Protein AF-A0A139I1G6-F1 (afdb_monomer_lite)

Foldseek 3Di:
DDDDDDDDQQKAWEFEAEPDPVQGFDPVPGDTDIDGQQDAQVNVQVVSCVRRVDPDRFRKWKDWPLFTGPGGNVVVCVVVVHDRHDYTYIYMDRDFDFWFFDDKAWFQAFWQAKEKADDDDPDAIWIWTWGQQQKIFIDGLVNDTQEIDRDGPGGFQYKYDLHPQKIWTFWQSQKIWIWGWAGDPDDPGIYTGTAEIEHDDPGGFRYKEYDNVVQWMWTFFQSQKIFIAGPDPVPFAAHPDDPDPPCPPDDDDDPDDHYYGYGPDIAHDGPGGWQEKYAQPVDNQWIWTFFQSQWIFIAGNVVSDTPDIQGHPFGFREWDALNVQCWIWTWGQQQKTFTARPPDDDDDSGPEIEDDGDGTWQYKEAAPVDSQWIWTWGQQQKIFIWGNSQWDADPVRGIYTYTPDIGHDPLCVVPRDDPPDQWGWNYWYADPAQGIWTIIFRDDPDPDGGMIITTTIDRPPDDDDPVRDPDPDPDDDDDDDDDDDDDDDDDDDDDDDDDDDDDDDDDDDDDDDDDDDDDDDDDDDDDDDDPDDDPAAEEEAEEPDCVCVQVLLVLCVVLRYAAEYADPSQVVNVVVVGDYHYLCVQQVDDQPPVNQCRQVGCLNLLLQQQDPDPVSVVVCVVVVHHHHAEYEYAAQPLVVQLVDPPRDPVSSVVRDRPRRLSSLQSNLVVLVGHAYHHDSVCSVVVSVCVVVPHDDSVVSNVRSVVSVVSSVVSVVSVQVSCCCVPVCVQQFKDWACAAPDNVHDGDIDGDRPGGDQKDWLFAGDHNQLVLFCVLQAVLQLLLCVFPVFKKKFWDDRQATPKIFGQFADDPLLCLLLVNVVQPCCRVDSQLNGHSQSCSQAVVRSQQTEMEIEAEADPSNLVSVLQGHHQEYEYQHYPPNSSVSQCPPPNNRRTYMHGNSPDDDDQKDWDADPNDIDIDGQPPDRAHLVPFFPFWPPPPPDDRDDPQQSQFQSRQVSSCLRAAPFKKFKGGSRMTNFMFGPDPDQLVRLQRRLLSNLLSLLCSDPLNSVFAFDPPQGPVLNSVLSSCQSSLVQDPDDDSNVSSQVGGPDRGDRDDPVNSQVSQVVAAPMEMETLADDQDLSSVVSCLSNHAQEYEHADDHPCVVVNNVSCNVSNHIYTHRNHRNHDD

Secondary structure (DSSP, 8-state):
----------EEEEEEEESSGGGPPPGGG-SEEEEETT-BHHHHHHHHHHHH--SSPPPEEEEETTEE--SBHHHHHHHHT--TTSEEEEEEEEPPPPPEEEEEEEESS-EEEEEE----TTPPP-EEEEETTSEEEEE-TTS-EEEEEE--SS-EEEEEEEETTEEEEEETTSEEEEEEEE--SSTT--EEEEEEEEE--SS-EEEEEEETTTTEEEEEETTSEEEEEES-TTTSPPPPPP---S-----------PPEE--SEEEE--SS-EEEEEE-SS-TTEEEEEETTSEEEEEETTTTEEEEEEE-SS-EEEEEEEGGGTEEEEEETTSEEEEEETT--SS-S-SEEEE--SS-EEEEEE-SS-TTEEEEEETTSEEEEEEEEEEEE-TTS-EEEEEEEEEE-GGGTTPPPPTT-S--EEEEEE-SSS-EEEEEE---SSTT---EEEEEEE-TTS---TT---------------------------------------------------------------PPPPP--EEEE--S--TTHHHHHHHHHHTTPEEEE-THHHHHHHHTT---EETHHHH-PPP-GGGTTTT-SHHHHHHHH--SSHHHHHHHHHHTPPP--EEE-----HHHHTTSTT--HHHHHHT--HHHHHHHHHHHHTTTT-EEE-SGGGHHHHHHHHHHSS--HHHHHHHHHHHHHHHHHHHHHHHHHHHHHHSTBTTSEEEES-SSSTTS-SEEEE-SSS--SEEEEES---HHHHHHHHHHHHHHHHHHHHHSS-EEEEESSSSEEEEEE-----HHHHHHTT-TT-TTGGG-HHHHHHHHHHHH-TTTTTTEEEEESSPBPHHHHHHHHHS-EEEEEES-B-HHHHHHHHHGGGTT-EEEEE-TT----SEEEEEETTEEEEEE-------TTTTS-EEEESTTPPPPPHHHHHHHHHHHHHHHTSPSS-EEEEETTEEEEEE-S-SSHHHHHHHHHHHHHHHHHTTSHHHHT--B-TT--HHHHHHHHHHHHHT---SSHHHHHHHHTTBSSPPPPPPHHHHHHHHTT--SEEEEESS--SSTHHHHHHGGGTEEEEEE----TTHHHHHHHHHHTT-EEEE-SS-----

Radius of gyration: 39.74 Å; chains: 1; bounding box: 114×97×115 Å

Organism: NCBI:txid113226

Structure (mmCIF, N/CA/C/O backbone):
data_AF-A0A139I1G6-F1
#
_entry.id   AF-A0A139I1G6-F1
#
loop_
_atom_site.group_PDB
_atom_site.id
_atom_site.type_symbol
_atom_site.label_atom_id
_atom_site.label_alt_id
_atom_site.label_comp_id
_atom_site.label_asym_id
_atom_site.label_entity_id
_atom_site.label_seq_id
_atom_site.pdbx_PDB_ins_code
_atom_site.Cartn_x
_atom_site.Cartn_y
_atom_site.Cartn_z
_atom_site.occupancy
_atom_site.B_iso_or_equiv
_atom_site.auth_seq_id
_atom_site.auth_comp_id
_atom_site.auth_asym_id
_atom_site.auth_atom_id
_atom_site.pdbx_PDB_model_num
ATOM 1 N N . MET A 1 1 ? -25.110 57.100 -18.555 1.00 40.28 1 MET A N 1
ATOM 2 C CA . MET A 1 1 ? -23.690 56.891 -18.925 1.00 40.28 1 MET A CA 1
ATOM 3 C C . MET A 1 1 ? -23.195 55.718 -18.091 1.00 40.28 1 MET A C 1
ATOM 5 O O . MET A 1 1 ? -23.555 55.693 -16.925 1.00 40.28 1 MET A O 1
ATOM 9 N N . ALA A 1 2 ? -22.463 54.726 -18.593 1.00 29.36 2 ALA A N 1
ATOM 10 C CA . ALA A 1 2 ? -22.011 54.419 -19.960 1.00 29.36 2 ALA A CA 1
ATOM 11 C C . ALA A 1 2 ? -22.052 52.872 -20.144 1.00 29.36 2 ALA A C 1
ATOM 13 O O . ALA A 1 2 ? -22.316 52.180 -19.168 1.00 29.36 2 ALA A O 1
ATOM 14 N N . ALA A 1 3 ? -21.856 52.252 -21.310 1.00 31.05 3 ALA A N 1
ATOM 15 C CA . ALA A 1 3 ? -21.596 52.737 -22.671 1.00 31.05 3 ALA A CA 1
ATOM 16 C C . ALA A 1 3 ? -22.372 51.862 -23.690 1.00 31.05 3 ALA A C 1
ATOM 18 O O . ALA A 1 3 ? -22.970 50.859 -23.308 1.00 31.05 3 ALA A O 1
ATOM 19 N N . GLN A 1 4 ? -22.364 52.219 -24.978 1.00 40.53 4 GLN A N 1
ATOM 20 C CA . GLN A 1 4 ? -22.903 51.359 -26.042 1.00 40.53 4 GLN A CA 1
ATOM 21 C C . GLN A 1 4 ? -21.818 50.428 -26.601 1.00 40.53 4 GLN A C 1
ATOM 23 O O . GLN A 1 4 ? -20.821 50.909 -27.131 1.00 40.53 4 GLN A O 1
ATOM 28 N N . THR A 1 5 ? -22.077 49.122 -26.605 1.00 35.03 5 THR A N 1
ATOM 29 C CA . THR A 1 5 ? -21.451 48.151 -27.519 1.00 35.03 5 THR A CA 1
ATOM 30 C C . THR A 1 5 ? -22.541 47.217 -28.030 1.00 35.03 5 THR A C 1
ATOM 32 O O . THR A 1 5 ? -22.997 46.331 -27.313 1.00 35.03 5 THR A O 1
ATOM 35 N N . GLY A 1 6 ? -23.020 47.468 -29.248 1.00 40.00 6 GLY A N 1
ATOM 36 C CA . GLY A 1 6 ? -24.001 46.610 -29.907 1.00 40.00 6 GLY A CA 1
ATOM 37 C C . GLY A 1 6 ? -23.299 45.536 -30.724 1.00 40.00 6 GLY A C 1
ATOM 38 O O . GLY A 1 6 ? -22.922 45.794 -31.866 1.00 40.00 6 GLY A O 1
ATOM 39 N N . GLU A 1 7 ? -23.135 44.345 -30.158 1.00 39.78 7 GLU A N 1
ATOM 40 C CA . GLU A 1 7 ? -22.695 43.180 -30.923 1.00 39.78 7 GLU A CA 1
ATOM 41 C C . GLU A 1 7 ? -23.816 42.758 -31.883 1.00 39.78 7 GLU A C 1
ATOM 43 O O . GLU A 1 7 ? -24.963 42.536 -31.488 1.00 39.78 7 GLU A O 1
ATOM 48 N N . ARG A 1 8 ? -23.498 42.679 -33.180 1.00 45.28 8 ARG A N 1
ATOM 49 C CA . ARG A 1 8 ? -24.379 42.024 -34.150 1.00 45.28 8 ARG A CA 1
ATOM 50 C C . ARG A 1 8 ? -24.260 40.525 -33.914 1.00 45.28 8 ARG A C 1
ATOM 52 O O . ARG A 1 8 ? -23.223 39.968 -34.253 1.00 45.28 8 ARG A O 1
ATOM 59 N N . ALA A 1 9 ? -25.310 39.898 -33.385 1.00 53.03 9 ALA A N 1
ATOM 60 C CA . ALA A 1 9 ? -25.381 38.444 -33.256 1.00 53.03 9 ALA A CA 1
ATOM 61 C C . ALA A 1 9 ? -25.020 37.777 -34.594 1.00 53.03 9 ALA A C 1
ATOM 63 O O . ALA A 1 9 ? -25.690 38.008 -35.610 1.00 53.03 9 ALA A O 1
ATOM 64 N N . SER A 1 10 ? -23.938 36.997 -34.597 1.00 72.06 10 SER A N 1
ATOM 65 C CA . SER A 1 10 ? -23.420 36.328 -35.787 1.00 72.06 10 SER A CA 1
ATOM 66 C C . SER A 1 10 ? -24.481 35.373 -36.339 1.00 72.06 10 SER A C 1
ATOM 68 O O . SER A 1 10 ? -25.249 34.773 -35.585 1.00 72.06 10 SER A O 1
ATOM 70 N N . GLN A 1 11 ? -24.543 35.218 -37.660 1.00 83.00 11 GLN A N 1
ATOM 71 C CA . GLN A 1 11 ? -25.461 34.282 -38.310 1.00 83.00 11 GLN A CA 1
ATOM 72 C C . GLN A 1 11 ? -24.677 33.226 -39.080 1.00 83.00 11 GLN A C 1
ATOM 74 O O . GLN A 1 11 ? -23.760 33.557 -39.826 1.00 83.00 11 GLN A O 1
ATOM 79 N N . VAL A 1 12 ? -25.071 31.964 -38.914 1.00 86.56 12 VAL A N 1
ATOM 80 C CA . VAL A 1 12 ? -24.468 30.798 -39.570 1.00 86.56 12 VAL A CA 1
ATOM 81 C C . VAL A 1 12 ? -25.544 30.012 -40.317 1.00 86.56 12 VAL A C 1
ATOM 83 O O . VAL A 1 12 ? -26.701 29.949 -39.891 1.00 86.56 12 VAL A O 1
ATOM 86 N N . ARG A 1 13 ? -25.178 29.412 -41.454 1.00 88.00 13 ARG A N 1
ATOM 87 C CA . ARG A 1 13 ? -26.054 28.495 -42.197 1.00 88.00 13 ARG A CA 1
ATOM 88 C C . ARG A 1 13 ? -25.887 27.078 -41.662 1.00 88.00 13 ARG A C 1
ATOM 90 O O . ARG A 1 13 ? -24.762 26.592 -41.566 1.00 88.00 13 ARG A O 1
ATOM 97 N N . ILE A 1 14 ? -26.992 26.400 -41.372 1.00 89.50 14 ILE A N 1
ATOM 98 C CA . ILE A 1 14 ? -27.009 24.997 -40.954 1.00 89.50 14 ILE A CA 1
ATOM 99 C C . ILE A 1 14 ? -27.850 24.148 -41.912 1.00 89.50 14 ILE A C 1
ATOM 101 O O . ILE A 1 14 ? -28.960 24.524 -42.279 1.00 89.50 14 ILE A O 1
ATOM 105 N N . ASN A 1 15 ? -27.333 22.980 -42.282 1.00 88.38 15 ASN A N 1
ATOM 106 C CA . ASN A 1 15 ? -28.089 21.906 -42.918 1.00 88.38 15 ASN A CA 1
ATOM 107 C C . ASN A 1 15 ? -28.421 20.876 -41.835 1.00 88.38 15 ASN A C 1
ATOM 109 O O . ASN A 1 15 ? -27.507 20.289 -41.255 1.00 88.38 15 ASN A O 1
ATOM 113 N N . LEU A 1 16 ? -29.703 20.657 -41.554 1.00 88.31 16 LEU A N 1
ATOM 114 C CA . LEU A 1 16 ? -30.155 19.661 -40.578 1.00 88.31 16 LEU A CA 1
ATOM 115 C C . LEU A 1 16 ? -30.325 18.294 -41.254 1.00 88.31 16 LEU A C 1
ATOM 117 O O . LEU A 1 16 ? -30.945 18.211 -42.312 1.00 88.31 16 LEU A O 1
ATOM 121 N N . LYS A 1 17 ? -29.804 17.222 -40.644 1.00 85.81 17 LYS A N 1
ATOM 122 C CA . LYS A 1 17 ? -29.935 15.850 -41.166 1.00 85.81 17 LYS A CA 1
ATOM 123 C C . LYS A 1 17 ? -30.112 14.800 -40.062 1.00 85.81 17 LYS A C 1
ATOM 125 O O . LYS A 1 17 ? -29.418 14.855 -39.054 1.00 85.81 17 LYS A O 1
ATOM 130 N N . ALA A 1 18 ? -30.957 13.795 -40.285 1.00 82.50 18 ALA A N 1
ATOM 131 C CA . ALA A 1 18 ? -31.031 12.600 -39.442 1.00 82.50 18 ALA A CA 1
ATOM 132 C C . ALA A 1 18 ? -30.219 11.422 -40.027 1.00 82.50 18 ALA A C 1
ATOM 134 O O . ALA A 1 18 ? -29.852 11.412 -41.204 1.00 82.50 18 ALA A O 1
ATOM 135 N N . ARG A 1 19 ? -29.957 10.397 -39.202 1.00 71.31 19 ARG A N 1
ATOM 136 C CA . ARG A 1 19 ? -29.639 9.024 -39.671 1.00 71.31 19 ARG A CA 1
ATOM 137 C C . ARG A 1 19 ? -30.801 8.045 -39.503 1.00 71.31 19 ARG A C 1
ATOM 139 O O . ARG A 1 19 ? -30.774 6.960 -40.066 1.00 71.31 19 ARG A O 1
ATOM 146 N N . ASP A 1 20 ? -31.755 8.421 -38.665 1.00 71.44 20 ASP A N 1
ATOM 147 C CA . ASP A 1 20 ? -32.951 7.670 -38.322 1.00 71.44 20 ASP A CA 1
ATOM 148 C C . ASP A 1 20 ? -34.092 8.230 -39.175 1.00 71.44 20 ASP A C 1
ATOM 150 O O . ASP A 1 20 ? -34.433 9.408 -39.058 1.00 71.44 20 ASP A O 1
ATOM 154 N N . SER A 1 21 ? -34.628 7.405 -40.072 1.00 69.06 21 SER A N 1
ATOM 155 C CA . SER A 1 21 ? -35.643 7.812 -41.046 1.00 69.06 21 SER A CA 1
ATOM 156 C C . SER A 1 21 ? -36.991 8.161 -40.411 1.00 69.06 21 SER A C 1
ATOM 158 O O . SER A 1 21 ? -37.783 8.851 -41.041 1.00 69.06 21 SER A O 1
ATOM 160 N N . GLU A 1 22 ? -37.256 7.747 -39.166 1.00 73.25 22 GLU A N 1
ATOM 161 C CA . GLU A 1 22 ? -38.481 8.123 -38.440 1.00 73.25 22 GLU A CA 1
ATOM 162 C C . GLU A 1 22 ? -38.501 9.604 -38.025 1.00 73.25 22 GLU A C 1
ATOM 164 O O . GLU A 1 22 ? -39.545 10.132 -37.648 1.00 73.25 22 GLU A O 1
ATOM 169 N N . ILE A 1 23 ? -37.342 10.270 -38.040 1.00 78.19 23 ILE A N 1
ATOM 170 C CA . ILE A 1 23 ? -37.176 11.670 -37.625 1.00 78.19 23 ILE A CA 1
ATOM 171 C C . ILE A 1 23 ? -36.515 12.530 -38.707 1.00 78.19 23 ILE A C 1
ATOM 173 O O . ILE A 1 23 ? -36.048 13.624 -38.397 1.00 78.19 23 ILE A O 1
ATOM 177 N N . GLU A 1 24 ? -36.4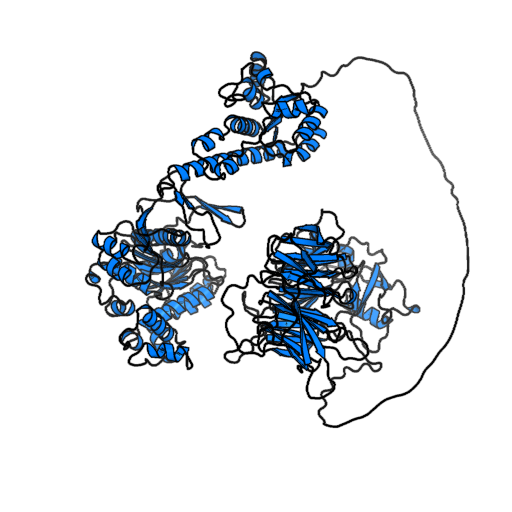12 12.066 -39.952 1.00 83.88 24 GLU A N 1
ATOM 178 C CA . GLU A 1 24 ? -35.842 12.867 -41.040 1.00 83.88 24 GLU A CA 1
ATOM 179 C C . GLU A 1 24 ? -36.799 14.007 -41.442 1.00 83.88 24 GLU A C 1
ATOM 181 O O . GLU A 1 24 ? -38.014 13.824 -41.490 1.00 83.88 24 GLU A O 1
ATOM 186 N N . LEU A 1 25 ? -36.264 15.212 -41.690 1.00 84.38 25 LEU A N 1
ATOM 187 C CA . LEU A 1 25 ? -37.087 16.364 -42.076 1.00 84.38 25 LEU A CA 1
ATOM 188 C C . LEU A 1 25 ? -37.841 16.079 -43.390 1.00 84.38 25 LEU A C 1
ATOM 190 O O . LEU A 1 25 ? -37.217 15.566 -44.326 1.00 84.38 25 LEU A O 1
ATOM 194 N N . PRO A 1 26 ? -39.121 16.486 -43.523 1.00 79.56 26 PRO A N 1
ATOM 195 C CA . PRO A 1 26 ? -39.823 16.471 -44.804 1.00 79.56 26 PRO A CA 1
ATOM 196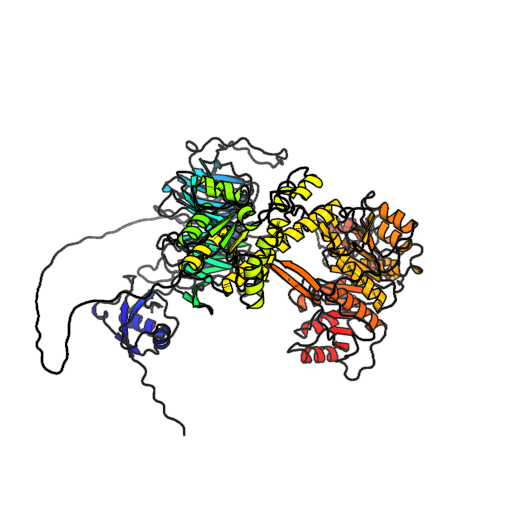 C C . PRO A 1 26 ? -39.018 17.207 -45.879 1.00 79.56 26 PRO A C 1
ATOM 198 O O . PRO A 1 26 ? -38.407 18.234 -45.585 1.00 79.56 26 PRO A O 1
ATOM 201 N N . ALA A 1 27 ? -39.037 16.723 -47.124 1.00 73.19 27 ALA A N 1
ATOM 202 C CA . ALA A 1 27 ? -38.205 17.260 -48.210 1.00 73.19 27 ALA A CA 1
ATOM 203 C C . ALA A 1 27 ? -38.375 18.780 -48.427 1.00 73.19 27 ALA A C 1
ATOM 205 O O . ALA A 1 27 ? -37.407 19.477 -48.711 1.00 73.19 27 ALA A O 1
ATOM 206 N N . GLU A 1 28 ? -39.579 19.313 -48.205 1.00 67.50 28 GLU A N 1
ATOM 207 C CA . GLU A 1 28 ? -39.893 20.752 -48.273 1.00 67.50 28 GLU A CA 1
ATOM 208 C C . GLU A 1 28 ? -39.193 21.591 -47.182 1.00 67.50 28 GLU A C 1
ATOM 210 O O . GLU A 1 28 ? -39.000 22.793 -47.345 1.00 67.50 28 GLU A O 1
ATOM 215 N N . SER A 1 29 ? -38.780 20.957 -46.079 1.00 68.81 29 SER A N 1
ATOM 216 C CA . SER A 1 29 ? -37.992 21.543 -44.983 1.00 68.81 29 SER A CA 1
ATOM 217 C C . SER A 1 29 ? -36.496 21.191 -45.047 1.00 68.81 29 SER A C 1
ATOM 219 O O . SER A 1 29 ? -35.728 21.641 -44.193 1.00 68.81 29 SER A O 1
ATOM 221 N N . GLN A 1 30 ? -36.047 20.411 -46.038 1.00 67.50 30 GLN A N 1
ATOM 222 C CA . GLN A 1 30 ? -34.630 20.085 -46.234 1.00 67.50 30 GLN A CA 1
ATOM 223 C C . GLN A 1 30 ? -33.908 21.210 -46.994 1.00 67.50 30 GLN A C 1
ATOM 225 O O . GLN A 1 30 ? -33.746 21.172 -48.213 1.00 67.50 30 GLN A O 1
ATOM 230 N N . GLY A 1 31 ? -33.441 22.222 -46.260 1.00 70.31 31 GLY A N 1
ATOM 231 C CA . GLY A 1 31 ? -32.675 23.345 -46.808 1.00 70.31 31 GLY A CA 1
ATOM 232 C C . GLY A 1 31 ? -31.678 23.940 -45.812 1.00 70.31 31 GLY A C 1
ATOM 233 O O . GLY A 1 31 ? -31.658 23.572 -44.637 1.00 70.31 31 GLY A O 1
ATOM 234 N N . SER A 1 32 ? -30.845 24.873 -46.282 1.00 77.62 32 SER A N 1
ATOM 235 C CA . SER A 1 32 ? -29.882 25.582 -45.434 1.00 77.62 32 SER A CA 1
ATOM 236 C C . SER A 1 32 ? -30.575 26.690 -44.633 1.00 77.62 32 SER A C 1
ATOM 238 O O . SER A 1 32 ? -30.915 27.755 -45.149 1.00 77.62 32 SER A O 1
ATOM 240 N N . ILE A 1 33 ? -30.795 26.442 -43.343 1.00 85.75 33 ILE A N 1
ATOM 241 C CA . ILE A 1 33 ? -31.460 27.383 -42.437 1.00 85.75 33 ILE A CA 1
ATOM 242 C C . ILE A 1 33 ? -30.421 28.351 -41.869 1.00 85.75 33 ILE A C 1
ATOM 244 O O . ILE A 1 33 ? -29.361 27.932 -41.407 1.00 85.75 33 ILE A O 1
ATOM 248 N N . VAL A 1 34 ? -30.720 29.650 -41.868 1.00 86.12 34 VAL A N 1
ATOM 249 C CA . VAL A 1 34 ? -29.902 30.654 -41.171 1.00 86.12 34 VAL A CA 1
ATOM 250 C C . VAL A 1 34 ? -30.339 30.728 -39.708 1.00 86.12 34 VAL A C 1
ATOM 252 O O . VAL A 1 34 ? -31.514 30.955 -39.423 1.00 86.12 34 VAL A O 1
ATOM 255 N N . VAL A 1 35 ? -29.398 30.561 -38.780 1.00 85.62 35 VAL A N 1
ATOM 256 C CA . VAL A 1 35 ? -29.612 30.684 -37.326 1.00 85.62 35 VAL A CA 1
ATOM 257 C C . VAL A 1 35 ? -28.588 31.647 -36.720 1.00 85.62 35 VAL A C 1
ATOM 259 O O . VAL A 1 35 ? -27.513 31.829 -37.295 1.00 85.62 35 VAL A O 1
ATOM 262 N N . SER A 1 36 ? -28.889 32.266 -35.568 1.00 86.56 36 SER A N 1
ATOM 263 C CA . SER A 1 36 ? -27.837 32.972 -34.813 1.00 86.56 36 SER A CA 1
ATOM 264 C C . SER A 1 36 ? -26.864 31.960 -34.207 1.00 86.56 36 SER A C 1
ATOM 266 O O . SER A 1 36 ? -27.227 30.811 -33.937 1.00 86.56 36 SER A O 1
ATOM 268 N N . THR A 1 37 ? -25.618 32.363 -34.003 1.00 84.31 37 THR A N 1
ATOM 269 C CA . THR A 1 37 ? -24.592 31.498 -33.417 1.00 84.31 37 THR A CA 1
ATOM 270 C C . THR A 1 37 ? -24.768 31.308 -31.903 1.00 84.31 37 THR A C 1
ATOM 272 O O . THR A 1 37 ? -24.376 30.271 -31.369 1.00 84.31 37 THR A O 1
ATOM 275 N N . ASP A 1 38 ? -25.468 32.213 -31.210 1.00 84.88 38 ASP A N 1
ATOM 276 C CA . ASP A 1 38 ? -25.825 32.081 -29.784 1.00 84.88 38 ASP A CA 1
ATOM 277 C C . ASP A 1 38 ? -26.708 30.859 -29.484 1.00 84.88 38 ASP A C 1
ATOM 279 O O . ASP A 1 38 ? -26.855 30.451 -28.327 1.00 84.88 38 ASP A O 1
ATOM 283 N N . VAL A 1 39 ? -27.345 30.300 -30.519 1.00 86.69 39 VAL A N 1
ATOM 284 C CA . VAL A 1 39 ? -28.329 29.223 -30.425 1.00 86.69 39 VAL A CA 1
ATOM 285 C C . VAL A 1 39 ? -27.702 27.967 -29.807 1.00 86.69 39 VAL A C 1
ATOM 287 O O . VAL A 1 39 ? -26.724 27.405 -30.300 1.00 86.69 39 VAL A O 1
ATOM 290 N N . LYS A 1 40 ? -28.311 27.501 -28.712 1.00 86.50 40 LYS A N 1
ATOM 291 C CA . LYS A 1 40 ? -27.912 26.311 -27.945 1.00 86.50 40 LYS A CA 1
ATOM 292 C C . LYS A 1 40 ? -28.833 25.129 -28.252 1.00 86.50 40 LYS A C 1
ATOM 294 O O . LYS A 1 40 ? -29.949 25.298 -28.748 1.00 86.50 40 LYS A O 1
ATOM 299 N N . ARG A 1 41 ? -28.397 23.916 -27.886 1.00 85.50 41 ARG A N 1
ATOM 300 C CA . ARG A 1 41 ? -29.101 22.630 -28.106 1.00 85.50 41 ARG A CA 1
ATOM 301 C C . ARG A 1 41 ? -30.634 22.690 -27.969 1.00 85.50 41 ARG A C 1
ATOM 303 O O . ARG A 1 41 ? -31.333 22.173 -28.833 1.00 85.50 41 ARG A O 1
ATOM 310 N N . TYR A 1 42 ? -31.171 23.290 -26.903 1.00 83.06 42 TYR A N 1
ATOM 311 C CA . TYR A 1 42 ? -32.624 23.350 -26.664 1.00 83.06 42 TYR A CA 1
ATOM 312 C C . TYR A 1 42 ? -33.386 24.140 -27.744 1.00 83.06 42 TYR A C 1
ATOM 314 O O . TYR A 1 42 ? -34.479 23.745 -28.153 1.00 83.06 42 TYR A O 1
ATOM 322 N N . GLN A 1 43 ? -32.795 25.222 -28.251 1.00 87.44 43 GLN A N 1
ATOM 323 C CA . GLN A 1 43 ? -33.382 26.043 -29.310 1.00 87.44 43 GLN A CA 1
ATOM 324 C C . GLN A 1 43 ? -33.329 25.310 -30.660 1.00 87.44 43 GLN A C 1
ATOM 326 O O . GLN A 1 43 ? -34.327 25.315 -31.376 1.00 87.44 43 GLN A O 1
ATOM 331 N N . LEU A 1 44 ? -32.241 24.582 -30.964 1.00 86.56 44 LEU A N 1
ATOM 332 C CA . LEU A 1 44 ? -32.196 23.674 -32.124 1.00 86.56 44 LEU A CA 1
ATOM 333 C C . LEU A 1 44 ? -33.207 22.523 -31.994 1.00 86.56 44 LEU A C 1
ATOM 335 O O . LEU A 1 44 ? -33.896 22.206 -32.957 1.00 86.56 44 LEU A O 1
ATOM 339 N N . SER A 1 45 ? -33.366 21.937 -30.802 1.00 86.38 45 SER A N 1
ATOM 340 C CA . SER A 1 45 ? -34.385 20.906 -30.550 1.00 86.38 45 SER A CA 1
ATOM 341 C C . SER A 1 45 ? -35.789 21.466 -30.783 1.00 86.38 45 SER A C 1
ATOM 343 O O . SER A 1 45 ? -36.616 20.813 -31.412 1.00 86.38 45 SER A O 1
ATOM 345 N N . THR A 1 46 ? -36.053 22.695 -30.335 1.00 86.69 46 THR A N 1
ATOM 346 C CA . THR A 1 46 ? -37.316 23.403 -30.594 1.00 86.69 46 THR A CA 1
ATOM 347 C C . THR A 1 46 ? -37.522 23.678 -32.088 1.00 86.69 46 THR A C 1
ATOM 349 O O . THR A 1 46 ? -38.641 23.542 -32.577 1.00 86.69 46 THR A O 1
ATOM 352 N N . LEU A 1 47 ? -36.462 24.025 -32.826 1.00 87.44 47 LEU A N 1
ATOM 353 C CA . LEU A 1 47 ? -36.503 24.230 -34.277 1.00 87.44 47 LEU A CA 1
ATOM 354 C C . LEU A 1 47 ? -36.845 22.929 -35.021 1.00 87.44 47 LEU A C 1
ATOM 356 O O . LEU A 1 47 ? -37.811 22.912 -35.775 1.00 87.44 47 LEU A O 1
ATOM 360 N N . VAL A 1 48 ? -36.129 21.831 -34.755 1.00 85.94 48 VAL A N 1
ATOM 361 C CA . VAL A 1 48 ? -36.399 20.523 -35.384 1.00 85.94 48 VAL A CA 1
ATOM 362 C C . VAL A 1 48 ? -37.820 20.042 -35.083 1.00 85.94 48 VAL A C 1
ATOM 364 O O . VAL A 1 48 ? -38.508 19.603 -35.994 1.00 85.94 48 VAL A O 1
ATOM 367 N N . ASN A 1 49 ? -38.320 20.197 -33.851 1.00 85.69 49 ASN A N 1
ATOM 368 C CA . ASN A 1 49 ? -39.710 19.837 -33.540 1.00 85.69 49 ASN A CA 1
ATOM 369 C C . ASN A 1 49 ? -40.740 20.671 -34.316 1.00 85.69 49 ASN A C 1
ATOM 371 O O . ASN A 1 49 ? -41.763 20.132 -34.721 1.00 85.69 49 ASN A O 1
ATOM 375 N N . LYS A 1 50 ? -40.478 21.960 -34.566 1.00 85.88 50 LYS A N 1
ATOM 376 C CA . LYS A 1 50 ? -41.359 22.792 -35.403 1.00 85.88 50 LYS A CA 1
ATOM 377 C C . LYS A 1 50 ? -41.343 22.397 -36.883 1.00 85.88 50 LYS A C 1
ATOM 379 O O . LYS A 1 50 ? -42.331 22.649 -37.559 1.00 85.88 50 LYS A O 1
ATOM 384 N N . LEU A 1 51 ? -40.248 21.810 -37.369 1.00 84.88 51 LEU A N 1
ATOM 385 C CA . LEU A 1 51 ? -40.094 21.357 -38.758 1.00 84.88 51 LEU A CA 1
ATOM 386 C C . LEU A 1 51 ? -40.588 19.914 -38.976 1.00 84.88 51 LEU A C 1
ATOM 388 O O . LEU A 1 51 ? -41.018 19.581 -40.074 1.00 84.88 51 LEU A O 1
ATOM 392 N N . LEU A 1 52 ? -40.541 19.065 -37.942 1.00 84.50 52 LEU A N 1
ATOM 393 C CA . LEU A 1 52 ? -41.093 17.702 -37.963 1.00 84.50 52 LEU A CA 1
ATOM 394 C C . LEU A 1 52 ? -42.593 17.648 -37.631 1.00 84.50 52 LEU A C 1
ATOM 396 O O . LEU A 1 52 ? -43.278 16.742 -38.086 1.00 84.50 52 LEU A O 1
ATOM 400 N N . GLY A 1 53 ? -43.095 18.575 -36.808 1.00 80.56 53 GLY A N 1
ATOM 401 C CA . GLY A 1 53 ? -44.496 18.616 -36.373 1.00 80.56 53 GLY A CA 1
ATOM 402 C C . GLY A 1 53 ? -45.036 17.383 -35.615 1.00 80.56 53 GLY A C 1
ATOM 403 O O . GLY A 1 53 ? -46.195 17.047 -35.845 1.00 80.56 53 GLY A O 1
ATOM 404 N N . PRO A 1 54 ? -44.277 16.692 -34.733 1.00 79.56 54 PRO A N 1
ATOM 405 C CA . PRO A 1 54 ? -44.770 15.497 -34.047 1.00 79.56 54 PRO A CA 1
ATOM 406 C C . PRO A 1 54 ? -45.814 15.835 -32.969 1.00 79.56 54 PRO A C 1
ATOM 408 O O . PRO A 1 54 ? -45.704 16.858 -32.290 1.00 79.56 54 PRO A O 1
ATOM 411 N N . ASP A 1 55 ? -46.755 14.914 -32.718 1.00 73.56 55 ASP A N 1
ATOM 412 C CA . ASP A 1 55 ? -47.819 15.044 -31.697 1.00 73.56 55 ASP A CA 1
ATOM 413 C C . ASP A 1 55 ? -47.305 15.349 -30.277 1.00 73.56 55 ASP A C 1
ATOM 415 O O . ASP A 1 55 ? -48.031 15.874 -29.428 1.00 73.56 55 ASP A O 1
ATOM 419 N N . LYS A 1 56 ? -46.050 14.985 -29.987 1.00 76.00 56 LYS A N 1
ATOM 420 C CA . LYS A 1 56 ? -45.356 15.254 -28.722 1.00 76.00 56 LYS A CA 1
ATOM 421 C C . LYS A 1 56 ? -43.924 15.717 -29.015 1.00 76.00 56 LYS A C 1
ATOM 423 O O . LYS A 1 56 ? -43.255 15.068 -29.818 1.00 76.00 56 LYS A O 1
ATOM 428 N N . PRO A 1 57 ? -43.407 16.767 -28.345 1.00 78.50 57 PRO A N 1
ATOM 429 C CA . PRO A 1 57 ? -42.036 17.224 -28.556 1.00 78.50 57 PRO A CA 1
ATOM 430 C C . PRO A 1 57 ? -40.986 16.148 -28.241 1.00 78.50 57 PRO A C 1
ATOM 432 O O . PRO A 1 57 ? -40.877 15.678 -27.108 1.00 78.50 57 PRO A O 1
ATOM 435 N N . ILE A 1 58 ? -40.174 15.801 -29.238 1.00 77.81 58 ILE A N 1
ATOM 436 C CA . ILE A 1 58 ? -39.081 14.831 -29.144 1.00 77.81 58 ILE A CA 1
ATOM 437 C C . ILE A 1 58 ? -37.801 15.565 -28.700 1.00 77.81 58 ILE A C 1
ATOM 439 O O . ILE A 1 58 ? -37.382 16.521 -29.360 1.00 77.81 58 ILE A O 1
ATOM 443 N N . PRO A 1 59 ? -37.131 15.166 -27.604 1.00 79.31 59 PRO A N 1
ATOM 444 C CA . PRO A 1 59 ? -35.849 15.754 -27.234 1.00 79.31 59 PRO A CA 1
ATOM 445 C C . PRO A 1 59 ? -34.749 15.267 -28.187 1.00 79.31 59 PRO A C 1
ATOM 447 O O . PRO A 1 59 ? -34.535 14.064 -28.331 1.00 79.31 59 PRO A O 1
ATOM 450 N N . PHE A 1 60 ? -34.005 16.191 -28.798 1.00 83.25 60 PHE A N 1
ATOM 451 C CA . PHE A 1 60 ? -32.896 15.869 -29.702 1.00 83.25 60 PHE A CA 1
ATOM 452 C C . PHE A 1 60 ? -31.521 16.147 -29.072 1.00 83.25 60 PHE A C 1
ATOM 454 O O . PHE A 1 60 ? -31.355 17.018 -28.210 1.00 83.25 60 PHE A O 1
ATOM 461 N N . GLU A 1 61 ? -30.522 15.378 -29.497 1.00 83.38 61 GLU A N 1
ATOM 462 C CA . GLU A 1 61 ? -29.096 15.716 -29.433 1.00 83.38 61 GLU A CA 1
ATOM 463 C C . GLU A 1 61 ? -28.627 16.106 -30.840 1.00 83.38 61 GLU A C 1
ATOM 465 O O . GLU A 1 61 ? -29.129 15.574 -31.830 1.00 83.38 61 GLU A O 1
ATOM 470 N N . PHE A 1 62 ? -27.642 17.000 -30.925 1.00 86.62 62 PHE A N 1
ATOM 471 C CA . PHE A 1 62 ? -27.090 17.495 -32.190 1.00 86.62 62 PHE A CA 1
ATOM 472 C C . PHE A 1 62 ? -25.604 17.159 -32.267 1.00 86.62 62 PHE A C 1
ATOM 474 O O . PHE A 1 62 ? -24.899 17.275 -31.263 1.00 86.62 62 PHE A O 1
ATOM 481 N N . LEU A 1 63 ? -25.132 16.752 -33.443 1.00 82.06 63 LEU A N 1
ATOM 482 C CA . LEU A 1 63 ? -23.741 16.437 -33.727 1.00 82.06 63 LEU A CA 1
ATOM 483 C C . LEU A 1 63 ? -23.257 17.230 -34.943 1.00 82.06 63 LEU A C 1
ATOM 485 O O . LEU A 1 63 ? -23.917 17.266 -35.976 1.00 82.06 63 LEU A O 1
ATOM 489 N N . ILE A 1 64 ? -22.072 17.824 -34.844 1.00 83.12 64 ILE A N 1
ATOM 490 C CA . ILE A 1 64 ? -21.426 18.549 -35.943 1.00 83.12 64 ILE A CA 1
ATOM 491 C C . ILE A 1 64 ? -20.075 17.882 -36.179 1.00 83.12 64 ILE A C 1
ATOM 493 O O . ILE A 1 64 ? -19.323 17.644 -35.235 1.00 83.12 64 ILE A O 1
ATOM 497 N N . ASN A 1 65 ? -19.807 17.477 -37.423 1.00 73.25 65 ASN A N 1
ATOM 498 C CA . ASN A 1 65 ? -18.648 16.647 -37.789 1.00 73.25 65 ASN A CA 1
ATOM 499 C C . ASN A 1 65 ? -18.475 15.387 -36.901 1.00 73.25 65 ASN A C 1
ATOM 501 O O . ASN A 1 65 ? -17.364 14.914 -36.676 1.00 73.25 65 ASN A O 1
ATOM 505 N N . GLY A 1 66 ? -19.584 14.840 -36.382 1.00 67.88 66 GLY A N 1
ATOM 506 C CA . GLY A 1 66 ? -19.605 13.652 -35.519 1.00 67.88 66 GLY A CA 1
ATOM 507 C C . GLY A 1 66 ? -19.395 13.896 -34.017 1.00 67.88 66 GLY A C 1
ATOM 508 O O . GLY A 1 66 ? -19.471 12.933 -33.258 1.00 67.88 66 GLY A O 1
ATOM 509 N N . GLN A 1 67 ? -19.183 15.139 -33.566 1.00 72.19 67 GLN A N 1
ATOM 510 C CA . GLN A 1 67 ? -19.074 15.501 -32.143 1.00 72.19 67 GLN A CA 1
ATOM 511 C C . GLN A 1 67 ? -20.377 16.118 -31.622 1.00 72.19 67 GLN A C 1
ATOM 513 O O . GLN A 1 67 ? -20.971 16.942 -32.313 1.00 72.19 67 GLN A O 1
ATOM 518 N N . PHE A 1 68 ? -20.811 15.782 -30.400 1.00 80.19 68 PHE A N 1
ATOM 519 C CA . PHE A 1 68 ? -22.012 16.396 -29.807 1.00 80.19 68 PHE A CA 1
ATOM 520 C C . PHE A 1 68 ? -21.841 17.900 -29.532 1.00 80.19 68 PHE A C 1
ATOM 522 O O . PHE A 1 68 ? -20.918 18.311 -28.828 1.00 80.19 68 PHE A O 1
ATOM 529 N N . LEU A 1 69 ? -22.807 18.711 -29.971 1.00 82.75 69 LEU A N 1
ATOM 530 C CA . LEU A 1 69 ? -22.902 20.132 -29.637 1.00 82.75 69 LEU A CA 1
ATOM 531 C C . LEU A 1 69 ? -23.309 20.303 -28.162 1.00 82.75 69 LEU A C 1
ATOM 533 O O . LEU A 1 69 ? -24.477 20.150 -27.797 1.00 82.75 69 LEU A O 1
ATOM 537 N N . ARG A 1 70 ? -22.333 20.611 -27.299 1.00 81.00 70 ARG A N 1
ATOM 538 C CA . ARG A 1 70 ? -22.543 20.835 -25.852 1.00 81.00 70 ARG A CA 1
ATOM 539 C C . ARG A 1 70 ? -22.659 22.316 -25.454 1.00 81.00 70 ARG A C 1
ATOM 541 O O . ARG A 1 70 ? -23.019 22.604 -24.316 1.00 81.00 70 ARG A O 1
ATOM 548 N N . THR A 1 71 ? -22.363 23.231 -26.372 1.00 83.31 71 THR A N 1
ATOM 549 C CA . THR A 1 71 ? -22.214 24.683 -26.161 1.00 83.31 71 THR A CA 1
ATOM 550 C C . THR A 1 71 ? -23.227 25.483 -27.005 1.00 83.31 71 THR A C 1
ATOM 552 O O . THR A 1 71 ? -24.225 24.917 -27.462 1.00 83.31 71 THR A O 1
ATOM 555 N N . SER A 1 72 ? -23.015 26.790 -27.214 1.00 85.75 72 SER A N 1
ATOM 556 C CA . SER A 1 72 ? -23.606 27.488 -28.373 1.00 85.75 72 SER A CA 1
ATOM 557 C C . SER A 1 72 ? -22.921 27.064 -29.682 1.00 85.75 72 SER A C 1
ATOM 559 O O . SER A 1 72 ? -21.875 26.401 -29.653 1.00 85.75 72 SER A O 1
ATOM 561 N N . LEU A 1 73 ? -23.497 27.439 -30.830 1.00 85.31 73 LEU A N 1
ATOM 562 C CA . LEU A 1 73 ? -22.819 27.314 -32.124 1.00 85.31 73 LEU A CA 1
ATOM 563 C C . LEU A 1 73 ? -21.608 28.261 -32.218 1.00 85.31 73 LEU A C 1
ATOM 565 O O . LEU A 1 73 ? -20.615 27.873 -32.819 1.00 85.31 73 LEU A O 1
ATOM 569 N N . ASP A 1 74 ? -21.649 29.443 -31.593 1.00 84.50 74 ASP A N 1
ATOM 570 C CA . ASP A 1 74 ? -20.547 30.423 -31.579 1.00 84.50 74 ASP A CA 1
ATOM 571 C C . ASP A 1 74 ? -19.304 29.879 -30.855 1.00 84.50 74 ASP A C 1
ATOM 573 O O . ASP A 1 74 ? -18.206 29.834 -31.417 1.00 84.50 74 ASP A O 1
ATOM 577 N N . ASP A 1 75 ? -19.513 29.323 -29.654 1.00 83.44 75 ASP A N 1
ATOM 578 C CA . ASP A 1 75 ? -18.498 28.587 -28.890 1.00 83.44 75 ASP A CA 1
ATOM 579 C C . ASP A 1 75 ? -17.881 27.458 -29.737 1.00 83.44 75 ASP A C 1
ATOM 581 O O . ASP A 1 75 ? -16.666 27.262 -29.741 1.00 83.44 75 ASP A O 1
ATOM 585 N N . PHE A 1 76 ? -18.724 26.697 -30.447 1.00 83.44 76 PHE A N 1
ATOM 586 C CA . PHE A 1 76 ? -18.307 25.526 -31.220 1.00 83.44 76 PHE A CA 1
ATOM 587 C C . PHE A 1 76 ? -17.512 25.912 -32.474 1.00 83.44 76 PHE A C 1
ATOM 589 O O . PHE A 1 76 ? -16.479 25.299 -32.751 1.00 83.44 76 PHE A O 1
ATOM 596 N N . LEU A 1 77 ? -17.971 26.926 -33.216 1.00 83.00 77 LEU A N 1
ATOM 597 C CA . LEU A 1 77 ? -17.277 27.502 -34.371 1.00 83.00 77 LEU A CA 1
ATOM 598 C C . LEU A 1 77 ? -15.885 27.995 -33.959 1.00 83.00 77 LEU A C 1
ATOM 600 O O . LEU A 1 77 ? -14.886 27.580 -34.548 1.00 83.00 77 LEU A O 1
ATOM 604 N N . THR A 1 78 ? -15.825 28.787 -32.885 1.00 82.81 78 THR A N 1
ATOM 605 C CA . THR A 1 78 ? -14.589 29.355 -32.334 1.00 82.81 78 THR A CA 1
ATOM 606 C C . THR A 1 78 ? -13.610 28.267 -31.884 1.00 82.81 78 THR A C 1
ATOM 608 O O . THR A 1 78 ? -12.444 28.292 -32.271 1.00 82.81 78 THR A O 1
ATOM 611 N N . GLN A 1 79 ? -14.073 27.262 -31.130 1.00 78.50 79 GLN A N 1
ATOM 612 C CA . GLN A 1 79 ? -13.225 26.164 -30.639 1.00 78.50 79 GLN A CA 1
ATOM 613 C C . GLN A 1 79 ? -12.682 25.252 -31.750 1.00 78.50 79 GLN A C 1
ATOM 615 O O . GLN A 1 79 ? -11.628 24.646 -31.571 1.00 78.50 79 GLN A O 1
ATOM 620 N N . ASN A 1 80 ? -13.377 25.147 -32.888 1.00 74.81 80 ASN A N 1
ATOM 621 C CA . ASN A 1 80 ? -12.960 24.315 -34.022 1.00 74.81 80 ASN A CA 1
ATOM 622 C C . ASN A 1 80 ? -12.313 25.119 -35.169 1.00 74.81 80 ASN A C 1
ATOM 624 O O . ASN A 1 80 ? -11.982 24.536 -36.200 1.00 74.81 80 ASN A O 1
ATOM 628 N N . GLY A 1 81 ? -12.138 26.439 -35.020 1.00 77.31 81 GLY A N 1
ATOM 629 C CA . GLY A 1 81 ? -11.556 27.308 -36.052 1.00 77.31 81 GLY A CA 1
ATOM 630 C C . GLY A 1 81 ? -12.395 27.423 -37.333 1.00 77.31 81 GLY A C 1
ATOM 631 O O . GLY A 1 81 ? -11.850 27.690 -38.403 1.00 77.31 81 GLY A O 1
ATOM 632 N N . VAL A 1 82 ? -13.708 27.191 -37.253 1.00 77.75 82 VAL A N 1
ATOM 633 C CA . VAL A 1 82 ? -14.614 27.200 -38.411 1.00 77.75 82 VAL A CA 1
ATOM 634 C C . VAL A 1 82 ? -15.220 28.594 -38.574 1.00 77.75 82 VAL A C 1
ATOM 636 O O . VAL A 1 82 ? -15.834 29.115 -37.647 1.00 77.75 82 VAL A O 1
ATOM 639 N N . SER A 1 83 ? -15.089 29.199 -39.761 1.00 76.00 83 SER A N 1
ATOM 640 C CA . SER A 1 83 ? -15.724 30.494 -40.059 1.00 76.00 83 SER A CA 1
ATOM 641 C C . SER A 1 83 ? -17.251 30.385 -40.014 1.00 76.00 83 SER A C 1
ATOM 643 O O . SER A 1 83 ? -17.814 29.446 -40.581 1.00 76.00 83 SER A O 1
ATOM 645 N N . ALA A 1 84 ? -17.929 31.375 -39.427 1.00 69.31 84 ALA A N 1
ATOM 646 C CA . ALA A 1 84 ? -19.393 31.470 -39.407 1.00 69.31 84 ALA A CA 1
ATOM 647 C C . ALA A 1 84 ? -20.026 31.617 -40.810 1.00 69.31 84 ALA A C 1
ATOM 649 O O . ALA A 1 84 ? -21.212 31.346 -40.984 1.00 69.31 84 ALA A O 1
ATOM 650 N N . GLU A 1 85 ? -19.241 31.982 -41.831 1.00 74.62 85 GLU A N 1
ATOM 651 C CA . GLU A 1 85 ? -19.678 31.994 -43.236 1.00 74.62 85 GLU A CA 1
ATOM 652 C C . GLU A 1 85 ? -19.841 30.573 -43.822 1.00 74.62 85 GLU A C 1
ATOM 654 O O . GLU A 1 85 ? -20.495 30.379 -44.851 1.00 74.62 85 GLU A O 1
ATOM 659 N N . THR A 1 86 ? -19.266 29.562 -43.161 1.00 80.50 86 THR A N 1
ATOM 660 C CA . THR A 1 86 ? -19.352 28.148 -43.554 1.00 80.50 86 THR A CA 1
ATOM 661 C C . THR A 1 86 ? -20.759 27.608 -43.317 1.00 80.50 86 THR A C 1
ATOM 663 O O . THR A 1 86 ? -21.359 27.840 -42.271 1.00 80.50 86 THR A O 1
ATOM 666 N N . THR A 1 87 ? -21.281 26.810 -44.251 1.00 84.06 87 THR A N 1
ATOM 667 C CA . THR A 1 87 ? -22.520 26.054 -44.004 1.00 84.06 87 THR A CA 1
ATOM 668 C C . THR A 1 87 ? -22.202 24.777 -43.226 1.00 84.06 87 THR A C 1
ATOM 670 O O . THR A 1 87 ? -21.520 23.891 -43.739 1.00 84.06 87 THR A O 1
ATOM 673 N N . LEU A 1 88 ? -22.681 24.683 -41.985 1.00 85.69 88 LEU A N 1
ATOM 674 C CA . LEU A 1 88 ? -22.466 23.532 -41.108 1.00 85.69 88 LEU A CA 1
ATOM 675 C C . LEU A 1 88 ? -23.445 22.403 -41.439 1.00 85.69 88 LEU A C 1
ATOM 677 O O . LEU A 1 88 ? -24.653 22.623 -41.488 1.00 85.69 88 LEU A O 1
ATOM 681 N N . ASN A 1 89 ? -22.950 21.174 -41.572 1.00 85.94 89 ASN A N 1
ATOM 682 C CA . ASN A 1 89 ? -23.809 19.991 -41.586 1.00 85.94 89 ASN A CA 1
ATOM 683 C C . ASN A 1 89 ? -24.028 19.525 -40.140 1.00 85.94 89 ASN A C 1
ATOM 685 O O . ASN A 1 89 ? -23.090 19.079 -39.475 1.00 85.94 89 ASN A O 1
ATOM 689 N N . VAL A 1 90 ? -25.262 19.661 -39.659 1.00 87.69 90 VAL A N 1
ATOM 690 C CA . VAL A 1 90 ? -25.677 19.358 -38.289 1.00 87.69 90 VAL A CA 1
ATOM 691 C C . VAL A 1 90 ? -26.538 18.096 -38.312 1.00 87.69 90 VAL A C 1
ATOM 693 O O . VAL A 1 90 ? -27.719 18.120 -38.665 1.00 87.69 90 VAL A O 1
ATOM 696 N N . GLU A 1 91 ? -25.934 16.975 -37.932 1.00 86.25 91 GLU A N 1
ATOM 697 C CA . GLU A 1 91 ? -26.657 15.731 -37.684 1.00 86.25 91 GLU A CA 1
ATOM 698 C C . GLU A 1 91 ? -27.492 15.881 -36.401 1.00 86.25 91 GLU A C 1
ATOM 700 O O . GLU A 1 91 ? -27.027 16.462 -35.420 1.00 86.25 91 GLU A O 1
ATOM 705 N N . TYR A 1 92 ? -28.714 15.357 -36.366 1.00 86.62 92 TYR A N 1
ATOM 706 C CA . TYR A 1 92 ? -29.525 15.293 -35.151 1.00 86.62 92 TYR A CA 1
ATOM 707 C C . TYR A 1 92 ? -30.085 13.887 -34.929 1.00 86.62 92 TYR A C 1
ATOM 709 O O . TYR A 1 92 ? -30.368 13.140 -35.866 1.00 86.62 92 TYR A O 1
ATOM 717 N N . VAL A 1 93 ? -30.201 13.509 -33.657 1.00 79.75 93 VAL A N 1
ATOM 718 C CA . VAL A 1 93 ? -30.624 12.173 -33.221 1.00 79.75 93 VAL A CA 1
ATOM 719 C C . VAL A 1 93 ? -31.540 12.277 -32.006 1.00 79.75 93 VAL A C 1
ATOM 721 O O . VAL A 1 93 ? -31.381 13.191 -31.190 1.00 79.75 93 VAL A O 1
ATOM 724 N N . LYS A 1 94 ? -32.477 11.329 -31.850 1.00 77.56 94 LYS A N 1
ATOM 725 C CA . LYS A 1 94 ? -33.262 11.158 -30.613 1.00 77.56 94 LYS A CA 1
ATOM 726 C C . LYS A 1 94 ? -32.299 11.170 -29.416 1.00 77.56 94 LYS A C 1
ATOM 728 O O . LYS A 1 94 ? -31.325 10.409 -29.393 1.00 77.56 94 LYS A O 1
ATOM 733 N N . ALA A 1 95 ? -32.531 12.056 -28.448 1.00 71.88 95 ALA A N 1
ATOM 734 C CA . ALA A 1 95 ? -31.709 12.120 -27.248 1.00 71.88 95 ALA A CA 1
ATOM 735 C C . ALA A 1 95 ? -31.794 10.786 -26.498 1.00 71.88 95 ALA A C 1
ATOM 737 O O . ALA A 1 95 ? -32.874 10.207 -26.380 1.00 71.88 95 ALA A O 1
ATOM 738 N N . LEU A 1 96 ? -30.664 10.305 -25.973 1.00 71.50 96 LEU A N 1
ATOM 739 C CA . LEU A 1 96 ? -30.698 9.159 -25.072 1.00 71.50 96 LEU A CA 1
ATOM 740 C C . LEU A 1 96 ? -31.456 9.578 -23.807 1.00 71.50 96 LEU A C 1
ATOM 742 O O . LEU A 1 96 ? -31.094 10.566 -23.172 1.00 71.50 96 LEU A O 1
ATOM 746 N N . VAL A 1 97 ? -32.516 8.850 -23.472 1.00 66.81 97 VAL A N 1
ATOM 747 C CA . VAL A 1 97 ? -33.293 9.067 -22.249 1.00 66.81 97 VAL A CA 1
ATOM 748 C C . VAL A 1 97 ? -32.538 8.412 -21.079 1.00 66.81 97 VAL A C 1
ATOM 750 O O . VAL A 1 97 ? -31.920 7.363 -21.283 1.00 66.81 97 VAL A O 1
ATOM 753 N N . PRO A 1 98 ? -32.544 8.985 -19.859 1.00 65.31 98 PRO A N 1
ATOM 754 C CA . PRO A 1 98 ? -31.998 8.301 -18.690 1.00 65.31 98 PRO A CA 1
ATOM 755 C C . PRO A 1 98 ? -32.687 6.935 -18.492 1.00 65.31 98 PRO A C 1
ATOM 757 O O . PRO A 1 98 ? -33.920 6.896 -18.511 1.00 65.31 98 PRO A O 1
ATOM 760 N N . PRO A 1 99 ? -31.943 5.831 -18.279 1.00 70.19 99 PRO A N 1
ATOM 761 C CA . PRO A 1 99 ? -32.541 4.529 -17.991 1.00 70.19 99 PRO A CA 1
ATOM 762 C C . PRO A 1 99 ? -33.447 4.598 -16.762 1.00 70.19 99 PRO A C 1
ATOM 764 O O . PRO A 1 99 ? -33.070 5.185 -15.743 1.00 70.19 99 PRO A O 1
ATOM 767 N N . LEU A 1 100 ? -34.626 3.986 -16.846 1.00 69.19 100 LEU A N 1
ATOM 768 C CA . LEU A 1 100 ? -35.559 3.926 -15.724 1.00 69.19 100 LEU A CA 1
ATOM 769 C C . LEU A 1 100 ? -35.324 2.650 -14.915 1.00 69.19 100 LEU A C 1
ATOM 771 O O . LEU A 1 100 ? -35.038 1.589 -15.472 1.00 69.19 100 LEU A O 1
ATOM 775 N N . HIS A 1 101 ? -35.454 2.751 -13.591 1.00 73.75 101 HIS A N 1
ATOM 776 C CA . HIS A 1 101 ? -35.495 1.559 -12.751 1.00 73.75 101 HIS A CA 1
ATOM 777 C C . HIS A 1 101 ? -36.835 0.845 -12.930 1.00 73.75 101 HIS A C 1
ATOM 779 O O . HIS A 1 101 ? -37.876 1.501 -12.957 1.00 73.75 101 HIS A O 1
ATOM 785 N N . VAL A 1 102 ? -36.785 -0.481 -13.061 1.00 70.25 102 VAL A N 1
ATOM 786 C CA . VAL A 1 102 ? -37.965 -1.324 -13.284 1.00 70.25 102 VAL A CA 1
ATOM 787 C C . VAL A 1 102 ? -38.146 -2.283 -12.121 1.00 70.25 102 VAL A C 1
ATOM 789 O O . VAL A 1 102 ? -39.206 -2.285 -11.503 1.00 70.25 102 VAL A O 1
ATOM 792 N N . ALA A 1 103 ? -37.113 -3.068 -11.804 1.00 69.94 103 ALA A N 1
ATOM 793 C CA . ALA A 1 103 ? -37.162 -4.016 -10.701 1.00 69.94 103 ALA A CA 1
ATOM 794 C C . ALA A 1 103 ? -35.774 -4.391 -10.165 1.00 69.94 103 ALA A C 1
ATOM 796 O O . ALA A 1 103 ? -34.761 -4.334 -10.872 1.00 69.94 103 ALA A O 1
ATOM 797 N N . SER A 1 104 ? -35.769 -4.849 -8.913 1.00 75.31 104 SER A N 1
ATOM 798 C CA . SER A 1 104 ? -34.639 -5.487 -8.238 1.00 75.31 104 SER A CA 1
ATOM 799 C C . SER A 1 104 ? -35.077 -6.872 -7.761 1.00 75.31 104 SER A C 1
ATOM 801 O O . SER A 1 104 ? -35.988 -6.971 -6.942 1.00 75.31 104 SER A O 1
ATOM 803 N N . TYR A 1 105 ? -34.452 -7.934 -8.268 1.00 78.88 105 TYR A N 1
ATOM 804 C CA . TYR A 1 105 ? -34.697 -9.316 -7.850 1.00 78.88 105 TYR A CA 1
ATOM 805 C C . TYR A 1 105 ? -33.648 -9.720 -6.795 1.00 78.88 105 TYR A C 1
ATOM 807 O O . TYR A 1 105 ? -32.473 -9.353 -6.906 1.00 78.88 105 TYR A O 1
ATOM 815 N N . GLU A 1 106 ? -34.063 -10.448 -5.756 1.00 75.88 106 GLU A N 1
ATOM 816 C CA . GLU A 1 106 ? -33.202 -10.809 -4.618 1.00 75.88 106 GLU A CA 1
ATOM 817 C C . GLU A 1 106 ? -32.503 -12.158 -4.824 1.00 75.88 106 GLU A C 1
ATOM 819 O O . GLU A 1 106 ? -33.116 -13.127 -5.270 1.00 75.88 106 GLU A O 1
ATOM 824 N N . HIS A 1 107 ? -31.220 -12.232 -4.471 1.00 76.06 107 HIS A N 1
ATOM 825 C CA . HIS A 1 107 ? -30.401 -13.437 -4.574 1.00 76.06 107 HIS A CA 1
ATOM 826 C C . HIS A 1 107 ? -29.734 -13.752 -3.229 1.00 76.06 107 HIS A C 1
ATOM 828 O O . HIS A 1 107 ? -29.271 -12.854 -2.531 1.00 76.06 107 HIS A O 1
ATOM 834 N N . ASP A 1 108 ? -29.664 -15.034 -2.875 1.00 77.75 108 ASP A N 1
ATOM 835 C CA . ASP A 1 108 ? -29.267 -15.517 -1.541 1.00 77.75 108 ASP A CA 1
ATOM 836 C C . ASP A 1 108 ? -27.807 -15.181 -1.160 1.00 77.75 108 ASP A C 1
ATOM 838 O O . ASP A 1 108 ? -27.446 -15.226 0.015 1.00 77.75 108 ASP A O 1
ATOM 842 N N . ASP A 1 109 ? -26.982 -14.849 -2.159 1.00 83.88 109 ASP A N 1
ATOM 843 C CA . ASP A 1 109 ? -25.611 -14.347 -2.053 1.00 83.88 109 ASP A CA 1
ATOM 844 C C . ASP A 1 109 ? -25.308 -13.448 -3.276 1.00 83.88 109 ASP A C 1
ATOM 846 O O . ASP A 1 109 ? -26.122 -13.340 -4.200 1.00 83.88 109 ASP A O 1
ATOM 850 N N . TRP A 1 110 ? -24.158 -12.769 -3.291 1.00 87.38 110 TRP A N 1
ATOM 851 C CA . TRP A 1 110 ? -23.772 -11.789 -4.313 1.00 87.38 110 TRP A CA 1
ATOM 852 C C . TRP A 1 110 ? -23.889 -12.312 -5.755 1.00 87.38 110 TRP A C 1
ATOM 854 O O . TRP A 1 110 ? -23.425 -13.407 -6.079 1.00 87.38 110 TRP A O 1
ATOM 864 N N . VAL A 1 111 ? -24.402 -11.481 -6.669 1.00 88.94 111 VAL A N 1
ATOM 865 C CA . VAL A 1 111 ? -24.528 -11.841 -8.093 1.00 88.94 111 VAL A CA 1
ATOM 866 C C . VAL A 1 111 ? -23.224 -11.531 -8.834 1.00 88.94 111 VAL A C 1
ATOM 868 O O . VAL A 1 111 ? -22.893 -10.370 -9.069 1.00 88.94 111 VAL A O 1
ATOM 871 N N . SER A 1 112 ? -22.478 -12.567 -9.224 1.00 89.62 112 SER A N 1
ATOM 872 C CA . SER A 1 112 ? -21.155 -12.452 -9.860 1.00 89.62 112 SER A CA 1
ATOM 873 C C . SER A 1 112 ? -21.212 -12.039 -11.329 1.00 89.62 112 SER A C 1
ATOM 875 O O . SER A 1 112 ? -20.295 -11.396 -11.845 1.00 89.62 112 SER A O 1
ATOM 877 N N . SER A 1 113 ? -22.269 -12.457 -12.020 1.00 91.69 113 SER A N 1
ATOM 878 C CA . SER A 1 113 ? -22.372 -12.413 -13.474 1.00 91.69 113 SER A CA 1
AT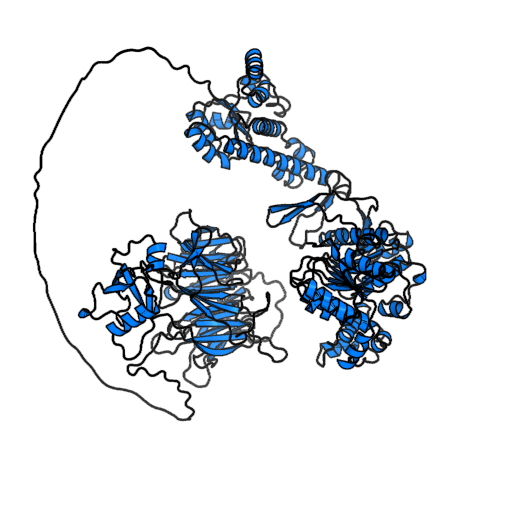OM 879 C C . SER A 1 113 ? -23.828 -12.460 -13.916 1.00 91.69 113 SER A C 1
ATOM 881 O O . SER A 1 113 ? -24.669 -13.060 -13.246 1.00 91.69 113 SER A O 1
ATOM 883 N N . VAL A 1 114 ? -24.103 -11.816 -15.051 1.00 93.12 114 VAL A N 1
ATOM 884 C CA . VAL A 1 114 ? -25.433 -11.737 -15.662 1.00 93.12 114 VAL A CA 1
ATOM 885 C C . VAL A 1 114 ? -25.356 -11.941 -17.175 1.00 93.12 114 VAL A C 1
ATOM 887 O O . VAL A 1 114 ? -24.325 -11.663 -17.804 1.00 93.12 114 VAL A O 1
ATOM 890 N N . ASP A 1 115 ? -26.452 -12.419 -17.752 1.00 92.62 115 ASP A N 1
ATOM 891 C CA . ASP A 1 115 ? -26.655 -12.569 -19.192 1.00 92.62 115 ASP A CA 1
ATOM 892 C C . ASP A 1 115 ? -28.147 -12.517 -19.545 1.00 92.62 115 ASP A C 1
ATOM 894 O O . ASP A 1 115 ? -28.994 -12.702 -18.669 1.00 92.62 115 ASP A O 1
ATOM 898 N N . VAL A 1 116 ? -28.468 -12.301 -20.820 1.00 89.38 116 VAL A N 1
ATOM 899 C CA . VAL A 1 116 ? -29.843 -12.333 -21.339 1.00 89.38 116 VAL A CA 1
ATOM 900 C C . VAL A 1 116 ? -29.886 -13.218 -22.581 1.00 89.38 116 VAL A C 1
ATOM 902 O O . VAL A 1 116 ? -28.993 -13.156 -23.425 1.00 89.38 116 VAL A O 1
ATOM 905 N N . SER A 1 117 ? -30.908 -14.065 -22.689 1.00 85.06 117 SER A N 1
ATOM 906 C CA . SER A 1 117 ? -31.121 -14.902 -23.868 1.00 85.06 117 SER A CA 1
ATOM 907 C C . SER A 1 117 ? -31.702 -14.081 -25.013 1.00 85.06 117 SER A C 1
ATOM 909 O O . SER A 1 117 ? -32.743 -13.441 -24.849 1.00 85.06 117 SER A O 1
ATOM 911 N N . ALA A 1 118 ? -31.062 -14.138 -26.181 1.00 65.88 118 ALA A N 1
ATOM 912 C CA . ALA A 1 118 ? -31.568 -13.503 -27.391 1.00 65.88 118 ALA A CA 1
ATOM 913 C C . ALA A 1 118 ? -32.923 -14.116 -27.792 1.00 65.88 118 ALA A C 1
ATOM 915 O O . ALA A 1 118 ? -33.009 -15.280 -28.194 1.00 65.88 118 ALA A O 1
ATOM 916 N N . SER A 1 119 ? -33.984 -13.312 -27.690 1.00 54.41 119 SER A N 1
ATOM 917 C CA . SER A 1 119 ? -35.350 -13.715 -28.031 1.00 54.41 119 SER A CA 1
ATOM 918 C C . SER A 1 119 ? -35.448 -14.087 -29.514 1.00 54.41 119 SER A C 1
ATOM 920 O O . SER A 1 119 ? -35.321 -13.237 -30.396 1.00 54.41 119 SER A O 1
ATOM 922 N N . SER A 1 120 ? -35.693 -15.371 -29.766 1.00 49.53 120 SER A N 1
ATOM 923 C CA . SER A 1 120 ? -35.931 -15.966 -31.082 1.00 49.53 120 SER A CA 1
ATOM 924 C C . SER A 1 120 ? -37.264 -16.721 -31.066 1.00 49.53 120 SER A C 1
ATOM 926 O O . SER A 1 120 ? -37.678 -17.244 -30.033 1.00 49.53 120 SER A O 1
ATOM 928 N N . ASP A 1 121 ? -37.958 -16.704 -32.205 1.00 41.47 121 ASP A N 1
ATOM 929 C CA . ASP A 1 121 ? -39.148 -17.504 -32.531 1.00 41.47 121 ASP A CA 1
ATOM 930 C C . ASP A 1 121 ? -40.225 -17.616 -31.433 1.00 41.47 121 ASP A C 1
ATOM 932 O O . ASP A 1 121 ? -40.762 -18.682 -31.144 1.00 41.47 121 ASP A O 1
ATOM 936 N N . GLY A 1 122 ? -40.597 -16.469 -30.859 1.00 45.41 122 GLY A N 1
ATOM 937 C CA . GLY A 1 122 ? -41.806 -16.319 -30.041 1.00 45.41 122 GLY A CA 1
ATOM 938 C C . GLY A 1 122 ? -41.645 -16.574 -28.542 1.00 45.41 122 GLY A C 1
ATOM 939 O O . GLY A 1 122 ? -42.572 -16.255 -27.798 1.00 45.41 122 GLY A O 1
ATOM 940 N N . LEU A 1 123 ? -40.491 -17.062 -28.073 1.00 56.69 123 LEU A N 1
ATOM 941 C CA . LEU A 1 123 ? -40.217 -17.133 -26.635 1.00 56.69 123 LEU A CA 1
ATOM 942 C C . LEU A 1 123 ? -39.921 -15.736 -26.056 1.00 56.69 123 LEU A C 1
ATOM 944 O O . LEU A 1 123 ? -39.229 -14.908 -26.669 1.00 56.69 123 LEU A O 1
ATOM 948 N N . SER A 1 124 ? -40.443 -15.489 -24.850 1.00 64.38 124 SER A N 1
ATOM 949 C CA . SER A 1 124 ? -40.121 -14.309 -24.040 1.00 64.38 124 SER A CA 1
ATOM 950 C C . SER A 1 124 ? -38.673 -14.358 -23.540 1.00 64.38 124 SER A C 1
ATOM 952 O O . SER A 1 124 ? -38.051 -15.422 -23.494 1.00 64.38 124 SER A O 1
ATOM 954 N N . SER A 1 125 ? -38.103 -13.202 -23.200 1.00 75.31 125 SER A N 1
ATOM 955 C CA . SER A 1 125 ? -36.682 -13.111 -22.852 1.00 75.31 125 SER A CA 1
ATOM 956 C C . SER A 1 125 ? -36.403 -13.833 -21.529 1.00 75.31 125 SER A C 1
ATOM 958 O O . SER A 1 125 ? -37.278 -13.986 -20.672 1.00 75.31 125 SER A O 1
ATOM 960 N N . ARG A 1 126 ? -35.168 -14.308 -21.354 1.00 86.06 126 ARG A N 1
ATOM 961 C CA . ARG A 1 126 ? -34.732 -15.022 -20.145 1.00 86.06 126 ARG A CA 1
ATOM 962 C C . ARG A 1 126 ? -33.482 -14.361 -19.601 1.00 86.06 126 ARG A C 1
ATOM 964 O O . ARG A 1 126 ? -32.517 -14.186 -20.343 1.00 86.06 126 ARG A O 1
ATOM 971 N N . ILE A 1 127 ? -33.488 -14.014 -18.320 1.00 89.50 127 ILE A N 1
ATOM 972 C CA . ILE A 1 127 ? -32.321 -13.450 -17.635 1.00 89.50 127 ILE A CA 1
ATOM 973 C C . ILE A 1 127 ? -31.599 -14.593 -16.920 1.00 89.50 127 ILE A C 1
ATOM 975 O O . ILE A 1 127 ? -32.234 -15.461 -16.332 1.00 89.50 127 ILE A O 1
ATOM 979 N N . LEU A 1 128 ? -30.271 -14.603 -16.962 1.00 91.94 128 LEU A N 1
ATOM 980 C CA . LEU A 1 128 ? -29.420 -15.601 -16.316 1.00 91.94 128 LEU A CA 1
ATOM 981 C C . LEU A 1 128 ? -28.507 -14.914 -15.302 1.00 91.94 128 LEU A C 1
ATOM 983 O O . LEU A 1 128 ? -27.861 -13.921 -15.636 1.00 91.94 128 LEU A O 1
ATOM 987 N N . SER A 1 129 ? -28.408 -15.459 -14.090 1.00 91.75 129 SER A N 1
ATOM 988 C CA . SER A 1 129 ? -27.464 -15.006 -13.062 1.00 91.75 129 SER A CA 1
ATOM 989 C C . SER A 1 129 ? -26.609 -16.148 -12.523 1.00 91.75 129 SER A C 1
ATOM 991 O O . SER A 1 129 ? -27.103 -17.251 -12.295 1.00 91.75 129 SER A O 1
ATOM 993 N N . GLY A 1 130 ? -25.327 -15.872 -12.276 1.00 91.31 130 GLY A N 1
ATOM 994 C CA . GLY A 1 130 ? -24.452 -16.705 -11.445 1.00 91.31 130 GLY A CA 1
ATOM 995 C C . GLY A 1 130 ? -24.164 -16.014 -10.111 1.00 91.31 130 GLY A C 1
ATOM 996 O O . GLY A 1 130 ? -24.057 -14.786 -10.074 1.00 91.31 130 GLY A O 1
ATOM 997 N N . SER A 1 131 ? -24.030 -16.782 -9.029 1.00 90.56 131 SER A N 1
ATOM 998 C CA . SER A 1 131 ? -23.890 -16.243 -7.668 1.00 90.56 131 SER A CA 1
ATOM 999 C C . SER A 1 131 ? -22.720 -16.845 -6.869 1.00 90.56 131 SER A C 1
ATOM 1001 O O . SER A 1 131 ? -22.137 -17.883 -7.216 1.00 90.56 131 SER A O 1
ATOM 1003 N N . PHE A 1 132 ? -22.316 -16.139 -5.808 1.00 87.62 132 PHE A N 1
ATOM 1004 C CA . PHE A 1 132 ? -21.211 -16.515 -4.923 1.00 87.62 132 PHE A CA 1
ATOM 1005 C C . PHE A 1 132 ? -21.491 -17.761 -4.056 1.00 87.62 132 PHE A C 1
ATOM 1007 O O . PHE A 1 132 ? -20.546 -18.486 -3.726 1.00 87.62 132 PHE A O 1
ATOM 1014 N N . ASP A 1 133 ? -22.763 -18.119 -3.866 1.00 84.31 133 ASP A N 1
ATOM 1015 C CA . ASP A 1 133 ? -23.222 -19.388 -3.277 1.00 84.31 133 ASP A CA 1
ATOM 1016 C C . ASP A 1 133 ? -22.918 -20.635 -4.143 1.00 84.31 133 ASP A C 1
ATOM 1018 O O . ASP A 1 133 ? -22.968 -21.763 -3.650 1.00 84.31 133 ASP A O 1
ATOM 1022 N N . GLY A 1 134 ? -22.586 -20.456 -5.429 1.00 85.81 134 GLY A N 1
ATOM 1023 C CA . GLY A 1 134 ? -22.373 -21.546 -6.390 1.00 85.81 134 GLY A CA 1
ATOM 1024 C C . GLY A 1 134 ? -23.632 -21.988 -7.149 1.00 85.81 134 GLY A C 1
ATOM 1025 O O . GLY A 1 134 ? -23.569 -22.966 -7.906 1.00 85.81 134 GLY A O 1
ATOM 1026 N N . SER A 1 135 ? -24.756 -21.285 -6.972 1.00 89.38 135 SER A N 1
ATOM 1027 C CA . SER A 1 135 ? -25.974 -21.478 -7.755 1.00 89.38 135 SER A CA 1
ATOM 1028 C C . SER A 1 135 ? -26.019 -20.586 -9.001 1.00 89.38 135 SER A C 1
ATOM 1030 O O . SER A 1 135 ? -25.276 -19.608 -9.156 1.00 89.38 135 SER A O 1
ATOM 1032 N N . ILE A 1 136 ? -26.874 -20.997 -9.933 1.00 92.00 136 ILE A N 1
ATOM 1033 C CA . ILE A 1 136 ? -27.169 -20.332 -11.198 1.00 92.00 136 ILE A CA 1
ATOM 1034 C C . ILE A 1 136 ? -28.691 -20.294 -11.328 1.00 92.00 136 ILE A C 1
ATOM 1036 O O . ILE A 1 136 ? -29.334 -21.331 -11.149 1.00 92.00 136 ILE A O 1
ATOM 1040 N N . ARG A 1 137 ? -29.269 -19.130 -11.632 1.00 90.44 137 ARG A N 1
ATOM 1041 C CA . ARG A 1 137 ? -30.724 -18.942 -11.743 1.00 90.44 137 ARG A CA 1
ATOM 1042 C C . ARG A 1 137 ? -31.104 -18.391 -13.111 1.00 90.44 137 ARG A C 1
ATOM 1044 O O . ARG A 1 137 ? -30.443 -17.484 -13.615 1.00 90.44 137 ARG A O 1
ATOM 1051 N N . VAL A 1 138 ? -32.167 -18.944 -13.690 1.00 89.44 138 VAL A N 1
ATOM 1052 C CA . VAL A 1 138 ? -32.859 -18.389 -14.860 1.00 89.44 138 VAL A CA 1
ATOM 1053 C C . VAL A 1 138 ? -34.148 -17.733 -14.378 1.00 89.44 138 VAL A C 1
ATOM 1055 O O . VAL A 1 138 ? -34.901 -18.342 -13.618 1.00 89.44 138 VAL A O 1
ATOM 1058 N N . TRP A 1 139 ? -34.384 -16.503 -14.823 1.00 86.62 139 TRP A N 1
ATOM 1059 C CA . TRP A 1 139 ? -35.489 -15.646 -14.408 1.00 86.62 139 TRP A CA 1
ATOM 1060 C C . TRP A 1 139 ? -36.346 -15.245 -15.609 1.00 86.62 139 TRP A C 1
ATOM 1062 O O . TRP A 1 139 ? -35.830 -15.105 -16.727 1.00 86.62 139 TRP A O 1
ATOM 1072 N N . ASP A 1 140 ? -37.632 -15.013 -15.359 1.00 80.88 140 ASP A N 1
ATOM 1073 C CA . ASP A 1 140 ? -38.497 -14.280 -16.280 1.00 80.88 140 ASP A CA 1
ATOM 1074 C C . ASP A 1 140 ? -38.318 -12.751 -16.138 1.00 80.88 140 ASP A C 1
ATOM 1076 O O . ASP A 1 140 ? -37.528 -12.250 -15.335 1.00 80.88 140 ASP A O 1
ATOM 1080 N N . GLU A 1 141 ? -39.065 -11.992 -16.941 1.00 73.56 141 GLU A N 1
ATOM 1081 C CA . GLU A 1 141 ? -39.116 -10.523 -16.878 1.00 73.56 141 GLU A CA 1
ATOM 1082 C C . GLU A 1 141 ? -39.956 -10.009 -15.674 1.00 73.56 141 GLU A C 1
ATOM 1084 O O . GLU A 1 141 ? -39.948 -8.816 -15.367 1.00 73.56 141 GLU A O 1
ATOM 1089 N N . SER A 1 142 ? -40.650 -10.907 -14.957 1.00 70.56 142 SER A N 1
ATOM 1090 C CA . SER A 1 142 ? -41.601 -10.655 -13.853 1.00 70.56 142 SER A CA 1
ATOM 1091 C C . SER A 1 142 ? -41.079 -11.111 -12.475 1.00 70.56 142 SER A C 1
ATOM 1093 O O . SER A 1 142 ? -41.858 -11.418 -11.568 1.00 70.56 142 SER A O 1
ATOM 1095 N N . SER A 1 143 ? -39.750 -11.131 -12.316 1.00 71.19 143 SER A N 1
ATOM 1096 C CA . SER A 1 143 ? -38.997 -11.497 -11.104 1.00 71.19 143 SER A CA 1
ATOM 1097 C C . SER A 1 143 ? -39.112 -12.945 -10.609 1.00 71.19 143 SER A C 1
ATOM 1099 O O . SER A 1 143 ? -38.623 -13.232 -9.514 1.00 71.19 143 SER A O 1
ATOM 1101 N N . GLN A 1 144 ? -39.739 -13.858 -11.350 1.00 78.62 144 GLN A N 1
ATOM 1102 C CA . GLN A 1 144 ? -39.849 -15.262 -10.950 1.00 78.62 144 GLN A CA 1
ATOM 1103 C C . GLN A 1 144 ? -38.614 -16.054 -11.376 1.00 78.62 144 GLN A C 1
ATOM 1105 O O . GLN A 1 144 ? -38.127 -15.933 -12.501 1.00 78.62 144 GLN A O 1
ATOM 1110 N N . VAL A 1 145 ? -38.122 -16.908 -10.478 1.00 84.75 145 VAL A N 1
ATOM 1111 C CA . VAL A 1 145 ? -37.085 -17.893 -10.802 1.00 84.75 145 VAL A CA 1
ATOM 1112 C C . VAL A 1 145 ? -37.752 -19.051 -11.537 1.00 84.75 145 VAL A C 1
ATOM 1114 O O . VAL A 1 145 ? -38.463 -19.842 -10.924 1.00 84.75 145 VAL A O 1
ATOM 1117 N N . ILE A 1 146 ? -37.500 -19.165 -12.839 1.00 85.62 146 ILE A N 1
ATOM 1118 C CA . ILE A 1 146 ? -37.982 -20.282 -13.658 1.00 85.62 146 ILE A CA 1
ATOM 1119 C C . ILE A 1 146 ? -37.228 -21.560 -13.283 1.00 85.62 146 ILE A C 1
ATOM 1121 O O . ILE A 1 146 ? -37.842 -22.608 -13.127 1.00 85.62 146 ILE A O 1
ATOM 1125 N N . ALA A 1 147 ? -35.899 -21.477 -13.144 1.00 87.25 147 ALA A N 1
ATOM 1126 C CA . ALA A 1 147 ? -35.040 -22.634 -12.897 1.00 87.25 147 ALA A CA 1
ATOM 1127 C C . ALA A 1 147 ? -33.820 -22.277 -12.035 1.00 87.25 147 ALA A C 1
ATOM 1129 O O . ALA A 1 147 ? -33.230 -21.207 -12.193 1.00 87.25 147 ALA A O 1
ATOM 1130 N N . THR A 1 148 ? -33.388 -23.202 -11.169 1.00 88.62 148 THR A N 1
ATOM 1131 C CA . THR A 1 148 ? -32.151 -23.081 -10.371 1.00 88.62 148 THR A CA 1
ATOM 1132 C C . THR A 1 148 ? -31.251 -24.301 -10.559 1.00 88.62 148 THR A C 1
ATOM 1134 O O . THR A 1 148 ? -31.666 -25.430 -10.314 1.00 88.62 148 THR A O 1
ATOM 1137 N N . GLY A 1 149 ? -29.991 -24.077 -10.937 1.00 83.94 149 GLY A N 1
ATOM 1138 C CA . GLY A 1 149 ? -28.946 -25.098 -11.009 1.00 83.94 149 GLY A CA 1
ATOM 1139 C C . GLY A 1 149 ? -27.867 -24.868 -9.949 1.00 83.94 149 GLY A C 1
ATOM 1140 O O . GLY A 1 149 ? -27.097 -23.917 -10.047 1.00 83.94 149 GLY A O 1
ATOM 1141 N N . GLN A 1 150 ? -27.765 -25.750 -8.949 1.00 80.19 150 GLN A N 1
ATOM 1142 C CA . GLN A 1 150 ? -26.782 -25.639 -7.858 1.00 80.19 150 GLN A CA 1
ATOM 1143 C C . GLN A 1 150 ? -25.787 -26.814 -7.883 1.00 80.19 150 GLN A C 1
ATOM 1145 O O . GLN A 1 150 ? -25.985 -27.830 -7.221 1.00 80.19 150 GLN A O 1
ATOM 1150 N N . TRP A 1 151 ? -24.717 -26.685 -8.680 1.00 72.88 151 TRP A N 1
ATOM 1151 C CA . TRP A 1 151 ? -23.682 -27.730 -8.834 1.00 72.88 151 TRP A CA 1
ATOM 1152 C C . TRP A 1 151 ? -22.230 -27.253 -8.675 1.00 72.88 151 TRP A C 1
ATOM 1154 O O . TRP A 1 151 ? -21.346 -28.102 -8.517 1.00 72.88 151 TRP A O 1
ATOM 1164 N N . HIS A 1 152 ? -21.937 -25.944 -8.691 1.00 80.38 152 HIS A N 1
ATOM 1165 C CA . HIS A 1 152 ? -20.577 -25.493 -8.382 1.00 80.38 152 HIS A CA 1
ATOM 1166 C C . HIS A 1 152 ? -20.304 -25.629 -6.882 1.00 80.38 152 HIS A C 1
ATOM 1168 O O . HIS A 1 152 ? -21.110 -25.249 -6.041 1.00 80.38 152 HIS A O 1
ATOM 1174 N N . ARG A 1 153 ? -19.137 -26.182 -6.528 1.00 76.38 153 ARG A N 1
ATOM 1175 C CA . ARG A 1 153 ? -18.766 -26.474 -5.121 1.00 76.38 153 ARG A CA 1
ATOM 1176 C C . ARG A 1 153 ? -18.257 -25.246 -4.344 1.00 76.38 153 ARG A C 1
ATOM 1178 O O . ARG A 1 153 ? -17.630 -25.388 -3.297 1.00 76.38 153 ARG A O 1
ATOM 1185 N N . SER A 1 154 ? -18.426 -24.070 -4.935 1.00 83.44 154 SER A N 1
ATOM 1186 C CA . SER A 1 154 ? -18.021 -22.725 -4.520 1.00 83.44 154 SER A CA 1
ATOM 1187 C C . SER A 1 154 ? -18.590 -21.753 -5.572 1.00 83.44 154 SER A C 1
ATOM 1189 O O . SER A 1 154 ? -19.068 -22.222 -6.603 1.00 83.44 154 SER A O 1
ATOM 1191 N N . SER A 1 155 ? -18.499 -20.438 -5.355 1.00 87.81 155 SER A N 1
ATOM 1192 C CA . SER A 1 155 ? -18.963 -19.385 -6.276 1.00 87.81 155 SER A CA 1
ATOM 1193 C C . SER A 1 155 ? -18.862 -19.731 -7.766 1.00 87.81 155 SER A C 1
ATOM 1195 O O . SER A 1 155 ? -17.777 -20.025 -8.289 1.00 87.81 155 SER A O 1
ATOM 1197 N N . ALA A 1 156 ? -20.001 -19.607 -8.451 1.00 91.62 156 ALA A N 1
ATOM 1198 C CA . ALA A 1 156 ? -20.048 -19.452 -9.892 1.00 91.62 156 ALA A CA 1
ATOM 1199 C C . ALA A 1 156 ? -19.578 -18.024 -10.208 1.00 91.62 156 ALA A C 1
ATOM 1201 O O . ALA A 1 156 ? -20.138 -17.053 -9.705 1.00 91.62 156 ALA A O 1
ATOM 1202 N N . GLN A 1 157 ? -18.520 -17.886 -11.005 1.00 92.88 157 GLN A N 1
ATOM 1203 C CA . GLN A 1 157 ? -17.905 -16.597 -11.347 1.00 92.88 157 GLN A CA 1
ATOM 1204 C C . GLN A 1 157 ? -18.463 -16.017 -12.654 1.00 92.88 157 GLN A C 1
ATOM 1206 O O . GLN A 1 157 ? -18.448 -14.804 -12.847 1.00 92.88 157 GLN A O 1
ATOM 1211 N N . SER A 1 158 ? -18.941 -16.877 -13.559 1.00 94.62 158 SER A N 1
ATOM 1212 C CA . SER A 1 158 ? -19.458 -16.467 -14.864 1.00 94.62 158 SER A CA 1
ATOM 1213 C C . SER A 1 158 ? -20.467 -17.487 -15.392 1.00 94.62 158 SER A C 1
ATOM 1215 O O . SER A 1 158 ? -20.127 -18.662 -15.524 1.00 94.62 158 SER A O 1
ATOM 1217 N N . ALA A 1 159 ? -21.673 -17.040 -15.741 1.00 94.94 159 ALA A N 1
ATOM 1218 C CA . ALA A 1 159 ? -22.686 -17.811 -16.468 1.00 94.94 159 ALA A CA 1
ATOM 1219 C C . ALA A 1 159 ? -23.078 -17.086 -17.770 1.00 94.94 159 ALA A C 1
ATOM 1221 O O . ALA A 1 159 ? -23.100 -15.854 -17.787 1.00 94.94 159 ALA A O 1
ATOM 1222 N N . LYS A 1 160 ? -23.333 -17.837 -18.852 1.00 94.56 160 LYS A N 1
ATOM 1223 C CA . LYS A 1 160 ? -23.716 -17.332 -20.187 1.00 94.56 160 LYS A CA 1
ATOM 1224 C C . LYS A 1 160 ? -24.662 -18.288 -20.921 1.00 94.56 160 LYS A C 1
ATOM 1226 O O . LYS A 1 160 ? -24.543 -19.504 -20.766 1.00 94.56 160 LYS A O 1
ATOM 1231 N N . PHE A 1 161 ? -25.561 -17.758 -21.747 1.00 92.38 161 PHE A N 1
ATOM 1232 C CA . PHE A 1 161 ? -26.345 -18.559 -22.691 1.00 92.38 161 PHE A CA 1
ATOM 1233 C C . PHE A 1 161 ? -25.469 -19.058 -23.855 1.00 92.38 161 PHE A C 1
ATOM 1235 O O . PHE A 1 161 ? -24.528 -18.396 -24.290 1.00 92.38 161 PHE A O 1
ATOM 1242 N N . ILE A 1 162 ? -25.797 -20.244 -24.369 1.00 90.94 162 ILE A N 1
ATOM 1243 C CA . ILE A 1 162 ? -25.313 -20.774 -25.655 1.00 90.94 162 ILE A CA 1
ATOM 1244 C C . ILE A 1 162 ? -26.458 -20.708 -26.670 1.00 90.94 162 ILE A C 1
ATOM 1246 O O . ILE A 1 162 ? -26.282 -20.245 -27.791 1.00 90.94 162 ILE A O 1
ATOM 1250 N N . THR A 1 163 ? -27.638 -21.160 -26.255 1.00 87.44 163 THR A N 1
ATOM 1251 C CA . THR A 1 163 ? -28.911 -21.085 -26.981 1.00 87.44 163 THR A CA 1
ATOM 1252 C C . THR A 1 163 ? -30.024 -20.797 -25.966 1.00 87.44 163 THR A C 1
ATOM 1254 O O . THR A 1 163 ? -29.793 -20.953 -24.764 1.00 87.44 163 THR A O 1
ATOM 1257 N N . PRO A 1 164 ? -31.254 -20.456 -26.391 1.00 84.62 164 PRO A N 1
ATOM 1258 C CA . PRO A 1 164 ? -32.393 -20.338 -25.474 1.00 84.62 164 PRO A CA 1
ATOM 1259 C C . PRO A 1 164 ? -32.674 -21.589 -24.624 1.00 84.62 164 PRO A C 1
ATOM 1261 O O . PRO A 1 164 ? -33.317 -21.475 -23.591 1.00 84.62 164 PRO A O 1
ATOM 1264 N N . SER A 1 165 ? -32.155 -22.759 -25.016 1.00 87.00 165 SER A N 1
ATOM 1265 C CA . SER A 1 165 ? -32.300 -24.052 -24.328 1.00 87.00 165 SER A CA 1
ATOM 1266 C C . SER A 1 165 ? -30.993 -24.630 -23.758 1.00 87.00 165 SER A C 1
ATOM 1268 O O . SER A 1 165 ? -30.959 -25.780 -23.320 1.00 87.00 165 SER A O 1
ATOM 1270 N N . SER A 1 166 ? -29.884 -23.882 -23.756 1.00 90.44 166 SER A N 1
ATOM 1271 C CA . SER A 1 166 ? -28.614 -24.368 -23.200 1.00 90.44 166 SER A CA 1
ATOM 1272 C C . SER A 1 166 ? -27.738 -23.234 -22.681 1.00 90.44 166 SER A C 1
ATOM 1274 O O . SER A 1 166 ? -27.520 -22.231 -23.363 1.00 90.44 166 SER A O 1
ATOM 1276 N N . ILE A 1 167 ? -27.198 -23.415 -21.475 1.00 93.75 167 ILE A N 1
ATOM 1277 C CA . ILE A 1 167 ? -26.320 -22.449 -20.806 1.00 93.75 167 ILE A CA 1
ATOM 1278 C C . ILE A 1 167 ? -24.967 -23.076 -20.467 1.00 93.75 167 ILE A C 1
ATOM 1280 O O . ILE A 1 167 ? -24.814 -24.297 -20.394 1.00 93.75 167 ILE A O 1
ATOM 1284 N N . VAL A 1 168 ? -23.979 -22.228 -20.211 1.00 94.88 168 VAL A N 1
ATOM 1285 C CA . VAL A 1 168 ? -22.668 -22.609 -19.688 1.00 94.88 168 VAL A CA 1
ATOM 1286 C C . VAL A 1 168 ? -22.329 -21.777 -18.454 1.00 94.88 168 VAL A C 1
ATOM 1288 O O . VAL A 1 168 ? -22.673 -20.599 -18.363 1.00 94.88 168 VAL A O 1
ATOM 1291 N N . SER A 1 169 ? -21.640 -22.389 -17.496 1.00 95.06 169 SER A N 1
ATOM 1292 C CA . SER A 1 169 ? -21.179 -21.744 -16.268 1.00 95.06 169 SER A CA 1
ATOM 1293 C C . SER A 1 169 ? -19.748 -22.133 -15.915 1.00 95.06 169 SER A C 1
ATOM 1295 O O . SER A 1 169 ? -19.270 -23.203 -16.288 1.00 95.06 169 SER A O 1
ATOM 1297 N N . ALA A 1 170 ? -19.061 -21.274 -15.169 1.00 94.69 170 ALA A N 1
ATOM 1298 C CA . ALA A 1 170 ? -17.713 -21.498 -14.662 1.00 94.69 170 ALA A CA 1
ATOM 1299 C C . ALA A 1 170 ? -17.553 -20.916 -13.252 1.00 94.69 170 ALA A C 1
ATOM 1301 O O . ALA A 1 170 ? -18.250 -19.964 -12.889 1.00 94.69 170 ALA A O 1
ATOM 1302 N N . GLY A 1 171 ? -16.629 -21.457 -12.454 1.00 91.25 171 GLY A N 1
ATOM 1303 C CA . GLY A 1 171 ? -16.459 -20.992 -11.078 1.00 91.25 171 GLY A CA 1
ATOM 1304 C C . GLY A 1 171 ? -15.183 -21.416 -10.359 1.00 91.25 171 GLY A C 1
ATOM 1305 O O . GLY A 1 171 ? -14.257 -22.016 -10.915 1.00 91.25 171 GLY A O 1
ATOM 1306 N N . ASN A 1 172 ? -15.166 -21.107 -9.062 1.00 91.06 172 ASN A N 1
ATOM 1307 C CA . ASN A 1 172 ? -14.023 -21.300 -8.167 1.00 91.06 172 ASN A CA 1
ATOM 1308 C C . ASN A 1 172 ? -13.638 -22.776 -7.957 1.00 91.06 172 ASN A C 1
ATOM 1310 O O . ASN A 1 172 ? -12.523 -23.067 -7.527 1.00 91.06 172 ASN A O 1
ATOM 1314 N N . ASP A 1 173 ? -14.521 -23.721 -8.300 1.00 86.25 173 ASP A N 1
ATOM 1315 C CA . ASP A 1 173 ? -14.226 -25.159 -8.288 1.00 86.25 173 ASP A CA 1
ATOM 1316 C C . ASP A 1 173 ? -13.342 -25.630 -9.465 1.00 86.25 173 ASP A C 1
ATOM 1318 O O . ASP A 1 173 ? -12.969 -26.807 -9.512 1.00 86.25 173 ASP A O 1
ATOM 1322 N N . ARG A 1 174 ? -12.920 -24.694 -10.336 1.00 90.62 174 ARG A N 1
ATOM 1323 C CA . ARG A 1 174 ? -12.023 -24.878 -11.499 1.00 90.62 174 ARG A CA 1
ATOM 1324 C C . ARG A 1 174 ? -12.649 -25.660 -12.656 1.00 90.62 174 ARG A C 1
ATOM 1326 O O . ARG A 1 174 ? -11.939 -26.144 -13.536 1.00 90.62 174 ARG A O 1
ATOM 1333 N N . SER A 1 175 ? -13.971 -25.796 -12.636 1.00 89.31 175 SER A N 1
ATOM 1334 C CA . SER A 1 175 ? -14.740 -26.488 -13.664 1.00 89.31 175 SER A CA 1
ATOM 1335 C C . SER A 1 175 ? -15.547 -25.508 -14.506 1.00 89.31 175 SER A C 1
ATOM 1337 O O . SER A 1 175 ? -15.952 -24.440 -14.034 1.00 89.31 175 SER A O 1
ATOM 1339 N N . ILE A 1 176 ? -15.803 -25.906 -15.747 1.00 93.56 176 ILE A N 1
ATOM 1340 C CA . ILE A 1 176 ? -16.793 -25.287 -16.624 1.00 93.56 176 ILE A CA 1
ATOM 1341 C C . ILE A 1 176 ? -17.878 -26.346 -16.855 1.00 93.56 176 ILE A C 1
ATOM 1343 O O . ILE A 1 176 ? -17.563 -27.525 -17.018 1.00 93.56 176 ILE A O 1
ATOM 1347 N N . ARG A 1 177 ? -19.157 -25.971 -16.828 1.00 91.94 177 ARG A N 1
ATOM 1348 C CA . ARG A 1 177 ? -20.278 -26.905 -17.016 1.00 91.94 177 ARG A CA 1
ATOM 1349 C C . ARG A 1 177 ? -21.227 -26.394 -18.082 1.00 91.94 177 ARG A C 1
ATOM 1351 O O . ARG A 1 177 ? -21.586 -25.223 -18.067 1.00 91.94 177 ARG A O 1
ATOM 1358 N N . VAL A 1 178 ? -21.620 -27.279 -18.993 1.00 92.81 178 VAL A N 1
ATOM 1359 C CA . VAL A 1 178 ? -22.698 -27.039 -19.963 1.00 92.81 178 VAL A CA 1
ATOM 1360 C C . VAL A 1 178 ? -23.964 -27.686 -19.423 1.00 92.81 178 VAL A C 1
ATOM 1362 O O . VAL A 1 178 ? -23.905 -28.792 -18.880 1.00 92.81 178 VAL A O 1
ATOM 1365 N N . TRP A 1 179 ? -25.095 -27.013 -19.588 1.00 92.00 179 TRP A N 1
ATOM 1366 C CA . TRP A 1 179 ? -26.400 -27.420 -19.086 1.00 92.00 179 TRP A CA 1
ATOM 1367 C C . TRP A 1 179 ? -27.418 -27.399 -20.223 1.00 92.00 179 TRP A C 1
ATOM 1369 O O . TRP A 1 179 ? -27.357 -26.526 -21.091 1.00 92.00 179 TRP A O 1
ATOM 1379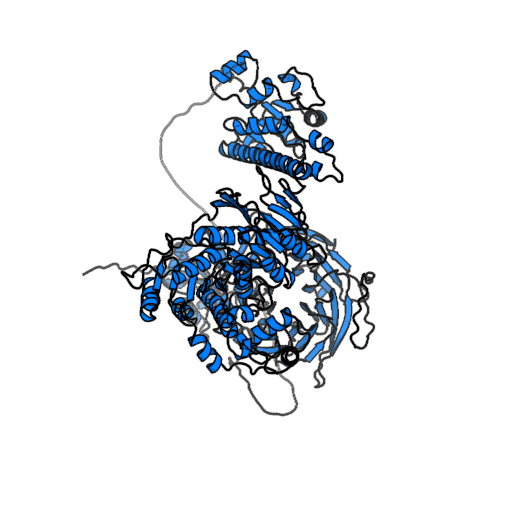 N N . ASP A 1 180 ? -28.367 -28.326 -20.192 1.00 90.25 180 ASP A N 1
ATOM 1380 C CA . ASP A 1 180 ? -29.599 -28.232 -20.966 1.00 90.25 180 ASP A CA 1
ATOM 1381 C C . ASP A 1 180 ? -30.678 -27.611 -20.077 1.00 90.25 180 ASP A C 1
ATOM 1383 O O . ASP A 1 180 ? -30.973 -28.120 -18.988 1.00 90.25 180 ASP A O 1
ATOM 1387 N N . PHE A 1 181 ? -31.223 -26.489 -20.544 1.00 88.69 181 PHE A N 1
ATOM 1388 C CA . PHE A 1 181 ? -32.318 -25.756 -19.923 1.00 88.69 181 PHE A CA 1
ATOM 1389 C C . PHE A 1 181 ? -33.614 -26.088 -20.665 1.00 88.69 181 PHE A C 1
ATOM 1391 O O . PHE A 1 181 ? -33.697 -25.929 -21.885 1.00 88.69 181 PHE A O 1
ATOM 1398 N N . LYS A 1 182 ? -34.622 -26.549 -19.925 1.00 84.75 182 LYS A N 1
ATOM 1399 C CA . LYS A 1 182 ? -35.985 -26.717 -20.429 1.00 84.75 182 LYS A CA 1
ATOM 1400 C C . LYS A 1 182 ? -36.850 -25.613 -19.846 1.00 84.75 182 LYS A C 1
ATOM 1402 O O . LYS A 1 182 ? -37.046 -25.572 -18.633 1.00 84.75 182 LYS A O 1
ATOM 1407 N N . ASP A 1 183 ? -37.363 -24.763 -20.719 1.00 73.69 183 ASP A N 1
ATOM 1408 C CA . ASP A 1 183 ? -38.453 -23.854 -20.387 1.00 73.69 183 ASP A CA 1
ATOM 1409 C C . ASP A 1 183 ? -39.775 -24.640 -20.354 1.00 73.69 183 ASP A C 1
ATOM 1411 O O . ASP A 1 183 ? -39.929 -25.622 -21.089 1.00 73.69 183 ASP A O 1
ATOM 1415 N N . SER A 1 184 ? -40.713 -24.240 -19.498 1.00 62.56 184 SER A N 1
ATOM 1416 C CA . SER A 1 184 ? -41.996 -24.930 -19.324 1.00 62.56 184 SER A CA 1
ATOM 1417 C C . SER A 1 184 ? -43.127 -23.930 -19.103 1.00 62.56 184 SER A C 1
ATOM 1419 O O . SER A 1 184 ? -43.111 -23.194 -18.120 1.00 62.56 184 SER A O 1
ATOM 1421 N N . ASP A 1 185 ? -44.145 -23.955 -19.965 1.00 52.12 185 ASP A N 1
ATOM 1422 C CA . ASP A 1 185 ? -45.311 -23.060 -19.873 1.00 52.12 185 ASP A CA 1
ATOM 1423 C C . ASP A 1 185 ? -46.291 -23.421 -18.728 1.00 52.12 185 ASP A C 1
ATOM 1425 O O . ASP A 1 185 ? -47.298 -22.740 -18.522 1.00 52.12 185 ASP A O 1
ATOM 1429 N N . GLU A 1 186 ? -46.017 -24.494 -17.975 1.00 44.06 186 GLU A N 1
ATOM 1430 C CA . GLU A 1 186 ? -46.828 -24.962 -16.844 1.00 44.06 186 GLU A CA 1
ATOM 1431 C C . GLU A 1 186 ? -46.166 -24.691 -15.479 1.00 44.06 186 GLU A C 1
ATOM 1433 O O . GLU A 1 186 ? -44.971 -24.423 -15.365 1.00 44.06 186 GLU A O 1
ATOM 1438 N N . LYS A 1 187 ? -46.974 -24.753 -14.412 1.00 43.44 187 LYS A N 1
ATOM 1439 C CA . LYS A 1 187 ? -46.662 -24.229 -13.065 1.00 43.44 187 LYS A CA 1
ATOM 1440 C C . LYS A 1 187 ? -45.549 -24.947 -12.285 1.00 43.44 187 LYS A C 1
ATOM 1442 O O . LYS A 1 187 ? -45.226 -24.490 -11.191 1.00 43.44 187 LYS A O 1
ATOM 1447 N N . ASP A 1 188 ? -44.986 -26.028 -12.814 1.00 45.44 188 ASP A N 1
ATOM 1448 C CA . ASP A 1 188 ? -43.991 -26.854 -12.113 1.00 45.44 188 ASP A CA 1
ATOM 1449 C C . ASP A 1 188 ? -42.545 -26.331 -12.251 1.00 45.44 188 ASP A C 1
ATOM 1451 O O . ASP A 1 188 ? -41.660 -26.775 -11.518 1.00 45.44 188 ASP A O 1
ATOM 1455 N N . GLY A 1 189 ? -42.316 -25.336 -13.118 1.00 60.00 189 GLY A N 1
ATOM 1456 C CA . GLY A 1 189 ? -41.028 -24.655 -13.273 1.00 60.00 189 GLY A CA 1
ATOM 1457 C C . GLY A 1 189 ? -40.050 -25.349 -14.229 1.00 60.00 189 GLY A C 1
ATOM 1458 O O . GLY A 1 189 ? -40.121 -26.551 -14.490 1.00 60.00 189 GLY A O 1
ATOM 1459 N N . GLY A 1 190 ? -39.115 -24.563 -14.764 1.00 72.94 190 GLY A N 1
ATOM 1460 C CA . GLY A 1 190 ? -38.144 -25.025 -15.750 1.00 72.94 190 GLY A CA 1
ATOM 1461 C C . GLY A 1 190 ? -37.000 -25.832 -15.134 1.00 72.94 190 GLY A C 1
ATOM 1462 O O . GLY A 1 190 ? -36.582 -25.622 -13.993 1.00 72.94 190 GLY A O 1
ATOM 1463 N N . GLU A 1 191 ? -36.433 -26.746 -15.918 1.00 84.81 191 GLU A N 1
ATOM 1464 C CA . GLU A 1 191 ? -35.397 -27.670 -15.450 1.00 84.81 191 GLU A CA 1
ATOM 1465 C C . GLU A 1 191 ? -34.005 -27.256 -15.953 1.00 84.81 191 GLU A C 1
ATOM 1467 O O . GLU A 1 191 ? -33.789 -27.099 -17.157 1.00 84.81 191 GLU A O 1
ATOM 1472 N N . LEU A 1 192 ? -33.030 -27.132 -15.041 1.00 87.69 192 LEU A N 1
ATOM 1473 C CA . LEU A 1 192 ? -31.609 -26.949 -15.365 1.00 87.69 192 LEU A CA 1
ATOM 1474 C C . LEU A 1 192 ? -30.829 -28.250 -15.148 1.00 87.69 192 LEU A C 1
ATOM 1476 O O . LEU A 1 192 ? -30.337 -28.535 -14.054 1.00 87.69 192 LEU A O 1
ATOM 1480 N N . THR A 1 193 ? -30.677 -29.031 -16.218 1.00 88.31 193 THR A N 1
ATOM 1481 C CA . THR A 1 193 ? -29.969 -30.320 -16.184 1.00 88.31 193 THR A CA 1
ATOM 1482 C C . THR A 1 193 ? -28.506 -30.166 -16.614 1.00 88.31 193 THR A C 1
ATOM 1484 O O . THR A 1 193 ? -28.239 -29.683 -17.715 1.00 88.31 193 THR A O 1
ATOM 1487 N N . PRO A 1 194 ? -27.511 -30.552 -15.794 1.00 86.75 194 PRO A N 1
ATOM 1488 C CA . PRO A 1 194 ? -26.113 -30.421 -16.184 1.00 86.75 194 PRO A CA 1
ATOM 1489 C C . PRO A 1 194 ? -25.709 -31.574 -17.128 1.00 86.75 194 PRO A C 1
ATOM 1491 O O . PRO A 1 194 ? -25.916 -32.754 -16.844 1.00 86.75 194 PRO A O 1
ATOM 1494 N N . LYS A 1 195 ? -25.147 -31.213 -18.286 1.00 88.81 195 LYS A N 1
ATOM 1495 C CA . LYS A 1 195 ? -24.955 -32.072 -19.471 1.00 88.81 195 LYS A CA 1
ATOM 1496 C C . LYS A 1 195 ? -23.519 -32.574 -19.633 1.00 88.81 195 LYS A C 1
ATOM 1498 O O . LYS A 1 195 ? -23.290 -33.705 -20.070 1.00 88.81 195 LYS A O 1
ATOM 1503 N N . LEU A 1 196 ? -22.547 -31.708 -19.342 1.00 88.75 196 LEU A N 1
ATOM 1504 C CA . LEU A 1 196 ? -21.125 -31.919 -19.624 1.00 88.75 196 LEU A CA 1
ATOM 1505 C C . LEU A 1 196 ? -20.269 -31.177 -18.593 1.00 88.75 196 LEU A C 1
ATOM 1507 O O . LEU A 1 196 ? -20.495 -29.990 -18.357 1.00 88.75 196 LEU A O 1
ATOM 1511 N N . GLU A 1 197 ? -19.265 -31.846 -18.026 1.00 90.56 197 GLU A N 1
ATOM 1512 C CA . GLU A 1 197 ? -18.265 -31.215 -17.156 1.00 90.56 197 GLU A CA 1
ATOM 1513 C C . GLU A 1 197 ? -16.923 -31.106 -17.899 1.00 90.56 197 GLU A C 1
ATOM 1515 O O . GLU A 1 197 ? -16.353 -32.099 -18.353 1.00 90.56 197 GLU A O 1
ATOM 1520 N N . LEU A 1 198 ? -16.434 -29.878 -18.045 1.00 91.38 198 LEU A N 1
ATOM 1521 C CA . LEU A 1 198 ? -15.227 -29.509 -18.778 1.00 91.38 198 LEU A CA 1
ATOM 1522 C C . LEU A 1 198 ? -14.109 -29.172 -17.777 1.00 91.38 198 LEU A C 1
ATOM 1524 O O . LEU A 1 198 ? -14.277 -28.313 -16.905 1.00 91.38 198 LEU A O 1
ATOM 1528 N N . LEU A 1 199 ? -12.981 -29.881 -17.880 1.00 90.00 199 LEU A N 1
ATOM 1529 C CA . LEU A 1 199 ? -11.877 -29.871 -16.914 1.00 90.00 199 LEU A CA 1
ATOM 1530 C C . LEU A 1 199 ? -10.518 -29.701 -17.609 1.00 90.00 199 LEU A C 1
ATOM 1532 O O . LEU A 1 199 ? -10.244 -30.323 -18.631 1.00 90.00 199 LEU A O 1
ATOM 1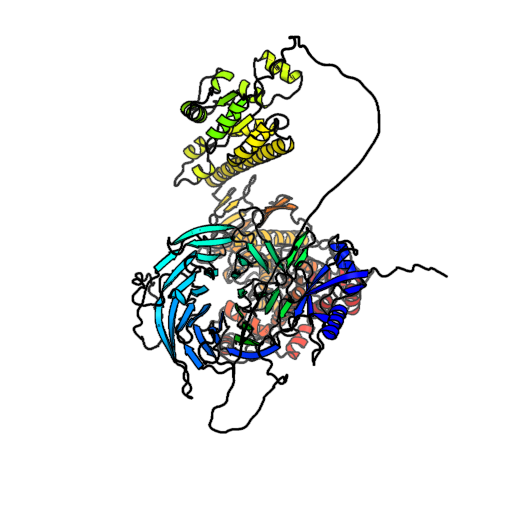536 N N . GLY A 1 200 ? -9.633 -28.892 -17.022 1.00 87.50 200 GLY A N 1
ATOM 1537 C CA . GLY A 1 200 ? -8.278 -28.666 -17.549 1.00 87.50 200 GLY A CA 1
ATOM 1538 C C . GLY A 1 200 ? -7.541 -27.490 -16.904 1.00 87.50 200 GLY A C 1
ATOM 1539 O O . GLY A 1 200 ? -6.316 -27.523 -16.785 1.00 87.50 200 GLY A O 1
ATOM 1540 N N . HIS A 1 201 ? -8.277 -26.490 -16.410 1.00 93.12 201 HIS A N 1
ATOM 1541 C CA . HIS A 1 201 ? -7.700 -25.402 -15.623 1.00 93.12 201 HIS A CA 1
ATOM 1542 C C . HIS A 1 201 ? -7.154 -25.885 -14.270 1.00 93.12 201 HIS A C 1
ATOM 1544 O O . HIS A 1 201 ? -7.720 -26.746 -13.592 1.00 93.12 201 HIS A O 1
ATOM 1550 N N . LYS A 1 202 ? -6.025 -25.299 -13.868 1.00 90.81 202 LYS A N 1
ATOM 1551 C CA . LYS A 1 202 ? -5.308 -25.588 -12.617 1.00 90.81 202 LYS A CA 1
ATOM 1552 C C . LYS A 1 202 ? -5.816 -24.715 -11.463 1.00 90.81 202 LYS A C 1
ATOM 1554 O O . LYS A 1 202 ? -5.723 -25.131 -10.304 1.00 90.81 202 LYS A O 1
ATOM 1559 N N . SER A 1 203 ? -6.384 -23.548 -11.783 1.00 93.06 203 SER A N 1
ATOM 1560 C CA . SER A 1 203 ? -6.876 -22.522 -10.849 1.00 93.06 203 SER A CA 1
ATOM 1561 C C . SER A 1 203 ? -8.297 -22.050 -11.208 1.00 93.06 203 SER A C 1
ATOM 1563 O O . SER A 1 203 ? -8.964 -22.646 -12.051 1.00 93.06 203 SER A O 1
ATOM 1565 N N . ILE A 1 204 ? -8.782 -21.022 -10.507 1.00 93.06 204 ILE A N 1
ATOM 1566 C CA . ILE A 1 204 ? -10.129 -20.443 -10.631 1.00 93.06 204 ILE A CA 1
ATOM 1567 C C . ILE A 1 204 ? -10.385 -19.944 -12.057 1.00 93.06 204 ILE A C 1
ATOM 1569 O O . ILE A 1 204 ? -9.643 -19.090 -12.551 1.00 93.06 204 ILE A O 1
ATOM 1573 N N . VAL A 1 205 ? -11.488 -20.401 -12.657 1.00 95.19 205 VAL A N 1
ATOM 1574 C CA . VAL A 1 205 ? -12.010 -19.878 -13.924 1.00 95.19 205 VAL A CA 1
ATOM 1575 C C . VAL A 1 205 ? -12.905 -18.678 -13.618 1.00 95.19 205 VAL A C 1
ATOM 1577 O O . VAL A 1 205 ? -13.942 -18.830 -12.976 1.00 95.19 205 VAL A O 1
ATOM 1580 N N . GLY A 1 206 ? -12.475 -17.481 -14.026 1.00 92.12 206 GLY A N 1
ATOM 1581 C CA . GLY A 1 206 ? -13.108 -16.211 -13.645 1.00 92.12 206 GLY A CA 1
ATOM 1582 C C . GLY A 1 206 ? -14.114 -15.666 -14.662 1.00 92.12 206 GLY A C 1
ATOM 1583 O O . GLY A 1 206 ? -15.054 -14.975 -14.282 1.00 92.12 206 GLY A O 1
ATOM 1584 N N . ARG A 1 207 ? -13.942 -15.986 -15.949 1.00 95.19 207 ARG A N 1
ATOM 1585 C CA . ARG A 1 207 ? -14.835 -15.555 -17.035 1.00 95.19 207 ARG A CA 1
ATOM 1586 C C . ARG A 1 207 ? -14.955 -16.645 -18.092 1.00 95.19 207 ARG A C 1
ATOM 1588 O O . ARG A 1 207 ? -13.991 -17.368 -18.343 1.00 95.19 207 ARG A O 1
ATOM 1595 N N . ILE A 1 208 ? -16.116 -16.709 -18.737 1.00 96.31 208 ILE A N 1
ATOM 1596 C CA . ILE A 1 208 ? -16.324 -17.423 -19.999 1.00 96.31 208 ILE A CA 1
ATOM 1597 C C . ILE A 1 208 ? -16.931 -16.508 -21.066 1.00 96.31 208 ILE A C 1
ATOM 1599 O O . ILE A 1 208 ? -17.713 -15.613 -20.746 1.00 96.31 208 ILE A O 1
ATOM 1603 N N . ALA A 1 209 ? -16.603 -16.785 -22.326 1.00 95.06 209 ALA A N 1
ATOM 1604 C CA . ALA A 1 209 ? -17.262 -16.237 -23.508 1.00 95.06 209 ALA A CA 1
ATOM 1605 C C . ALA A 1 209 ? -17.717 -17.377 -24.425 1.00 95.06 209 ALA A C 1
ATOM 1607 O O . ALA A 1 209 ? -17.130 -18.461 -24.422 1.00 95.06 209 ALA A O 1
ATOM 1608 N N . VAL A 1 210 ? -18.768 -17.140 -25.208 1.00 93.56 210 VAL A N 1
ATOM 1609 C CA . VAL A 1 210 ? -19.439 -18.169 -26.012 1.00 93.56 210 VAL A CA 1
ATOM 1610 C C . VAL A 1 210 ? -19.572 -17.691 -27.450 1.00 93.56 210 VAL A C 1
ATOM 1612 O O . VAL A 1 210 ? -19.948 -16.548 -27.693 1.00 93.56 210 VAL A O 1
ATOM 1615 N N . ASN A 1 211 ? -19.302 -18.580 -28.404 1.00 91.50 211 ASN A N 1
ATOM 1616 C CA . ASN A 1 211 ? -19.652 -18.388 -29.803 1.00 91.50 211 ASN A CA 1
ATOM 1617 C C . ASN A 1 211 ? -20.590 -19.531 -30.215 1.00 91.50 211 ASN A C 1
ATOM 1619 O O . ASN A 1 211 ? -20.151 -20.650 -30.498 1.00 91.50 211 ASN A O 1
ATOM 1623 N N . ALA A 1 212 ? -21.895 -19.253 -30.193 1.00 85.00 212 ALA A N 1
ATOM 1624 C CA . ALA A 1 212 ? -22.929 -20.250 -30.451 1.00 85.00 212 ALA A CA 1
ATOM 1625 C C . ALA A 1 212 ? -22.845 -20.879 -31.862 1.00 85.00 212 ALA A C 1
ATOM 1627 O O . ALA A 1 212 ? -22.869 -22.111 -31.933 1.00 85.00 212 ALA A O 1
ATOM 1628 N N . PRO A 1 213 ? -22.642 -20.117 -32.965 1.00 85.69 213 PRO A N 1
ATOM 1629 C CA . PRO A 1 213 ? -22.562 -20.695 -34.313 1.00 85.69 213 PRO A CA 1
ATOM 1630 C C . PRO A 1 213 ? -21.438 -21.725 -34.482 1.00 85.69 213 PRO A C 1
ATOM 1632 O O . PRO A 1 213 ? -21.632 -22.749 -35.129 1.00 85.69 213 PRO A O 1
ATOM 1635 N N . SER A 1 214 ? -20.274 -21.500 -33.862 1.00 85.25 214 SER A N 1
ATOM 1636 C CA . SER A 1 214 ? -19.159 -22.460 -33.882 1.00 85.25 214 SER A CA 1
ATOM 1637 C C . SER A 1 214 ? -19.229 -23.520 -32.773 1.00 85.25 214 SER A C 1
ATOM 1639 O O . SER A 1 214 ? -18.375 -24.411 -32.719 1.00 85.25 214 SER A O 1
ATOM 1641 N N . SER A 1 215 ? -20.219 -23.452 -31.871 1.00 88.69 215 SER A N 1
ATOM 1642 C CA . SER A 1 215 ? -20.317 -24.312 -30.682 1.00 88.69 215 SER A CA 1
ATOM 1643 C C . SER A 1 215 ? -19.018 -24.336 -29.855 1.00 88.69 215 SER A C 1
ATOM 1645 O O . SER A 1 215 ? -18.560 -25.396 -29.404 1.00 88.69 215 SER A O 1
ATOM 1647 N N . ARG A 1 216 ? -18.396 -23.156 -29.697 1.00 92.75 216 ARG A N 1
ATOM 1648 C CA . ARG A 1 216 ? -17.154 -22.939 -28.939 1.00 92.75 216 ARG A CA 1
ATOM 1649 C C . ARG A 1 216 ? -17.385 -22.113 -27.678 1.00 92.75 216 ARG A C 1
ATOM 1651 O O . ARG A 1 216 ? -18.217 -21.208 -27.642 1.00 92.75 216 ARG A O 1
ATOM 1658 N N . ILE A 1 217 ? -16.586 -22.414 -26.660 1.00 95.44 217 ILE A N 1
ATOM 1659 C CA . ILE A 1 217 ? -16.480 -21.655 -25.410 1.00 95.44 217 ILE A CA 1
ATOM 1660 C C . ILE A 1 217 ? -15.010 -21.264 -25.230 1.00 95.44 217 ILE A C 1
ATOM 1662 O O . ILE A 1 217 ? -14.125 -22.088 -25.465 1.00 95.44 217 ILE A O 1
ATOM 1666 N N . LEU A 1 218 ? -14.763 -20.040 -24.772 1.00 96.75 218 LEU A N 1
ATOM 1667 C CA . LEU A 1 218 ? -13.476 -19.585 -24.247 1.00 96.75 218 LEU A CA 1
ATOM 1668 C C . LEU A 1 218 ? -13.581 -19.374 -22.737 1.00 96.75 218 LEU A C 1
ATOM 1670 O O . LEU A 1 218 ? -14.634 -18.970 -22.245 1.00 96.75 218 LEU A O 1
ATOM 1674 N N . SER A 1 219 ? -12.491 -19.599 -22.006 1.00 97.06 219 SER A N 1
ATOM 1675 C CA . SER A 1 219 ? -12.430 -19.377 -20.557 1.00 97.06 219 SER A CA 1
ATOM 1676 C C . SER A 1 219 ? -11.149 -18.678 -20.116 1.00 97.06 219 SER A C 1
ATOM 1678 O O . SER A 1 219 ? -10.054 -19.107 -20.469 1.00 97.06 219 SER A O 1
ATOM 1680 N N . ALA A 1 220 ? -11.278 -17.633 -19.296 1.00 96.88 220 ALA A N 1
ATOM 1681 C CA . ALA A 1 220 ? -10.156 -16.948 -18.658 1.00 96.88 220 ALA A CA 1
ATOM 1682 C C . ALA A 1 220 ? -9.934 -17.497 -17.243 1.00 96.88 220 ALA A C 1
ATOM 1684 O O . ALA A 1 220 ? -10.877 -17.589 -16.448 1.00 96.88 220 ALA A O 1
ATOM 1685 N N . SER A 1 221 ? -8.686 -17.841 -16.916 1.00 96.88 221 SER A N 1
ATOM 1686 C CA . SER A 1 221 ? -8.331 -18.456 -15.637 1.00 96.88 221 SER A CA 1
ATOM 1687 C C . SER A 1 221 ? -7.196 -17.747 -14.906 1.00 96.88 221 SER A C 1
ATOM 1689 O O . SER A 1 221 ? -6.264 -17.169 -15.473 1.00 96.88 221 SER A O 1
ATOM 1691 N N . SER A 1 222 ? -7.243 -17.875 -13.582 1.00 96.06 222 SER A N 1
ATOM 1692 C CA . SER A 1 222 ? -6.199 -17.419 -12.669 1.00 96.06 222 SER A CA 1
ATOM 1693 C C . SER A 1 222 ? -4.943 -18.311 -12.691 1.00 96.06 222 SER A C 1
ATOM 1695 O O . SER A 1 222 ? -4.020 -18.051 -11.928 1.00 96.06 222 SER A O 1
ATOM 1697 N N . ASP A 1 223 ? -4.871 -19.332 -13.553 1.00 94.44 223 ASP A N 1
ATOM 1698 C CA . ASP A 1 223 ? -3.660 -20.131 -13.831 1.00 94.44 223 ASP A CA 1
ATOM 1699 C C . ASP A 1 223 ? -2.828 -19.629 -15.025 1.00 94.44 223 ASP A C 1
ATOM 1701 O O . ASP A 1 223 ? -1.922 -20.333 -15.471 1.00 94.44 223 ASP A O 1
ATOM 1705 N N . HIS A 1 224 ? -3.119 -18.417 -15.514 1.00 95.69 224 HIS A N 1
ATOM 1706 C CA . HIS A 1 224 ? -2.405 -17.745 -16.613 1.00 95.69 224 HIS A CA 1
ATOM 1707 C C . HIS A 1 224 ? -2.684 -18.331 -18.011 1.00 95.69 224 HIS A C 1
ATOM 1709 O O . HIS A 1 224 ? -2.027 -17.955 -18.981 1.00 95.69 224 HIS A O 1
ATOM 1715 N N . THR A 1 225 ? -3.675 -19.223 -18.132 1.00 96.00 225 THR A N 1
ATOM 1716 C CA . THR A 1 225 ? -4.069 -19.850 -19.404 1.00 96.00 225 THR A CA 1
ATOM 1717 C C . THR A 1 225 ? -5.482 -19.469 -19.838 1.00 96.00 225 THR A C 1
ATOM 1719 O O . THR A 1 225 ? -6.321 -19.066 -19.024 1.00 96.00 225 THR A O 1
ATOM 1722 N N . ILE A 1 226 ? -5.748 -19.634 -21.135 1.00 96.81 226 ILE A N 1
ATOM 1723 C CA . ILE A 1 226 ? -7.086 -19.534 -21.727 1.00 96.81 226 ILE A CA 1
ATOM 1724 C C . ILE A 1 226 ? -7.472 -20.914 -22.251 1.00 96.81 226 ILE A C 1
ATOM 1726 O O . ILE A 1 226 ? -6.727 -21.510 -23.025 1.00 96.81 226 ILE A O 1
ATOM 1730 N N . GLY A 1 227 ? -8.624 -21.433 -21.838 1.00 95.50 227 GLY A N 1
ATOM 1731 C CA . GLY A 1 227 ? -9.140 -22.698 -22.360 1.00 95.50 227 GLY A CA 1
ATOM 1732 C C . GLY A 1 227 ? -10.034 -22.469 -23.576 1.00 95.50 227 GLY A C 1
ATOM 1733 O O . GLY A 1 227 ? -10.933 -21.629 -23.521 1.00 95.50 227 GLY A O 1
ATOM 1734 N N . LEU A 1 228 ? -9.819 -23.234 -24.648 1.00 95.62 228 LEU A N 1
ATOM 1735 C CA . LEU A 1 228 ? -10.741 -23.359 -25.778 1.00 95.62 228 LEU A CA 1
ATOM 1736 C C . LEU A 1 228 ? -11.490 -24.691 -25.666 1.00 95.62 228 LEU A C 1
ATOM 1738 O O . LEU A 1 228 ? -10.873 -25.753 -25.589 1.00 95.62 228 LEU A O 1
ATOM 1742 N N . TRP A 1 229 ? -12.820 -24.652 -25.699 1.00 94.56 229 TRP A N 1
ATOM 1743 C CA . TRP A 1 229 ? -13.681 -25.821 -25.488 1.00 94.56 229 TRP A CA 1
ATOM 1744 C C . TRP A 1 229 ? -14.787 -25.900 -26.538 1.00 94.56 229 TRP A C 1
ATOM 1746 O O . TRP A 1 229 ? -15.039 -24.956 -27.288 1.00 94.56 229 TRP A O 1
ATOM 1756 N N . THR A 1 230 ? -15.489 -27.030 -26.556 1.00 92.00 230 THR A N 1
ATOM 1757 C CA . THR A 1 230 ? -16.697 -27.241 -27.358 1.00 92.00 230 THR A CA 1
ATOM 1758 C C . THR A 1 230 ? -17.844 -27.718 -26.477 1.00 92.00 230 THR A C 1
ATOM 1760 O O . THR A 1 230 ? -17.634 -28.409 -25.482 1.00 92.00 230 THR A O 1
ATOM 1763 N N . THR A 1 231 ? -19.064 -27.340 -26.850 1.00 87.25 231 THR A N 1
ATOM 1764 C CA . THR A 1 231 ? -20.304 -27.729 -26.162 1.00 87.25 231 THR A CA 1
ATOM 1765 C C . THR A 1 231 ? -20.699 -29.190 -26.418 1.00 87.25 231 THR A C 1
ATOM 1767 O O . THR A 1 231 ? -21.523 -29.740 -25.687 1.00 87.25 231 THR A O 1
ATOM 1770 N N . SER A 1 232 ? -20.116 -29.843 -27.433 1.00 86.25 232 SER A N 1
ATOM 1771 C CA . SER A 1 232 ? -20.456 -31.216 -27.818 1.00 86.25 232 SER A CA 1
ATOM 1772 C C . SER A 1 232 ? -19.543 -32.274 -27.187 1.00 86.25 232 SER A C 1
ATOM 1774 O O . SER A 1 232 ? -18.317 -32.245 -27.299 1.00 86.25 232 SER A O 1
ATOM 1776 N N . LYS A 1 233 ? -20.173 -33.296 -26.596 1.00 83.38 233 LYS A N 1
ATOM 1777 C CA . LYS A 1 233 ? -19.536 -34.463 -25.959 1.00 83.38 233 LYS A CA 1
ATOM 1778 C C . LYS A 1 233 ? -18.705 -35.333 -26.919 1.00 83.38 233 LYS A C 1
ATOM 1780 O O . LYS A 1 233 ? -17.836 -36.069 -26.441 1.00 83.38 233 LYS A O 1
ATOM 1785 N N . SER A 1 234 ? -18.998 -35.300 -28.225 1.00 82.56 234 SER A N 1
ATOM 1786 C CA . SER A 1 234 ? -18.337 -36.133 -29.245 1.00 82.56 234 SER A CA 1
ATOM 1787 C C . SER A 1 234 ? -17.045 -35.523 -29.789 1.00 82.56 234 SER A C 1
ATOM 1789 O O . SER A 1 234 ? -16.117 -36.265 -30.088 1.00 82.56 234 SER A O 1
ATOM 1791 N N . SER A 1 235 ? -16.970 -34.193 -29.887 1.00 84.38 235 SER A N 1
ATOM 1792 C CA . SER A 1 235 ? -15.786 -33.452 -30.346 1.00 84.38 235 SER A CA 1
ATOM 1793 C C . SER A 1 235 ? -14.866 -32.996 -29.209 1.00 84.38 235 SER A C 1
ATOM 1795 O O . SER A 1 235 ? -13.743 -32.572 -29.470 1.00 84.38 235 SER A O 1
ATOM 1797 N N . ALA A 1 236 ? -15.316 -33.061 -27.954 1.00 84.88 236 ALA A N 1
ATOM 1798 C CA . ALA A 1 236 ? -14.494 -32.728 -26.796 1.00 84.88 236 ALA A CA 1
ATOM 1799 C C . ALA A 1 236 ? -13.493 -33.865 -26.458 1.00 84.88 236 ALA A C 1
ATOM 1801 O O . ALA A 1 236 ? -13.916 -35.024 -26.367 1.00 84.88 236 ALA A O 1
ATOM 1802 N N . PRO A 1 237 ? -12.198 -33.570 -26.218 1.00 87.50 237 PRO A N 1
ATOM 1803 C CA . PRO A 1 237 ? -11.196 -34.569 -25.829 1.00 87.50 237 PRO A CA 1
ATOM 1804 C C . PRO A 1 237 ? -11.457 -35.230 -24.468 1.00 87.50 237 PRO A C 1
ATOM 1806 O O . PRO A 1 237 ? -12.282 -34.775 -23.672 1.00 87.50 237 PRO A O 1
ATOM 1809 N N . ALA A 1 238 ? -10.716 -36.298 -24.161 1.00 83.56 238 ALA A N 1
ATOM 1810 C CA . ALA A 1 238 ? -10.718 -36.894 -22.824 1.00 83.56 238 ALA A CA 1
ATOM 1811 C C . ALA A 1 238 ? -10.281 -35.869 -21.756 1.00 83.56 238 ALA A C 1
ATOM 1813 O O . ALA A 1 238 ? -9.449 -35.001 -22.022 1.00 83.56 238 ALA A O 1
ATOM 1814 N N . ALA A 1 239 ? -10.847 -35.954 -20.548 1.00 80.50 239 ALA A N 1
ATOM 1815 C CA . ALA A 1 239 ? -10.393 -35.125 -19.432 1.00 80.50 239 ALA A CA 1
ATOM 1816 C C . ALA A 1 239 ? -8.981 -35.559 -18.984 1.00 80.50 239 ALA A C 1
ATOM 1818 O O . ALA A 1 239 ? -8.714 -36.763 -18.948 1.00 80.50 239 ALA A O 1
ATOM 1819 N N . PRO A 1 240 ? -8.084 -34.621 -18.625 1.00 78.25 240 PRO A N 1
ATOM 1820 C CA . PRO A 1 240 ? -6.762 -34.963 -18.109 1.00 78.25 240 PRO A CA 1
ATOM 1821 C C . PRO A 1 240 ? -6.858 -35.654 -16.741 1.00 78.25 240 PRO A C 1
ATOM 1823 O O . PRO A 1 240 ? -7.730 -35.325 -15.932 1.00 78.25 240 PRO A O 1
ATOM 1826 N N . GLU A 1 241 ? -5.939 -36.581 -16.460 1.00 59.09 241 GLU A N 1
ATOM 1827 C CA . GLU A 1 241 ? -5.902 -37.290 -15.176 1.00 59.09 241 GLU A CA 1
ATOM 1828 C C . GLU A 1 241 ? -5.743 -36.314 -14.001 1.00 59.09 241 GLU A C 1
ATOM 1830 O O . GLU A 1 241 ? -4.885 -35.426 -13.986 1.00 59.09 241 GLU A O 1
ATOM 1835 N N . SER A 1 242 ? -6.617 -36.447 -13.003 1.00 48.59 242 SER A N 1
ATOM 1836 C CA . SER A 1 242 ? -6.782 -35.414 -11.988 1.00 48.59 242 SER A CA 1
ATOM 1837 C C . SER A 1 242 ? -5.687 -35.456 -10.923 1.00 48.59 242 SER A C 1
ATOM 1839 O O . SER A 1 242 ? -5.668 -36.351 -10.076 1.00 48.59 242 SER A O 1
ATOM 1841 N N . THR A 1 243 ? -4.887 -34.393 -10.833 1.00 40.62 243 THR A N 1
ATOM 1842 C CA . THR A 1 243 ? -4.030 -34.081 -9.672 1.00 40.62 243 THR A CA 1
ATOM 1843 C C . THR A 1 243 ? -4.853 -33.596 -8.463 1.00 40.62 243 THR A C 1
ATOM 1845 O O . THR A 1 243 ? -4.570 -32.575 -7.833 1.00 40.62 243 THR A O 1
ATOM 1848 N N . SER A 1 244 ? -5.921 -34.324 -8.120 1.00 41.41 244 SER A N 1
ATOM 1849 C CA . SER A 1 244 ? -6.747 -34.057 -6.943 1.00 41.41 244 SER A CA 1
ATOM 1850 C C . SER A 1 244 ? -6.053 -34.575 -5.684 1.00 41.41 244 SER A C 1
ATOM 1852 O O . SER A 1 244 ? -6.056 -35.775 -5.410 1.00 41.41 244 SER A O 1
ATOM 1854 N N . SER A 1 245 ? -5.476 -33.670 -4.895 1.00 33.31 245 SER A N 1
ATOM 1855 C CA . SER A 1 245 ? -4.895 -34.006 -3.594 1.00 33.31 245 SER A CA 1
ATOM 1856 C C . SER A 1 245 ? -5.949 -34.549 -2.612 1.00 33.31 245 SER A C 1
ATOM 1858 O O . SER A 1 245 ? -7.141 -34.244 -2.706 1.00 33.31 245 SER A O 1
ATOM 1860 N N . ASN A 1 246 ? -5.507 -35.375 -1.656 1.00 34.09 246 ASN A N 1
ATOM 1861 C CA . ASN A 1 246 ? -6.343 -36.273 -0.839 1.00 34.09 246 ASN A CA 1
ATOM 1862 C C . ASN A 1 246 ? -7.222 -35.598 0.245 1.00 34.09 246 ASN A C 1
ATOM 1864 O O . ASN A 1 246 ? -7.240 -36.017 1.401 1.00 34.09 246 ASN A O 1
ATOM 1868 N N . LYS A 1 247 ? -8.003 -34.572 -0.115 1.00 36.28 247 LYS A N 1
ATOM 1869 C CA . LYS A 1 247 ? -9.106 -34.029 0.701 1.00 36.28 247 LYS A CA 1
ATOM 1870 C C . LYS A 1 247 ? -10.381 -33.829 -0.125 1.00 36.28 247 LYS A C 1
ATOM 1872 O O . LYS A 1 247 ? -10.913 -32.726 -0.234 1.00 36.28 247 LYS A O 1
ATOM 1877 N N . ARG A 1 248 ? -10.926 -34.937 -0.640 1.00 40.44 248 ARG A N 1
ATOM 1878 C CA . ARG A 1 248 ? -12.304 -35.030 -1.161 1.00 40.44 248 ARG A CA 1
ATOM 1879 C C . ARG A 1 248 ? -13.297 -34.902 0.010 1.00 40.44 248 ARG A C 1
ATOM 1881 O O . ARG A 1 248 ? -13.814 -35.894 0.516 1.00 40.44 248 ARG A O 1
ATOM 1888 N N . ARG A 1 249 ? -13.468 -33.670 0.508 1.00 39.25 249 ARG A N 1
ATOM 1889 C CA . ARG A 1 249 ? -14.286 -33.306 1.681 1.00 39.25 249 ARG A CA 1
ATOM 1890 C C . ARG A 1 249 ? -15.724 -33.796 1.461 1.00 39.25 249 ARG A C 1
ATOM 1892 O O . ARG A 1 249 ? -16.369 -33.357 0.514 1.00 39.25 249 ARG A O 1
ATOM 1899 N N . LYS A 1 250 ? -16.197 -34.731 2.297 1.00 36.69 250 LYS A N 1
ATOM 1900 C CA . LYS A 1 250 ? -17.555 -35.291 2.194 1.00 36.69 250 LYS A CA 1
ATOM 1901 C C . LYS A 1 250 ? -18.598 -34.178 2.333 1.00 36.69 250 LYS A C 1
ATOM 1903 O O . LYS A 1 250 ? -18.587 -33.462 3.329 1.00 36.69 250 LYS A O 1
ATOM 1908 N N . LEU A 1 251 ? -19.510 -34.115 1.371 1.00 37.72 251 LEU A N 1
ATOM 1909 C CA . LEU A 1 251 ? -20.810 -33.452 1.450 1.00 37.72 251 LEU A CA 1
ATOM 1910 C C . LEU A 1 251 ? -21.810 -34.304 0.657 1.00 37.72 251 LEU A C 1
ATOM 1912 O O . LEU A 1 251 ? -21.421 -35.021 -0.267 1.00 37.72 251 LEU A O 1
ATOM 1916 N N . SER A 1 252 ? -23.068 -34.297 1.085 1.00 33.44 252 SER A N 1
ATOM 1917 C CA . SER A 1 252 ? -24.110 -35.221 0.633 1.00 33.44 252 SER A CA 1
ATOM 1918 C C . SER A 1 252 ? -24.898 -34.668 -0.553 1.00 33.44 252 SER A C 1
ATOM 1920 O O . SER A 1 252 ? -25.580 -33.659 -0.420 1.00 33.44 252 SER A O 1
ATOM 1922 N N . GLY A 1 253 ? -24.855 -35.377 -1.679 1.00 41.91 253 GLY A N 1
ATOM 1923 C CA . GLY A 1 253 ? -25.703 -35.155 -2.850 1.00 41.91 253 GLY A CA 1
ATOM 1924 C C . GLY A 1 253 ? -25.634 -36.370 -3.788 1.00 41.91 253 GLY A C 1
ATOM 1925 O O . GLY A 1 253 ? -24.633 -37.095 -3.750 1.00 41.91 253 GLY A O 1
ATOM 1926 N N . PRO A 1 254 ? -26.676 -36.645 -4.594 1.00 35.78 254 PRO A N 1
ATOM 1927 C CA . PRO A 1 254 ? -26.692 -37.792 -5.497 1.00 35.78 254 PRO A CA 1
ATOM 1928 C C . PRO A 1 254 ? -25.624 -37.642 -6.588 1.00 35.78 254 PRO A C 1
ATOM 1930 O O . PRO A 1 254 ? -25.602 -36.671 -7.343 1.00 35.78 254 PRO A O 1
ATOM 1933 N N . ALA A 1 255 ? -24.724 -38.621 -6.679 1.00 41.00 255 ALA A N 1
ATOM 1934 C CA . ALA A 1 255 ? -23.615 -38.610 -7.629 1.00 41.00 255 ALA A CA 1
ATOM 1935 C C . ALA A 1 255 ? -24.073 -39.015 -9.043 1.00 41.00 255 ALA A C 1
ATOM 1937 O O . ALA A 1 255 ? -23.790 -40.122 -9.502 1.00 41.00 255 ALA A O 1
ATOM 1938 N N . LEU A 1 256 ? -24.775 -38.116 -9.740 1.00 45.09 256 LEU A N 1
ATOM 1939 C CA . LEU A 1 256 ? -25.083 -38.289 -11.162 1.00 45.09 256 LEU A CA 1
ATOM 1940 C C . LEU A 1 256 ? -23.781 -38.376 -11.974 1.00 45.09 256 LEU A C 1
ATOM 1942 O O . LEU A 1 256 ? -22.899 -37.520 -11.872 1.00 45.09 256 LEU A O 1
ATOM 1946 N N . SER A 1 257 ? -23.655 -39.439 -12.771 1.00 57.28 257 SER A N 1
ATOM 1947 C CA . SER A 1 257 ? -22.449 -39.747 -13.546 1.00 57.28 257 SER A CA 1
ATOM 1948 C C . SER A 1 257 ? -22.384 -38.900 -14.822 1.00 57.28 257 SER A C 1
ATOM 1950 O O . SER A 1 257 ? -22.691 -39.355 -15.923 1.00 57.28 257 SER A O 1
ATOM 1952 N N . MET A 1 258 ? -22.018 -37.628 -14.664 1.00 72.75 258 MET A N 1
ATOM 1953 C CA . MET A 1 258 ? -21.814 -36.727 -15.795 1.00 72.75 258 MET A CA 1
ATOM 1954 C C . MET A 1 258 ? -20.554 -37.083 -16.599 1.00 72.75 258 MET A C 1
ATOM 1956 O O . MET A 1 258 ? -19.523 -37.433 -16.019 1.00 72.75 258 MET A O 1
ATOM 1960 N N . PRO A 1 259 ? -20.587 -36.944 -17.937 1.00 80.69 259 PRO A N 1
ATOM 1961 C CA . PRO A 1 259 ? -19.404 -37.116 -18.765 1.00 80.69 259 PRO A CA 1
ATOM 1962 C C . PRO A 1 259 ? -18.411 -35.969 -18.537 1.00 80.69 259 PRO A C 1
ATOM 1964 O O . PRO A 1 259 ? -18.726 -34.804 -18.779 1.00 80.69 259 PRO A O 1
ATOM 1967 N N . GLN A 1 260 ? -17.191 -36.318 -18.128 1.00 87.75 260 GLN A N 1
ATOM 1968 C CA . GLN A 1 260 ? -16.067 -35.386 -18.025 1.00 87.75 260 GLN A CA 1
ATOM 1969 C C . GLN A 1 260 ? -15.275 -35.328 -19.340 1.00 87.75 260 GLN A C 1
ATOM 1971 O O . GLN A 1 260 ? -15.105 -36.349 -20.023 1.00 87.75 260 GLN A O 1
ATOM 1976 N N . ARG A 1 261 ? -14.806 -34.133 -19.714 1.00 89.88 261 ARG A N 1
ATOM 1977 C CA . ARG A 1 261 ? -14.055 -33.858 -20.951 1.00 89.88 261 ARG A CA 1
ATOM 1978 C C . ARG A 1 261 ? -12.970 -32.793 -20.758 1.00 89.88 261 ARG A C 1
ATOM 1980 O O . ARG A 1 261 ? -13.036 -31.995 -19.826 1.00 89.88 261 ARG A O 1
ATOM 1987 N N . GLY A 1 262 ? -11.972 -32.813 -21.637 1.00 89.06 262 GLY A N 1
ATOM 1988 C CA . GLY A 1 262 ? -10.859 -31.866 -21.684 1.00 89.06 262 GLY A CA 1
ATOM 1989 C C . GLY A 1 262 ? -11.124 -30.652 -22.579 1.00 89.06 262 GLY A C 1
ATOM 1990 O O . GLY A 1 262 ? -12.145 -30.571 -23.265 1.00 89.06 262 GLY A O 1
ATOM 1991 N N . ALA A 1 263 ? -10.174 -29.718 -22.587 1.00 91.81 263 ALA A N 1
ATOM 1992 C CA . ALA A 1 263 ? -10.134 -28.618 -23.550 1.00 91.81 263 ALA A CA 1
ATOM 1993 C C . ALA A 1 263 ? -9.742 -29.123 -24.946 1.00 91.81 263 ALA A C 1
ATOM 1995 O O . ALA A 1 263 ? -9.002 -30.097 -25.068 1.00 91.81 263 ALA A O 1
ATOM 1996 N N . LEU A 1 264 ? -10.195 -28.429 -25.994 1.00 91.25 264 LEU A N 1
ATOM 1997 C CA . LEU A 1 264 ? -9.660 -28.581 -27.353 1.00 91.25 264 LEU A CA 1
ATOM 1998 C C . LEU A 1 264 ? -8.216 -28.072 -27.425 1.00 91.25 264 LEU A C 1
ATOM 2000 O O . LEU A 1 264 ? -7.381 -28.671 -28.092 1.00 91.25 264 LEU A O 1
ATOM 2004 N N . SER A 1 265 ? -7.943 -26.960 -26.739 1.00 92.31 265 SER A N 1
ATOM 2005 C CA . SER A 1 265 ? -6.620 -26.350 -26.628 1.00 92.31 265 SER A CA 1
ATOM 2006 C C . SER A 1 265 ? -6.523 -25.513 -25.351 1.00 92.31 265 SER A C 1
ATOM 2008 O O . SER A 1 265 ? -7.533 -25.021 -24.843 1.00 92.31 265 SER A O 1
ATOM 2010 N N . MET A 1 266 ? -5.306 -25.357 -24.833 1.00 93.94 266 MET A N 1
ATOM 2011 C CA . MET A 1 266 ? -4.988 -24.546 -23.655 1.00 93.94 266 MET A CA 1
ATOM 2012 C C . MET A 1 266 ? -3.933 -23.519 -24.060 1.00 93.94 266 MET A C 1
ATOM 2014 O O . MET A 1 266 ? -2.752 -23.846 -24.162 1.00 93.94 266 MET A O 1
ATOM 2018 N N . LEU A 1 267 ? -4.362 -22.284 -24.312 1.00 94.69 267 LEU A N 1
ATOM 2019 C CA . LEU A 1 267 ? -3.499 -21.212 -24.793 1.00 94.69 267 LEU A CA 1
ATOM 2020 C C . LEU A 1 267 ? -2.631 -20.691 -23.639 1.00 94.69 267 LEU A C 1
ATOM 2022 O O . LEU A 1 267 ? -3.145 -20.310 -22.580 1.00 94.69 267 LEU A O 1
ATOM 2026 N N . THR A 1 268 ? -1.316 -20.666 -23.847 1.00 93.19 268 THR A N 1
ATOM 2027 C CA . THR A 1 268 ? -0.308 -20.204 -22.883 1.00 93.19 268 THR A CA 1
ATOM 2028 C C . THR A 1 268 ? 0.445 -18.997 -23.442 1.00 93.19 268 THR A C 1
ATOM 2030 O O . THR A 1 268 ? 0.746 -18.940 -24.630 1.00 93.19 268 THR A O 1
ATOM 2033 N N . GLY A 1 269 ? 0.759 -18.013 -22.593 1.00 88.44 269 GLY A N 1
ATOM 2034 C CA . GLY A 1 269 ? 1.500 -16.813 -23.017 1.00 88.44 269 GLY A CA 1
ATOM 2035 C C . GLY A 1 269 ? 1.178 -15.528 -22.251 1.00 88.44 269 GLY A C 1
ATOM 2036 O O . GLY A 1 269 ? 1.823 -14.510 -22.496 1.00 88.44 269 GLY A O 1
ATOM 2037 N N . HIS A 1 270 ? 0.200 -15.558 -21.341 1.00 95.88 270 HIS A N 1
ATOM 2038 C CA . HIS A 1 270 ? 0.082 -14.583 -20.255 1.00 95.88 270 HIS A CA 1
ATOM 2039 C C . HIS A 1 270 ? 0.983 -14.988 -19.074 1.00 95.88 270 HIS A C 1
ATOM 2041 O O . HIS A 1 270 ? 1.246 -16.170 -18.857 1.00 95.88 270 HIS A O 1
ATOM 2047 N N . HIS A 1 271 ? 1.448 -13.998 -18.311 1.00 94.38 271 HIS A N 1
ATOM 2048 C CA . HIS A 1 271 ? 2.370 -14.157 -17.175 1.00 94.38 271 HIS A CA 1
ATOM 2049 C C . HIS A 1 271 ? 1.710 -13.879 -15.814 1.00 94.38 271 HIS A C 1
ATOM 2051 O O . HIS A 1 271 ? 2.339 -14.038 -14.771 1.00 94.38 271 HIS A O 1
ATOM 2057 N N . ASN A 1 272 ? 0.443 -13.460 -15.809 1.00 96.06 272 ASN A N 1
ATOM 2058 C CA . ASN A 1 272 ? -0.358 -13.230 -14.608 1.00 96.06 272 ASN A CA 1
ATOM 2059 C C . ASN A 1 272 ? -1.821 -13.641 -14.872 1.00 96.06 272 ASN A C 1
ATOM 2061 O O . ASN A 1 272 ? -2.121 -14.278 -15.881 1.00 96.06 272 ASN A O 1
ATOM 2065 N N . HIS A 1 273 ? -2.729 -13.448 -13.916 1.00 96.12 273 HIS A N 1
ATOM 2066 C CA . HIS A 1 273 ? -4.109 -13.925 -14.020 1.00 96.12 273 HIS A CA 1
ATOM 2067 C C . HIS A 1 273 ? -4.840 -13.305 -15.222 1.00 96.12 273 HIS A C 1
ATOM 2069 O O . HIS A 1 273 ? -5.018 -12.085 -15.269 1.00 96.12 273 HIS A O 1
ATOM 2075 N N . VAL A 1 274 ? -5.350 -14.148 -16.125 1.00 97.25 274 VAL A N 1
ATOM 2076 C CA . VAL A 1 274 ? -6.273 -13.714 -17.180 1.00 97.25 274 VAL A CA 1
ATOM 2077 C C . VAL A 1 274 ? -7.619 -13.423 -16.518 1.00 97.25 274 VAL A C 1
ATOM 2079 O O . VAL A 1 274 ? -8.133 -14.257 -15.767 1.00 97.25 274 VAL A O 1
ATOM 2082 N N . LYS A 1 275 ? -8.167 -12.224 -16.731 1.00 95.81 275 LYS A N 1
ATOM 2083 C CA . LYS A 1 275 ? -9.405 -11.773 -16.072 1.00 95.81 275 LYS A CA 1
ATOM 2084 C C . LYS A 1 275 ? -10.611 -11.762 -16.989 1.00 95.81 275 LYS A C 1
ATOM 2086 O O . LYS A 1 275 ? -11.715 -12.009 -16.514 1.00 95.81 275 LYS A O 1
ATOM 2091 N N . ASP A 1 276 ? -10.399 -11.534 -18.278 1.00 96.06 276 ASP A N 1
ATOM 2092 C CA . ASP A 1 276 ? -11.480 -11.468 -19.250 1.00 96.06 276 ASP A CA 1
ATOM 2093 C C . ASP A 1 276 ? -11.020 -11.978 -20.623 1.00 96.06 276 ASP A C 1
ATOM 2095 O O . ASP A 1 276 ? -9.828 -11.943 -20.944 1.00 96.06 276 ASP A O 1
ATOM 2099 N N . VAL A 1 277 ? -11.961 -12.501 -21.404 1.00 96.50 277 VAL A N 1
ATOM 2100 C CA . VAL A 1 277 ? -11.730 -13.119 -22.717 1.00 96.50 277 VAL A CA 1
ATOM 2101 C C . VAL A 1 277 ? -12.982 -12.968 -23.575 1.00 96.50 277 VAL A C 1
ATOM 2103 O O . VAL A 1 277 ? -14.092 -13.100 -23.068 1.00 96.50 277 VAL A O 1
ATOM 2106 N N . THR A 1 278 ? -12.821 -12.708 -24.870 1.00 95.25 278 THR A N 1
ATOM 2107 C CA . THR A 1 278 ? -13.934 -12.631 -25.826 1.00 95.25 278 THR A CA 1
ATOM 2108 C C . THR A 1 278 ? -13.497 -13.049 -27.233 1.00 95.25 278 THR A C 1
ATOM 2110 O O . THR A 1 278 ? -12.304 -13.085 -27.526 1.00 95.25 278 THR A O 1
ATOM 2113 N N . PHE A 1 279 ? -14.451 -13.379 -28.100 1.00 94.06 279 PHE A N 1
ATOM 2114 C CA . PHE A 1 279 ? -14.211 -13.643 -29.525 1.00 94.06 279 PHE A CA 1
ATOM 2115 C C . PHE A 1 279 ? -14.193 -12.327 -30.328 1.00 94.06 279 PHE A C 1
ATOM 2117 O O . PHE A 1 279 ? -14.760 -11.321 -29.888 1.00 94.06 279 PHE A O 1
ATOM 2124 N N . ASP A 1 280 ? -13.632 -12.330 -31.542 1.00 90.94 280 ASP A N 1
ATOM 2125 C CA . ASP A 1 280 ? -14.089 -11.363 -32.548 1.00 90.94 280 ASP A CA 1
ATOM 2126 C C . ASP A 1 280 ? -15.564 -11.676 -32.886 1.00 90.94 280 ASP A C 1
ATOM 2128 O O . ASP A 1 280 ? -15.984 -12.830 -32.968 1.00 90.94 280 ASP A O 1
ATOM 2132 N N . ALA A 1 281 ? -16.384 -10.638 -33.050 1.00 84.81 281 ALA A N 1
ATOM 2133 C CA . ALA A 1 281 ? -17.810 -10.791 -33.347 1.00 84.81 281 ALA A CA 1
ATOM 2134 C C . ALA A 1 281 ? -18.080 -11.120 -34.831 1.00 84.81 281 ALA A C 1
ATOM 2136 O O . ALA A 1 281 ? -19.209 -11.427 -35.203 1.00 84.81 281 ALA A O 1
ATOM 2137 N N . ARG A 1 282 ? -17.045 -11.024 -35.674 1.00 84.81 282 ARG A N 1
ATOM 2138 C CA . ARG A 1 282 ? -17.047 -11.262 -37.124 1.00 84.81 282 ARG A CA 1
ATOM 2139 C C . ARG A 1 282 ? -16.339 -12.570 -37.484 1.00 84.81 282 ARG A C 1
ATOM 2141 O O . ARG A 1 282 ? -16.653 -13.154 -38.514 1.00 84.81 282 ARG A O 1
ATOM 2148 N N . ASP A 1 283 ? -15.401 -13.016 -36.646 1.00 88.31 283 ASP A N 1
ATOM 2149 C CA . ASP A 1 283 ? -14.559 -14.188 -36.890 1.00 88.31 283 ASP A CA 1
ATOM 2150 C C . ASP A 1 283 ? -14.422 -15.055 -35.626 1.00 88.31 283 ASP A C 1
ATOM 2152 O O . ASP A 1 283 ? -13.765 -14.691 -34.652 1.00 88.31 283 ASP A O 1
ATOM 2156 N N . ALA A 1 284 ? -15.028 -16.244 -35.656 1.00 86.75 284 ALA A N 1
ATOM 2157 C CA . ALA A 1 284 ? -14.984 -17.205 -34.555 1.00 86.75 284 ALA A CA 1
ATOM 2158 C C . ALA A 1 284 ? -13.618 -17.908 -34.387 1.00 86.75 284 ALA A C 1
ATOM 2160 O O . ALA A 1 284 ? -13.458 -18.686 -33.445 1.00 86.75 284 ALA A O 1
ATOM 2161 N N . THR A 1 285 ? -12.651 -17.669 -35.281 1.00 90.88 285 THR A N 1
ATOM 2162 C CA . THR A 1 285 ? -11.264 -18.148 -35.158 1.00 90.88 285 THR A CA 1
ATOM 2163 C C . THR A 1 285 ? -10.360 -17.179 -34.394 1.00 90.88 285 THR A C 1
ATOM 2165 O O . THR A 1 285 ? -9.284 -17.583 -33.962 1.00 90.88 285 THR A O 1
ATOM 2168 N N . VAL A 1 286 ? -10.797 -15.937 -34.151 1.00 93.06 286 VAL A N 1
ATOM 2169 C CA . VAL A 1 286 ? -10.012 -14.912 -33.445 1.00 93.06 286 VAL A CA 1
ATOM 2170 C C . VAL A 1 286 ? -10.559 -14.676 -32.037 1.00 93.06 286 VAL A C 1
ATOM 2172 O O . VAL A 1 286 ? -11.771 -14.598 -31.821 1.00 93.06 286 VAL A O 1
ATOM 2175 N N . ALA A 1 287 ? -9.657 -14.524 -31.065 1.00 94.56 287 ALA A N 1
ATOM 2176 C CA . ALA A 1 287 ? -9.999 -14.173 -29.689 1.00 94.56 287 ALA A CA 1
ATOM 2177 C C . ALA A 1 287 ? -9.111 -13.066 -29.114 1.00 94.56 287 ALA A C 1
ATOM 2179 O O . ALA A 1 287 ? -7.938 -12.941 -29.462 1.00 94.56 287 ALA A O 1
ATOM 2180 N N . TYR A 1 288 ? -9.664 -12.322 -28.160 1.00 95.31 288 TYR A N 1
ATOM 2181 C CA . TYR A 1 288 ? -8.977 -11.305 -27.370 1.00 95.31 288 TYR A CA 1
ATOM 2182 C C . TYR A 1 288 ? -8.995 -11.688 -25.890 1.00 95.31 288 TYR A C 1
ATOM 2184 O O . TYR A 1 288 ? -9.996 -12.211 -25.399 1.00 95.31 288 TYR A O 1
ATOM 2192 N N . SER A 1 289 ? -7.923 -11.394 -25.158 1.00 96.62 289 SER A N 1
ATOM 2193 C CA . SER A 1 289 ? -7.844 -11.599 -23.704 1.00 96.62 289 SER A CA 1
ATOM 2194 C C . SER A 1 289 ? -7.200 -10.421 -22.982 1.00 96.62 289 SER A C 1
ATOM 2196 O O . SER A 1 289 ? -6.314 -9.764 -23.526 1.00 96.62 289 SER A O 1
ATOM 2198 N N . GLY A 1 290 ? -7.635 -10.171 -21.743 1.00 96.06 290 GLY A N 1
ATOM 2199 C CA . GLY A 1 290 ? -7.098 -9.141 -20.851 1.00 96.06 290 GLY A CA 1
ATOM 2200 C C . GLY A 1 290 ? -6.598 -9.738 -19.534 1.00 96.06 290 GLY A C 1
ATOM 2201 O O . GLY A 1 290 ? -7.249 -10.610 -18.949 1.00 96.06 290 GLY A O 1
ATOM 2202 N N . SER A 1 291 ? -5.435 -9.277 -19.071 1.00 96.62 291 SER A N 1
ATOM 2203 C CA . SER A 1 291 ? -4.700 -9.889 -17.958 1.00 96.62 291 SER A CA 1
ATOM 2204 C C . SER A 1 291 ? -4.111 -8.872 -16.972 1.00 96.62 291 SER A C 1
ATOM 2206 O O . SER A 1 291 ? -3.876 -7.700 -17.281 1.00 96.62 291 SER A O 1
ATOM 2208 N N . MET A 1 292 ? -3.810 -9.364 -15.768 1.00 95.88 292 MET A N 1
ATOM 2209 C CA . MET A 1 292 ? -3.042 -8.659 -14.734 1.00 95.88 292 MET A CA 1
ATOM 2210 C C . MET A 1 292 ? -1.526 -8.594 -15.017 1.00 95.88 292 MET A C 1
ATOM 2212 O O . MET A 1 292 ? -0.751 -8.191 -14.154 1.00 95.88 292 MET A O 1
ATOM 2216 N N . ASP A 1 293 ? -1.064 -9.026 -16.193 1.00 95.19 293 ASP A N 1
ATOM 2217 C CA . ASP A 1 293 ? 0.335 -8.877 -16.635 1.00 95.19 293 ASP A CA 1
ATOM 2218 C C . ASP A 1 293 ? 0.563 -7.612 -17.469 1.00 95.19 293 ASP A C 1
ATOM 2220 O O . ASP A 1 293 ? 1.600 -7.488 -18.113 1.00 95.19 293 ASP A O 1
ATOM 2224 N N . HIS A 1 294 ? -0.393 -6.676 -17.439 1.00 94.31 294 HIS A N 1
ATOM 2225 C CA . HIS A 1 294 ? -0.333 -5.427 -18.199 1.00 94.31 294 HIS A CA 1
ATOM 2226 C C . HIS A 1 294 ? -0.267 -5.673 -19.720 1.00 94.31 294 HIS A C 1
ATOM 2228 O O . HIS A 1 294 ? 0.348 -4.908 -20.461 1.00 94.31 294 HIS A O 1
ATOM 2234 N N . THR A 1 295 ? -0.912 -6.747 -20.198 1.00 93.94 295 THR A N 1
ATOM 2235 C CA . THR A 1 295 ? -1.085 -7.007 -21.631 1.00 93.94 295 THR A CA 1
ATOM 2236 C C . THR A 1 295 ? -2.513 -7.387 -22.008 1.00 93.94 295 THR A C 1
ATOM 2238 O O . THR A 1 295 ? -3.268 -8.001 -21.243 1.00 93.94 295 THR A O 1
ATOM 2241 N N . ILE A 1 296 ? -2.844 -7.059 -23.253 1.00 93.50 296 ILE A N 1
ATOM 2242 C CA . ILE A 1 296 ? -3.944 -7.629 -24.023 1.00 93.50 296 ILE A CA 1
ATOM 2243 C C . ILE A 1 296 ? -3.340 -8.475 -25.138 1.00 93.50 296 ILE A C 1
ATOM 2245 O O . ILE A 1 296 ? -2.331 -8.090 -25.731 1.00 93.50 296 ILE A O 1
ATOM 2249 N N . LYS A 1 297 ? -3.935 -9.633 -25.427 1.00 93.81 297 LYS A N 1
ATOM 2250 C CA . LYS A 1 297 ? -3.443 -10.539 -26.473 1.00 93.81 297 LYS A CA 1
ATOM 2251 C C . LYS A 1 297 ? -4.532 -10.876 -27.477 1.00 93.81 297 LYS A C 1
ATOM 2253 O O . LYS A 1 297 ? -5.674 -11.116 -27.090 1.00 93.81 297 LYS A O 1
ATOM 2258 N N . THR A 1 298 ? -4.141 -10.911 -28.746 1.00 93.81 298 THR A N 1
ATOM 2259 C CA . THR A 1 298 ? -4.938 -11.434 -29.859 1.00 93.81 298 THR A CA 1
ATOM 2260 C C . THR A 1 298 ? -4.447 -12.838 -30.180 1.00 93.81 298 THR A C 1
ATOM 2262 O O . THR A 1 298 ? -3.245 -13.043 -30.367 1.00 93.81 298 THR A O 1
ATOM 2265 N N . TRP A 1 299 ? -5.367 -13.792 -30.258 1.00 94.69 299 TRP A N 1
ATOM 2266 C CA . TRP A 1 299 ? -5.090 -15.208 -30.477 1.00 94.69 299 TRP A CA 1
ATOM 2267 C C . TRP A 1 299 ? -5.761 -15.701 -31.752 1.00 94.69 299 TRP A C 1
ATOM 2269 O O . TRP A 1 299 ? -6.926 -15.384 -31.990 1.00 94.69 299 TRP A O 1
ATOM 2279 N N . ASP A 1 300 ? -5.047 -16.529 -32.509 1.00 93.50 300 ASP A N 1
ATOM 2280 C CA . ASP A 1 300 ? -5.647 -17.410 -33.508 1.00 93.50 300 ASP A CA 1
ATOM 2281 C C . ASP A 1 300 ? -5.954 -18.753 -32.836 1.00 93.50 300 ASP A C 1
ATOM 2283 O O . ASP A 1 300 ? -5.061 -19.477 -32.390 1.00 93.50 300 ASP A O 1
ATOM 2287 N N . LEU A 1 301 ? -7.240 -19.082 -32.758 1.00 93.19 301 LEU A N 1
ATOM 2288 C CA . LEU A 1 301 ? -7.761 -20.314 -32.175 1.00 93.19 301 LEU A CA 1
ATOM 2289 C C . LEU A 1 301 ? -7.534 -21.538 -33.077 1.00 93.19 301 LEU A C 1
ATOM 2291 O O . LEU A 1 301 ? -7.626 -22.666 -32.595 1.00 93.19 301 LEU A O 1
ATOM 2295 N N . THR A 1 302 ? -7.215 -21.329 -34.357 1.00 90.56 302 THR A N 1
ATOM 2296 C CA . THR A 1 302 ? -6.908 -22.382 -35.337 1.00 90.56 302 THR A CA 1
ATOM 2297 C C . THR A 1 302 ? -5.516 -22.955 -35.094 1.00 90.56 302 THR A C 1
ATOM 2299 O O . THR A 1 302 ? -5.370 -24.163 -34.918 1.00 90.56 302 THR A O 1
ATOM 2302 N N . THR A 1 303 ? -4.490 -22.098 -35.016 1.00 90.19 303 THR A N 1
ATOM 2303 C CA . THR A 1 303 ? -3.120 -22.499 -34.639 1.00 90.19 303 THR A CA 1
ATOM 2304 C C . THR A 1 303 ? -2.892 -22.565 -33.128 1.00 90.19 303 THR A C 1
ATOM 2306 O O . THR A 1 303 ? -1.855 -23.059 -32.693 1.00 90.19 303 THR A O 1
ATOM 2309 N N . SER A 1 304 ? -3.845 -22.088 -32.316 1.00 90.56 304 SER A N 1
ATOM 2310 C CA . SER A 1 304 ? -3.695 -21.910 -30.861 1.00 90.56 304 SER A CA 1
ATOM 2311 C C . SER A 1 304 ? -2.527 -20.989 -30.465 1.00 90.56 304 SER A C 1
ATOM 2313 O O . SER A 1 304 ? -1.917 -21.172 -29.410 1.00 90.56 304 SER A O 1
ATOM 2315 N N . SER A 1 305 ? -2.205 -19.997 -31.302 1.00 91.06 305 SER A N 1
ATOM 2316 C CA . SER A 1 305 ? -1.041 -19.119 -31.132 1.00 91.06 305 SER A CA 1
ATOM 2317 C C . SER A 1 305 ? -1.420 -17.676 -30.772 1.00 91.06 305 SER A C 1
ATOM 2319 O O . SER A 1 305 ? -2.514 -17.194 -31.072 1.00 91.06 305 SER A O 1
ATOM 2321 N N . CYS A 1 306 ? -0.504 -16.971 -30.101 1.00 93.38 306 CYS A N 1
ATOM 2322 C CA . CYS A 1 306 ? -0.630 -15.544 -29.804 1.00 93.38 306 CYS A CA 1
ATOM 2323 C C . CYS A 1 306 ? -0.129 -14.726 -31.005 1.00 93.38 306 CYS A C 1
ATOM 2325 O O . CYS A 1 306 ? 1.077 -14.600 -31.207 1.00 93.38 306 CYS A O 1
ATOM 2327 N N . VAL A 1 307 ? -1.050 -14.134 -31.765 1.00 89.94 307 VAL A N 1
ATOM 2328 C CA . VAL A 1 307 ? -0.765 -13.337 -32.972 1.00 89.94 307 VAL A CA 1
ATOM 2329 C C . VAL A 1 307 ? -0.202 -11.959 -32.621 1.00 89.94 307 VAL A C 1
ATOM 2331 O O . VAL A 1 307 ? 0.642 -11.420 -33.333 1.00 89.94 307 VAL A O 1
ATOM 2334 N N . THR A 1 308 ? -0.662 -11.343 -31.529 1.00 88.38 308 THR A N 1
ATOM 2335 C CA . THR A 1 308 ? -0.212 -10.003 -31.113 1.00 88.38 308 THR A CA 1
ATOM 2336 C C . THR A 1 308 ? -0.325 -9.844 -29.602 1.00 88.38 308 THR A C 1
ATOM 2338 O O . THR A 1 308 ? -1.299 -10.289 -29.002 1.00 88.38 308 THR A O 1
ATOM 2341 N N . THR A 1 309 ? 0.665 -9.195 -28.983 1.00 91.62 309 THR A N 1
ATOM 2342 C CA . THR A 1 309 ? 0.623 -8.765 -27.577 1.00 91.62 309 THR A CA 1
ATOM 2343 C C . THR A 1 309 ? 0.700 -7.244 -27.525 1.00 91.62 309 THR A C 1
ATOM 2345 O O . THR A 1 309 ? 1.729 -6.671 -27.872 1.00 91.62 309 THR A O 1
ATOM 2348 N N . THR A 1 310 ? -0.370 -6.601 -27.070 1.00 88.69 310 THR A N 1
ATOM 2349 C CA . THR A 1 310 ? -0.443 -5.152 -26.865 1.00 88.69 310 THR A CA 1
ATOM 2350 C C . THR A 1 310 ? -0.197 -4.851 -25.384 1.00 88.69 310 THR A C 1
ATOM 2352 O O . THR A 1 310 ? -1.007 -5.271 -24.552 1.00 88.69 310 THR A O 1
ATOM 2355 N N . PRO A 1 311 ? 0.896 -4.161 -25.010 1.00 89.25 311 PRO A N 1
ATOM 2356 C CA . PRO A 1 311 ? 1.122 -3.748 -23.629 1.00 89.25 311 PRO A CA 1
ATOM 2357 C C . PRO A 1 311 ? 0.156 -2.624 -23.226 1.00 89.25 311 PRO A C 1
ATOM 2359 O O . PRO A 1 311 ? -0.239 -1.802 -24.052 1.00 89.25 311 PRO A O 1
ATOM 2362 N N . THR A 1 312 ? -0.204 -2.563 -21.947 1.00 88.44 312 THR A N 1
ATOM 2363 C CA . THR A 1 312 ? -1.092 -1.544 -21.370 1.00 88.44 312 THR A CA 1
ATOM 2364 C C . THR A 1 312 ? -0.457 -0.926 -20.127 1.00 88.44 312 THR A C 1
ATOM 2366 O O . THR A 1 312 ? 0.177 -1.614 -19.335 1.00 88.44 312 THR A O 1
ATOM 2369 N N . THR A 1 313 ? -0.642 0.377 -19.892 1.00 87.31 313 THR A N 1
ATOM 2370 C CA . THR A 1 313 ? -0.061 1.059 -18.712 1.00 87.31 313 THR A CA 1
ATOM 2371 C C . THR A 1 313 ? -0.519 0.430 -17.390 1.00 87.31 313 THR A C 1
ATOM 2373 O O . THR A 1 313 ? 0.232 0.367 -16.418 1.00 87.31 313 THR A O 1
ATOM 2376 N N . TYR A 1 314 ? -1.750 -0.082 -17.363 1.00 91.88 314 TYR A N 1
ATOM 2377 C CA . TYR A 1 314 ? -2.407 -0.635 -16.184 1.00 91.88 314 TYR A CA 1
ATOM 2378 C C . TYR A 1 314 ? -2.878 -2.075 -16.429 1.00 91.88 314 TYR A C 1
ATOM 2380 O O . TYR A 1 314 ? -3.124 -2.474 -17.569 1.00 91.88 314 TYR A O 1
ATOM 2388 N N . SER A 1 315 ? -3.031 -2.843 -15.348 1.00 94.12 315 SER A N 1
ATOM 2389 C CA . SER A 1 315 ? -3.605 -4.194 -15.375 1.00 94.12 315 SER A CA 1
ATOM 2390 C C . SER A 1 315 ? -5.057 -4.169 -15.861 1.00 94.12 315 SER A C 1
ATOM 2392 O O . SER A 1 315 ? -5.833 -3.297 -15.461 1.00 94.12 315 SER A O 1
ATOM 2394 N N . ILE A 1 316 ? -5.436 -5.154 -16.678 1.00 95.31 316 ILE A N 1
ATOM 2395 C CA . ILE A 1 316 ? -6.766 -5.239 -17.291 1.00 95.31 316 ILE A CA 1
ATOM 2396 C C . ILE A 1 316 ? -7.656 -6.209 -16.507 1.00 95.31 316 ILE A C 1
ATOM 2398 O O . ILE A 1 316 ? -7.250 -7.320 -16.167 1.00 95.31 316 ILE A O 1
ATOM 2402 N N . PHE A 1 317 ? -8.879 -5.767 -16.210 1.00 93.81 317 PHE A N 1
ATOM 2403 C CA . PHE A 1 317 ? -9.890 -6.520 -15.459 1.00 93.81 317 PHE A CA 1
ATOM 2404 C C . PHE A 1 317 ? -11.093 -6.934 -16.310 1.00 93.81 317 PHE A C 1
ATOM 2406 O O . PHE A 1 317 ? -11.733 -7.932 -15.986 1.00 93.81 317 PHE A O 1
ATOM 2413 N N . SER A 1 318 ? -11.416 -6.178 -17.362 1.00 95.19 318 SER A N 1
ATOM 2414 C CA . SER A 1 318 ? -12.513 -6.491 -18.282 1.00 95.19 318 SER A CA 1
ATOM 2415 C C . SER A 1 318 ? -12.216 -6.033 -19.709 1.00 95.19 318 SER A C 1
ATOM 2417 O O . SER A 1 318 ? -11.483 -5.063 -19.903 1.00 95.19 318 SER A O 1
ATOM 2419 N N . ILE A 1 319 ? -12.770 -6.727 -20.709 1.00 95.56 319 ILE A N 1
ATOM 2420 C CA . ILE A 1 319 ? -12.653 -6.350 -22.128 1.00 95.56 319 ILE A CA 1
ATOM 2421 C C . ILE A 1 319 ? -14.000 -6.472 -22.848 1.00 95.56 319 ILE A C 1
ATOM 2423 O O . ILE A 1 319 ? -14.826 -7.309 -22.496 1.00 95.56 319 ILE A O 1
ATOM 2427 N N . CYS A 1 320 ? -14.212 -5.660 -23.880 1.00 93.44 320 CYS A N 1
ATOM 2428 C CA . CYS A 1 320 ? -15.379 -5.725 -24.759 1.00 93.44 320 CYS A CA 1
ATOM 2429 C C . CYS A 1 320 ? -14.978 -5.343 -26.190 1.00 93.44 320 CYS A C 1
ATOM 2431 O O . CYS A 1 320 ? -14.332 -4.318 -26.401 1.00 93.44 320 CYS A O 1
ATOM 2433 N N . HIS A 1 321 ? -15.348 -6.160 -27.177 1.00 91.62 321 HIS A N 1
ATOM 2434 C CA . HIS A 1 321 ? -15.075 -5.885 -28.589 1.00 91.62 321 HIS A CA 1
ATOM 2435 C C . HIS A 1 321 ? -16.212 -5.058 -29.212 1.00 91.62 321 HIS A C 1
ATOM 2437 O O . HIS A 1 321 ? -17.385 -5.391 -29.062 1.00 91.62 321 HIS A O 1
ATOM 2443 N N . LEU A 1 322 ? -15.852 -3.983 -29.919 1.00 89.06 322 LEU A N 1
ATOM 2444 C CA . LEU A 1 322 ? -16.756 -3.047 -30.590 1.00 89.06 322 LEU A CA 1
ATOM 2445 C C . LEU A 1 322 ? -16.559 -3.167 -32.121 1.00 89.06 322 LEU A C 1
ATOM 2447 O O . LEU A 1 322 ? -15.807 -2.384 -32.720 1.00 89.06 322 LEU A O 1
ATOM 2451 N N . PRO A 1 323 ? -17.198 -4.160 -32.778 1.00 78.88 323 PRO A N 1
ATOM 2452 C CA . PRO A 1 323 ? -16.827 -4.612 -34.124 1.00 78.88 323 PRO A CA 1
ATOM 2453 C C . PRO A 1 323 ? -16.973 -3.538 -35.205 1.00 78.88 323 PRO A C 1
ATOM 2455 O O . PRO A 1 323 ? -16.125 -3.441 -36.092 1.00 78.88 323 PRO A O 1
ATOM 2458 N N . SER A 1 324 ? -17.994 -2.685 -35.098 1.00 78.12 324 SER A N 1
ATOM 2459 C CA . SER A 1 324 ? -18.299 -1.600 -36.043 1.00 78.12 324 SER A CA 1
ATOM 2460 C C . SER A 1 324 ? -17.185 -0.557 -36.186 1.00 78.12 324 SER A C 1
ATOM 2462 O O . SER A 1 324 ? -17.171 0.204 -37.152 1.00 78.12 324 SER A O 1
ATOM 2464 N N . HIS A 1 325 ? -16.247 -0.515 -35.235 1.00 72.81 325 HIS A N 1
ATOM 2465 C CA . HIS A 1 325 ? -15.091 0.382 -35.253 1.00 72.81 325 HIS A CA 1
ATOM 2466 C C . HIS A 1 325 ? -13.748 -0.365 -35.172 1.00 72.81 325 HIS A C 1
ATOM 2468 O O . HIS A 1 325 ? -12.703 0.271 -35.245 1.00 72.81 325 HIS A O 1
ATOM 2474 N N . SER A 1 326 ? -13.758 -1.704 -35.079 1.00 79.31 326 SER A N 1
ATOM 2475 C CA . SER A 1 326 ? -12.570 -2.543 -34.811 1.00 79.31 326 SER A CA 1
ATOM 2476 C C . SER A 1 326 ? -11.793 -2.123 -33.552 1.00 79.31 326 SER A C 1
ATOM 2478 O O . SER A 1 326 ? -10.568 -2.239 -33.494 1.00 79.31 326 SER A O 1
ATOM 2480 N N . LEU A 1 327 ? -12.520 -1.618 -32.548 1.00 86.88 327 LEU A N 1
ATOM 2481 C CA . LEU A 1 327 ? -11.970 -1.199 -31.262 1.00 86.88 327 LEU A CA 1
ATOM 2482 C C . LEU A 1 327 ? -12.182 -2.292 -30.210 1.00 86.88 327 LEU A C 1
ATOM 2484 O O . LEU A 1 327 ? -13.239 -2.921 -30.162 1.00 86.88 327 LEU A O 1
ATOM 2488 N N . LEU A 1 328 ? -11.219 -2.450 -29.307 1.00 90.88 328 LEU A N 1
ATOM 2489 C CA . LEU A 1 328 ? -11.388 -3.178 -28.053 1.00 90.88 328 LEU A CA 1
ATOM 2490 C C . LEU A 1 328 ? -11.444 -2.168 -26.900 1.00 90.88 328 LEU A C 1
ATOM 2492 O O . LEU A 1 328 ? -10.513 -1.387 -26.709 1.00 90.88 328 LEU A O 1
ATOM 2496 N N . ALA A 1 329 ? -12.533 -2.180 -26.136 1.00 93.38 329 ALA A N 1
ATOM 2497 C CA . ALA A 1 329 ? -12.669 -1.418 -24.902 1.00 93.38 329 ALA A CA 1
ATOM 2498 C C . ALA A 1 329 ? -12.091 -2.229 -23.736 1.00 93.38 329 ALA A C 1
ATOM 2500 O O . ALA A 1 329 ? -12.577 -3.323 -23.450 1.00 93.38 329 ALA A O 1
ATOM 2501 N N . ALA A 1 330 ? -11.066 -1.701 -23.068 1.00 94.44 330 ALA A N 1
ATOM 2502 C CA . ALA A 1 330 ? -10.335 -2.380 -22.003 1.00 94.44 330 ALA A CA 1
ATOM 2503 C C . ALA A 1 330 ? -10.485 -1.648 -20.661 1.00 94.44 330 ALA A C 1
ATOM 2505 O O . ALA A 1 330 ? -9.988 -0.537 -20.484 1.00 94.44 330 ALA A O 1
ATOM 2506 N N . GLY A 1 331 ? -11.178 -2.273 -19.710 1.00 94.12 331 GLY A N 1
ATOM 2507 C CA . GLY A 1 331 ? -11.389 -1.759 -18.360 1.00 94.12 331 GLY A CA 1
ATOM 2508 C C . GLY A 1 331 ? -10.218 -2.088 -17.436 1.00 94.12 331 GLY A C 1
ATOM 2509 O O . GLY A 1 331 ? -9.883 -3.262 -17.246 1.00 94.12 331 GLY A O 1
ATOM 2510 N N . ASN A 1 332 ? -9.600 -1.058 -16.853 1.00 91.56 332 ASN A N 1
ATOM 2511 C CA . ASN A 1 332 ? -8.309 -1.171 -16.170 1.00 91.56 332 ASN A CA 1
ATOM 2512 C C . ASN A 1 332 ? -8.373 -0.917 -14.642 1.00 91.56 332 ASN A C 1
ATOM 2514 O O . ASN A 1 332 ? -9.410 -0.545 -14.081 1.00 91.56 332 ASN A O 1
ATOM 2518 N N . THR A 1 333 ? -7.247 -1.118 -13.946 1.00 88.94 333 THR A N 1
ATOM 2519 C CA . THR A 1 333 ? -7.116 -0.860 -12.495 1.00 88.94 333 THR A CA 1
ATOM 2520 C C . THR A 1 333 ? -7.072 0.616 -12.095 1.00 88.94 333 THR A C 1
ATOM 2522 O O . THR A 1 333 ? -7.255 0.922 -10.919 1.00 88.94 333 THR A O 1
ATOM 2525 N N . ASN A 1 334 ? -6.869 1.538 -13.037 1.00 89.75 334 ASN A N 1
ATOM 2526 C CA . ASN A 1 334 ? -6.844 2.986 -12.806 1.00 89.75 334 ASN A CA 1
ATOM 2527 C C . ASN A 1 334 ? -8.242 3.636 -12.912 1.00 89.75 334 ASN A C 1
ATOM 2529 O O . ASN A 1 334 ? -8.367 4.857 -12.931 1.00 89.75 334 ASN A O 1
ATOM 2533 N N . SER A 1 335 ? -9.309 2.829 -12.945 1.00 90.75 335 SER A N 1
ATOM 2534 C CA . SER A 1 335 ? -10.712 3.273 -13.057 1.00 90.75 335 SER A CA 1
ATOM 2535 C C . SER A 1 335 ? -11.064 3.963 -14.386 1.00 90.75 335 SER A C 1
ATOM 2537 O O . SER A 1 335 ? -12.079 4.658 -14.475 1.00 90.75 335 SER A O 1
ATOM 2539 N N . THR A 1 336 ? -10.256 3.758 -15.432 1.00 92.88 336 THR A N 1
ATOM 2540 C CA . THR A 1 336 ? -10.554 4.207 -16.801 1.00 92.88 336 THR A CA 1
ATOM 2541 C C . THR A 1 336 ? -10.821 3.020 -17.726 1.00 92.88 336 THR A C 1
ATOM 2543 O O . THR A 1 336 ? -10.555 1.862 -17.390 1.00 92.88 336 THR A O 1
ATOM 2546 N N . ILE A 1 337 ? -11.399 3.312 -18.893 1.00 93.94 337 ILE A N 1
ATOM 2547 C CA . ILE A 1 337 ? -11.589 2.337 -19.973 1.00 93.94 337 ILE A CA 1
ATOM 2548 C C . ILE A 1 337 ? -10.876 2.874 -21.208 1.00 93.94 337 ILE A C 1
ATOM 2550 O O . ILE A 1 337 ? -11.251 3.924 -21.731 1.00 93.94 337 ILE A O 1
ATOM 2554 N N . ASP A 1 338 ? -9.845 2.171 -21.657 1.00 91.69 338 ASP A N 1
ATOM 2555 C CA . ASP A 1 338 ? -9.029 2.572 -22.800 1.00 91.69 338 ASP A CA 1
ATOM 2556 C C . ASP A 1 338 ? -9.536 1.884 -24.072 1.00 91.69 338 ASP A C 1
ATOM 2558 O O . ASP A 1 338 ? -9.828 0.688 -24.063 1.00 91.69 338 ASP A O 1
ATOM 2562 N N . LEU A 1 339 ? -9.675 2.641 -25.164 1.00 90.25 339 LEU A N 1
ATOM 2563 C CA . LEU A 1 339 ? -10.142 2.121 -26.450 1.00 90.25 339 LEU A CA 1
ATOM 2564 C C . LEU A 1 339 ? -8.960 1.906 -27.389 1.00 90.25 339 LEU A C 1
ATOM 2566 O O . LEU A 1 339 ? -8.319 2.861 -27.836 1.00 90.25 339 LEU A O 1
ATOM 2570 N N . ILE A 1 340 ? -8.685 0.647 -27.698 1.00 87.69 340 ILE A N 1
ATOM 2571 C CA . ILE A 1 340 ? -7.518 0.210 -28.464 1.00 87.69 340 ILE A CA 1
ATOM 2572 C C . ILE A 1 340 ? -7.980 -0.150 -29.877 1.00 87.69 340 ILE A C 1
ATOM 2574 O O . ILE A 1 340 ? -8.868 -0.986 -30.033 1.00 87.69 340 ILE A O 1
ATOM 2578 N N . ASP A 1 341 ? -7.398 0.474 -30.904 1.00 81.56 341 ASP A N 1
ATOM 2579 C CA . ASP A 1 341 ? -7.645 0.086 -32.297 1.00 81.56 341 ASP A CA 1
ATOM 2580 C C . ASP A 1 341 ? -6.769 -1.113 -32.655 1.00 81.56 341 ASP A C 1
ATOM 2582 O O . ASP A 1 341 ? -5.541 -1.036 -32.627 1.00 81.56 341 ASP A O 1
ATOM 2586 N N . LEU A 1 342 ? -7.413 -2.225 -33.000 1.00 70.75 342 LEU A N 1
ATOM 2587 C CA . LEU A 1 342 ? -6.759 -3.511 -33.242 1.00 70.75 342 LEU A CA 1
ATOM 2588 C C . LEU A 1 342 ? -5.979 -3.550 -34.571 1.00 70.75 342 LEU A C 1
ATOM 2590 O O . LEU A 1 342 ? -5.332 -4.549 -34.872 1.00 70.75 342 LEU A O 1
ATOM 2594 N N . ARG A 1 343 ? -6.035 -2.472 -35.366 1.00 67.94 343 ARG A N 1
ATOM 2595 C CA . ARG A 1 343 ? -5.358 -2.323 -36.666 1.00 67.94 343 ARG A CA 1
ATOM 2596 C C . ARG A 1 343 ? -4.138 -1.398 -36.604 1.00 67.94 343 ARG A C 1
ATOM 2598 O O . ARG A 1 343 ? -3.376 -1.335 -37.566 1.00 67.94 343 ARG A O 1
ATOM 2605 N N . ALA A 1 344 ? -3.972 -0.636 -35.521 1.00 57.62 344 ALA A N 1
ATOM 2606 C CA . ALA A 1 344 ? -2.963 0.414 -35.434 1.00 57.62 344 ALA A CA 1
ATOM 2607 C C . ALA A 1 344 ? -1.583 -0.150 -35.055 1.00 57.62 344 ALA A C 1
ATOM 2609 O O . ALA A 1 344 ? -1.355 -0.562 -33.918 1.00 57.62 344 ALA A O 1
ATOM 2610 N N . GLN A 1 345 ? -0.628 -0.116 -35.989 1.00 48.50 345 GLN A N 1
ATOM 2611 C CA . GLN A 1 345 ? 0.768 -0.430 -35.683 1.00 48.50 345 GLN A CA 1
ATOM 2612 C C . GLN A 1 345 ? 1.403 0.695 -34.846 1.00 48.50 345 GLN A C 1
ATOM 2614 O O . GLN A 1 345 ? 1.681 1.782 -35.345 1.00 48.50 345 GLN A O 1
ATOM 2619 N N . ALA A 1 346 ? 1.588 0.404 -33.554 1.00 48.00 346 ALA A N 1
ATOM 2620 C CA . ALA A 1 346 ? 2.467 1.058 -32.578 1.00 48.00 346 ALA A CA 1
ATOM 2621 C C . ALA A 1 346 ? 2.834 2.542 -32.829 1.00 48.00 346 ALA A C 1
ATOM 2623 O O . ALA A 1 346 ? 3.889 2.857 -33.369 1.00 48.00 346 ALA A O 1
ATOM 2624 N N . THR A 1 347 ? 2.005 3.467 -32.334 1.00 47.06 347 THR A N 1
ATOM 2625 C CA . THR A 1 347 ? 2.421 4.866 -32.049 1.00 47.06 347 THR A CA 1
ATOM 2626 C C . THR A 1 347 ? 1.542 5.540 -30.994 1.00 47.06 347 THR A C 1
ATOM 2628 O O . THR A 1 347 ? 2.043 6.326 -30.195 1.00 47.06 347 THR A O 1
ATOM 2631 N N . ARG A 1 348 ? 0.243 5.207 -30.923 1.00 49.50 348 ARG A N 1
ATOM 2632 C CA . ARG A 1 348 ? -0.665 5.651 -29.849 1.00 49.50 348 ARG A CA 1
ATOM 2633 C C . ARG A 1 348 ? -1.333 4.442 -29.190 1.00 49.50 348 ARG A C 1
ATOM 2635 O O . ARG A 1 348 ? -2.056 3.711 -29.856 1.00 49.50 348 ARG A O 1
ATOM 2642 N N . LEU A 1 349 ? -1.082 4.232 -27.895 1.00 54.44 349 LEU A N 1
ATOM 2643 C CA . LEU A 1 349 ? -1.549 3.047 -27.150 1.00 54.44 349 LEU A CA 1
ATOM 2644 C C . LEU A 1 349 ? -3.064 3.033 -26.878 1.00 54.44 349 LEU A C 1
ATOM 2646 O O . LEU A 1 349 ? -3.642 1.961 -26.726 1.00 54.44 349 LEU A O 1
ATOM 2650 N N . SER A 1 350 ? -3.716 4.197 -26.856 1.00 57.75 350 SER A N 1
ATOM 2651 C CA . SER A 1 350 ? -5.177 4.315 -26.865 1.00 57.75 350 SER A CA 1
ATOM 2652 C C . SER A 1 350 ? -5.624 5.355 -27.893 1.00 57.75 350 SER A C 1
ATOM 2654 O O . SER A 1 350 ? -4.991 6.395 -28.084 1.00 57.75 350 SER A O 1
ATOM 2656 N N . SER A 1 351 ? -6.729 5.064 -28.578 1.00 66.25 351 SER A N 1
ATOM 2657 C CA . SER A 1 351 ? -7.406 6.001 -29.484 1.00 66.25 351 SER A CA 1
ATOM 2658 C C . SER A 1 351 ? -8.204 7.058 -28.712 1.00 66.25 351 SER A C 1
ATOM 2660 O O . SER A 1 351 ? -8.289 8.212 -29.131 1.00 66.25 351 SER A O 1
ATOM 2662 N N . LEU A 1 352 ? -8.761 6.653 -27.567 1.00 81.44 352 LEU A N 1
ATOM 2663 C CA . LEU A 1 352 ? -9.610 7.434 -26.678 1.00 81.44 352 LEU A CA 1
ATOM 2664 C C . LEU A 1 352 ? -9.618 6.760 -25.295 1.00 81.44 352 LEU A C 1
ATOM 2666 O O . LEU A 1 352 ? -9.674 5.533 -25.213 1.00 81.44 352 LEU A O 1
ATOM 2670 N N . THR A 1 353 ? -9.600 7.545 -24.216 1.00 89.50 353 THR A N 1
ATOM 2671 C CA . THR A 1 353 ? -9.717 7.036 -22.836 1.00 89.50 353 THR A CA 1
ATOM 2672 C C . THR A 1 353 ? -10.996 7.563 -22.187 1.00 89.50 353 THR A C 1
ATOM 2674 O O . THR A 1 353 ? -11.264 8.765 -22.183 1.00 89.50 353 THR A O 1
ATOM 2677 N N . CYS A 1 354 ? -11.799 6.665 -21.625 1.00 89.94 354 CYS A N 1
ATOM 2678 C CA . CYS A 1 354 ? -13.059 6.971 -20.956 1.00 89.94 354 CYS A CA 1
ATOM 2679 C C . CYS A 1 354 ? -12.818 7.176 -19.454 1.00 89.94 354 CYS A C 1
ATOM 2681 O O . CYS A 1 354 ? -12.269 6.295 -18.790 1.00 89.94 354 CYS A O 1
ATOM 2683 N N . ILE A 1 355 ? -13.230 8.328 -18.915 1.00 89.69 355 ILE A N 1
ATOM 2684 C CA . ILE A 1 355 ? -12.971 8.742 -17.526 1.00 89.69 355 ILE A CA 1
ATOM 2685 C C . ILE A 1 355 ? -14.299 9.053 -16.825 1.00 89.69 355 ILE A C 1
ATOM 2687 O O . ILE A 1 355 ? -15.127 9.799 -17.350 1.00 89.69 355 ILE A O 1
ATOM 2691 N N . GLY A 1 356 ? -14.511 8.490 -15.629 1.00 85.62 356 GLY A N 1
ATOM 2692 C CA . GLY A 1 356 ? -15.725 8.747 -14.839 1.00 85.62 356 GLY A CA 1
ATOM 2693 C C . GLY A 1 356 ? -16.101 7.700 -13.784 1.00 85.62 356 GLY A C 1
ATOM 2694 O O . GLY A 1 356 ? -16.973 7.986 -12.964 1.00 85.62 356 GLY A O 1
ATOM 2695 N N . HIS A 1 357 ? -15.474 6.518 -13.788 1.00 90.81 357 HIS A N 1
ATOM 2696 C CA . HIS A 1 357 ? -15.495 5.580 -12.656 1.00 90.81 357 HIS A CA 1
ATOM 2697 C C . HIS A 1 357 ? -14.438 5.958 -11.607 1.00 90.81 357 HIS A C 1
ATOM 2699 O O . HIS A 1 357 ? -13.480 6.669 -11.911 1.00 90.81 357 HIS A O 1
ATOM 2705 N N . THR A 1 358 ? -14.622 5.496 -10.369 1.00 88.94 358 THR A N 1
ATOM 2706 C CA . THR A 1 358 ? -13.708 5.769 -9.238 1.00 88.94 358 THR A CA 1
ATOM 2707 C C . THR A 1 358 ? -13.071 4.512 -8.634 1.00 88.94 358 THR A C 1
ATOM 2709 O O . THR A 1 358 ? -12.306 4.616 -7.673 1.00 88.94 358 THR A O 1
ATOM 2712 N N . ASN A 1 359 ? -13.365 3.336 -9.200 1.00 89.44 359 ASN A N 1
ATOM 2713 C CA . ASN A 1 359 ? -12.782 2.047 -8.828 1.00 89.44 359 ASN A CA 1
ATOM 2714 C C . ASN A 1 359 ? -12.716 1.088 -10.046 1.00 89.44 359 ASN A C 1
ATOM 2716 O O . ASN A 1 359 ? -13.215 1.408 -11.130 1.00 89.44 359 ASN A O 1
ATOM 2720 N N . TRP A 1 360 ? -12.118 -0.098 -9.875 1.00 91.56 360 TRP A N 1
ATOM 2721 C CA . TRP A 1 360 ? -11.844 -1.079 -10.941 1.00 91.56 360 TRP A CA 1
ATOM 2722 C C . TRP A 1 360 ? -13.070 -1.466 -11.780 1.00 91.56 360 TRP A C 1
ATOM 2724 O O . TRP A 1 360 ? -14.146 -1.737 -11.244 1.00 91.56 360 TRP A O 1
ATOM 2734 N N . ILE A 1 361 ? -12.878 -1.578 -13.096 1.00 93.44 361 ILE A N 1
ATOM 2735 C CA . ILE A 1 361 ? -13.935 -1.909 -14.062 1.00 93.44 361 ILE A CA 1
ATOM 2736 C C . ILE A 1 361 ? -14.114 -3.432 -14.148 1.00 93.44 361 ILE A C 1
ATOM 2738 O O . ILE A 1 361 ? -13.232 -4.143 -14.631 1.00 93.44 361 ILE A O 1
ATOM 2742 N N . ARG A 1 362 ? -15.246 -3.952 -13.664 1.00 91.44 362 ARG A N 1
ATOM 2743 C CA . ARG A 1 362 ? -15.493 -5.394 -13.469 1.00 91.44 362 ARG A CA 1
ATOM 2744 C C . ARG A 1 362 ? -16.108 -6.100 -14.675 1.00 91.44 362 ARG A C 1
ATOM 2746 O O . ARG A 1 362 ? -15.919 -7.307 -14.829 1.00 91.44 362 ARG A O 1
ATOM 2753 N N . SER A 1 363 ? -16.853 -5.375 -15.504 1.00 93.19 363 SER A N 1
ATOM 2754 C CA . SER A 1 363 ? -17.546 -5.907 -16.680 1.00 93.19 363 SER A CA 1
ATOM 2755 C C . SER A 1 363 ? -17.904 -4.766 -17.636 1.00 93.19 363 SER A C 1
ATOM 2757 O O . SER A 1 363 ? -18.162 -3.645 -17.193 1.00 93.19 363 SER A O 1
ATOM 2759 N N . ILE A 1 364 ? -17.905 -5.043 -18.941 1.00 95.56 364 ILE A N 1
ATOM 2760 C CA . ILE A 1 364 ? -18.286 -4.110 -20.006 1.00 95.56 364 ILE A CA 1
ATOM 2761 C C . ILE A 1 364 ? -19.185 -4.874 -20.987 1.00 95.56 364 ILE A C 1
ATOM 2763 O O . ILE A 1 364 ? -18.887 -6.018 -21.321 1.00 95.56 364 ILE A O 1
ATOM 2767 N N . SER A 1 365 ? -20.268 -4.252 -21.455 1.00 92.75 365 SER A N 1
ATOM 2768 C CA . SER A 1 365 ? -21.210 -4.827 -22.424 1.00 92.75 365 SER A CA 1
ATOM 2769 C C . SER A 1 365 ? -21.528 -3.797 -23.522 1.00 92.75 365 SER A C 1
ATOM 2771 O O . SER A 1 365 ? -21.760 -2.628 -23.194 1.00 92.75 365 SER A O 1
ATOM 2773 N N . PRO A 1 366 ? -21.482 -4.168 -24.817 1.00 92.38 366 PRO A N 1
ATOM 2774 C CA . PRO A 1 366 ? -21.772 -3.247 -25.916 1.00 92.38 366 PRO A CA 1
ATOM 2775 C C . PRO A 1 366 ? -23.271 -2.926 -25.967 1.00 92.38 366 PRO A C 1
ATOM 2777 O O . PRO A 1 366 ? -24.088 -3.707 -25.492 1.00 92.38 366 PRO A O 1
ATOM 2780 N N . SER A 1 367 ? -23.651 -1.793 -26.556 1.00 87.62 367 SER A N 1
ATOM 2781 C CA . SER A 1 367 ? -25.063 -1.510 -26.833 1.00 87.62 367 SER A CA 1
ATOM 2782 C C . SER A 1 367 ? -25.516 -2.284 -28.079 1.00 87.62 367 SER A C 1
ATOM 2784 O O . SER A 1 367 ? -24.855 -2.168 -29.114 1.00 87.62 367 SER A O 1
ATOM 2786 N N . PRO A 1 368 ? -26.634 -3.033 -28.034 1.00 81.31 368 PRO A N 1
ATOM 2787 C CA . PRO A 1 368 ? -27.072 -3.859 -29.162 1.00 81.31 368 PRO A CA 1
ATOM 2788 C C . PRO A 1 368 ? -27.531 -3.018 -30.361 1.00 81.31 368 PRO A C 1
ATOM 2790 O O . PRO A 1 368 ? -27.279 -3.382 -31.506 1.00 81.31 368 PRO A O 1
ATOM 2793 N N . THR A 1 369 ? -28.134 -1.852 -30.110 1.00 75.06 369 THR A N 1
ATOM 2794 C CA . THR A 1 369 ? -28.703 -0.977 -31.148 1.00 75.06 369 THR A CA 1
ATOM 2795 C C . THR A 1 369 ? -27.782 0.167 -31.581 1.00 75.06 369 THR A C 1
ATOM 2797 O O . THR A 1 369 ? -28.119 0.913 -32.501 1.00 75.06 369 THR A O 1
ATOM 2800 N N . ASN A 1 370 ? -26.621 0.367 -30.938 1.00 78.62 370 ASN A N 1
ATOM 2801 C CA . ASN A 1 370 ? -25.757 1.508 -31.252 1.00 78.62 370 ASN A CA 1
ATOM 2802 C C . ASN A 1 370 ? -24.252 1.214 -31.140 1.00 78.62 370 ASN A C 1
ATOM 2804 O O . ASN A 1 370 ? -23.684 1.173 -30.052 1.00 78.62 370 ASN A O 1
ATOM 2808 N N . ALA A 1 371 ? -23.594 1.156 -32.300 1.00 81.31 371 ALA A N 1
ATOM 2809 C CA . ALA A 1 371 ? -22.151 0.956 -32.471 1.00 81.31 371 ALA A CA 1
ATOM 2810 C C . ALA A 1 371 ? -21.238 1.870 -31.624 1.00 81.31 371 ALA A C 1
ATOM 2812 O O . ALA A 1 371 ? -20.131 1.470 -31.268 1.00 81.31 371 ALA A O 1
ATOM 2813 N N . TYR A 1 372 ? -21.692 3.085 -31.299 1.00 80.56 372 TYR A N 1
ATOM 2814 C CA . TYR A 1 372 ? -20.926 4.063 -30.525 1.00 80.56 372 TYR A CA 1
ATOM 2815 C C . TYR A 1 372 ? -21.199 3.981 -29.017 1.00 80.56 372 TYR A C 1
ATOM 2817 O O . TYR A 1 372 ? -20.713 4.841 -28.288 1.00 80.56 372 TYR A O 1
ATOM 2825 N N . ARG A 1 373 ? -21.985 3.017 -28.518 1.00 86.81 373 ARG A N 1
ATOM 2826 C CA . ARG A 1 373 ? -22.382 2.953 -27.103 1.00 86.81 373 ARG A CA 1
ATOM 2827 C C . ARG A 1 373 ? -22.016 1.633 -26.443 1.00 86.81 373 ARG A C 1
ATOM 2829 O O . ARG A 1 373 ? -22.071 0.568 -27.049 1.00 86.81 373 ARG A O 1
ATOM 2836 N N . PHE A 1 374 ? -21.696 1.716 -25.158 1.00 92.19 374 PHE A N 1
ATOM 2837 C CA . PHE A 1 374 ? -21.512 0.565 -24.280 1.00 92.19 374 PHE A CA 1
ATOM 2838 C C . PHE A 1 374 ? -21.846 0.949 -22.833 1.00 92.19 374 PHE A C 1
ATOM 2840 O O . PHE A 1 374 ? -21.885 2.134 -22.485 1.00 92.19 374 PHE A O 1
ATOM 2847 N N . VAL A 1 375 ? -22.080 -0.053 -21.988 1.00 93.00 375 VAL A N 1
ATOM 2848 C CA . VAL A 1 375 ? -22.238 0.100 -20.538 1.00 93.00 375 VAL A CA 1
ATOM 2849 C C . VAL A 1 375 ? -21.089 -0.603 -19.816 1.00 93.00 375 VAL A C 1
ATOM 2851 O O . VAL A 1 375 ? -20.633 -1.663 -20.244 1.00 93.00 375 VAL A O 1
ATOM 2854 N N . SER A 1 376 ? -20.604 -0.018 -18.724 1.00 95.12 376 SER A N 1
ATOM 2855 C CA . SER A 1 376 ? -19.610 -0.633 -17.838 1.00 95.12 376 SER A CA 1
ATOM 2856 C C . SER A 1 376 ? -20.112 -0.716 -16.403 1.00 95.12 376 SER A C 1
ATOM 2858 O O . SER A 1 376 ? -20.811 0.184 -15.944 1.00 95.12 376 SER A O 1
ATOM 2860 N N . ALA A 1 377 ? -19.705 -1.767 -15.695 1.00 91.81 377 ALA A N 1
ATOM 2861 C CA . ALA A 1 377 ? -19.900 -1.967 -14.262 1.00 91.81 377 ALA A CA 1
ATOM 2862 C C . ALA A 1 377 ? -18.562 -1.873 -13.519 1.00 91.81 377 ALA A C 1
ATOM 2864 O O . ALA A 1 377 ? -17.523 -2.309 -14.027 1.00 91.81 377 ALA A O 1
ATOM 2865 N N . SER A 1 378 ? -18.584 -1.331 -12.302 1.00 92.12 378 SER A N 1
ATOM 2866 C CA . SER A 1 378 ? -17.385 -1.099 -11.495 1.00 92.12 378 SER A CA 1
ATOM 2867 C C . SER A 1 378 ? -17.576 -1.479 -10.026 1.00 92.12 378 SER A C 1
ATOM 2869 O O . SER A 1 378 ? -18.681 -1.496 -9.478 1.00 92.12 378 SER A O 1
ATOM 2871 N N . SER A 1 379 ? -16.446 -1.701 -9.357 1.00 89.31 379 SER A N 1
ATOM 2872 C CA . SER A 1 379 ? -16.328 -1.753 -7.899 1.00 89.31 379 SER A CA 1
ATOM 2873 C C . SER A 1 379 ? -16.634 -0.408 -7.195 1.00 89.31 379 SER A C 1
ATOM 2875 O O . SER A 1 379 ? -16.361 -0.280 -6.004 1.00 89.31 379 SER A O 1
ATOM 2877 N N . ASP A 1 380 ? -17.138 0.617 -7.896 1.00 86.19 380 ASP A N 1
ATOM 2878 C CA . ASP A 1 380 ? -17.595 1.899 -7.328 1.00 86.19 380 ASP A CA 1
ATOM 2879 C C . ASP A 1 380 ? -19.111 1.965 -7.057 1.00 86.19 380 ASP A C 1
ATOM 2881 O O . ASP A 1 380 ? -19.643 3.027 -6.741 1.00 86.19 380 ASP A O 1
ATOM 2885 N N . SER A 1 381 ? -19.797 0.819 -7.112 1.00 84.75 381 SER A N 1
ATOM 2886 C CA . SER A 1 381 ? -21.256 0.671 -6.942 1.00 84.75 381 SER A CA 1
ATOM 2887 C C . SER A 1 381 ? -22.102 1.251 -8.085 1.00 84.75 381 SER A C 1
ATOM 2889 O O . SER A 1 381 ? -23.322 1.339 -7.949 1.00 84.75 381 SER A O 1
ATOM 2891 N N . THR A 1 382 ? -21.501 1.636 -9.219 1.00 88.19 382 THR A N 1
ATOM 2892 C CA . THR A 1 382 ? -22.243 2.207 -10.356 1.00 88.19 382 THR A CA 1
ATOM 2893 C C . THR A 1 382 ? -22.101 1.406 -11.649 1.00 88.19 382 THR A C 1
ATOM 2895 O O . THR A 1 382 ? -21.082 0.760 -11.911 1.00 88.19 382 THR A O 1
ATOM 2898 N N . CYS A 1 383 ? -23.128 1.505 -12.495 1.00 90.56 383 CYS A N 1
ATOM 2899 C CA . CYS A 1 383 ? -22.986 1.290 -13.934 1.00 90.56 383 CYS A CA 1
ATOM 2900 C C . CYS A 1 383 ? -22.887 2.645 -14.650 1.00 90.56 383 CYS A C 1
ATOM 2902 O O . CYS A 1 383 ? -23.471 3.632 -14.201 1.00 90.56 383 CYS A O 1
ATOM 2904 N N . LYS A 1 384 ? -22.167 2.725 -15.771 1.00 91.38 384 LYS A N 1
ATOM 2905 C CA . LYS A 1 384 ? -22.070 3.954 -16.581 1.00 91.38 384 LYS A CA 1
ATOM 2906 C C . LYS A 1 384 ? -22.291 3.656 -18.051 1.00 91.38 384 LYS A C 1
ATOM 2908 O O . LYS A 1 384 ? -21.717 2.707 -18.576 1.00 91.38 384 LYS A O 1
ATOM 2913 N N . ILE A 1 385 ? -23.113 4.480 -18.699 1.00 90.12 385 ILE A N 1
ATOM 2914 C CA . ILE A 1 385 ? -23.330 4.445 -20.148 1.00 90.12 385 ILE A CA 1
ATOM 2915 C C . ILE A 1 385 ? -22.384 5.443 -20.804 1.00 90.12 385 ILE A C 1
ATOM 2917 O O . ILE A 1 385 ? -22.318 6.609 -20.405 1.00 90.12 385 ILE A O 1
ATOM 2921 N N . TRP A 1 386 ? -21.704 4.992 -21.849 1.00 90.06 386 TRP A N 1
ATOM 2922 C CA . TRP A 1 386 ? -20.765 5.778 -22.636 1.00 90.06 386 TRP A CA 1
ATOM 2923 C C . TRP A 1 386 ? -21.284 5.920 -24.065 1.00 90.06 386 TRP A C 1
ATOM 2925 O O . TRP A 1 386 ? -21.923 5.011 -24.592 1.00 90.06 386 TRP A O 1
ATOM 2935 N N . ASP A 1 387 ? -20.993 7.056 -24.694 1.00 85.50 387 ASP A N 1
ATOM 2936 C CA . ASP A 1 387 ? -21.168 7.266 -26.132 1.00 85.50 387 ASP A CA 1
ATOM 2937 C C . ASP A 1 387 ? -19.846 7.823 -26.669 1.00 85.50 387 ASP A C 1
ATOM 2939 O O . ASP A 1 387 ? -19.390 8.876 -26.213 1.00 85.50 387 ASP A O 1
ATOM 2943 N N . LEU A 1 388 ? -19.208 7.110 -27.600 1.00 82.69 388 LEU A N 1
ATOM 2944 C CA . LEU A 1 388 ? -17.860 7.410 -28.101 1.00 82.69 388 LEU A CA 1
ATOM 2945 C C . LEU A 1 388 ? -17.751 8.790 -28.764 1.00 82.69 388 LEU A C 1
ATOM 2947 O O . LEU A 1 388 ? -16.651 9.308 -28.928 1.00 82.69 388 LEU A O 1
ATOM 2951 N N . ARG A 1 389 ? -18.887 9.394 -29.126 1.00 77.75 389 ARG A N 1
ATOM 2952 C CA . ARG A 1 389 ? -18.992 10.728 -29.738 1.00 77.75 389 ARG A CA 1
ATOM 2953 C C . ARG A 1 389 ? -19.064 11.855 -28.697 1.00 77.75 389 ARG A C 1
ATOM 2955 O O . ARG A 1 389 ? -19.024 13.032 -29.048 1.00 77.75 389 ARG A O 1
ATOM 2962 N N . SER A 1 390 ? -19.183 11.519 -27.407 1.00 77.56 390 SER A N 1
ATOM 2963 C CA . SER A 1 390 ? -19.251 12.464 -26.280 1.00 77.56 390 SER A CA 1
ATOM 2964 C C . SER A 1 390 ? -17.865 12.738 -25.682 1.00 77.56 390 SER A C 1
ATOM 2966 O O . SER A 1 390 ? -17.621 12.551 -24.486 1.00 77.56 390 SER A O 1
ATOM 2968 N N . THR A 1 391 ? -16.953 13.178 -26.548 1.00 75.56 391 THR A N 1
ATOM 2969 C CA . THR A 1 391 ? -15.554 13.494 -26.236 1.00 75.56 391 THR A CA 1
ATOM 2970 C C . THR A 1 391 ? -15.367 14.928 -25.741 1.00 75.56 391 THR A C 1
ATOM 2972 O O . THR A 1 391 ? -16.069 15.843 -26.159 1.00 75.56 391 THR A O 1
ATOM 2975 N N . SER A 1 392 ? -14.348 15.139 -24.913 1.00 71.06 392 SER A N 1
ATOM 2976 C CA . SER A 1 392 ? -13.774 16.451 -24.583 1.00 71.06 392 SER A CA 1
ATOM 2977 C C . SER A 1 392 ? -12.248 16.342 -24.565 1.00 71.06 392 SER A C 1
ATOM 2979 O O . SER A 1 392 ? -11.731 15.242 -24.385 1.00 71.06 392 SER A O 1
ATOM 2981 N N . GLN A 1 393 ? -11.514 17.442 -24.719 1.00 72.75 393 GLN A N 1
ATOM 2982 C CA . GLN A 1 393 ? -10.063 17.434 -24.493 1.00 72.75 393 GLN A CA 1
ATOM 2983 C C . GLN A 1 393 ? -9.744 17.532 -22.991 1.00 72.75 393 GLN A C 1
ATOM 2985 O O . GLN A 1 393 ? -10.494 18.142 -22.225 1.00 72.75 393 GLN A O 1
ATOM 2990 N N . ASN A 1 394 ? -8.639 16.921 -22.563 1.00 69.38 394 ASN A N 1
ATOM 2991 C CA . ASN A 1 394 ? -8.055 17.139 -21.238 1.00 69.38 394 ASN A CA 1
ATOM 2992 C C . ASN A 1 394 ? -6.981 18.249 -21.275 1.00 69.38 394 ASN A C 1
ATOM 2994 O O . ASN A 1 394 ? -6.617 18.738 -22.341 1.00 69.38 394 ASN A O 1
ATOM 2998 N N . ALA A 1 395 ? -6.440 18.628 -20.112 1.00 62.47 395 ALA A N 1
ATOM 2999 C CA . ALA A 1 395 ? -5.432 19.694 -19.993 1.00 62.47 395 ALA A CA 1
ATOM 3000 C C . ALA A 1 395 ? -4.092 19.411 -20.718 1.00 62.47 395 ALA A C 1
ATOM 3002 O O . ALA A 1 395 ? -3.255 20.301 -20.813 1.00 62.47 395 ALA A O 1
ATOM 3003 N N . ALA A 1 396 ? -3.894 18.194 -21.235 1.00 60.78 396 ALA A N 1
ATOM 3004 C CA . ALA A 1 396 ? -2.752 17.788 -22.053 1.00 60.78 396 ALA A CA 1
ATOM 3005 C C . ALA A 1 396 ? -3.147 17.538 -23.528 1.00 60.78 396 ALA A C 1
ATOM 3007 O O . ALA A 1 396 ? -2.492 16.757 -24.218 1.00 60.78 396 ALA A O 1
ATOM 3008 N N . GLY A 1 397 ? -4.260 18.119 -23.998 1.00 62.38 397 GLY A N 1
ATOM 3009 C CA . GLY A 1 397 ? -4.735 18.035 -25.387 1.00 62.38 397 GLY A CA 1
ATOM 3010 C C . GLY A 1 397 ? -5.241 16.657 -25.836 1.00 62.38 397 GLY A C 1
ATOM 3011 O O . GLY A 1 397 ? -5.642 16.489 -26.987 1.00 62.38 397 GLY A O 1
ATOM 3012 N N . ASN A 1 398 ? -5.251 15.650 -24.958 1.00 72.38 398 ASN A N 1
ATOM 3013 C CA . ASN A 1 398 ? -5.721 14.311 -25.306 1.00 72.38 398 ASN A CA 1
ATOM 3014 C C . ASN A 1 398 ? -7.250 14.233 -25.251 1.00 72.38 398 ASN A C 1
ATOM 3016 O O . ASN A 1 398 ? -7.880 14.753 -24.327 1.00 72.38 398 ASN A O 1
ATOM 3020 N N . ALA A 1 399 ? -7.842 13.544 -26.228 1.00 73.56 399 ALA A N 1
ATOM 3021 C CA . ALA A 1 399 ? -9.270 13.262 -26.247 1.00 73.56 399 ALA A CA 1
ATOM 3022 C C . ALA A 1 399 ? -9.637 12.285 -25.119 1.00 73.56 399 ALA A C 1
ATOM 3024 O O . ALA A 1 399 ? -9.009 11.236 -24.960 1.00 73.56 399 ALA A O 1
ATOM 3025 N N . ILE A 1 400 ? -10.673 12.627 -24.355 1.00 84.69 400 ILE A N 1
ATOM 3026 C CA . ILE A 1 400 ? -11.250 11.800 -23.295 1.00 84.69 400 ILE A CA 1
ATOM 3027 C C . ILE A 1 400 ? -12.769 11.707 -23.461 1.00 84.69 400 ILE A C 1
ATOM 3029 O O . ILE A 1 400 ? -13.432 12.703 -23.759 1.00 84.69 400 ILE A O 1
ATOM 3033 N N . ALA A 1 401 ? -13.338 10.522 -23.250 1.00 84.38 401 ALA A N 1
ATOM 3034 C CA . ALA A 1 401 ? -14.785 10.333 -23.197 1.00 84.38 401 ALA A CA 1
ATOM 3035 C C . ALA A 1 401 ? -15.283 10.481 -21.756 1.00 84.38 401 ALA A C 1
ATOM 3037 O O . ALA A 1 401 ? -14.625 10.039 -20.811 1.00 84.38 401 ALA A O 1
ATOM 3038 N N . LYS A 1 402 ? -16.466 11.077 -21.590 1.00 83.94 402 LYS A N 1
ATOM 3039 C CA . LYS A 1 402 ? -17.173 11.158 -20.303 1.00 83.94 402 LYS A CA 1
ATOM 3040 C C . LYS A 1 402 ? -18.436 10.303 -20.358 1.00 83.94 402 LYS A C 1
ATOM 3042 O O . LYS A 1 402 ? -19.047 10.175 -21.419 1.00 83.94 402 LYS A O 1
ATOM 3047 N N . ALA A 1 403 ? -18.829 9.732 -19.222 1.00 86.75 403 ALA A N 1
ATOM 3048 C CA . ALA A 1 403 ? -20.074 8.976 -19.121 1.00 86.75 403 ALA A CA 1
ATOM 3049 C C . ALA A 1 403 ? -21.270 9.890 -19.429 1.00 86.75 403 ALA A C 1
ATOM 3051 O O . ALA A 1 403 ? -21.346 11.007 -18.917 1.00 86.75 403 ALA A O 1
ATOM 3052 N N . VAL A 1 404 ? -22.199 9.409 -20.255 1.00 83.56 404 VAL A N 1
ATOM 3053 C CA . VAL A 1 404 ? -23.438 10.120 -20.606 1.00 83.56 404 VAL A CA 1
ATOM 3054 C C . VAL A 1 404 ? -24.441 10.011 -19.460 1.00 83.56 404 VAL A C 1
ATOM 3056 O O . VAL A 1 404 ? -25.064 11.002 -19.092 1.00 83.56 404 VAL A O 1
ATOM 3059 N N . TYR A 1 405 ? -24.529 8.826 -18.848 1.00 83.38 405 TYR A N 1
ATOM 3060 C CA . TYR A 1 405 ? -25.308 8.578 -17.637 1.00 83.38 405 TYR A CA 1
ATOM 3061 C C . TYR A 1 405 ? -24.513 7.740 -16.636 1.00 83.38 405 TYR A C 1
ATOM 3063 O O . TYR A 1 405 ? -23.792 6.816 -17.016 1.00 83.38 405 TYR A O 1
ATOM 3071 N N . THR A 1 406 ? -24.674 8.057 -15.350 1.00 87.44 406 THR A N 1
ATOM 3072 C CA . THR A 1 406 ? -24.306 7.177 -14.234 1.00 87.44 406 THR A CA 1
ATOM 3073 C C . THR A 1 406 ? -25.585 6.593 -13.650 1.00 87.44 406 THR A C 1
ATOM 3075 O O . THR A 1 406 ? -26.550 7.315 -13.421 1.00 87.44 406 THR A O 1
ATOM 3078 N N . ILE A 1 407 ? -25.570 5.285 -13.436 1.00 84.50 407 ILE A N 1
ATOM 3079 C CA . ILE A 1 407 ? -26.637 4.477 -12.861 1.00 84.50 407 ILE A CA 1
ATOM 3080 C C . ILE A 1 407 ? -26.161 4.066 -11.465 1.00 84.50 407 ILE A C 1
ATOM 3082 O O . ILE A 1 407 ? -25.193 3.314 -11.334 1.00 84.50 407 ILE A O 1
ATOM 3086 N N . GLU A 1 408 ? -26.826 4.575 -10.435 1.00 82.56 408 GLU A N 1
ATOM 3087 C CA . GLU A 1 408 ? -26.606 4.202 -9.032 1.00 82.56 408 GLU A CA 1
ATOM 3088 C C . GLU A 1 408 ? -27.527 3.031 -8.647 1.00 82.56 408 GLU A C 1
ATOM 3090 O O . GLU A 1 408 ? -28.623 2.899 -9.198 1.00 82.56 408 GLU A O 1
ATOM 3095 N N . ARG A 1 409 ? -27.114 2.185 -7.691 1.00 76.50 409 ARG A N 1
ATOM 3096 C CA . ARG A 1 409 ? -28.019 1.187 -7.090 1.00 76.50 409 ARG A CA 1
ATOM 3097 C C . ARG A 1 409 ? -29.079 1.897 -6.250 1.00 76.50 409 ARG A C 1
ATOM 3099 O O . ARG A 1 409 ? -28.781 2.870 -5.561 1.00 76.50 409 ARG A O 1
ATOM 3106 N N . GLU A 1 410 ? -30.303 1.380 -6.257 1.00 70.56 410 GLU A N 1
ATOM 3107 C CA . GLU A 1 410 ? -31.408 1.898 -5.440 1.00 70.56 410 GLU A CA 1
ATOM 3108 C C . GLU A 1 410 ? -31.068 1.821 -3.945 1.00 70.56 410 GLU A C 1
ATOM 3110 O O . GLU A 1 410 ? -31.272 2.790 -3.215 1.00 70.56 410 GLU A O 1
ATOM 3115 N N . SER A 1 411 ? -30.421 0.727 -3.529 1.00 65.88 411 SER A N 1
ATOM 3116 C CA . SER A 1 411 ? -29.870 0.517 -2.183 1.00 65.88 411 SER A CA 1
ATOM 3117 C C . SER A 1 411 ? -28.880 1.594 -1.708 1.00 65.88 411 SER A C 1
ATOM 3119 O O . SER A 1 411 ? -28.709 1.764 -0.502 1.00 65.88 411 SER A O 1
ATOM 3121 N N . GLN A 1 412 ? -28.241 2.325 -2.631 1.00 66.31 412 GLN A N 1
ATOM 3122 C CA . GLN A 1 412 ? -27.236 3.362 -2.358 1.00 66.31 412 GLN A CA 1
ATOM 3123 C C . GLN A 1 412 ? -27.677 4.766 -2.807 1.00 66.31 412 GLN A C 1
ATOM 3125 O O . GLN A 1 412 ? -26.897 5.713 -2.728 1.00 66.31 412 GLN A O 1
ATOM 3130 N N . LYS A 1 413 ? -28.909 4.937 -3.298 1.00 64.75 413 LYS A N 1
ATOM 3131 C CA . LYS A 1 413 ? -29.351 6.161 -3.980 1.00 64.75 413 LYS A CA 1
ATOM 3132 C C . LYS A 1 413 ? -29.302 7.380 -3.051 1.00 64.75 413 LYS A C 1
ATOM 3134 O O . LYS A 1 413 ? -30.032 7.456 -2.065 1.00 64.75 413 LYS A O 1
ATOM 3139 N N . GLY A 1 414 ? -28.435 8.344 -3.368 1.00 56.91 414 GLY A N 1
ATOM 3140 C CA . GLY A 1 414 ? -28.175 9.522 -2.525 1.00 56.91 414 GLY A CA 1
ATOM 3141 C C . GLY A 1 414 ? -27.229 9.290 -1.333 1.00 56.91 414 GLY A C 1
ATOM 3142 O O . GLY A 1 414 ? -26.898 10.244 -0.626 1.00 56.91 414 GLY A O 1
ATOM 3143 N N . VAL A 1 415 ? -26.741 8.065 -1.120 1.00 57.91 415 VAL A N 1
ATOM 3144 C CA . VAL A 1 415 ? -25.675 7.749 -0.159 1.00 57.91 415 VAL A CA 1
ATOM 3145 C C . VAL A 1 415 ? -24.332 7.885 -0.873 1.00 57.91 415 VAL A C 1
ATOM 3147 O O . VAL A 1 415 ? -24.091 7.245 -1.891 1.00 57.91 415 VAL A O 1
ATOM 3150 N N . LYS A 1 416 ? -23.410 8.700 -0.343 1.00 49.66 416 LYS A N 1
ATOM 3151 C CA . LYS A 1 416 ? -22.030 8.710 -0.857 1.00 49.66 416 LYS A CA 1
ATOM 3152 C C . LYS A 1 416 ? -21.345 7.398 -0.446 1.00 49.66 416 LYS A C 1
ATOM 3154 O O . LYS A 1 416 ? -21.181 7.205 0.762 1.00 49.66 416 LYS A O 1
ATOM 3159 N N . PRO A 1 417 ? -20.916 6.528 -1.382 1.00 47.25 417 PRO A N 1
ATOM 3160 C CA . PRO A 1 417 ? -20.229 5.294 -1.020 1.00 47.25 417 PRO A CA 1
ATOM 3161 C C . PRO A 1 417 ? -18.930 5.625 -0.280 1.00 47.25 417 PRO A C 1
ATOM 3163 O O . PRO A 1 417 ? -18.146 6.480 -0.708 1.00 47.25 417 PRO A O 1
ATOM 3166 N N . ALA A 1 418 ? -18.708 4.967 0.857 1.00 43.44 418 ALA A N 1
ATOM 3167 C CA . ALA A 1 418 ? -17.466 5.122 1.601 1.00 43.44 418 ALA A CA 1
ATOM 3168 C C . ALA A 1 418 ? -16.309 4.537 0.777 1.00 43.44 418 ALA A C 1
ATOM 3170 O O . ALA A 1 418 ? -16.457 3.512 0.113 1.00 43.44 418 ALA A O 1
ATOM 3171 N N . ARG A 1 419 ? -15.135 5.176 0.800 1.00 37.69 419 ARG A N 1
ATOM 3172 C CA . ARG A 1 419 ? -13.996 4.733 -0.015 1.00 37.69 419 ARG A CA 1
ATOM 3173 C C . ARG A 1 419 ? -13.466 3.394 0.518 1.00 37.69 419 ARG A C 1
ATOM 3175 O O . ARG A 1 419 ? -12.716 3.377 1.487 1.00 37.69 419 ARG A O 1
ATOM 3182 N N . GLY A 1 420 ? -13.892 2.295 -0.109 1.00 42.81 420 GLY A N 1
ATOM 3183 C CA . GLY A 1 420 ? -13.666 0.922 0.360 1.00 42.81 420 GLY A CA 1
ATOM 3184 C C . GLY A 1 420 ? -14.926 0.169 0.819 1.00 42.81 420 GLY A C 1
ATOM 3185 O O . GLY A 1 420 ? -14.785 -0.907 1.387 1.00 42.81 420 GLY A O 1
ATOM 3186 N N . SER A 1 421 ? -16.140 0.692 0.600 1.00 45.44 421 SER A N 1
ATOM 3187 C CA . SER A 1 421 ? -17.382 -0.027 0.915 1.00 45.44 421 SER A CA 1
ATOM 3188 C C . SER A 1 421 ? -17.627 -1.221 -0.011 1.00 45.44 421 SER A C 1
ATOM 3190 O O . SER A 1 421 ? -17.591 -1.092 -1.235 1.00 45.44 421 SER A O 1
ATOM 3192 N N . GLU A 1 422 ? -17.959 -2.353 0.597 1.00 52.50 422 GLU A N 1
ATOM 3193 C CA . GLU A 1 422 ? -18.388 -3.598 -0.043 1.00 52.50 422 GLU A CA 1
ATOM 3194 C C . GLU A 1 422 ? -19.799 -3.411 -0.650 1.00 52.50 422 GLU A C 1
ATOM 3196 O O . GLU A 1 422 ? -20.809 -3.468 0.057 1.00 52.50 422 GLU A O 1
ATOM 3201 N N . SER A 1 423 ? -19.850 -3.049 -1.939 1.00 65.44 423 SER A N 1
ATOM 3202 C CA . SER A 1 423 ? -21.075 -2.878 -2.748 1.00 65.44 423 SER A CA 1
ATOM 3203 C C . SER A 1 423 ? -20.756 -2.917 -4.259 1.00 65.44 423 SER A C 1
ATOM 3205 O O . SER A 1 423 ? -21.253 -2.111 -5.049 1.00 65.44 423 SER A O 1
ATOM 3207 N N . ALA A 1 424 ? -19.845 -3.798 -4.683 1.00 82.75 424 ALA A N 1
ATOM 3208 C CA . ALA A 1 424 ? -19.336 -3.809 -6.058 1.00 82.75 424 ALA A CA 1
ATOM 3209 C C . ALA A 1 424 ? -20.359 -4.356 -7.073 1.00 82.75 424 ALA A C 1
ATOM 3211 O O . ALA A 1 424 ? -21.000 -5.377 -6.825 1.00 82.75 424 ALA A O 1
ATOM 3212 N N . VAL A 1 425 ? -20.451 -3.733 -8.258 1.00 88.56 425 VAL A N 1
ATOM 3213 C CA . VAL A 1 425 ? -21.187 -4.305 -9.400 1.00 88.56 425 VAL A CA 1
ATOM 3214 C C . VAL A 1 425 ? -20.236 -5.218 -10.172 1.00 88.56 425 VAL A C 1
ATOM 3216 O O . VAL A 1 425 ? -19.229 -4.761 -10.716 1.00 88.56 425 VAL A O 1
ATOM 3219 N N . PHE A 1 426 ? -20.524 -6.519 -10.198 1.00 89.62 426 PHE A N 1
ATOM 3220 C CA . PHE A 1 426 ? -19.609 -7.537 -10.723 1.00 89.62 426 PHE A CA 1
ATOM 3221 C C . PHE A 1 426 ? -19.838 -7.855 -12.207 1.00 89.62 426 PHE A C 1
ATOM 3223 O O . PHE A 1 426 ? -18.874 -8.139 -12.925 1.00 89.62 426 PHE A O 1
ATOM 3230 N N . GLY A 1 427 ? -21.085 -7.761 -12.678 1.00 89.75 427 GLY A N 1
ATOM 3231 C CA . GLY A 1 427 ? -21.473 -8.069 -14.054 1.00 89.75 427 GLY A CA 1
ATOM 3232 C C . GLY A 1 427 ? -22.543 -7.124 -14.596 1.00 89.75 427 GLY A C 1
ATOM 3233 O O . GLY A 1 427 ? -23.437 -6.711 -13.858 1.00 89.75 427 GLY A O 1
ATOM 3234 N N . VAL A 1 428 ? -22.471 -6.820 -15.895 1.00 92.94 428 VAL A N 1
ATOM 3235 C CA . VAL A 1 428 ? -23.508 -6.082 -16.631 1.00 92.94 428 VAL A CA 1
ATOM 3236 C C . VAL A 1 428 ? -23.749 -6.706 -18.007 1.00 92.94 428 VAL A C 1
ATOM 3238 O O . VAL A 1 428 ? -22.823 -7.214 -18.640 1.00 92.94 428 VAL A O 1
ATOM 3241 N N . CYS A 1 429 ? -24.996 -6.662 -18.465 1.00 91.88 429 CYS A N 1
ATOM 3242 C CA . CYS A 1 429 ? -25.430 -7.040 -19.805 1.00 91.88 429 CYS A CA 1
ATOM 3243 C C . CYS A 1 429 ? -26.376 -5.949 -20.333 1.00 91.88 429 CYS A C 1
ATOM 3245 O O . CYS A 1 429 ? -27.180 -5.421 -19.563 1.00 91.88 429 CYS A O 1
ATOM 3247 N N . TRP A 1 430 ? -26.267 -5.589 -21.613 1.00 89.38 430 TRP A N 1
ATOM 3248 C CA . TRP A 1 430 ? -27.196 -4.685 -22.290 1.00 89.38 430 TRP A CA 1
ATOM 3249 C C . TRP A 1 430 ? -27.879 -5.432 -23.438 1.00 89.38 430 TRP A C 1
ATOM 3251 O O . TRP A 1 430 ? -27.262 -5.715 -24.461 1.00 89.38 430 TRP A O 1
ATOM 3261 N N . ASP A 1 431 ? -29.155 -5.745 -23.245 1.00 86.19 431 ASP A N 1
ATOM 3262 C CA . ASP A 1 431 ? -30.045 -6.354 -24.230 1.00 86.19 431 ASP A CA 1
ATOM 3263 C C . ASP A 1 431 ? -30.975 -5.307 -24.878 1.00 86.19 431 ASP A C 1
ATOM 3265 O O . ASP A 1 431 ? -31.182 -4.210 -24.350 1.00 86.19 431 ASP A O 1
ATOM 3269 N N . GLU A 1 432 ? -31.521 -5.633 -26.050 1.00 80.56 432 GLU A N 1
ATOM 3270 C CA . GLU A 1 432 ? -32.408 -4.753 -26.815 1.00 80.56 432 GLU A CA 1
ATOM 3271 C C . GLU A 1 432 ? -33.824 -4.676 -26.224 1.00 80.56 432 GLU A C 1
ATOM 3273 O O . GLU A 1 432 ? -34.423 -3.599 -26.232 1.00 80.56 432 GLU A O 1
ATOM 3278 N N . LYS A 1 433 ? -34.344 -5.786 -25.681 1.00 76.19 433 LYS A N 1
ATOM 3279 C CA . LYS A 1 433 ? -35.710 -5.885 -25.141 1.00 76.19 433 LYS A CA 1
ATOM 3280 C C . LYS A 1 433 ? -35.744 -5.663 -23.630 1.00 76.19 433 LYS A C 1
ATOM 3282 O O . LYS A 1 433 ? -36.522 -4.847 -23.148 1.00 76.19 433 LYS A O 1
ATOM 3287 N N . VAL A 1 434 ? -34.874 -6.351 -22.890 1.00 76.19 434 VAL A N 1
ATOM 3288 C CA . VAL A 1 434 ? -34.793 -6.294 -21.418 1.00 76.19 434 VAL A CA 1
ATOM 3289 C C . VAL A 1 434 ? -34.075 -5.024 -20.933 1.00 76.19 434 VAL A C 1
ATOM 3291 O O . VAL A 1 434 ? -34.293 -4.563 -19.812 1.00 76.19 434 VAL A O 1
ATOM 3294 N N . GLY A 1 435 ? -33.234 -4.416 -21.775 1.00 80.88 435 GLY A N 1
ATOM 3295 C CA . GLY A 1 435 ? -32.441 -3.241 -21.418 1.00 80.88 435 GLY A CA 1
ATOM 3296 C C . GLY A 1 435 ? -31.161 -3.605 -20.663 1.00 80.88 435 GLY A C 1
ATOM 3297 O O . GLY A 1 435 ? -30.440 -4.522 -21.047 1.00 80.88 435 GLY A O 1
ATOM 3298 N N . ILE A 1 436 ? -30.826 -2.851 -19.614 1.00 86.81 436 ILE A N 1
ATOM 3299 C CA . ILE A 1 436 ? -29.579 -3.031 -18.858 1.00 86.81 436 ILE A CA 1
ATOM 3300 C C . ILE A 1 436 ? -29.848 -3.873 -17.609 1.00 86.81 436 ILE A C 1
ATOM 3302 O O . ILE A 1 436 ? -30.546 -3.445 -16.689 1.00 86.81 436 ILE A O 1
ATOM 3306 N N . VAL A 1 437 ? -29.226 -5.050 -17.555 1.00 88.31 437 VAL A N 1
ATOM 3307 C CA . VAL A 1 437 ? -29.250 -5.969 -16.411 1.00 88.31 437 VAL A CA 1
ATOM 3308 C C . VAL A 1 437 ? -27.905 -5.904 -15.688 1.00 88.31 437 VAL A C 1
ATOM 3310 O O . VAL A 1 437 ? -26.856 -5.938 -16.332 1.00 88.31 437 VAL A O 1
ATOM 3313 N N . SER A 1 438 ? -27.901 -5.812 -14.354 1.00 89.19 438 SER A N 1
ATOM 3314 C CA . SER A 1 438 ? -26.658 -5.693 -13.569 1.00 89.19 438 SER A CA 1
ATOM 3315 C C . SER A 1 438 ? -26.690 -6.421 -12.219 1.00 89.19 438 SER A C 1
ATOM 3317 O O . SER A 1 438 ? -27.578 -6.199 -11.389 1.00 89.19 438 SER A O 1
ATOM 3319 N N . GLY A 1 439 ? -25.676 -7.258 -11.985 1.00 87.06 439 GLY A N 1
ATOM 3320 C CA . GLY A 1 439 ? -25.489 -8.045 -10.762 1.00 87.06 439 GLY A CA 1
ATOM 3321 C C . GLY A 1 439 ? -24.464 -7.420 -9.813 1.00 87.06 439 GLY A C 1
ATOM 3322 O O . GLY A 1 439 ? -23.378 -7.027 -10.253 1.00 87.06 439 GLY A O 1
ATOM 3323 N N . ALA A 1 440 ? -24.809 -7.314 -8.528 1.00 84.00 440 ALA A N 1
ATOM 3324 C CA . ALA A 1 440 ? -23.958 -6.709 -7.502 1.00 84.00 440 ALA A CA 1
ATOM 3325 C C . ALA A 1 440 ? -24.155 -7.325 -6.104 1.00 84.00 440 ALA A C 1
ATOM 3327 O O . ALA A 1 440 ? -25.022 -8.173 -5.872 1.00 84.00 440 ALA A O 1
ATOM 3328 N N . GLU A 1 441 ? -23.343 -6.838 -5.170 1.00 81.19 441 GLU A N 1
ATOM 3329 C CA . GLU A 1 441 ? -23.574 -6.887 -3.725 1.00 81.19 441 GLU A CA 1
ATOM 3330 C C . GLU A 1 441 ? -24.538 -5.757 -3.296 1.00 81.19 441 GLU A C 1
ATOM 3332 O O . GLU A 1 441 ? -24.268 -4.588 -3.571 1.00 81.19 441 GLU A O 1
ATOM 3337 N N . ASP A 1 442 ? -25.644 -6.084 -2.608 1.00 66.50 442 ASP A N 1
ATOM 3338 C CA . ASP A 1 442 ? -26.685 -5.124 -2.191 1.00 66.50 442 ASP A CA 1
ATOM 3339 C C . ASP A 1 442 ? -27.139 -5.371 -0.738 1.00 66.50 442 ASP A C 1
ATOM 3341 O O . ASP A 1 442 ? -28.080 -6.116 -0.457 1.00 66.50 442 ASP A O 1
ATOM 3345 N N . LYS A 1 443 ? -26.495 -4.700 0.223 1.00 52.66 443 LYS A N 1
ATOM 3346 C CA . LYS A 1 443 ? -26.776 -4.885 1.658 1.00 52.66 443 LYS A CA 1
ATOM 3347 C C . LYS A 1 443 ? -28.099 -4.234 2.093 1.00 52.66 443 LYS A C 1
ATOM 3349 O O . LYS A 1 443 ? -28.122 -3.071 2.502 1.00 52.66 443 LYS A O 1
ATOM 3354 N N . LYS A 1 444 ? -29.205 -4.989 2.075 1.00 42.19 444 LYS A N 1
ATOM 3355 C CA . LYS A 1 444 ? -30.451 -4.607 2.772 1.00 42.19 444 LYS A CA 1
ATOM 3356 C C . LYS A 1 444 ? -30.272 -4.682 4.297 1.00 42.19 444 LYS A C 1
ATOM 3358 O O . LYS A 1 444 ? -29.586 -5.557 4.816 1.00 42.19 444 LYS A O 1
ATOM 3363 N N . ARG A 1 445 ? -30.893 -3.751 5.035 1.00 30.45 445 ARG A N 1
ATOM 3364 C CA . ARG A 1 445 ? -30.783 -3.641 6.505 1.00 30.45 445 ARG A CA 1
ATOM 3365 C C . ARG A 1 445 ? -31.687 -4.638 7.247 1.00 30.45 445 ARG A C 1
ATOM 3367 O O . ARG A 1 445 ? -32.661 -4.228 7.869 1.00 30.45 445 ARG A O 1
ATOM 3374 N N . PHE A 1 446 ? -31.337 -5.920 7.225 1.00 25.41 446 PHE A N 1
ATOM 3375 C CA . PHE A 1 446 ? -31.813 -6.907 8.203 1.00 25.41 446 PHE A CA 1
ATOM 3376 C C . PHE A 1 446 ? -30.650 -7.782 8.693 1.00 25.41 446 PHE A C 1
ATOM 3378 O O . PHE A 1 446 ? -29.566 -7.775 8.110 1.00 25.41 446 PHE A O 1
ATOM 3385 N N . LEU A 1 447 ? -30.836 -8.453 9.831 1.00 27.09 447 LEU A N 1
ATOM 3386 C CA . LEU A 1 447 ? -29.754 -9.138 10.540 1.00 27.09 447 LEU A CA 1
ATOM 3387 C C . LEU A 1 447 ? -29.225 -10.367 9.775 1.00 27.09 447 LEU A C 1
ATOM 3389 O O . LEU A 1 447 ? -29.990 -11.237 9.376 1.00 27.09 447 LEU A O 1
ATOM 3393 N N . ALA A 1 448 ? -27.895 -10.471 9.704 1.00 27.05 448 ALA A N 1
ATOM 3394 C CA . ALA A 1 448 ? -27.142 -11.716 9.517 1.00 27.05 448 ALA A CA 1
ATOM 3395 C C . ALA A 1 448 ? -27.297 -12.515 8.196 1.00 27.05 448 ALA A C 1
ATOM 3397 O O . ALA A 1 448 ? -27.130 -13.734 8.217 1.00 27.05 448 ALA A O 1
ATOM 3398 N N . GLN A 1 449 ? -27.480 -11.866 7.036 1.00 27.80 449 GLN A N 1
ATOM 3399 C CA . GLN A 1 449 ? -27.184 -12.491 5.729 1.00 27.80 449 GLN A CA 1
ATOM 3400 C C . GLN A 1 449 ? -26.783 -11.465 4.649 1.00 27.80 449 GLN A C 1
ATOM 3402 O O . GLN A 1 449 ? -27.257 -10.329 4.653 1.00 27.80 449 GLN A O 1
ATOM 3407 N N . SER A 1 450 ? -25.883 -11.851 3.737 1.00 27.97 450 SER A N 1
ATOM 3408 C CA . SER A 1 450 ? -25.356 -11.009 2.650 1.00 27.97 450 SER A CA 1
ATOM 3409 C C . SER A 1 450 ? -26.118 -11.237 1.343 1.00 27.97 450 SER A C 1
ATOM 3411 O O . SER A 1 450 ? -25.736 -12.069 0.533 1.00 27.97 450 SER A O 1
ATOM 3413 N N . ILE A 1 451 ? -27.195 -10.484 1.136 1.00 35.81 451 ILE A N 1
ATOM 3414 C CA . ILE A 1 451 ? -28.060 -10.611 -0.048 1.00 35.81 451 ILE A CA 1
ATOM 3415 C C . ILE A 1 451 ? -27.390 -9.978 -1.288 1.00 35.81 451 ILE A C 1
ATOM 3417 O O . ILE A 1 451 ? -26.768 -8.912 -1.217 1.00 35.81 451 ILE A O 1
ATOM 3421 N N . GLY A 1 452 ? -27.509 -10.643 -2.437 1.00 35.03 452 GLY A N 1
ATOM 3422 C CA . GLY A 1 452 ? -27.138 -10.126 -3.754 1.00 35.03 452 GLY A CA 1
ATOM 3423 C C . GLY A 1 452 ? -28.326 -9.496 -4.483 1.00 35.03 452 GLY A C 1
ATOM 3424 O O . GLY A 1 452 ? -29.462 -9.950 -4.355 1.00 35.03 452 GLY A O 1
ATOM 3425 N N . GLY A 1 453 ? -28.065 -8.456 -5.276 1.00 43.81 453 GLY A N 1
ATOM 3426 C CA . GLY A 1 453 ? -29.086 -7.782 -6.080 1.00 43.81 453 GLY A CA 1
ATOM 3427 C C . GLY A 1 453 ? -28.912 -8.037 -7.576 1.00 43.81 453 GLY A C 1
ATOM 3428 O O . GLY A 1 453 ? -27.860 -7.737 -8.151 1.00 43.81 453 GLY A O 1
ATOM 3429 N N . LEU A 1 454 ? -29.969 -8.511 -8.233 1.00 47.31 454 LEU A N 1
ATOM 3430 C CA . LEU A 1 454 ? -30.092 -8.539 -9.690 1.00 47.31 454 LEU A CA 1
ATOM 3431 C C . LEU A 1 454 ? -31.029 -7.405 -10.122 1.00 47.31 454 LEU A C 1
ATOM 3433 O O . LEU A 1 454 ? -32.231 -7.477 -9.904 1.00 47.31 454 LEU A O 1
ATOM 3437 N N . TYR A 1 455 ? -30.486 -6.331 -10.694 1.00 53.38 455 TYR A N 1
ATOM 3438 C CA . TYR A 1 455 ? -31.280 -5.159 -11.086 1.00 53.38 455 TYR A CA 1
ATOM 3439 C C . TYR A 1 455 ? -31.545 -5.161 -12.588 1.00 53.38 455 TYR A C 1
ATOM 3441 O O . TYR A 1 455 ? -30.613 -5.356 -13.375 1.00 53.38 455 TYR A O 1
ATOM 3449 N N . VAL A 1 456 ? -32.787 -4.850 -12.963 1.00 54.28 456 VAL A N 1
ATOM 3450 C CA . VAL A 1 456 ? -33.258 -4.724 -14.348 1.00 54.28 456 VAL A CA 1
ATOM 3451 C C . VAL A 1 456 ? -33.713 -3.286 -14.606 1.00 54.28 456 VAL A C 1
ATOM 3453 O O . VAL A 1 456 ? -34.472 -2.704 -13.823 1.00 54.28 456 VAL A O 1
ATOM 3456 N N . LEU A 1 457 ? -33.216 -2.698 -15.696 1.00 49.81 457 LEU A N 1
ATOM 3457 C CA . LEU A 1 457 ? -33.429 -1.302 -16.079 1.00 49.81 457 LEU A CA 1
ATOM 3458 C C . LEU A 1 457 ? -33.830 -1.226 -17.559 1.00 49.81 457 LEU A C 1
ATOM 3460 O O . LEU A 1 457 ? -32.988 -1.411 -18.442 1.00 49.81 457 LEU A O 1
ATOM 3464 N N . LEU A 1 458 ? -35.092 -0.906 -17.851 1.00 42.59 458 LEU A N 1
ATOM 3465 C CA . LEU A 1 458 ? -35.528 -0.708 -19.233 1.00 42.59 458 LEU A CA 1
ATOM 3466 C C . LEU A 1 458 ? -34.923 0.579 -19.809 1.00 42.59 458 LEU A C 1
ATOM 3468 O O . LEU A 1 458 ? -35.005 1.665 -19.223 1.00 42.59 458 LEU A O 1
ATOM 3472 N N . ASN A 1 459 ? -34.352 0.455 -21.006 1.00 39.06 459 ASN A N 1
ATOM 3473 C CA . ASN A 1 459 ? -34.024 1.591 -21.856 1.00 39.06 459 ASN A CA 1
ATOM 3474 C C . ASN A 1 459 ? -35.270 1.948 -22.676 1.00 39.06 459 ASN A C 1
ATOM 3476 O O . ASN A 1 459 ? -35.778 1.113 -23.420 1.00 39.06 459 ASN A O 1
ATOM 3480 N N . THR A 1 460 ? -35.758 3.182 -22.579 1.00 35.94 460 THR A N 1
ATOM 3481 C CA . THR A 1 460 ? -37.037 3.629 -23.165 1.00 35.94 460 THR A CA 1
ATOM 3482 C C . THR A 1 460 ? -36.956 3.917 -24.674 1.00 35.94 460 THR A C 1
ATOM 3484 O O . THR A 1 460 ? -37.478 4.918 -25.160 1.00 35.94 460 THR A O 1
ATOM 3487 N N . GLN A 1 461 ? -36.285 3.039 -25.428 1.00 36.12 461 GLN A N 1
ATOM 3488 C CA . GLN A 1 461 ? -36.166 3.097 -26.893 1.00 36.12 461 GLN A CA 1
ATOM 3489 C C . GLN A 1 461 ? -36.740 1.862 -27.616 1.00 36.12 461 GLN A C 1
ATOM 3491 O O . GLN A 1 461 ? -36.597 1.768 -28.830 1.00 36.12 461 GLN A O 1
ATOM 3496 N N . ALA A 1 462 ? -37.413 0.951 -26.904 1.00 33.28 462 ALA A N 1
ATOM 3497 C CA . ALA A 1 462 ? -38.196 -0.137 -27.490 1.00 33.28 462 ALA A CA 1
ATOM 3498 C C . ALA A 1 462 ? -39.685 0.006 -27.114 1.00 33.28 462 ALA A C 1
ATOM 3500 O O . ALA A 1 462 ? -40.008 0.331 -25.974 1.00 33.28 462 ALA A O 1
ATOM 3501 N N . MET A 1 463 ? -40.568 -0.259 -28.083 1.00 28.00 463 MET A N 1
ATOM 3502 C CA . MET A 1 463 ? -42.038 -0.301 -27.972 1.00 28.00 463 MET A CA 1
ATOM 3503 C C . MET A 1 463 ? -42.752 0.986 -27.506 1.00 28.00 463 MET A C 1
ATOM 3505 O O . MET A 1 463 ? -43.200 1.119 -26.368 1.00 28.00 463 MET A O 1
ATOM 3509 N N . THR A 1 464 ? -43.013 1.878 -28.462 1.00 29.66 464 THR A N 1
ATOM 3510 C CA . THR A 1 464 ? -44.310 2.577 -28.536 1.00 29.66 464 THR A CA 1
ATOM 3511 C C . THR A 1 464 ? -45.269 1.765 -29.405 1.00 29.66 464 THR A C 1
ATOM 3513 O O . THR A 1 464 ? -44.851 1.277 -30.452 1.00 29.66 464 THR A O 1
ATOM 3516 N N . ASP A 1 465 ? -46.541 1.649 -29.012 1.00 30.64 465 ASP A N 1
ATOM 3517 C CA . ASP A 1 465 ? -47.605 1.227 -29.933 1.00 30.64 465 ASP A CA 1
ATOM 3518 C C . ASP A 1 465 ? -48.077 2.411 -30.798 1.00 30.64 465 ASP A C 1
ATOM 3520 O O . ASP A 1 465 ? -47.815 3.574 -30.467 1.00 30.64 465 ASP A O 1
ATOM 3524 N N . ASP A 1 466 ? -48.846 2.132 -31.855 1.00 29.45 466 ASP A N 1
ATOM 3525 C CA . ASP A 1 466 ? -49.420 3.133 -32.778 1.00 29.45 466 ASP A CA 1
ATOM 3526 C C . ASP A 1 466 ? -50.435 4.100 -32.118 1.00 29.45 466 ASP A C 1
ATOM 3528 O O . ASP A 1 466 ? -51.172 4.815 -32.797 1.00 29.45 466 ASP A O 1
ATOM 3532 N N . ARG A 1 467 ? -50.546 4.102 -30.782 1.00 29.14 467 ARG A N 1
ATOM 3533 C CA . ARG A 1 467 ? -51.454 4.956 -29.998 1.00 29.14 467 ARG A CA 1
ATOM 3534 C C . ARG A 1 467 ? -50.742 5.707 -28.870 1.00 29.14 467 ARG A C 1
ATOM 3536 O O . ARG A 1 467 ? -51.398 6.433 -28.117 1.00 29.14 467 ARG A O 1
ATOM 3543 N N . GLY A 1 468 ? -49.418 5.577 -28.758 1.00 30.44 468 GLY A N 1
ATOM 3544 C CA . GLY A 1 468 ? -48.555 6.466 -27.979 1.00 30.44 468 GLY A CA 1
ATOM 3545 C C . GLY A 1 468 ? -48.869 6.543 -26.481 1.00 30.44 468 GLY A C 1
ATOM 3546 O O . GLY A 1 468 ? -48.679 7.608 -25.875 1.00 30.44 468 GLY A O 1
ATOM 3547 N N . ARG A 1 469 ? -49.368 5.456 -25.875 1.00 28.61 469 ARG A N 1
ATOM 3548 C CA . ARG A 1 469 ? -49.642 5.373 -24.428 1.00 28.61 469 ARG A CA 1
ATOM 3549 C C . ARG A 1 469 ? -48.485 4.694 -23.696 1.00 28.61 469 ARG A C 1
ATOM 3551 O O . ARG A 1 469 ? -48.135 3.565 -24.013 1.00 28.61 469 ARG A O 1
ATOM 3558 N N . HIS A 1 470 ? -47.962 5.319 -22.641 1.00 30.11 470 HIS A N 1
ATOM 3559 C CA . HIS A 1 470 ? -47.167 4.586 -21.652 1.00 30.11 470 HIS A CA 1
ATOM 3560 C C . HIS A 1 470 ? -48.118 3.755 -20.785 1.00 30.11 470 HIS A C 1
ATOM 3562 O O . HIS A 1 470 ? -48.842 4.303 -19.952 1.00 30.11 470 HIS A O 1
ATOM 3568 N N . VAL A 1 471 ? -48.154 2.441 -21.008 1.00 24.55 471 VAL A N 1
ATOM 3569 C CA . VAL A 1 471 ? -49.047 1.531 -20.283 1.00 24.55 471 VAL A CA 1
ATOM 3570 C C . VAL A 1 471 ? -48.372 1.042 -19.001 1.00 24.55 471 VAL A C 1
ATOM 3572 O O . VAL A 1 471 ? -47.699 0.018 -18.979 1.00 24.55 471 VAL A O 1
ATOM 3575 N N . LEU A 1 472 ? -48.609 1.758 -17.900 1.00 30.42 472 LEU A N 1
ATOM 3576 C CA . LEU A 1 472 ? -48.541 1.155 -16.568 1.00 30.42 472 LEU A CA 1
ATOM 3577 C C . LEU A 1 472 ? -49.794 0.290 -16.374 1.00 30.42 472 LEU A C 1
ATOM 3579 O O . LEU A 1 472 ? -50.856 0.811 -16.039 1.00 30.42 472 LEU A O 1
ATOM 3583 N N . GLN A 1 473 ? -49.680 -1.025 -16.578 1.00 22.05 473 GLN A N 1
ATOM 3584 C CA . GLN A 1 473 ? -50.718 -1.987 -16.191 1.00 22.05 473 GLN A CA 1
ATOM 3585 C C . GLN A 1 473 ? -50.324 -2.755 -14.927 1.00 22.05 473 GLN A C 1
ATOM 3587 O O . GLN A 1 473 ? -49.964 -3.926 -14.955 1.00 22.05 473 GLN A O 1
ATOM 3592 N N . GLY A 1 474 ? -50.494 -2.093 -13.783 1.00 27.83 474 GLY A N 1
ATOM 3593 C CA . GLY A 1 474 ? -50.857 -2.809 -12.566 1.00 27.83 474 GLY A CA 1
ATOM 3594 C C . GLY A 1 474 ? -52.344 -3.155 -12.634 1.00 27.83 474 GLY A C 1
ATOM 3595 O O . GLY A 1 474 ? -53.176 -2.295 -12.358 1.00 27.83 474 GLY A O 1
ATOM 3596 N N . VAL A 1 475 ? -52.688 -4.388 -13.019 1.00 21.83 475 VAL A N 1
ATOM 3597 C CA . VAL A 1 475 ? -54.072 -4.892 -12.986 1.00 21.83 475 VAL A CA 1
ATOM 3598 C C . VAL A 1 475 ? -54.117 -6.197 -12.203 1.00 21.83 475 VAL A C 1
ATOM 3600 O O . VAL A 1 475 ? -53.725 -7.255 -12.686 1.00 21.83 475 VAL A O 1
ATOM 3603 N N . ILE A 1 476 ? -54.647 -6.114 -10.986 1.00 25.94 476 ILE A N 1
ATOM 3604 C CA . ILE A 1 476 ? -55.156 -7.277 -10.262 1.00 25.94 476 ILE A CA 1
ATOM 3605 C C . ILE A 1 476 ? -56.479 -7.676 -10.923 1.00 25.94 476 ILE A C 1
ATOM 3607 O O . ILE A 1 476 ? -57.374 -6.841 -10.977 1.00 25.94 476 ILE A O 1
ATOM 3611 N N . VAL A 1 477 ? -56.612 -8.930 -11.367 1.00 24.17 477 VAL A N 1
ATOM 3612 C CA . VAL A 1 477 ? -57.818 -9.788 -11.276 1.00 24.17 477 VAL A CA 1
ATOM 3613 C C . VAL A 1 477 ? -57.441 -11.202 -11.763 1.00 24.17 477 VAL A C 1
ATOM 3615 O O . VAL A 1 477 ? -56.639 -11.364 -12.678 1.00 24.17 477 VAL A O 1
ATOM 3618 N N . TRP A 1 478 ? -58.004 -12.242 -11.141 1.00 24.22 478 TRP A N 1
ATOM 3619 C CA . TRP A 1 478 ? -57.903 -13.636 -11.604 1.00 24.22 478 TRP A CA 1
ATOM 3620 C C . TRP A 1 478 ? -58.744 -13.886 -12.873 1.00 24.22 478 TRP A C 1
ATOM 3622 O O . TRP A 1 478 ? -59.902 -13.479 -12.897 1.00 24.22 478 TRP A O 1
ATOM 3632 N N . GLY A 1 479 ? -58.257 -14.706 -13.821 1.00 20.84 479 GLY A N 1
ATOM 3633 C CA . GLY A 1 479 ? -59.163 -15.539 -14.640 1.00 20.84 479 GLY A CA 1
ATOM 3634 C C . GLY A 1 479 ? -58.861 -15.753 -16.135 1.00 20.84 479 GLY A C 1
ATOM 3635 O O . GLY A 1 479 ? -59.382 -15.035 -16.972 1.00 20.84 479 GLY A O 1
ATOM 3636 N N . VAL A 1 480 ? -58.171 -16.859 -16.447 1.00 22.58 480 VAL A N 1
ATOM 3637 C CA . VAL A 1 480 ? -58.637 -17.915 -17.387 1.00 22.58 480 VAL A CA 1
ATOM 3638 C C . VAL A 1 480 ? -58.950 -17.557 -18.872 1.00 22.58 480 VAL A C 1
ATOM 3640 O O . VAL A 1 480 ? -60.041 -17.126 -19.220 1.00 22.58 480 VAL A O 1
ATOM 3643 N N . THR A 1 481 ? -58.027 -17.994 -19.750 1.00 22.23 481 THR A N 1
ATOM 3644 C CA . THR A 1 481 ? -58.181 -18.480 -21.157 1.00 22.23 481 THR A CA 1
ATOM 3645 C C . THR A 1 481 ? -58.602 -17.570 -22.329 1.00 22.23 481 THR A C 1
ATOM 3647 O O . THR A 1 481 ? -59.600 -16.873 -22.260 1.00 22.23 481 THR A O 1
ATOM 3650 N N . LEU A 1 482 ? -57.927 -17.821 -23.474 1.00 22.72 482 LEU A N 1
ATOM 3651 C CA . LEU A 1 482 ? -58.365 -17.692 -24.888 1.00 22.72 482 LEU A CA 1
ATOM 3652 C C . LEU A 1 482 ? -58.760 -16.285 -25.422 1.00 22.72 482 LEU A C 1
ATOM 3654 O O . LEU A 1 482 ? -59.407 -15.495 -24.757 1.00 22.72 482 LEU A O 1
ATOM 3658 N N . GLY A 1 483 ? -58.458 -15.913 -26.674 1.00 21.22 483 GLY A N 1
ATOM 3659 C CA . GLY A 1 483 ? -57.614 -16.590 -27.663 1.00 21.22 483 GLY A CA 1
ATOM 3660 C C . GLY A 1 483 ? -57.830 -16.125 -29.116 1.00 21.22 483 GLY A C 1
ATOM 3661 O O . GLY A 1 483 ? -58.858 -16.428 -29.702 1.00 21.22 483 GLY A O 1
ATOM 3662 N N . HIS A 1 484 ? -56.787 -15.536 -29.720 1.00 23.31 484 HIS A N 1
ATOM 3663 C CA . HIS A 1 484 ? -56.472 -15.559 -31.167 1.00 23.31 484 HIS A CA 1
ATOM 3664 C C . HIS A 1 484 ? -57.344 -14.816 -32.233 1.00 23.31 484 HIS A C 1
ATOM 3666 O O . HIS A 1 484 ? -58.500 -15.146 -32.469 1.00 23.31 484 HIS A O 1
ATOM 3672 N N . LYS A 1 485 ? -56.614 -14.042 -33.070 1.00 22.73 485 LYS A N 1
ATOM 3673 C CA . LYS A 1 485 ? -56.601 -14.026 -34.565 1.00 22.73 485 LYS A CA 1
ATOM 3674 C C . LYS A 1 485 ? -57.439 -13.036 -35.420 1.00 22.73 485 LYS A C 1
ATOM 3676 O O . LYS A 1 485 ? -58.599 -12.756 -35.164 1.00 22.73 485 LYS A O 1
ATOM 3681 N N . TYR A 1 486 ? -56.803 -12.724 -36.569 1.00 22.84 486 TYR A N 1
ATOM 3682 C CA . TYR A 1 486 ? -57.282 -12.120 -37.836 1.00 22.84 486 TYR A CA 1
ATOM 3683 C C . TYR A 1 486 ? -57.601 -10.599 -37.822 1.00 22.84 486 TYR A C 1
ATOM 3685 O O . TYR A 1 486 ? -57.953 -10.059 -36.784 1.00 22.84 486 TYR A O 1
ATOM 3693 N N . ALA A 1 487 ? -57.430 -9.833 -38.919 1.00 22.48 487 ALA A N 1
ATOM 3694 C CA . ALA A 1 487 ? -57.120 -10.190 -40.320 1.00 22.48 487 ALA A CA 1
ATOM 3695 C C . ALA A 1 487 ? -56.303 -9.104 -41.090 1.00 22.48 487 ALA A C 1
ATOM 3697 O O . ALA A 1 487 ? -56.324 -7.949 -40.693 1.00 22.48 487 ALA A O 1
ATOM 3698 N N . THR A 1 488 ? -55.644 -9.509 -42.197 1.00 22.50 488 THR A N 1
ATOM 3699 C CA . THR A 1 488 ? -55.482 -8.848 -43.539 1.00 22.50 488 THR A CA 1
ATOM 3700 C C . THR A 1 488 ? -55.530 -7.308 -43.707 1.00 22.50 488 THR A C 1
ATOM 3702 O O . THR A 1 488 ? -56.410 -6.675 -43.144 1.00 22.50 488 THR A O 1
ATOM 3705 N N . ALA A 1 489 ? -54.819 -6.636 -44.633 1.00 22.59 489 ALA A N 1
ATOM 3706 C CA . ALA A 1 489 ? -53.767 -6.943 -45.641 1.00 22.59 489 ALA A CA 1
ATOM 3707 C C . ALA A 1 489 ? -53.325 -5.573 -46.295 1.00 22.59 489 ALA A C 1
ATOM 3709 O O . ALA A 1 489 ? -53.606 -4.551 -45.680 1.00 22.59 489 ALA A O 1
ATOM 3710 N N . PHE A 1 490 ? -52.670 -5.372 -47.461 1.00 20.70 490 PHE A N 1
ATOM 3711 C CA . PHE A 1 490 ? -52.259 -6.204 -48.616 1.00 20.70 490 PHE A CA 1
ATOM 3712 C C . PHE A 1 490 ? -51.088 -5.546 -49.427 1.00 20.70 490 PHE A C 1
ATOM 3714 O O . PHE A 1 490 ? -50.277 -4.818 -48.867 1.00 20.70 490 PHE A O 1
ATOM 3721 N N . GLN A 1 491 ? -50.982 -5.842 -50.733 1.00 21.61 491 GLN A N 1
ATOM 3722 C CA . GLN A 1 491 ? -50.081 -5.287 -51.774 1.00 21.61 491 GLN A CA 1
ATOM 3723 C C . GLN A 1 491 ? -50.605 -3.899 -52.276 1.00 21.61 491 GLN A C 1
ATOM 3725 O O . GLN A 1 491 ? -51.674 -3.496 -51.830 1.00 21.61 491 GLN A O 1
ATOM 3730 N N . ALA A 1 492 ? -50.027 -3.096 -53.195 1.00 22.19 492 ALA A N 1
ATOM 3731 C CA . ALA A 1 492 ? -49.008 -3.221 -54.269 1.00 22.19 492 ALA A CA 1
ATOM 3732 C C . ALA A 1 492 ? -48.590 -1.770 -54.745 1.00 22.19 492 ALA A C 1
ATOM 3734 O O . ALA A 1 492 ? -49.056 -0.827 -54.117 1.00 22.19 492 ALA A O 1
ATOM 3735 N N . LEU A 1 493 ? -47.822 -1.409 -55.805 1.00 21.80 493 LEU A N 1
ATOM 3736 C CA . LEU A 1 493 ? -46.973 -2.046 -56.847 1.00 21.80 493 LEU A CA 1
ATOM 3737 C C . LEU A 1 493 ? -46.112 -0.950 -57.578 1.00 21.80 493 LEU A C 1
ATOM 3739 O O . LEU A 1 493 ? -46.664 0.114 -57.825 1.00 21.80 493 LEU A O 1
ATOM 3743 N N . ASN A 1 494 ? -44.891 -1.258 -58.078 1.00 20.84 494 ASN A N 1
ATOM 3744 C CA . ASN A 1 494 ? -44.220 -0.668 -59.290 1.00 20.84 494 ASN A CA 1
ATOM 3745 C C . ASN A 1 494 ? -43.900 0.869 -59.383 1.00 20.84 494 ASN A C 1
ATOM 3747 O O . ASN A 1 494 ? -44.464 1.655 -58.642 1.00 20.84 494 ASN A O 1
ATOM 3751 N N . TRP A 1 495 ? -43.048 1.432 -60.280 1.00 20.73 495 TRP A N 1
ATOM 3752 C CA . TRP A 1 495 ? -41.844 1.030 -61.078 1.00 20.73 495 TRP A CA 1
ATOM 3753 C C . TRP A 1 495 ? -41.196 2.293 -61.747 1.00 20.73 495 TRP A C 1
ATOM 3755 O O . TRP A 1 495 ? -41.938 3.212 -62.075 1.00 20.73 495 TRP A O 1
ATOM 3765 N N . THR A 1 496 ? -39.895 2.259 -62.131 1.00 22.48 496 THR A N 1
ATOM 3766 C CA . THR A 1 496 ? -39.232 3.063 -63.232 1.00 22.48 496 THR A CA 1
ATOM 3767 C C . THR A 1 496 ? -39.188 4.627 -63.119 1.00 22.48 496 THR A C 1
ATOM 3769 O O . THR A 1 496 ? -39.956 5.181 -62.352 1.00 22.48 496 THR A O 1
ATOM 3772 N N . THR A 1 497 ? -38.345 5.469 -63.775 1.00 22.36 497 THR A N 1
ATOM 3773 C CA . THR A 1 497 ? -37.141 5.374 -64.668 1.00 22.36 497 THR A CA 1
ATOM 3774 C C . THR A 1 497 ? -36.344 6.718 -64.747 1.00 22.36 497 THR A C 1
ATOM 3776 O O . THR A 1 497 ? -36.893 7.763 -64.432 1.00 22.36 497 THR A O 1
ATOM 3779 N N . SER A 1 498 ? -35.090 6.639 -65.241 1.00 21.75 498 SER A N 1
ATOM 3780 C CA . SER A 1 498 ? -34.091 7.569 -65.879 1.00 21.75 498 SER A CA 1
ATOM 3781 C C . SER A 1 498 ? -34.538 8.919 -66.569 1.00 21.75 498 SER A C 1
ATOM 3783 O O . SER A 1 498 ? -35.728 9.183 -66.625 1.00 21.75 498 SER A O 1
ATOM 3785 N N . ILE A 1 499 ? -33.717 9.829 -67.180 1.00 22.23 499 ILE A N 1
ATOM 3786 C CA . ILE A 1 499 ? -32.376 9.746 -67.850 1.00 22.23 499 ILE A CA 1
ATOM 3787 C C . ILE A 1 499 ? -31.695 11.134 -68.225 1.00 22.23 499 ILE A C 1
ATOM 3789 O O . ILE A 1 499 ? -32.412 12.092 -68.471 1.00 22.23 499 ILE A O 1
ATOM 3793 N N . ILE A 1 500 ? -30.340 11.198 -68.368 1.00 22.22 500 ILE A N 1
ATOM 3794 C CA . ILE A 1 500 ? -29.428 12.113 -69.180 1.00 22.22 500 ILE A CA 1
ATOM 3795 C C . ILE A 1 500 ? -29.460 13.684 -69.123 1.00 22.22 500 ILE A C 1
ATOM 3797 O O . ILE A 1 500 ? -30.500 14.280 -69.362 1.00 22.22 500 ILE A O 1
ATOM 3801 N N . ALA A 1 501 ? -28.261 14.338 -69.035 1.00 22.25 501 ALA A N 1
ATOM 3802 C CA . ALA A 1 501 ? -27.729 15.523 -69.816 1.00 22.25 501 ALA A CA 1
ATOM 3803 C C . ALA A 1 501 ? -26.425 16.129 -69.170 1.00 22.25 501 ALA A C 1
ATOM 3805 O O . ALA A 1 501 ? -26.413 16.307 -67.961 1.00 22.25 501 ALA A O 1
ATOM 3806 N N . ASN A 1 502 ? -25.231 16.282 -69.802 1.00 23.45 502 ASN A N 1
ATOM 3807 C CA . ASN A 1 502 ? -24.697 17.256 -70.817 1.00 23.45 502 ASN A CA 1
ATOM 3808 C C . ASN A 1 502 ? -24.471 18.729 -70.322 1.00 23.45 502 ASN A C 1
ATOM 3810 O O . ASN A 1 502 ? -25.332 19.215 -69.607 1.00 23.45 502 ASN A O 1
ATOM 3814 N N . ARG A 1 503 ? -23.452 19.560 -70.696 1.00 25.67 503 ARG A N 1
ATOM 3815 C CA . ARG A 1 503 ? -22.108 19.459 -71.377 1.00 25.67 503 ARG A CA 1
ATOM 3816 C C . ARG A 1 503 ? -21.367 20.856 -71.432 1.00 25.67 503 ARG A C 1
ATOM 3818 O O . ARG A 1 503 ? -22.044 21.821 -71.744 1.00 25.67 503 ARG A O 1
ATOM 3825 N N . PHE A 1 504 ? -20.010 20.917 -71.356 1.00 23.27 504 PHE A N 1
ATOM 3826 C CA . PHE A 1 504 ? -19.060 21.946 -71.946 1.00 23.27 504 PHE A CA 1
ATOM 3827 C C . PHE A 1 504 ? -19.151 23.455 -71.489 1.00 23.27 504 PHE A C 1
ATOM 3829 O O . PHE A 1 504 ? -20.136 23.822 -70.872 1.00 23.27 504 PHE A O 1
ATOM 3836 N N . SER A 1 505 ? -18.230 24.426 -71.761 1.00 24.31 505 SER A N 1
ATOM 3837 C CA . SER A 1 505 ? -16.731 24.470 -71.860 1.00 24.31 505 SER A CA 1
ATOM 3838 C C . SER A 1 505 ? -16.097 25.900 -72.064 1.00 24.31 505 SER A C 1
ATOM 3840 O O . SER A 1 505 ? -16.521 26.604 -72.972 1.00 24.31 505 SER A O 1
ATOM 3842 N N . ALA A 1 506 ? -14.962 26.203 -71.391 1.00 25.03 506 ALA A N 1
ATOM 3843 C CA . ALA A 1 506 ? -13.743 26.957 -71.845 1.00 25.03 506 ALA A CA 1
ATOM 3844 C C . ALA A 1 506 ? -13.663 28.501 -72.167 1.00 25.03 506 ALA A C 1
ATOM 3846 O O . ALA A 1 506 ? -14.609 29.115 -72.641 1.00 25.03 506 ALA A O 1
ATOM 3847 N N . ARG A 1 507 ? -12.404 29.027 -72.072 1.00 26.06 507 ARG A N 1
ATOM 3848 C CA . ARG A 1 507 ? -11.787 30.353 -72.465 1.00 26.06 507 ARG A CA 1
ATOM 3849 C C . ARG A 1 507 ? -11.937 31.544 -71.475 1.00 26.06 507 ARG A C 1
ATOM 3851 O O . ARG A 1 507 ? -12.994 31.645 -70.876 1.00 26.06 507 ARG A O 1
ATOM 3858 N N . ARG A 1 508 ? -10.985 32.476 -71.196 1.00 22.50 508 ARG A N 1
ATOM 3859 C CA . ARG A 1 508 ? -9.559 32.837 -71.549 1.00 22.50 508 ARG A CA 1
ATOM 3860 C C . ARG A 1 508 ? -9.378 34.207 -72.268 1.00 22.50 508 ARG A C 1
ATOM 3862 O O . ARG A 1 508 ? -10.190 34.513 -73.131 1.00 22.50 508 ARG A O 1
ATOM 3869 N N . ILE A 1 509 ? -8.239 34.884 -71.982 1.00 27.41 509 ILE A N 1
ATOM 3870 C CA . ILE A 1 509 ? -7.547 36.046 -72.630 1.00 27.41 509 ILE A CA 1
ATOM 3871 C C . ILE A 1 509 ? -7.595 37.335 -71.773 1.00 27.41 509 ILE A C 1
ATOM 3873 O O . ILE A 1 509 ? -8.678 37.647 -71.293 1.00 27.41 509 ILE A O 1
ATOM 3877 N N . ASP A 1 510 ? -6.569 38.200 -71.604 1.00 25.86 510 ASP A N 1
ATOM 3878 C CA . ASP A 1 510 ? -5.098 38.112 -71.308 1.00 25.86 510 ASP A CA 1
ATOM 3879 C C . ASP A 1 510 ? -4.734 39.492 -70.620 1.00 25.86 510 ASP A C 1
ATOM 3881 O O . ASP A 1 510 ? -5.536 39.878 -69.776 1.00 25.86 510 ASP A O 1
ATOM 3885 N N . TYR A 1 511 ? -3.708 40.362 -70.808 1.00 27.03 511 TYR A N 1
ATOM 3886 C CA . TYR A 1 511 ? -2.464 40.483 -71.611 1.00 27.03 511 TYR A CA 1
ATOM 3887 C C . TYR A 1 511 ? -1.614 41.727 -71.139 1.00 27.03 511 TYR A C 1
ATOM 3889 O O . TYR A 1 511 ? -2.207 42.730 -70.759 1.00 27.03 511 TYR A O 1
ATOM 3897 N N . THR A 1 512 ? -0.266 41.733 -71.289 1.00 27.06 512 THR A N 1
ATOM 3898 C CA . THR A 1 512 ? 0.711 42.888 -71.229 1.00 27.06 512 THR A CA 1
ATOM 3899 C C . THR A 1 512 ? 0.952 43.624 -69.883 1.00 27.06 512 THR A C 1
ATOM 3901 O O . THR A 1 512 ? 0.010 43.827 -69.134 1.00 27.06 512 THR A O 1
ATOM 3904 N N . LEU A 1 513 ? 2.153 44.106 -69.489 1.00 26.75 513 LEU A N 1
ATOM 3905 C CA . LEU A 1 513 ? 3.575 44.076 -69.957 1.00 26.75 513 LEU A CA 1
ATOM 3906 C C . LEU A 1 513 ? 4.485 44.563 -68.765 1.00 26.75 513 LEU A C 1
ATOM 3908 O O . LEU A 1 513 ? 3.922 44.856 -67.717 1.00 26.75 513 LEU A O 1
ATOM 3912 N N . SER A 1 514 ? 5.830 44.706 -68.744 1.00 27.75 514 SER A N 1
ATOM 3913 C CA . SER A 1 514 ? 6.994 44.504 -69.652 1.00 27.75 514 SER A CA 1
ATOM 3914 C C . SER A 1 514 ? 8.330 44.437 -68.848 1.00 27.75 514 SER A C 1
ATOM 3916 O O . SER A 1 514 ? 8.350 44.812 -67.681 1.00 27.75 514 SER A O 1
ATOM 3918 N N . SER A 1 515 ? 9.463 44.161 -69.536 1.00 28.30 515 SER A N 1
ATOM 3919 C CA . SER A 1 515 ? 10.832 44.744 -69.328 1.00 28.30 515 SER A CA 1
ATOM 3920 C C . SER A 1 515 ? 11.680 44.420 -68.062 1.00 28.30 515 SER A C 1
ATOM 3922 O O . SER A 1 515 ? 11.134 44.327 -66.976 1.00 28.30 515 SER A O 1
ATOM 3924 N N . ILE A 1 516 ? 13.033 44.323 -68.091 1.00 29.39 516 ILE A N 1
ATOM 3925 C CA . ILE A 1 516 ? 14.023 44.138 -69.194 1.00 29.39 516 ILE A CA 1
ATOM 3926 C C . ILE A 1 516 ? 15.383 43.571 -68.668 1.00 29.39 516 ILE A C 1
ATOM 3928 O O . ILE A 1 516 ? 15.981 44.152 -67.773 1.00 29.39 516 ILE A O 1
ATOM 3932 N N . SER A 1 517 ? 15.921 42.521 -69.318 1.00 27.23 517 SER A N 1
ATOM 3933 C CA . SER A 1 517 ? 17.357 42.102 -69.400 1.00 27.23 517 SER A CA 1
ATOM 3934 C C . SER A 1 517 ? 18.160 41.715 -68.118 1.00 27.23 517 SER A C 1
ATOM 3936 O O . SER A 1 517 ? 17.803 42.102 -67.017 1.00 27.23 517 SER A O 1
ATOM 3938 N N . ALA A 1 518 ? 19.261 40.939 -68.176 1.00 26.00 518 ALA A N 1
ATOM 3939 C CA . ALA A 1 518 ? 20.053 40.448 -69.323 1.00 26.00 518 ALA A CA 1
ATOM 3940 C C . ALA A 1 518 ? 20.610 39.003 -69.144 1.00 26.00 518 ALA A C 1
ATOM 3942 O O . ALA A 1 518 ? 20.585 38.440 -68.056 1.00 26.00 518 ALA A O 1
ATOM 3943 N N . PHE A 1 519 ? 21.124 38.419 -70.238 1.00 26.38 519 PHE A N 1
ATOM 3944 C CA . PHE A 1 519 ? 21.619 37.031 -70.392 1.00 26.38 519 PHE A CA 1
ATOM 3945 C C . PHE A 1 519 ? 23.157 36.902 -70.316 1.00 26.38 519 PHE A C 1
ATOM 3947 O O . PHE A 1 519 ? 23.846 37.791 -70.820 1.00 26.38 519 PHE A O 1
ATOM 3954 N N . ARG A 1 520 ? 23.681 35.716 -69.935 1.00 22.25 520 ARG A N 1
ATOM 3955 C CA . ARG A 1 520 ? 24.717 34.991 -70.723 1.00 22.25 520 ARG A CA 1
ATOM 3956 C C . ARG A 1 520 ? 24.894 33.507 -70.336 1.00 22.25 520 ARG A C 1
ATOM 3958 O O . ARG A 1 520 ? 24.225 33.034 -69.426 1.00 22.25 520 ARG A O 1
ATOM 3965 N N . ILE A 1 521 ? 25.720 32.786 -71.107 1.00 29.31 521 ILE A N 1
ATOM 3966 C CA . ILE A 1 521 ? 25.840 31.314 -71.196 1.00 29.31 521 ILE A CA 1
ATOM 3967 C C . ILE A 1 521 ? 27.325 30.898 -71.424 1.00 29.31 521 ILE A C 1
ATOM 3969 O O . ILE A 1 521 ? 28.050 31.638 -72.089 1.00 29.31 521 ILE A O 1
ATOM 3973 N N . ASP A 1 522 ? 27.692 29.700 -70.930 1.00 27.98 522 ASP A N 1
ATOM 3974 C CA . ASP A 1 522 ? 28.822 28.789 -71.275 1.00 27.98 522 ASP A CA 1
ATOM 3975 C C . ASP A 1 522 ? 30.298 28.976 -70.805 1.00 27.98 522 ASP A C 1
ATOM 3977 O O . ASP A 1 522 ? 30.827 30.072 -70.648 1.00 27.98 522 ASP A O 1
ATOM 3981 N N . ILE A 1 523 ? 30.959 27.794 -70.744 1.00 26.70 523 ILE A N 1
ATOM 3982 C CA . ILE A 1 523 ? 32.403 27.422 -70.689 1.00 26.70 523 ILE A CA 1
ATOM 3983 C C . ILE A 1 523 ? 33.091 27.300 -69.289 1.00 26.70 523 ILE A C 1
ATOM 3985 O O . ILE A 1 523 ? 33.052 28.244 -68.506 1.00 26.70 523 ILE A O 1
ATOM 3989 N N . PRO A 1 524 ? 33.777 26.162 -68.970 1.00 48.75 524 PRO A N 1
ATOM 3990 C CA . PRO A 1 524 ? 34.401 25.902 -67.658 1.00 48.75 524 PRO A CA 1
ATOM 3991 C C . PRO A 1 524 ? 35.951 25.941 -67.600 1.00 48.75 524 PRO A C 1
ATOM 3993 O O . PRO A 1 524 ? 36.633 25.611 -68.574 1.00 48.75 524 PRO A O 1
ATOM 3996 N N . LYS A 1 525 ? 36.478 26.249 -66.400 1.00 27.95 525 LYS A N 1
ATOM 3997 C CA . LYS A 1 525 ? 37.766 25.879 -65.736 1.00 27.95 525 LYS A CA 1
ATOM 3998 C C . LYS A 1 525 ? 37.858 26.718 -64.438 1.00 27.95 525 LYS A C 1
ATOM 4000 O O . LYS A 1 525 ? 37.218 27.760 -64.381 1.00 27.95 525 LYS A O 1
ATOM 4005 N N . SER A 1 526 ? 38.550 26.333 -63.365 1.00 26.94 526 SER A N 1
ATOM 4006 C CA . SER A 1 526 ? 39.828 25.609 -63.250 1.00 26.94 526 SER A CA 1
ATOM 4007 C C . SER A 1 526 ? 39.859 24.561 -62.124 1.00 26.94 526 SER A C 1
ATOM 4009 O O . SER A 1 526 ? 39.031 24.587 -61.219 1.00 26.94 526 SER A O 1
ATOM 4011 N N . ASN A 1 527 ? 40.871 23.686 -62.150 1.00 39.38 527 ASN A N 1
ATOM 4012 C CA . ASN A 1 527 ? 41.365 23.049 -60.926 1.00 39.38 527 ASN A CA 1
ATOM 4013 C C . ASN A 1 527 ? 42.143 24.097 -60.118 1.00 39.38 527 ASN A C 1
ATOM 4015 O O . ASN A 1 527 ? 42.951 24.808 -60.714 1.00 39.38 527 ASN A O 1
ATOM 4019 N N . ASP A 1 528 ? 41.882 24.191 -58.817 1.00 38.47 528 ASP A N 1
ATOM 4020 C CA . ASP A 1 528 ? 42.885 24.079 -57.743 1.00 38.47 528 ASP A CA 1
ATOM 4021 C C . ASP A 1 528 ? 42.225 24.445 -56.406 1.00 38.47 528 ASP A C 1
ATOM 4023 O O . ASP A 1 528 ? 42.052 25.617 -56.097 1.00 38.47 528 ASP A O 1
ATOM 4027 N N . ASP A 1 529 ? 41.820 23.419 -55.652 1.00 33.25 529 ASP A N 1
ATOM 4028 C CA . ASP A 1 529 ? 41.774 23.410 -54.182 1.00 33.25 529 ASP A CA 1
ATOM 4029 C C . ASP A 1 529 ? 41.411 21.987 -53.720 1.00 33.25 529 ASP A C 1
ATOM 4031 O O . ASP A 1 529 ? 40.270 21.534 -53.839 1.00 33.25 529 ASP A O 1
ATOM 4035 N N . MET A 1 530 ? 42.406 21.244 -53.228 1.00 32.88 530 MET A N 1
ATOM 4036 C CA . MET A 1 530 ? 42.191 19.961 -52.551 1.00 32.88 530 MET A CA 1
ATOM 4037 C C . MET A 1 530 ? 41.837 20.247 -51.085 1.00 32.88 530 MET A C 1
ATOM 4039 O O . MET A 1 530 ? 42.704 20.750 -50.364 1.00 32.88 530 MET A O 1
ATOM 4043 N N . PRO A 1 531 ? 40.625 19.921 -50.596 1.00 38.12 531 PRO A N 1
ATOM 4044 C CA . PRO A 1 531 ? 40.346 20.012 -49.171 1.00 38.12 531 PRO A CA 1
ATOM 4045 C C . PRO A 1 531 ? 41.234 19.012 -48.423 1.00 38.12 531 PRO A C 1
ATOM 4047 O O . PRO A 1 531 ? 41.332 17.845 -48.806 1.00 38.12 531 PRO A O 1
ATOM 4050 N N . SER A 1 532 ? 41.876 19.459 -47.344 1.00 39.44 532 SER A N 1
ATOM 4051 C CA . SER A 1 532 ? 42.615 18.573 -46.445 1.00 39.44 532 SER A CA 1
ATOM 4052 C C . SER A 1 532 ? 41.665 17.532 -45.853 1.00 39.44 532 SER A C 1
ATOM 4054 O O . SER A 1 532 ? 40.668 17.910 -45.231 1.00 39.44 532 SER A O 1
ATOM 4056 N N . GLU A 1 533 ? 41.969 16.244 -46.019 1.00 44.16 533 GLU A N 1
ATOM 4057 C CA . GLU A 1 533 ? 41.160 15.169 -45.440 1.00 44.16 533 GLU A CA 1
ATOM 4058 C C . GLU A 1 533 ? 41.041 15.348 -43.919 1.00 44.16 533 GLU A C 1
ATOM 4060 O O . GLU A 1 533 ? 42.039 15.520 -43.214 1.00 44.16 533 GLU A O 1
ATOM 4065 N N . ALA A 1 534 ? 39.809 15.322 -43.407 1.00 58.75 534 ALA A N 1
ATOM 4066 C CA . ALA A 1 534 ? 39.570 15.383 -41.971 1.00 58.75 534 ALA A CA 1
ATOM 4067 C C . ALA A 1 534 ? 40.176 14.139 -41.287 1.00 58.75 534 ALA A C 1
ATOM 4069 O O . ALA A 1 534 ? 40.046 13.033 -41.824 1.00 58.75 534 ALA A O 1
ATOM 4070 N N . PRO A 1 535 ? 40.824 14.282 -40.114 1.00 70.81 535 PRO A N 1
ATOM 4071 C CA . PRO A 1 535 ? 41.511 13.173 -39.460 1.00 70.81 535 PRO A CA 1
ATOM 4072 C C . PRO A 1 535 ? 40.549 12.018 -39.162 1.00 70.81 535 PRO A C 1
ATOM 4074 O O . PRO A 1 535 ? 39.443 12.218 -38.655 1.00 70.81 535 PRO A O 1
ATOM 4077 N N . GLN A 1 536 ? 40.982 10.797 -39.485 1.00 89.00 536 GLN A N 1
ATOM 4078 C CA . GLN A 1 536 ? 40.161 9.595 -39.370 1.00 89.00 536 GLN A CA 1
ATOM 4079 C C . GLN A 1 536 ? 39.789 9.328 -37.901 1.00 89.00 536 GLN A C 1
ATOM 4081 O O . GLN A 1 536 ? 40.662 9.030 -37.082 1.00 89.00 536 GLN A O 1
ATOM 4086 N N . LYS A 1 537 ? 38.492 9.415 -37.577 1.00 93.56 537 LYS A N 1
ATOM 4087 C CA . LYS A 1 537 ? 37.977 9.178 -36.218 1.00 93.56 537 LYS A CA 1
ATOM 4088 C C . LYS A 1 537 ? 38.253 7.742 -35.765 1.00 93.56 537 LYS A C 1
ATOM 4090 O O . LYS A 1 537 ? 38.243 6.818 -36.583 1.00 93.56 537 LYS A O 1
ATOM 4095 N N . ILE A 1 538 ? 38.452 7.532 -34.463 1.00 95.81 538 ILE A N 1
ATOM 4096 C CA . ILE A 1 538 ? 38.815 6.218 -33.899 1.00 95.81 538 ILE A CA 1
ATOM 4097 C C . ILE A 1 538 ? 37.748 5.700 -32.928 1.00 95.81 538 ILE A C 1
ATOM 4099 O O . ILE A 1 538 ? 37.318 6.407 -32.013 1.00 95.81 538 ILE A O 1
ATOM 4103 N N . ALA A 1 539 ? 37.378 4.427 -33.092 1.00 97.00 539 ALA A N 1
ATOM 4104 C CA . ALA A 1 539 ? 36.533 3.672 -32.174 1.00 97.00 539 ALA A CA 1
ATOM 4105 C C . ALA A 1 539 ? 37.320 2.565 -31.449 1.00 97.00 539 ALA A C 1
ATOM 4107 O O . ALA A 1 539 ? 38.019 1.778 -32.089 1.00 97.00 539 ALA A O 1
ATOM 4108 N N . ILE A 1 540 ? 37.155 2.457 -30.126 1.00 97.00 540 ILE A N 1
ATOM 4109 C CA . ILE A 1 540 ? 37.640 1.323 -29.319 1.00 97.00 540 ILE A CA 1
ATOM 4110 C C . ILE A 1 540 ? 36.462 0.421 -28.934 1.00 97.00 540 ILE A C 1
ATOM 4112 O O . ILE A 1 540 ? 35.527 0.874 -28.277 1.00 97.00 540 ILE A O 1
ATOM 4116 N N . LEU A 1 541 ? 36.528 -0.864 -29.301 1.00 96.69 541 LEU A N 1
ATOM 4117 C CA . LEU A 1 541 ? 35.481 -1.863 -29.070 1.00 96.69 541 LEU A CA 1
ATOM 4118 C C . LEU A 1 541 ? 35.977 -2.994 -28.152 1.00 96.69 541 LEU A C 1
ATOM 4120 O O . LEU A 1 541 ? 36.876 -3.767 -28.494 1.00 96.69 541 LEU A O 1
ATOM 4124 N N . SER A 1 542 ? 35.369 -3.124 -26.974 1.00 94.19 542 SER A N 1
ATOM 4125 C CA . SER A 1 542 ? 35.692 -4.170 -25.997 1.00 94.19 542 SER A CA 1
ATOM 4126 C C . SER A 1 542 ? 34.436 -4.587 -25.238 1.00 94.19 542 SER A C 1
ATOM 4128 O O . SER A 1 542 ? 34.183 -4.099 -24.140 1.00 94.19 542 SER A O 1
ATOM 4130 N N . VAL A 1 543 ? 33.645 -5.481 -25.832 1.00 94.25 543 VAL A N 1
ATOM 4131 C CA . VAL A 1 543 ? 32.321 -5.867 -25.322 1.00 94.25 543 VAL A CA 1
ATOM 4132 C C . VAL A 1 543 ? 32.260 -7.339 -24.906 1.00 94.25 543 VAL A C 1
ATOM 4134 O O . VAL A 1 543 ? 32.762 -8.221 -25.613 1.00 94.25 543 VAL A O 1
ATOM 4137 N N . TYR A 1 544 ? 31.623 -7.623 -23.769 1.00 91.75 544 TYR A N 1
ATOM 4138 C CA . TYR A 1 544 ? 31.229 -8.973 -23.373 1.00 91.75 544 TYR A CA 1
ATOM 4139 C C . TYR A 1 544 ? 30.007 -9.459 -24.163 1.00 91.75 544 TYR A C 1
ATOM 4141 O O . TYR A 1 544 ? 30.093 -10.508 -24.805 1.00 91.75 544 TYR A O 1
ATOM 4149 N N . ASP A 1 545 ? 28.914 -8.698 -24.193 1.00 93.25 545 ASP A N 1
ATOM 4150 C CA . ASP A 1 545 ? 27.782 -8.980 -25.079 1.00 93.25 545 ASP A CA 1
ATOM 4151 C C . ASP A 1 545 ? 28.080 -8.441 -26.486 1.00 93.25 545 ASP A C 1
ATOM 4153 O O . ASP A 1 545 ? 28.454 -7.281 -26.648 1.00 93.25 545 ASP A O 1
ATOM 4157 N N . LYS A 1 546 ? 27.941 -9.300 -27.501 1.00 94.88 546 LYS A N 1
ATOM 4158 C CA . LYS A 1 546 ? 28.192 -8.978 -28.916 1.00 94.88 546 LYS A CA 1
ATOM 4159 C C . LYS A 1 546 ? 26.905 -8.771 -29.727 1.00 94.88 546 LYS A C 1
ATOM 4161 O O . LYS A 1 546 ? 26.975 -8.675 -30.953 1.00 94.88 546 LYS A O 1
ATOM 4166 N N . THR A 1 547 ? 25.745 -8.698 -29.075 1.00 94.94 547 THR A N 1
ATOM 4167 C CA . THR A 1 547 ? 24.473 -8.302 -29.698 1.00 94.94 547 THR A CA 1
ATOM 4168 C C . THR A 1 547 ? 24.650 -6.997 -30.487 1.00 94.94 547 THR A C 1
ATOM 4170 O O . THR A 1 547 ? 25.291 -6.062 -30.018 1.00 94.94 547 THR A O 1
ATOM 4173 N N . GLY A 1 548 ? 24.172 -6.957 -31.737 1.00 95.00 548 GLY A N 1
ATOM 4174 C CA . GLY A 1 548 ? 24.285 -5.792 -32.634 1.00 95.00 548 GLY A CA 1
ATOM 4175 C C . GLY A 1 548 ? 25.702 -5.403 -33.106 1.00 95.00 548 GLY A C 1
ATOM 4176 O O . GLY A 1 548 ? 25.834 -4.511 -33.943 1.00 95.00 548 GLY A O 1
ATOM 4177 N N . LEU A 1 549 ? 26.770 -6.058 -32.626 1.00 96.31 549 LEU A N 1
ATOM 4178 C CA . LEU A 1 549 ? 28.159 -5.614 -32.829 1.00 96.31 549 LEU A CA 1
ATOM 4179 C C . LEU A 1 549 ? 28.580 -5.529 -34.306 1.00 96.31 549 LEU A C 1
ATOM 4181 O O . LEU A 1 549 ? 29.338 -4.633 -34.675 1.00 96.31 549 LEU A O 1
ATOM 4185 N N . LEU A 1 550 ? 28.115 -6.452 -35.153 1.00 95.88 550 LEU A N 1
ATOM 4186 C CA . LEU A 1 550 ? 28.498 -6.485 -36.570 1.00 95.88 550 LEU A CA 1
ATOM 4187 C C . LEU A 1 550 ? 27.842 -5.358 -37.379 1.00 95.88 550 LEU A C 1
ATOM 4189 O O . LEU A 1 550 ? 28.498 -4.767 -38.236 1.00 95.88 550 LEU A O 1
ATOM 4193 N N . ASP A 1 551 ? 26.589 -5.011 -37.079 1.00 94.56 551 ASP A N 1
ATOM 4194 C CA . ASP A 1 551 ? 25.904 -3.881 -37.715 1.00 94.56 551 ASP A CA 1
ATOM 4195 C C . ASP A 1 551 ? 26.473 -2.539 -37.237 1.00 94.56 551 ASP A C 1
ATOM 4197 O O . ASP A 1 551 ? 26.676 -1.636 -38.050 1.00 94.56 551 ASP A O 1
ATOM 4201 N N . LEU A 1 552 ? 26.841 -2.441 -35.953 1.00 96.69 552 LEU A N 1
ATOM 4202 C CA . LEU A 1 552 ? 27.599 -1.312 -35.412 1.00 96.69 552 LEU A CA 1
ATOM 4203 C C . LEU A 1 552 ? 28.955 -1.142 -36.117 1.00 96.69 552 LEU A C 1
ATOM 4205 O O . LEU A 1 552 ? 29.256 -0.052 -36.601 1.00 96.69 552 LEU A O 1
ATOM 4209 N N . ALA A 1 553 ? 29.759 -2.207 -36.220 1.00 96.12 553 ALA A N 1
ATOM 4210 C CA . ALA A 1 553 ? 31.060 -2.168 -36.892 1.00 96.12 553 ALA A CA 1
ATOM 4211 C C . ALA A 1 553 ? 30.924 -1.735 -38.363 1.00 96.12 553 ALA A C 1
ATOM 4213 O O . ALA A 1 553 ? 31.622 -0.829 -38.816 1.00 96.12 553 ALA A O 1
ATOM 4214 N N . LYS A 1 554 ? 29.962 -2.317 -39.088 1.00 95.44 554 LYS A N 1
ATOM 4215 C CA . LYS A 1 554 ? 29.615 -1.958 -40.470 1.00 95.44 554 LYS A CA 1
ATOM 4216 C C . LYS A 1 554 ? 29.185 -0.492 -40.611 1.00 95.44 554 LYS A C 1
ATOM 4218 O O . LYS A 1 554 ? 29.578 0.168 -41.572 1.00 95.44 554 LYS A O 1
ATOM 4223 N N . GLY A 1 555 ? 28.395 0.022 -39.667 1.00 94.31 555 GLY A N 1
ATOM 4224 C CA . GLY A 1 555 ? 27.947 1.416 -39.639 1.00 94.31 555 GLY A CA 1
ATOM 4225 C C . GLY A 1 555 ? 29.078 2.410 -39.359 1.00 94.31 555 GLY A C 1
ATOM 4226 O O . GLY A 1 555 ? 29.184 3.417 -40.054 1.00 94.31 555 GLY A O 1
ATOM 4227 N N . LEU A 1 556 ? 29.969 2.089 -38.416 1.00 95.06 556 LEU A N 1
ATOM 4228 C CA . LEU A 1 556 ? 31.184 2.860 -38.124 1.00 95.06 556 LEU A CA 1
ATOM 4229 C C . LEU A 1 556 ? 32.131 2.907 -39.340 1.00 95.06 556 LEU A C 1
ATOM 4231 O O . LEU A 1 556 ? 32.566 3.984 -39.744 1.00 95.06 556 LEU A O 1
ATOM 4235 N N . ILE A 1 557 ? 32.388 1.762 -39.984 1.00 94.56 557 ILE A N 1
ATOM 4236 C CA . ILE A 1 557 ? 33.236 1.677 -41.189 1.00 94.56 557 ILE A CA 1
ATOM 4237 C C . ILE A 1 557 ? 32.650 2.495 -42.348 1.00 94.56 557 ILE A C 1
ATOM 4239 O O . ILE A 1 557 ? 33.394 3.177 -43.052 1.00 94.56 557 ILE A O 1
ATOM 4243 N N . LYS A 1 558 ? 31.319 2.493 -42.527 1.00 93.31 558 LYS A N 1
ATOM 4244 C CA . LYS A 1 558 ? 30.639 3.320 -43.541 1.00 93.31 558 LYS A CA 1
ATOM 4245 C C . LYS A 1 558 ? 30.928 4.820 -43.368 1.00 93.31 558 LYS A C 1
ATOM 4247 O O . LYS A 1 558 ? 30.932 5.538 -44.361 1.00 93.31 558 LYS A O 1
ATOM 4252 N N . GLN A 1 559 ? 31.189 5.274 -42.141 1.00 92.00 559 GLN A N 1
ATOM 4253 C CA . GLN A 1 559 ? 31.513 6.666 -41.806 1.00 92.00 559 GLN A CA 1
ATOM 4254 C C . GLN A 1 559 ? 33.025 6.908 -41.631 1.00 92.00 559 GLN A C 1
ATOM 4256 O O . GLN A 1 559 ? 33.432 7.842 -40.943 1.00 92.00 559 GLN A O 1
ATOM 4261 N N . ASN A 1 560 ? 33.863 6.063 -42.247 1.00 93.19 560 ASN A N 1
ATOM 4262 C CA . ASN A 1 560 ? 35.327 6.136 -42.199 1.00 93.19 560 ASN A CA 1
ATOM 4263 C C . ASN A 1 560 ? 35.907 6.147 -40.766 1.00 93.19 560 ASN A C 1
ATOM 4265 O O . ASN A 1 560 ? 36.901 6.817 -40.496 1.00 93.19 560 ASN A O 1
ATOM 4269 N N . VAL A 1 561 ? 35.295 5.413 -39.831 1.00 94.69 561 VAL A N 1
ATOM 4270 C CA . VAL A 1 561 ? 35.816 5.273 -38.462 1.00 94.69 561 VAL A CA 1
ATOM 4271 C C . VAL A 1 561 ? 36.752 4.063 -38.372 1.00 94.69 561 VAL A C 1
ATOM 4273 O O . VAL A 1 561 ? 36.377 2.940 -38.716 1.00 94.69 561 VAL A O 1
ATOM 4276 N N . ARG A 1 562 ? 37.971 4.276 -37.865 1.00 95.38 562 ARG A N 1
ATOM 4277 C CA . ARG A 1 562 ? 38.977 3.228 -37.634 1.00 95.38 562 ARG A CA 1
ATOM 4278 C C . ARG A 1 562 ? 38.604 2.385 -36.414 1.00 95.38 562 ARG A C 1
ATOM 4280 O O . ARG A 1 562 ? 38.402 2.931 -35.329 1.00 95.38 562 ARG A O 1
ATOM 4287 N N . LEU A 1 563 ? 38.548 1.061 -36.574 1.00 96.88 563 LEU A N 1
ATOM 4288 C CA . LEU A 1 563 ? 38.164 0.133 -35.504 1.00 96.88 563 LEU A CA 1
ATOM 4289 C C . LEU A 1 563 ? 39.387 -0.487 -34.813 1.00 96.88 563 LEU A C 1
ATOM 4291 O O . LEU A 1 563 ? 40.141 -1.242 -35.430 1.00 96.88 563 LEU A O 1
ATOM 4295 N N . LEU A 1 564 ? 39.522 -0.235 -33.511 1.00 94.88 564 LEU A N 1
ATOM 4296 C CA . LEU A 1 564 ? 40.454 -0.919 -32.613 1.00 94.88 564 LEU A CA 1
ATOM 4297 C C . LEU A 1 564 ? 39.659 -1.821 -31.661 1.00 94.88 564 LEU A C 1
ATOM 4299 O O . LEU A 1 564 ? 38.730 -1.355 -31.003 1.00 94.88 564 LEU A O 1
ATOM 4303 N N . ALA A 1 565 ? 40.010 -3.099 -31.537 1.00 92.81 565 ALA A N 1
ATOM 4304 C CA . ALA A 1 565 ? 39.291 -4.039 -30.673 1.00 92.81 565 ALA A CA 1
ATOM 4305 C C . ALA A 1 565 ? 40.233 -4.961 -29.880 1.00 92.81 565 ALA A C 1
ATOM 4307 O O . ALA A 1 565 ? 41.448 -4.932 -30.056 1.00 92.81 565 ALA A O 1
ATOM 4308 N N . SER A 1 566 ? 39.695 -5.778 -28.965 1.00 84.19 566 SER A N 1
ATOM 4309 C CA . SER A 1 566 ? 40.508 -6.763 -28.230 1.00 84.19 566 SER A CA 1
ATOM 4310 C C . SER A 1 566 ? 39.880 -8.156 -28.145 1.00 84.19 566 SER A C 1
ATOM 4312 O O . SER A 1 566 ? 38.663 -8.305 -27.967 1.00 84.19 566 SER A O 1
ATOM 4314 N N . GLY A 1 567 ? 40.733 -9.181 -28.239 1.00 84.25 567 GLY A N 1
ATOM 4315 C CA . GLY A 1 567 ? 40.393 -10.587 -28.017 1.00 84.25 567 GLY A CA 1
ATOM 4316 C C . GLY A 1 567 ? 39.207 -11.058 -28.862 1.00 84.25 567 GLY A C 1
ATOM 4317 O O . GLY A 1 567 ? 39.153 -10.837 -30.071 1.00 84.25 567 GLY A O 1
ATOM 4318 N N . GLY A 1 568 ? 38.211 -11.672 -28.216 1.00 86.94 568 GLY A N 1
ATOM 4319 C CA . GLY A 1 568 ? 37.003 -12.165 -28.890 1.00 86.94 568 GLY A CA 1
ATOM 4320 C C . GLY A 1 568 ? 36.190 -11.096 -29.639 1.00 86.94 568 GLY A C 1
ATOM 4321 O O . GLY A 1 568 ? 35.456 -11.450 -30.556 1.00 86.94 568 GLY A O 1
ATOM 4322 N N . THR A 1 569 ? 36.338 -9.808 -29.300 1.00 92.44 569 THR A N 1
ATOM 4323 C CA . THR A 1 569 ? 35.694 -8.700 -30.034 1.00 92.44 569 THR A CA 1
ATOM 4324 C C . THR A 1 569 ? 36.365 -8.492 -31.392 1.00 92.44 569 THR A C 1
ATOM 4326 O O . THR A 1 569 ? 35.689 -8.461 -32.417 1.00 92.44 569 THR A O 1
ATOM 4329 N N . ALA A 1 570 ? 37.702 -8.417 -31.406 1.00 92.56 570 ALA A N 1
ATOM 4330 C CA . ALA A 1 570 ? 38.486 -8.289 -32.634 1.00 92.56 570 ALA A CA 1
ATOM 4331 C C . ALA A 1 570 ? 38.312 -9.519 -33.531 1.00 92.56 570 ALA A C 1
ATOM 4333 O O . ALA A 1 570 ? 38.112 -9.380 -34.736 1.00 92.56 570 ALA A O 1
ATOM 4334 N N . ARG A 1 571 ? 38.315 -10.722 -32.935 1.00 92.69 571 ARG A N 1
ATOM 4335 C CA . ARG A 1 571 ? 38.133 -11.977 -33.673 1.00 92.69 571 ARG A CA 1
ATOM 4336 C C . ARG A 1 571 ? 36.800 -12.016 -34.423 1.00 92.69 571 ARG A C 1
ATOM 4338 O O . ARG A 1 571 ? 36.817 -12.244 -35.623 1.00 92.69 571 ARG A O 1
ATOM 4345 N N . LEU A 1 572 ? 35.681 -11.714 -33.759 1.00 94.12 572 LEU A N 1
ATOM 4346 C CA . LEU A 1 572 ? 34.347 -11.787 -34.370 1.00 94.12 572 LEU A CA 1
ATOM 4347 C C . LEU A 1 572 ? 34.157 -10.780 -35.521 1.00 94.12 572 LEU A C 1
ATOM 4349 O O . LEU A 1 572 ? 33.591 -11.126 -36.555 1.00 94.12 572 LEU A O 1
ATOM 4353 N N . ILE A 1 573 ? 34.658 -9.549 -35.371 1.00 95.12 573 ILE A N 1
ATOM 4354 C CA . ILE A 1 573 ? 34.589 -8.520 -36.426 1.00 95.12 573 ILE A CA 1
ATOM 4355 C C . ILE A 1 573 ? 35.449 -8.931 -37.641 1.00 95.12 573 ILE A C 1
ATOM 4357 O O . ILE A 1 573 ? 35.023 -8.781 -38.786 1.00 95.12 573 ILE A O 1
ATOM 4361 N N . ARG A 1 574 ? 36.625 -9.523 -37.391 1.00 95.12 574 ARG A N 1
ATOM 4362 C CA . ARG A 1 574 ? 37.557 -10.023 -38.414 1.00 95.12 574 ARG A CA 1
ATOM 4363 C C . ARG A 1 574 ? 37.041 -11.276 -39.131 1.00 95.12 574 ARG A C 1
ATOM 4365 O O . ARG A 1 574 ? 37.169 -11.374 -40.346 1.00 95.12 574 ARG A O 1
ATOM 4372 N N . GLU A 1 575 ? 36.416 -12.202 -38.401 1.00 94.31 575 GLU A N 1
ATOM 4373 C CA . GLU A 1 575 ? 35.736 -13.396 -38.936 1.00 94.31 575 GLU A CA 1
ATOM 4374 C C . GLU A 1 575 ? 34.547 -13.016 -39.842 1.00 94.31 575 GLU A C 1
ATOM 4376 O O . GLU A 1 575 ? 34.280 -13.706 -40.822 1.00 94.31 575 GLU A O 1
ATOM 4381 N N . ALA A 1 576 ? 33.890 -11.879 -39.580 1.00 93.00 576 ALA A N 1
ATOM 4382 C CA . ALA A 1 576 ? 32.853 -11.302 -40.441 1.00 93.00 576 ALA A CA 1
ATOM 4383 C C . ALA A 1 576 ? 33.395 -10.527 -41.668 1.00 93.00 576 ALA A C 1
ATOM 4385 O O . ALA A 1 576 ? 32.609 -9.968 -42.434 1.00 93.00 576 ALA A O 1
ATOM 4386 N N . GLY A 1 577 ? 34.718 -10.483 -41.874 1.00 93.00 577 GLY A N 1
ATOM 4387 C CA . GLY A 1 577 ? 35.354 -9.840 -43.029 1.00 93.00 577 GLY A CA 1
ATOM 4388 C C . GLY A 1 577 ? 35.519 -8.319 -42.931 1.00 93.00 577 GLY A C 1
ATOM 4389 O O . GLY A 1 577 ? 35.867 -7.687 -43.928 1.00 93.00 577 GLY A O 1
ATOM 4390 N N . PHE A 1 578 ? 35.289 -7.715 -41.762 1.00 94.44 578 PHE A N 1
ATOM 4391 C CA . PHE A 1 578 ? 35.464 -6.275 -41.564 1.00 94.44 578 PHE A CA 1
ATOM 4392 C C . PHE A 1 578 ? 36.900 -5.917 -41.124 1.00 94.44 578 PHE A C 1
ATOM 4394 O O . PHE A 1 578 ? 37.498 -6.647 -40.327 1.00 94.44 578 PHE A O 1
ATOM 4401 N N . PRO A 1 579 ? 37.467 -4.783 -41.589 1.00 93.31 579 PRO A N 1
ATOM 4402 C CA . PRO A 1 579 ? 38.757 -4.289 -41.113 1.00 93.31 579 PRO A CA 1
ATOM 4403 C C . PRO A 1 579 ? 38.700 -3.928 -39.622 1.00 93.31 579 PRO A C 1
ATOM 4405 O O . PRO A 1 579 ? 37.887 -3.110 -39.194 1.00 93.31 579 PRO A O 1
ATOM 4408 N N . VAL A 1 580 ? 39.590 -4.534 -38.834 1.00 95.00 580 VAL A N 1
ATOM 4409 C CA . VAL A 1 580 ? 39.748 -4.264 -37.400 1.00 95.00 580 VAL A CA 1
ATOM 4410 C C . VAL A 1 580 ? 41.176 -4.568 -36.952 1.00 95.00 580 VAL A C 1
ATOM 4412 O O . VAL A 1 580 ? 41.719 -5.642 -37.237 1.00 95.00 580 VAL A O 1
ATOM 4415 N N . GLU A 1 581 ? 41.781 -3.633 -36.228 1.00 93.31 581 GLU A N 1
ATOM 4416 C CA . GLU A 1 581 ? 43.087 -3.800 -35.589 1.00 93.31 581 GLU A CA 1
ATOM 4417 C C . GLU A 1 581 ? 42.922 -4.253 -34.134 1.00 93.31 581 GLU A C 1
ATOM 4419 O O . GLU A 1 581 ? 41.928 -3.944 -33.474 1.00 93.31 581 GLU A O 1
ATOM 4424 N N . ASP A 1 582 ? 43.911 -4.971 -33.607 1.00 89.38 582 ASP A N 1
ATOM 4425 C CA . ASP A 1 582 ? 43.979 -5.263 -32.176 1.00 89.38 582 ASP A CA 1
ATOM 4426 C C . ASP A 1 582 ? 44.555 -4.057 -31.408 1.00 89.38 582 ASP A C 1
ATOM 4428 O O . ASP A 1 582 ? 45.458 -3.379 -31.893 1.00 89.38 582 ASP A O 1
ATOM 4432 N N . VAL A 1 583 ? 44.079 -3.795 -30.184 1.00 87.31 583 VAL A N 1
ATOM 4433 C CA . VAL A 1 583 ? 44.536 -2.671 -29.327 1.00 87.31 583 VAL A CA 1
ATOM 4434 C C . VAL A 1 583 ? 46.061 -2.666 -29.098 1.00 87.31 583 VAL A C 1
ATOM 4436 O O . VAL A 1 583 ? 46.654 -1.604 -28.896 1.00 87.31 583 VAL A O 1
ATOM 4439 N N . SER A 1 584 ? 46.727 -3.820 -29.212 1.00 85.12 584 SER A N 1
ATOM 4440 C CA . SER A 1 584 ? 48.192 -3.935 -29.202 1.00 85.12 584 SER A CA 1
ATOM 4441 C C . SER A 1 584 ? 48.892 -3.118 -30.300 1.00 85.12 584 SER A C 1
ATOM 4443 O O . SER A 1 584 ? 50.037 -2.713 -30.103 1.00 85.12 584 SER A O 1
ATOM 4445 N N . ALA A 1 585 ? 48.214 -2.790 -31.407 1.00 84.69 585 ALA A N 1
ATOM 4446 C CA . ALA A 1 585 ? 48.738 -1.921 -32.463 1.00 84.69 585 ALA A CA 1
ATOM 4447 C C . ALA A 1 585 ? 49.030 -0.487 -31.975 1.00 84.69 585 ALA A C 1
ATOM 4449 O O . ALA A 1 585 ? 49.996 0.126 -32.429 1.00 84.69 585 ALA A O 1
ATOM 4450 N N . ILE A 1 586 ? 48.245 0.033 -31.017 1.00 85.69 586 ILE A N 1
ATOM 4451 C CA . ILE A 1 586 ? 48.469 1.365 -30.425 1.00 85.69 586 ILE A CA 1
ATOM 4452 C C . ILE A 1 586 ? 49.239 1.324 -29.100 1.00 85.69 586 ILE A C 1
ATOM 4454 O O . ILE A 1 586 ? 49.931 2.286 -28.777 1.00 85.69 586 ILE A O 1
ATOM 4458 N N . THR A 1 587 ? 49.165 0.235 -28.324 1.00 86.88 587 THR A N 1
ATOM 4459 C CA . THR A 1 587 ? 49.921 0.132 -27.060 1.00 86.88 587 THR A CA 1
ATOM 4460 C C . THR A 1 587 ? 51.351 -0.362 -27.249 1.00 86.88 587 THR A C 1
ATOM 4462 O O . THR A 1 587 ? 52.201 -0.051 -26.420 1.00 86.88 587 THR A O 1
ATOM 4465 N N . LYS A 1 588 ? 51.621 -1.140 -28.310 1.00 85.25 588 LYS A N 1
ATOM 4466 C CA . LYS A 1 588 ? 52.865 -1.906 -28.533 1.00 85.25 588 LYS A CA 1
ATOM 4467 C C . LYS A 1 588 ? 53.198 -2.895 -27.400 1.00 85.25 588 LYS A C 1
ATOM 4469 O O . LYS A 1 588 ? 54.293 -3.452 -27.371 1.00 85.25 588 LYS A O 1
ATOM 4474 N N . ALA A 1 589 ? 52.255 -3.139 -26.488 1.00 82.12 589 ALA A N 1
ATOM 4475 C CA . ALA A 1 589 ? 52.403 -4.049 -25.359 1.00 82.12 589 ALA A CA 1
ATOM 4476 C C . ALA A 1 589 ? 51.814 -5.436 -25.693 1.00 82.12 589 ALA A C 1
ATOM 4478 O O . ALA A 1 589 ? 50.758 -5.509 -26.332 1.00 82.12 589 ALA A O 1
ATOM 4479 N N . PRO A 1 590 ? 52.453 -6.539 -25.258 1.00 75.56 590 PRO A N 1
ATOM 4480 C CA . PRO A 1 590 ? 51.890 -7.879 -25.395 1.00 75.56 590 PRO A CA 1
ATOM 4481 C C . PRO A 1 590 ? 50.687 -8.075 -24.460 1.00 75.56 590 PRO A C 1
ATOM 4483 O O . PRO A 1 590 ? 50.552 -7.396 -23.440 1.00 75.56 590 PRO A O 1
ATOM 4486 N N . GLU A 1 591 ? 49.832 -9.051 -24.769 1.00 73.44 591 GLU A N 1
ATOM 4487 C CA . GLU A 1 591 ? 48.793 -9.479 -23.831 1.00 73.44 591 GLU A CA 1
ATOM 4488 C C . GLU A 1 591 ? 49.434 -10.197 -22.631 1.00 73.44 591 GLU A C 1
ATOM 4490 O O . GLU A 1 591 ? 50.236 -11.117 -22.787 1.00 73.44 591 GLU A O 1
ATOM 4495 N N . MET A 1 592 ? 49.102 -9.748 -21.419 1.00 78.19 592 MET A N 1
ATOM 4496 C CA . MET A 1 592 ? 49.696 -10.222 -20.166 1.00 78.19 592 MET A CA 1
ATOM 4497 C C . MET A 1 592 ? 48.614 -10.565 -19.141 1.00 78.19 592 MET A C 1
ATOM 4499 O O . MET A 1 592 ? 47.496 -10.048 -19.206 1.00 78.19 592 MET A O 1
ATOM 4503 N N . LEU A 1 593 ? 48.969 -11.417 -18.170 1.00 84.06 593 LEU A N 1
ATOM 4504 C CA . LEU A 1 593 ? 48.106 -11.820 -17.049 1.00 84.06 593 LEU A CA 1
ATOM 4505 C C . LEU A 1 593 ? 46.720 -12.308 -17.518 1.00 84.06 593 LEU A C 1
ATOM 4507 O O . LEU A 1 593 ? 45.693 -11.849 -17.022 1.00 84.06 593 LEU A O 1
ATOM 4511 N N . SER A 1 594 ? 46.699 -13.190 -18.523 1.00 76.75 594 SER A N 1
ATOM 4512 C CA . SER A 1 594 ? 45.477 -13.733 -19.145 1.00 76.75 594 SER A CA 1
ATOM 4513 C C . SER A 1 594 ? 44.477 -12.661 -19.613 1.00 76.75 594 SER A C 1
ATOM 4515 O O . SER A 1 594 ? 43.268 -12.830 -19.491 1.00 76.75 594 SER A O 1
ATOM 4517 N N . GLY A 1 595 ? 44.983 -11.530 -20.117 1.00 74.19 595 GLY A N 1
ATOM 4518 C CA . GLY A 1 595 ? 44.177 -10.437 -20.669 1.00 74.19 595 GLY A CA 1
ATOM 4519 C C . GLY A 1 595 ? 43.750 -9.363 -19.664 1.00 74.19 595 GLY A C 1
ATOM 4520 O O . GLY A 1 595 ? 43.217 -8.334 -20.081 1.00 74.19 595 GLY A O 1
ATOM 4521 N N . ARG A 1 596 ? 44.032 -9.523 -18.360 1.00 81.88 596 ARG A N 1
ATOM 4522 C CA . ARG A 1 596 ? 43.612 -8.581 -17.294 1.00 81.88 596 ARG A CA 1
ATOM 4523 C C . ARG A 1 596 ? 44.070 -7.131 -17.492 1.00 81.88 596 ARG A C 1
ATOM 4525 O O . ARG A 1 596 ? 43.414 -6.218 -17.004 1.00 81.88 596 ARG A O 1
ATOM 4532 N N . VAL A 1 597 ? 45.202 -6.911 -18.167 1.00 85.56 597 VAL A N 1
ATOM 4533 C CA . VAL A 1 597 ? 45.849 -5.585 -18.298 1.00 85.56 597 VAL A CA 1
ATOM 4534 C C . VAL A 1 597 ? 45.915 -5.062 -19.740 1.00 85.56 597 VAL A C 1
ATOM 4536 O O . VAL A 1 597 ? 46.589 -4.073 -20.011 1.00 85.56 597 VAL A O 1
ATOM 4539 N N . LYS A 1 598 ? 45.191 -5.693 -20.675 1.00 82.44 598 LYS A N 1
ATOM 4540 C CA . LYS A 1 598 ? 45.269 -5.437 -22.130 1.00 82.44 598 LYS A CA 1
ATOM 4541 C C . LYS A 1 598 ? 44.964 -3.997 -22.585 1.00 82.44 598 LYS A C 1
ATOM 4543 O O . LYS A 1 598 ? 45.473 -3.572 -23.618 1.00 82.44 598 LYS A O 1
ATOM 4548 N N . THR A 1 599 ? 44.132 -3.257 -21.850 1.00 85.06 599 THR A N 1
ATOM 4549 C CA . THR A 1 599 ? 43.694 -1.884 -22.193 1.00 85.06 599 THR A CA 1
ATOM 4550 C C . THR A 1 599 ? 44.210 -0.812 -21.235 1.00 85.06 599 THR A C 1
ATOM 4552 O O . THR A 1 599 ? 44.087 0.370 -21.544 1.00 85.06 599 THR A O 1
ATOM 4555 N N . LEU A 1 600 ? 44.815 -1.196 -20.106 1.00 90.88 600 LEU A N 1
ATOM 4556 C CA . LEU A 1 600 ? 45.268 -0.292 -19.041 1.00 90.88 600 LEU A CA 1
ATOM 4557 C C . LEU A 1 600 ? 46.614 0.363 -19.401 1.00 90.88 600 LEU A C 1
ATOM 4559 O O . LEU A 1 600 ? 47.629 0.148 -18.742 1.00 90.88 600 LEU A O 1
ATOM 4563 N N . HIS A 1 601 ? 46.628 1.143 -20.484 1.00 93.25 601 HIS A N 1
ATOM 4564 C CA . HIS A 1 601 ? 47.836 1.727 -21.069 1.00 93.25 601 HIS A CA 1
ATOM 4565 C C . HIS A 1 601 ? 47.659 3.225 -21.384 1.00 93.25 601 HIS A C 1
ATOM 4567 O O . HIS A 1 601 ? 46.580 3.614 -21.846 1.00 93.25 601 HIS A O 1
ATOM 4573 N N . PRO A 1 602 ? 48.694 4.079 -21.224 1.00 92.44 602 PRO A N 1
ATOM 4574 C CA . PRO A 1 602 ? 48.603 5.503 -21.554 1.00 92.44 602 PRO A CA 1
ATOM 4575 C C . PRO A 1 602 ? 48.138 5.778 -22.989 1.00 92.44 602 PRO A C 1
ATOM 4577 O O . PRO A 1 602 ? 47.275 6.624 -23.178 1.00 92.44 602 PRO A O 1
ATOM 4580 N N . ALA A 1 603 ? 48.599 5.010 -23.985 1.00 92.12 603 ALA A N 1
ATOM 4581 C CA . ALA A 1 603 ? 48.162 5.178 -25.381 1.00 92.12 603 ALA A CA 1
ATOM 4582 C C . ALA A 1 603 ? 46.647 4.968 -25.606 1.00 92.12 603 ALA A C 1
ATOM 4584 O O . ALA A 1 603 ? 46.097 5.489 -26.568 1.00 92.12 603 ALA A O 1
ATOM 4585 N N . VAL A 1 604 ? 45.965 4.234 -24.718 1.00 94.12 604 VAL A N 1
ATOM 4586 C CA . VAL A 1 604 ? 44.500 4.077 -24.736 1.00 94.12 604 VAL A CA 1
ATOM 4587 C C . VAL A 1 604 ? 43.845 5.221 -23.963 1.00 94.12 604 VAL A C 1
ATOM 4589 O O . VAL A 1 604 ? 42.996 5.939 -24.489 1.00 94.12 604 VAL A O 1
ATOM 4592 N N . HIS A 1 605 ? 44.244 5.419 -22.705 1.00 96.44 605 HIS A N 1
ATOM 4593 C CA . HIS A 1 605 ? 43.545 6.349 -21.821 1.00 96.44 605 HIS A CA 1
ATOM 4594 C C . HIS A 1 605 ? 43.848 7.825 -22.099 1.00 96.44 605 HIS A C 1
ATOM 4596 O O . HIS A 1 605 ? 42.965 8.643 -21.870 1.00 96.44 605 HIS A O 1
ATOM 4602 N N . ALA A 1 606 ? 45.015 8.183 -22.642 1.00 94.88 606 ALA A N 1
ATOM 4603 C CA . ALA A 1 606 ? 45.291 9.545 -23.103 1.00 94.88 606 ALA A CA 1
ATOM 4604 C C . ALA A 1 606 ? 44.459 9.889 -24.348 1.00 94.88 606 ALA A C 1
ATOM 4606 O O . ALA A 1 606 ? 43.817 10.932 -24.365 1.00 94.88 606 ALA A O 1
ATOM 4607 N N . GLY A 1 607 ? 44.353 8.983 -25.330 1.00 94.81 607 GLY A N 1
ATOM 4608 C CA . GLY A 1 607 ? 43.485 9.179 -26.500 1.00 94.81 607 GLY A CA 1
ATOM 4609 C C . GLY A 1 607 ? 42.006 9.381 -26.133 1.00 94.81 607 GLY A C 1
ATOM 4610 O O . GLY A 1 607 ? 41.302 10.162 -26.776 1.00 94.81 607 GLY A O 1
ATOM 4611 N N . ILE A 1 608 ? 41.541 8.743 -25.052 1.00 97.19 608 ILE A N 1
ATOM 4612 C CA . ILE A 1 608 ? 40.191 8.940 -24.497 1.00 97.19 608 ILE A CA 1
ATOM 4613 C C . ILE A 1 608 ? 40.089 10.231 -23.662 1.00 97.19 608 ILE A C 1
ATOM 4615 O O . ILE A 1 608 ? 39.108 10.956 -23.791 1.00 97.19 608 ILE A O 1
ATOM 4619 N N . LEU A 1 609 ? 41.058 10.537 -22.792 1.00 97.25 609 LEU A N 1
ATOM 4620 C CA . LEU A 1 609 ? 40.956 11.622 -21.800 1.00 97.25 609 LEU A CA 1
ATOM 4621 C C . LEU A 1 609 ? 41.480 12.986 -22.271 1.00 97.25 609 LEU A C 1
ATOM 4623 O O . LEU A 1 609 ? 41.189 13.985 -21.615 1.00 97.25 609 LEU A O 1
ATOM 4627 N N . ALA A 1 610 ? 42.230 13.044 -23.372 1.00 95.81 610 ALA A N 1
ATOM 4628 C CA . ALA A 1 610 ? 42.711 14.294 -23.947 1.00 95.81 610 ALA A CA 1
ATOM 4629 C C . ALA A 1 610 ? 41.542 15.190 -24.372 1.00 95.81 610 ALA A C 1
ATOM 4631 O O . ALA A 1 610 ? 40.563 14.735 -24.985 1.00 95.81 610 ALA A O 1
ATOM 4632 N N . ARG A 1 611 ? 41.661 16.471 -24.032 1.00 93.75 611 ARG A N 1
ATOM 4633 C CA . ARG A 1 611 ? 40.698 17.530 -24.345 1.00 93.75 611 ARG A CA 1
ATOM 4634 C C . ARG A 1 611 ? 41.132 18.271 -25.609 1.00 93.75 611 ARG A C 1
ATOM 4636 O O . ARG A 1 611 ? 42.222 18.059 -26.137 1.00 93.75 611 ARG A O 1
ATOM 4643 N N . ASP A 1 612 ? 40.296 19.186 -26.071 1.00 90.56 612 ASP A N 1
ATOM 4644 C CA . ASP A 1 612 ? 40.608 20.070 -27.197 1.00 90.56 612 ASP A CA 1
ATOM 4645 C C . ASP A 1 612 ? 41.338 21.322 -26.683 1.00 90.56 612 ASP A C 1
ATOM 4647 O O . ASP A 1 612 ? 40.831 22.441 -26.706 1.00 90.56 612 ASP A O 1
ATOM 4651 N N . LEU A 1 613 ? 42.530 21.092 -26.121 1.00 92.31 613 LEU A N 1
ATOM 4652 C CA . LEU A 1 613 ? 43.420 22.102 -25.548 1.00 92.31 613 LEU A CA 1
ATOM 4653 C C . LEU A 1 613 ? 44.822 21.951 -26.139 1.00 92.31 613 LEU A C 1
ATOM 4655 O O . LEU A 1 613 ? 45.332 20.840 -26.242 1.00 92.31 613 LEU A O 1
ATOM 4659 N N . ALA A 1 614 ? 45.490 23.069 -26.430 1.00 91.00 614 ALA A N 1
ATOM 4660 C CA . ALA A 1 614 ? 46.828 23.068 -27.030 1.00 91.00 614 ALA A CA 1
ATOM 4661 C C . ALA A 1 614 ? 47.909 22.356 -26.183 1.00 91.00 614 ALA A C 1
ATOM 4663 O O . ALA A 1 614 ? 48.913 21.917 -26.735 1.00 91.00 614 ALA A O 1
ATOM 4664 N N . SER A 1 615 ? 47.711 22.217 -24.865 1.00 92.88 615 SER A N 1
ATOM 4665 C CA . SER A 1 615 ? 48.537 21.359 -24.001 1.00 92.88 615 SER A CA 1
ATOM 4666 C C . SER A 1 615 ? 48.369 19.881 -24.342 1.00 92.88 615 SER A C 1
ATOM 4668 O O . SER A 1 615 ? 49.342 19.183 -24.599 1.00 92.88 615 SER A O 1
ATOM 4670 N N . ASP A 1 616 ? 47.121 19.424 -24.389 1.00 93.44 616 ASP A N 1
ATOM 4671 C CA . ASP A 1 616 ? 46.763 18.020 -24.557 1.00 93.44 616 ASP A CA 1
ATOM 4672 C C . ASP A 1 616 ? 47.117 17.548 -25.977 1.00 93.44 616 ASP A C 1
ATOM 4674 O O . ASP A 1 616 ? 47.651 16.456 -26.141 1.00 93.44 616 ASP A O 1
ATOM 4678 N N . GLU A 1 617 ? 46.904 18.391 -26.995 1.00 91.81 617 GLU A N 1
ATOM 4679 C CA . GLU A 1 617 ? 47.330 18.113 -28.378 1.00 91.81 617 GLU A CA 1
ATOM 4680 C C . GLU A 1 617 ? 48.854 17.992 -28.498 1.00 91.81 617 GLU A C 1
ATOM 4682 O O . GLU A 1 617 ? 49.359 17.142 -29.233 1.00 91.81 617 GLU A O 1
ATOM 4687 N N . LYS A 1 618 ? 49.602 18.823 -27.759 1.00 92.31 618 LYS A N 1
ATOM 4688 C CA . LYS A 1 618 ? 51.063 18.760 -27.731 1.00 92.31 618 LYS A CA 1
ATOM 4689 C C . LYS A 1 618 ? 51.537 17.451 -27.090 1.00 92.31 618 LYS A C 1
ATOM 4691 O O . LYS A 1 618 ? 52.381 16.770 -27.671 1.00 92.31 618 LYS A O 1
ATOM 4696 N N . ASP A 1 619 ? 50.979 17.086 -25.937 1.00 93.25 619 ASP A N 1
ATOM 4697 C CA . ASP A 1 619 ? 51.317 15.845 -25.232 1.00 93.25 619 ASP A CA 1
ATOM 4698 C C . ASP A 1 619 ? 50.990 14.607 -26.093 1.00 93.25 619 ASP A C 1
ATOM 4700 O O . ASP A 1 619 ? 51.794 13.676 -26.184 1.00 93.25 619 ASP A O 1
ATOM 4704 N N . LEU A 1 620 ? 49.843 14.609 -26.788 1.00 92.00 620 LEU A N 1
ATOM 4705 C CA . LEU A 1 620 ? 49.474 13.567 -27.753 1.00 92.00 620 LEU A CA 1
ATOM 4706 C C . LEU A 1 620 ? 50.477 13.470 -28.914 1.00 92.00 620 LEU A C 1
ATOM 4708 O O . LEU A 1 620 ? 50.912 12.365 -29.251 1.00 92.00 620 LEU A O 1
ATOM 4712 N N . ALA A 1 621 ? 50.871 14.603 -29.503 1.00 91.62 621 ALA A N 1
ATOM 4713 C CA . ALA A 1 621 ? 51.811 14.649 -30.621 1.00 91.62 621 ALA A CA 1
ATOM 4714 C C . ALA A 1 621 ? 53.221 14.174 -30.225 1.00 91.62 621 ALA A C 1
ATOM 4716 O O . ALA A 1 621 ? 53.794 13.334 -30.918 1.00 91.62 621 ALA A O 1
ATOM 4717 N N . GLU A 1 622 ? 53.763 14.636 -29.089 1.00 93.38 622 GLU A N 1
ATOM 4718 C CA . GLU A 1 622 ? 55.073 14.191 -28.585 1.00 93.38 622 GLU A CA 1
ATOM 4719 C C . GLU A 1 622 ? 55.094 12.674 -28.309 1.00 93.38 622 GLU A C 1
ATOM 4721 O O . GLU A 1 622 ? 56.090 12.005 -28.587 1.00 93.38 622 GLU A O 1
ATOM 4726 N N . GLN A 1 623 ? 53.983 12.101 -27.828 1.00 92.62 623 GLN A N 1
ATOM 4727 C CA . GLN A 1 623 ? 53.867 10.664 -27.547 1.00 92.62 623 GLN A CA 1
ATOM 4728 C C . GLN A 1 623 ? 53.366 9.816 -28.733 1.00 92.62 623 GLN A C 1
ATOM 4730 O O . GLN A 1 623 ? 53.313 8.591 -28.623 1.00 92.62 623 GLN A O 1
ATOM 4735 N N . ASN A 1 624 ? 53.046 10.430 -29.880 1.00 91.31 624 ASN A N 1
ATOM 4736 C CA . ASN A 1 624 ? 52.470 9.775 -31.066 1.00 91.31 624 ASN A CA 1
ATOM 4737 C C . ASN A 1 624 ? 51.152 9.017 -30.763 1.00 91.31 624 ASN A C 1
ATOM 4739 O O . ASN A 1 624 ? 50.923 7.910 -31.260 1.00 91.31 624 ASN A O 1
ATOM 4743 N N . ILE A 1 625 ? 50.288 9.600 -29.925 1.00 92.62 625 ILE A N 1
ATOM 4744 C CA . ILE A 1 625 ? 48.996 9.032 -29.510 1.00 92.62 625 ILE A CA 1
ATOM 4745 C C . ILE A 1 625 ? 47.865 9.737 -30.269 1.00 92.62 625 ILE A C 1
ATOM 4747 O O . ILE A 1 625 ? 47.779 10.960 -30.274 1.00 92.62 625 ILE A O 1
ATOM 4751 N N . ASN A 1 626 ? 46.959 8.967 -30.874 1.00 91.25 626 ASN A N 1
ATOM 4752 C CA . ASN A 1 626 ? 45.773 9.508 -31.544 1.00 91.25 626 ASN A CA 1
ATOM 4753 C C . ASN A 1 626 ? 44.610 9.701 -30.556 1.00 91.25 626 ASN A C 1
ATOM 4755 O O . ASN A 1 626 ? 44.477 8.948 -29.586 1.00 91.25 626 ASN A O 1
ATOM 4759 N N . LYS A 1 627 ? 43.723 10.664 -30.835 1.00 94.94 627 LYS A N 1
ATOM 4760 C CA . LYS A 1 627 ? 42.436 10.791 -30.134 1.00 94.94 627 LYS A CA 1
ATOM 4761 C C . LYS A 1 627 ? 41.533 9.582 -30.414 1.00 94.94 627 LYS A C 1
ATOM 4763 O O . LYS A 1 627 ? 41.615 8.950 -31.462 1.00 94.94 627 LYS A O 1
ATOM 4768 N N . VAL A 1 628 ? 40.685 9.263 -29.438 1.00 96.06 628 VAL A N 1
ATOM 4769 C CA . VAL A 1 628 ? 39.630 8.242 -29.510 1.00 96.06 628 VAL A CA 1
ATOM 4770 C C . VAL A 1 628 ? 38.296 8.946 -29.334 1.00 96.06 628 VAL A C 1
ATOM 4772 O O . VAL A 1 628 ? 38.113 9.654 -28.344 1.00 96.06 628 VAL A O 1
ATOM 4775 N N . ASP A 1 629 ? 37.380 8.764 -30.278 1.00 95.62 629 ASP A N 1
ATOM 4776 C CA . ASP A 1 629 ? 36.121 9.517 -30.364 1.00 95.62 629 ASP A CA 1
ATOM 4777 C C . ASP A 1 629 ? 34.924 8.680 -29.917 1.00 95.62 629 ASP A C 1
ATOM 4779 O O . ASP A 1 629 ? 33.968 9.202 -29.340 1.00 95.62 629 ASP A O 1
ATOM 4783 N N . TYR A 1 630 ? 35.008 7.364 -30.125 1.00 97.31 630 TYR A N 1
ATOM 4784 C CA . TYR A 1 630 ? 33.976 6.402 -29.761 1.00 97.31 630 TYR A CA 1
ATOM 4785 C C . TYR A 1 630 ? 34.569 5.301 -28.877 1.00 97.31 630 TYR A C 1
ATOM 4787 O O . TYR A 1 630 ? 35.598 4.706 -29.198 1.00 97.31 630 TYR A O 1
ATOM 4795 N N . VAL A 1 631 ? 33.908 4.992 -27.767 1.00 97.94 631 VAL A N 1
ATOM 4796 C CA . VAL A 1 631 ? 34.236 3.841 -26.919 1.00 97.94 631 VAL A CA 1
ATOM 4797 C C . VAL A 1 631 ? 32.981 2.997 -26.779 1.00 97.94 631 VAL A C 1
ATOM 4799 O O . VAL A 1 631 ? 31.943 3.493 -26.354 1.00 97.94 631 VAL A O 1
ATOM 4802 N N . ILE A 1 632 ? 33.068 1.723 -27.145 1.00 97.81 632 ILE A N 1
ATOM 4803 C CA . ILE A 1 632 ? 31.959 0.774 -27.075 1.00 97.81 632 ILE A CA 1
ATOM 4804 C C . ILE A 1 632 ? 32.388 -0.380 -26.177 1.00 97.81 632 ILE A C 1
ATOM 4806 O O . ILE A 1 632 ? 33.265 -1.176 -26.526 1.00 97.81 632 ILE A O 1
ATOM 4810 N N . CYS A 1 633 ? 31.821 -0.424 -24.974 1.00 96.62 633 CYS A N 1
ATOM 4811 C CA . CYS A 1 633 ? 32.279 -1.309 -23.913 1.00 96.62 633 CYS A CA 1
ATOM 4812 C C . CYS A 1 633 ? 31.145 -1.632 -22.938 1.00 96.62 633 CYS A C 1
ATOM 4814 O O . CYS A 1 633 ? 30.650 -0.748 -22.246 1.00 96.62 633 CYS A O 1
ATOM 4816 N N . ASN A 1 634 ? 30.769 -2.909 -22.874 1.00 93.94 634 ASN A N 1
ATOM 4817 C CA . ASN A 1 634 ? 29.864 -3.469 -21.875 1.00 93.94 634 ASN A CA 1
ATOM 4818 C C . ASN A 1 634 ? 30.623 -4.533 -21.058 1.00 93.94 634 ASN A C 1
ATOM 4820 O O . ASN A 1 634 ? 31.545 -5.181 -21.568 1.00 93.94 634 ASN A O 1
ATOM 4824 N N . LEU A 1 635 ? 30.293 -4.636 -19.770 1.00 93.25 635 LEU A N 1
ATOM 4825 C CA . LEU A 1 635 ? 31.093 -5.363 -18.779 1.00 93.25 635 LEU A CA 1
ATOM 4826 C C . LEU A 1 635 ? 30.821 -6.871 -18.769 1.00 93.25 635 LEU A C 1
ATOM 4828 O O . LEU A 1 635 ? 29.801 -7.349 -19.265 1.00 93.25 635 LEU A O 1
ATOM 4832 N N . TYR A 1 636 ? 31.731 -7.623 -18.147 1.00 85.81 636 TYR A N 1
ATOM 4833 C CA . TYR A 1 636 ? 31.529 -9.046 -17.854 1.00 85.81 636 TYR A CA 1
ATOM 4834 C C . TYR A 1 636 ? 30.285 -9.234 -16.960 1.00 85.81 636 TYR A C 1
ATOM 4836 O O . TYR A 1 636 ? 30.006 -8.379 -16.115 1.00 85.81 636 TYR A O 1
ATOM 4844 N N . PRO A 1 637 ? 29.530 -10.339 -17.082 1.00 85.88 637 PRO A N 1
ATOM 4845 C CA . PRO A 1 637 ? 28.216 -10.489 -16.465 1.00 85.88 637 PRO A CA 1
ATOM 4846 C C . PRO A 1 637 ? 28.343 -10.935 -15.001 1.00 85.88 637 PRO A C 1
ATOM 4848 O O . PRO A 1 637 ? 27.877 -12.004 -14.610 1.00 85.88 637 PRO A O 1
ATOM 4851 N N . PHE A 1 638 ? 28.982 -10.115 -14.161 1.00 92.44 638 PHE A N 1
ATOM 4852 C CA . PHE A 1 638 ? 29.250 -10.442 -12.756 1.00 92.44 638 PHE A CA 1
ATOM 4853 C C . PHE A 1 638 ? 27.968 -10.834 -12.005 1.00 92.44 638 PHE A C 1
ATOM 4855 O O . PHE A 1 638 ? 27.974 -11.813 -11.262 1.00 92.44 638 PHE A O 1
ATOM 4862 N N . LYS A 1 639 ? 26.853 -10.126 -12.257 1.00 90.00 639 LYS A N 1
ATOM 4863 C CA . LYS A 1 639 ? 25.523 -10.425 -11.693 1.00 90.00 639 LYS A CA 1
ATOM 4864 C C . LYS A 1 639 ? 25.061 -11.859 -12.016 1.00 90.00 639 LYS A C 1
ATOM 4866 O O . LYS A 1 639 ? 24.578 -12.545 -11.116 1.00 90.00 639 LYS A O 1
ATOM 4871 N N . ASP A 1 640 ? 25.289 -12.342 -13.238 1.00 90.12 640 ASP A N 1
ATOM 4872 C CA . ASP A 1 640 ? 24.944 -13.711 -13.648 1.00 90.12 640 ASP A CA 1
ATOM 4873 C C . ASP A 1 640 ? 25.963 -14.728 -13.126 1.00 90.12 640 ASP A C 1
ATOM 4875 O O . ASP A 1 640 ? 25.590 -15.810 -12.672 1.00 90.12 640 ASP A O 1
ATOM 4879 N N . THR A 1 641 ? 27.254 -14.375 -13.109 1.00 89.94 641 THR A N 1
ATOM 4880 C CA . THR A 1 641 ? 28.304 -15.202 -12.503 1.00 89.94 641 THR A CA 1
ATOM 4881 C C . THR A 1 641 ? 28.012 -15.477 -11.027 1.00 89.94 641 THR A C 1
ATOM 4883 O O . THR A 1 641 ? 28.045 -16.638 -10.622 1.00 89.94 641 THR A O 1
ATOM 4886 N N . VAL A 1 642 ? 27.639 -14.471 -10.227 1.00 90.94 642 VAL A N 1
ATOM 4887 C CA . VAL A 1 642 ? 27.301 -14.686 -8.806 1.00 90.94 642 VAL A CA 1
ATOM 4888 C C . VAL A 1 642 ? 25.928 -15.336 -8.580 1.00 90.94 642 VAL A C 1
ATOM 4890 O O . VAL A 1 642 ? 25.632 -15.753 -7.458 1.00 90.94 642 VAL A O 1
ATOM 4893 N N . ALA A 1 643 ? 25.107 -15.460 -9.629 1.00 89.06 643 ALA A N 1
ATOM 4894 C CA . ALA A 1 643 ? 23.862 -16.227 -9.625 1.00 89.06 643 ALA A CA 1
ATOM 4895 C C . ALA A 1 643 ? 24.061 -17.721 -9.968 1.00 89.06 643 ALA A C 1
ATOM 4897 O O . ALA A 1 643 ? 23.163 -18.526 -9.703 1.00 89.06 643 ALA A O 1
ATOM 4898 N N . LYS A 1 644 ? 25.225 -18.121 -10.509 1.00 89.50 644 LYS A N 1
ATOM 4899 C CA . LYS A 1 644 ? 25.560 -19.531 -10.784 1.00 89.50 644 LYS A CA 1
ATOM 4900 C C . LYS A 1 644 ? 25.524 -20.360 -9.492 1.00 89.50 644 LYS A C 1
ATOM 4902 O O . LYS A 1 644 ? 26.045 -19.964 -8.447 1.00 89.50 644 LYS A O 1
ATOM 4907 N N . ILE A 1 645 ? 24.927 -21.551 -9.570 1.00 85.19 645 ILE A N 1
ATOM 4908 C CA . ILE A 1 645 ? 24.853 -22.488 -8.441 1.00 85.19 645 ILE A CA 1
ATOM 4909 C C . ILE A 1 645 ? 26.277 -22.875 -8.011 1.00 85.19 645 ILE A C 1
ATOM 4911 O O . ILE A 1 645 ? 27.099 -23.242 -8.842 1.00 85.19 645 ILE A O 1
ATOM 4915 N N . ASN A 1 646 ? 26.543 -22.819 -6.702 1.00 87.12 646 ASN A N 1
ATOM 4916 C CA . ASN A 1 646 ? 27.822 -23.157 -6.061 1.00 87.12 646 ASN A CA 1
ATOM 4917 C C . ASN A 1 646 ? 29.047 -22.301 -6.450 1.00 87.12 646 ASN A C 1
ATOM 4919 O O . ASN A 1 646 ? 30.162 -22.687 -6.107 1.00 87.12 646 ASN A O 1
ATOM 4923 N N . VAL A 1 647 ? 28.860 -21.122 -7.060 1.00 91.12 647 VAL A N 1
ATOM 4924 C CA . VAL A 1 647 ? 29.964 -20.202 -7.396 1.00 91.12 647 VAL A CA 1
ATOM 4925 C C . VAL A 1 647 ? 30.878 -19.895 -6.197 1.00 91.12 647 VAL A C 1
ATOM 4927 O O . VAL A 1 647 ? 30.456 -19.413 -5.127 1.00 91.12 647 VAL A O 1
ATOM 4930 N N . THR A 1 648 ? 32.161 -20.197 -6.381 1.00 91.25 648 THR A N 1
ATOM 4931 C CA . THR A 1 648 ? 33.215 -19.967 -5.395 1.00 91.25 648 THR A CA 1
ATOM 4932 C C . THR A 1 648 ? 33.637 -18.496 -5.368 1.00 91.25 648 THR A C 1
ATOM 4934 O O . THR A 1 648 ? 33.250 -17.687 -6.209 1.00 91.25 648 THR A O 1
ATOM 4937 N N . ILE A 1 649 ? 34.410 -18.110 -4.350 1.00 92.81 649 ILE A N 1
ATOM 4938 C CA . ILE A 1 649 ? 34.934 -16.741 -4.261 1.00 92.81 649 ILE A CA 1
ATOM 4939 C C . ILE A 1 649 ? 35.984 -16.470 -5.359 1.00 92.81 649 ILE A C 1
ATOM 4941 O O . ILE A 1 649 ? 35.853 -15.431 -6.000 1.00 92.81 649 ILE A O 1
ATOM 4945 N N . PRO A 1 650 ? 36.954 -17.367 -5.651 1.00 93.31 650 PRO A N 1
ATOM 4946 C CA . PRO A 1 650 ? 37.883 -17.171 -6.765 1.00 93.31 650 PRO A CA 1
ATOM 4947 C C . PRO A 1 650 ? 37.186 -16.999 -8.120 1.00 93.31 650 PRO A C 1
ATOM 4949 O O . PRO A 1 650 ? 37.465 -16.025 -8.803 1.00 93.31 650 PRO A O 1
ATOM 4952 N N . GLU A 1 651 ? 36.228 -17.861 -8.481 1.00 90.25 651 GLU A N 1
ATOM 4953 C CA . GLU A 1 651 ? 35.506 -17.754 -9.766 1.00 90.25 651 GLU A CA 1
ATOM 4954 C C . GLU A 1 651 ? 34.768 -16.417 -9.923 1.00 90.25 651 GLU A C 1
ATOM 4956 O O . GLU A 1 651 ? 34.755 -15.845 -11.008 1.00 90.25 651 GLU A O 1
ATOM 4961 N N . ALA A 1 652 ? 34.182 -15.892 -8.842 1.00 92.06 652 ALA A N 1
ATOM 4962 C CA . ALA A 1 652 ? 33.568 -14.568 -8.865 1.00 92.06 652 ALA A CA 1
ATOM 4963 C C . ALA A 1 652 ? 34.611 -13.439 -8.980 1.00 92.06 652 ALA A C 1
ATOM 4965 O O . ALA A 1 652 ? 34.346 -12.441 -9.639 1.00 92.06 652 ALA A O 1
ATOM 4966 N N . VAL A 1 653 ? 35.789 -13.589 -8.364 1.00 93.19 653 VAL A N 1
ATOM 4967 C CA . VAL A 1 653 ? 36.886 -12.603 -8.414 1.00 93.19 653 VAL A CA 1
ATOM 4968 C C . VAL A 1 653 ? 37.539 -12.526 -9.798 1.00 93.19 653 VAL A C 1
ATOM 4970 O O . VAL A 1 653 ? 37.890 -11.429 -10.226 1.00 93.19 653 VAL A O 1
ATOM 4973 N N . GLU A 1 654 ? 37.668 -13.643 -10.520 1.00 89.81 654 GLU A N 1
ATOM 4974 C CA . GLU A 1 654 ? 38.193 -13.652 -11.898 1.00 89.81 654 GLU A CA 1
ATOM 4975 C C . GLU A 1 654 ? 37.295 -12.887 -12.889 1.00 89.81 654 GLU A C 1
ATOM 4977 O O . GLU A 1 654 ? 37.777 -12.376 -13.896 1.00 89.81 654 GLU A O 1
ATOM 4982 N N . GLU A 1 655 ? 35.998 -12.778 -12.592 1.00 89.62 655 GLU A N 1
ATOM 4983 C CA . GLU A 1 655 ? 34.978 -12.144 -13.440 1.00 89.62 655 GLU A CA 1
ATOM 4984 C C . GLU A 1 655 ? 34.733 -10.656 -13.091 1.00 89.62 655 GLU A C 1
ATOM 4986 O O . GLU A 1 655 ? 33.774 -10.050 -13.578 1.00 89.62 655 GLU A O 1
ATOM 4991 N N . ILE A 1 656 ? 35.596 -10.055 -12.258 1.00 94.06 656 ILE A N 1
ATOM 4992 C CA . ILE A 1 656 ? 35.605 -8.612 -11.963 1.00 94.06 656 ILE A CA 1
ATOM 4993 C C . ILE A 1 656 ? 36.427 -7.879 -13.033 1.00 94.06 656 ILE A C 1
ATOM 4995 O O . ILE A 1 656 ? 37.659 -7.933 -13.050 1.00 94.06 656 ILE A O 1
ATOM 4999 N N . ASP A 1 657 ? 35.745 -7.158 -13.922 1.00 92.56 657 ASP A N 1
ATOM 5000 C CA . ASP A 1 657 ? 36.373 -6.434 -15.024 1.00 92.56 657 ASP A CA 1
ATOM 5001 C C . ASP A 1 657 ? 36.963 -5.088 -14.570 1.00 92.56 657 ASP A C 1
ATOM 5003 O O . ASP A 1 657 ? 36.251 -4.126 -14.283 1.00 92.56 657 ASP A O 1
ATOM 5007 N N . ILE A 1 658 ? 38.294 -5.004 -14.557 1.00 93.50 658 ILE A N 1
ATOM 5008 C CA . ILE A 1 658 ? 39.035 -3.764 -14.286 1.00 93.50 658 ILE A CA 1
ATOM 5009 C C . ILE A 1 658 ? 39.188 -2.914 -15.561 1.00 93.50 658 ILE A C 1
ATOM 5011 O O . ILE A 1 658 ? 39.153 -1.680 -15.509 1.00 93.50 658 ILE A O 1
ATOM 5015 N N . GLY A 1 659 ? 39.363 -3.556 -16.720 1.00 91.38 659 GLY A N 1
ATOM 5016 C CA . GLY A 1 659 ? 39.701 -2.891 -17.978 1.00 91.38 659 GLY A CA 1
ATOM 5017 C C . GLY A 1 659 ? 38.503 -2.169 -18.587 1.00 91.38 659 GLY A C 1
ATOM 5018 O O . GLY A 1 659 ? 38.614 -0.998 -18.953 1.00 91.38 659 GLY A O 1
ATOM 5019 N N . GLY A 1 660 ? 37.353 -2.842 -18.650 1.00 93.12 660 GLY A N 1
ATOM 5020 C CA . GLY A 1 660 ? 36.100 -2.280 -19.140 1.00 93.12 660 GLY A CA 1
ATOM 5021 C C . GLY A 1 660 ? 35.590 -1.148 -18.254 1.00 93.12 660 GLY A C 1
ATOM 5022 O O . GLY A 1 660 ? 35.333 -0.056 -18.755 1.00 93.12 660 GLY A O 1
ATOM 5023 N N . VAL A 1 661 ? 35.560 -1.330 -16.927 1.00 96.25 661 VAL A N 1
ATOM 5024 C CA . VAL A 1 661 ? 35.157 -0.262 -15.988 1.00 96.25 661 VAL A CA 1
ATOM 5025 C C . VAL A 1 661 ? 36.037 0.983 -16.155 1.00 96.25 661 VAL A C 1
ATOM 5027 O O . VAL A 1 661 ? 35.525 2.105 -16.166 1.00 96.25 661 VAL A O 1
ATOM 5030 N N . THR A 1 662 ? 37.350 0.815 -16.354 1.00 96.94 662 THR A N 1
ATOM 5031 C CA . THR A 1 662 ? 38.258 1.952 -16.578 1.00 96.94 662 THR A CA 1
ATOM 5032 C C . THR A 1 662 ? 38.028 2.624 -17.940 1.00 96.94 662 THR A C 1
ATOM 5034 O O . THR A 1 662 ? 38.049 3.853 -18.007 1.00 96.94 662 THR A O 1
ATOM 5037 N N . LEU A 1 663 ? 37.745 1.870 -19.014 1.00 96.62 663 LEU A N 1
ATOM 5038 C CA . LEU A 1 663 ? 37.360 2.425 -20.323 1.00 96.62 663 LEU A CA 1
ATOM 5039 C C . LEU A 1 663 ? 36.057 3.235 -20.246 1.00 96.62 663 LEU A C 1
ATOM 5041 O O . LEU A 1 663 ? 36.037 4.398 -20.654 1.00 96.62 663 LEU A O 1
ATOM 5045 N N . ILE A 1 664 ? 34.998 2.645 -19.680 1.00 97.62 664 ILE A N 1
ATOM 5046 C CA . ILE A 1 664 ? 33.669 3.261 -19.557 1.00 97.62 664 ILE A CA 1
ATOM 5047 C C . ILE A 1 664 ? 33.764 4.564 -18.752 1.00 97.62 664 ILE A C 1
ATOM 5049 O O . ILE A 1 664 ? 33.315 5.611 -19.219 1.00 97.62 664 ILE A O 1
ATOM 5053 N N . ARG A 1 665 ? 34.415 4.543 -17.579 1.00 98.25 665 ARG A N 1
ATOM 5054 C CA . ARG A 1 665 ? 34.564 5.736 -16.724 1.00 98.25 665 ARG A CA 1
ATOM 5055 C C . ARG A 1 665 ? 35.464 6.807 -17.340 1.00 98.25 665 ARG A C 1
ATOM 5057 O O . ARG A 1 665 ? 35.213 7.989 -17.119 1.00 98.25 665 ARG A O 1
ATOM 5064 N N . ALA A 1 666 ? 36.490 6.431 -18.107 1.00 97.94 666 ALA A N 1
ATOM 5065 C CA . ALA A 1 666 ? 37.334 7.396 -18.812 1.00 97.94 666 ALA A CA 1
ATOM 5066 C C . ALA A 1 666 ? 36.562 8.115 -19.931 1.00 97.94 666 ALA A C 1
ATOM 5068 O O . ALA A 1 666 ? 36.620 9.340 -20.022 1.00 97.94 666 ALA A O 1
ATOM 5069 N N . ALA A 1 667 ? 35.798 7.372 -20.734 1.00 97.88 667 ALA A N 1
ATOM 5070 C CA . ALA A 1 667 ? 34.997 7.933 -21.817 1.00 97.88 667 ALA A CA 1
ATOM 5071 C C . ALA A 1 667 ? 33.839 8.795 -21.284 1.00 97.88 667 ALA A C 1
ATOM 5073 O O . ALA A 1 667 ? 33.693 9.945 -21.689 1.00 97.88 667 ALA A O 1
ATOM 5074 N N . ALA A 1 668 ? 33.093 8.300 -20.289 1.00 97.69 668 ALA A N 1
ATOM 5075 C CA . ALA A 1 668 ? 32.014 9.046 -19.636 1.00 97.69 668 ALA A CA 1
ATOM 5076 C C . ALA A 1 668 ? 32.507 10.315 -18.912 1.00 97.69 668 ALA A C 1
ATOM 5078 O O . ALA A 1 668 ? 31.784 11.309 -18.842 1.00 97.69 668 ALA A O 1
ATOM 5079 N N . LYS A 1 669 ? 33.753 10.335 -18.414 1.00 98.06 669 LYS A N 1
ATOM 5080 C CA . LYS A 1 669 ? 34.377 11.553 -17.869 1.00 98.06 669 LYS A CA 1
ATOM 5081 C C . LYS A 1 669 ? 34.626 12.616 -18.948 1.00 98.06 669 LYS A C 1
ATOM 5083 O O . LYS A 1 669 ? 34.486 13.796 -18.646 1.00 98.06 669 LYS A O 1
ATOM 5088 N N . ASN A 1 670 ? 34.998 12.224 -20.169 1.00 97.56 670 ASN A N 1
ATOM 5089 C CA . ASN A 1 670 ? 35.358 13.140 -21.261 1.00 97.56 670 ASN A CA 1
ATOM 5090 C C . ASN A 1 670 ? 34.246 13.276 -22.323 1.00 97.56 670 ASN A C 1
ATOM 5092 O O . ASN A 1 670 ? 34.525 13.472 -23.506 1.00 97.56 670 ASN A O 1
ATOM 5096 N N . HIS A 1 671 ? 32.979 13.165 -21.908 1.00 96.81 671 HIS A N 1
ATOM 5097 C CA . HIS A 1 671 ? 31.808 13.156 -22.799 1.00 96.81 671 HIS A CA 1
ATOM 5098 C C . HIS A 1 671 ? 31.556 14.474 -23.551 1.00 96.81 671 HIS A C 1
ATOM 5100 O O . HIS A 1 671 ? 30.786 14.520 -24.512 1.00 96.81 671 HIS A O 1
ATOM 5106 N N . SER A 1 672 ? 32.245 15.548 -23.159 1.00 95.19 672 SER A N 1
ATOM 5107 C CA . SER A 1 672 ? 32.365 16.769 -23.956 1.00 95.19 672 SER A CA 1
ATOM 5108 C C . SER A 1 672 ? 32.902 16.485 -25.364 1.00 95.19 672 SER A C 1
ATOM 5110 O O . SER A 1 672 ? 32.469 17.154 -26.296 1.00 95.19 672 SER A O 1
ATOM 5112 N N . ARG A 1 673 ? 33.759 15.466 -25.538 1.00 95.00 673 ARG A N 1
ATOM 5113 C CA . ARG A 1 673 ? 34.301 15.024 -26.836 1.00 95.00 673 ARG A CA 1
ATOM 5114 C C . ARG A 1 673 ? 33.944 13.574 -27.186 1.00 95.00 673 ARG A C 1
ATOM 5116 O O . ARG A 1 673 ? 33.559 13.297 -28.316 1.00 95.00 673 ARG A O 1
ATOM 5123 N N . VAL A 1 674 ? 34.075 12.649 -26.235 1.00 97.00 674 VAL A N 1
ATOM 5124 C CA . VAL A 1 674 ? 33.979 11.197 -26.478 1.00 97.00 674 VAL A CA 1
ATOM 5125 C C . VAL A 1 674 ? 32.539 10.698 -26.362 1.00 97.00 674 VAL A C 1
ATOM 5127 O O . VAL A 1 674 ? 31.813 11.074 -25.448 1.00 97.00 674 VAL A O 1
ATOM 5130 N N . THR A 1 675 ? 32.127 9.796 -27.251 1.00 97.81 675 THR A N 1
ATOM 5131 C CA . THR A 1 675 ? 30.843 9.084 -27.150 1.00 97.81 675 THR A CA 1
ATOM 5132 C C . THR A 1 675 ? 31.061 7.688 -26.561 1.00 97.81 675 THR A C 1
ATOM 5134 O O . THR A 1 675 ? 31.924 6.948 -27.034 1.00 97.81 675 THR A O 1
ATOM 5137 N N . ILE A 1 676 ? 30.294 7.319 -25.529 1.00 97.94 676 ILE A N 1
ATOM 5138 C CA . ILE A 1 676 ? 30.419 6.046 -24.798 1.00 97.94 676 ILE A CA 1
ATOM 5139 C C . ILE A 1 676 ? 29.150 5.199 -24.940 1.00 97.94 676 ILE A C 1
ATOM 5141 O O . ILE A 1 676 ? 28.107 5.568 -24.422 1.00 97.94 676 ILE A O 1
ATOM 5145 N N . LEU A 1 677 ? 29.229 4.040 -25.594 1.00 97.94 677 LEU A N 1
ATOM 5146 C CA . LEU A 1 677 ? 28.106 3.102 -25.695 1.00 97.94 677 LEU A CA 1
ATOM 5147 C C . LEU A 1 677 ? 28.356 1.899 -24.780 1.00 97.94 677 LEU A C 1
ATOM 5149 O O . LEU A 1 677 ? 29.243 1.082 -25.043 1.00 97.94 677 LEU A O 1
ATOM 5153 N N . SER A 1 678 ? 27.578 1.795 -23.700 1.00 96.56 678 SER A N 1
ATOM 5154 C CA . SER A 1 678 ? 27.687 0.715 -22.705 1.00 96.56 678 SER A CA 1
ATOM 5155 C C . SER A 1 678 ? 26.610 -0.368 -22.824 1.00 96.56 678 SER A C 1
ATOM 5157 O O . SER A 1 678 ? 26.561 -1.275 -21.998 1.00 96.56 678 SER A O 1
ATOM 5159 N N . ASP A 1 679 ? 25.743 -0.274 -23.830 1.00 95.88 679 ASP A N 1
ATOM 5160 C CA . ASP A 1 679 ? 24.551 -1.105 -23.995 1.00 95.88 679 ASP A CA 1
ATOM 5161 C C . ASP A 1 679 ? 24.244 -1.283 -25.501 1.00 95.88 679 ASP A C 1
ATOM 5163 O O . ASP A 1 679 ? 24.232 -0.283 -26.226 1.00 95.88 679 ASP A O 1
ATOM 5167 N N . PRO A 1 680 ? 24.034 -2.520 -25.999 1.00 95.94 680 PRO A N 1
ATOM 5168 C CA . PRO A 1 680 ? 23.640 -2.781 -27.383 1.00 95.94 680 PRO A CA 1
ATOM 5169 C C . PRO A 1 680 ? 22.352 -2.096 -27.854 1.00 95.94 680 PRO A C 1
ATOM 5171 O O . PRO A 1 680 ? 22.229 -1.840 -29.053 1.00 95.94 680 PRO A O 1
ATOM 5174 N N . GLU A 1 681 ? 21.406 -1.775 -26.962 1.00 96.31 681 GLU A N 1
ATOM 5175 C CA . GLU A 1 681 ? 20.153 -1.109 -27.358 1.00 96.31 681 GLU A CA 1
ATOM 5176 C C . GLU A 1 681 ? 20.401 0.288 -27.960 1.00 96.31 681 GLU A C 1
ATOM 5178 O O . GLU A 1 681 ? 19.706 0.694 -28.893 1.00 96.31 681 GLU A O 1
ATOM 5183 N N . ASP A 1 682 ? 21.451 0.992 -27.517 1.00 96.12 682 ASP A N 1
ATOM 5184 C CA . ASP A 1 682 ? 21.786 2.342 -27.997 1.00 96.12 682 ASP A CA 1
ATOM 5185 C C . ASP A 1 682 ? 22.354 2.353 -29.431 1.00 96.12 682 ASP A C 1
ATOM 5187 O O . ASP A 1 682 ? 22.375 3.397 -30.089 1.00 96.12 682 ASP A O 1
ATOM 5191 N N . TYR A 1 683 ? 22.838 1.211 -29.941 1.00 96.94 683 TYR A N 1
ATOM 5192 C CA . TYR A 1 683 ? 23.608 1.154 -31.193 1.00 96.94 683 TYR A CA 1
ATOM 5193 C C . TYR A 1 683 ? 22.795 1.624 -32.408 1.00 96.94 683 TYR A C 1
ATOM 5195 O O . TYR A 1 683 ? 23.354 2.211 -33.335 1.00 96.94 683 TYR A O 1
ATOM 5203 N N . HIS A 1 684 ? 21.482 1.373 -32.423 1.00 94.06 684 HIS A N 1
ATOM 5204 C CA . HIS A 1 684 ? 20.621 1.722 -33.553 1.00 94.06 684 HIS A CA 1
ATOM 5205 C C . HIS A 1 684 ? 20.432 3.236 -33.706 1.00 94.06 684 HIS A C 1
ATOM 5207 O O . HIS A 1 684 ? 20.505 3.744 -34.826 1.00 94.06 684 HIS A O 1
ATOM 5213 N N . ASP A 1 685 ? 20.211 3.951 -32.601 1.00 93.25 685 ASP A N 1
ATOM 5214 C CA . ASP A 1 685 ? 19.986 5.397 -32.623 1.00 93.25 685 ASP A CA 1
ATOM 5215 C C . ASP A 1 685 ? 21.305 6.166 -32.751 1.00 93.25 685 ASP A C 1
ATOM 5217 O O . ASP A 1 685 ? 21.393 7.071 -33.581 1.00 93.25 685 ASP A O 1
ATOM 5221 N N . PHE A 1 686 ? 22.374 5.707 -32.089 1.00 95.94 686 PHE A N 1
ATOM 5222 C CA . PHE A 1 686 ? 23.734 6.201 -32.328 1.00 95.94 686 PHE A CA 1
ATOM 5223 C C . PHE A 1 686 ? 24.123 6.160 -33.818 1.00 95.94 686 PHE A C 1
ATOM 5225 O O . PHE A 1 686 ? 24.699 7.116 -34.334 1.00 95.94 686 PHE A O 1
ATOM 5232 N N . LEU A 1 687 ? 23.793 5.082 -34.544 1.00 94.94 687 LEU A N 1
ATOM 5233 C CA . LEU A 1 687 ? 24.091 4.981 -35.978 1.00 94.94 687 LEU A CA 1
ATOM 5234 C C . LEU A 1 687 ? 23.270 5.943 -36.858 1.00 94.94 687 LEU A C 1
ATOM 5236 O O . LEU A 1 687 ? 23.709 6.237 -37.972 1.00 94.94 687 LEU A O 1
ATOM 5240 N N . LYS A 1 688 ? 22.113 6.437 -36.391 1.00 93.31 688 LYS A N 1
ATOM 5241 C CA . LYS A 1 688 ? 21.348 7.498 -37.075 1.00 93.31 688 LYS A CA 1
ATOM 5242 C C . LYS A 1 688 ? 22.034 8.842 -36.877 1.00 93.31 688 LYS A C 1
ATOM 5244 O O . LYS A 1 688 ? 22.398 9.479 -37.858 1.00 93.31 688 LYS A O 1
ATOM 5249 N N . GLU A 1 689 ? 22.301 9.208 -35.624 1.00 92.50 689 GLU A N 1
ATOM 5250 C CA . GLU A 1 689 ? 23.001 10.446 -35.252 1.00 92.50 689 GLU A CA 1
ATOM 5251 C C . GLU A 1 689 ? 24.371 10.544 -35.951 1.00 92.50 689 GLU A C 1
ATOM 5253 O O . GLU A 1 689 ? 24.723 11.567 -36.537 1.00 92.50 689 GLU A O 1
ATOM 5258 N N . LEU A 1 690 ? 25.122 9.437 -35.990 1.00 92.06 690 LEU A N 1
ATOM 5259 C CA . LEU A 1 690 ? 26.403 9.348 -36.696 1.00 92.06 690 LEU A CA 1
ATOM 5260 C C . LEU A 1 690 ? 26.264 9.545 -38.217 1.00 92.06 690 LEU A C 1
ATOM 5262 O O . LEU A 1 690 ? 27.205 10.000 -38.863 1.00 92.06 690 LEU A O 1
ATOM 5266 N N . ALA A 1 691 ? 25.115 9.199 -38.804 1.00 90.50 691 ALA A N 1
ATOM 5267 C CA . ALA A 1 691 ? 24.831 9.418 -40.220 1.00 90.50 691 ALA A CA 1
ATOM 5268 C C . ALA A 1 691 ? 24.318 10.830 -40.544 1.00 90.50 691 ALA A C 1
ATOM 5270 O O . ALA A 1 691 ? 24.386 11.230 -41.705 1.00 90.50 691 ALA A O 1
ATOM 5271 N N . GLU A 1 692 ? 23.859 11.580 -39.541 1.00 88.19 692 GLU A N 1
ATOM 5272 C CA . GLU A 1 692 ? 23.512 13.003 -39.648 1.00 88.19 692 GLU A CA 1
ATOM 5273 C C . GLU A 1 692 ? 24.745 13.915 -39.468 1.00 88.19 692 GLU A C 1
ATOM 5275 O O . GLU A 1 692 ? 24.755 15.042 -39.960 1.00 88.19 692 GLU A O 1
ATOM 5280 N N . GLY A 1 693 ? 25.822 13.399 -38.859 1.00 80.38 693 GLY A N 1
ATOM 5281 C CA . GLY A 1 693 ? 27.191 13.928 -38.958 1.00 80.38 693 GLY A CA 1
ATOM 5282 C C . GLY A 1 693 ? 27.922 14.029 -37.617 1.00 80.38 693 GLY A C 1
ATOM 5283 O O . GLY A 1 693 ? 29.109 13.702 -37.524 1.00 80.38 693 GLY A O 1
ATOM 5284 N N . GLU A 1 694 ? 27.207 14.416 -36.559 1.00 82.19 694 GLU A N 1
ATOM 5285 C CA . GLU A 1 694 ? 27.725 14.496 -35.191 1.00 82.19 694 GLU A CA 1
ATOM 5286 C C . GLU A 1 694 ? 26.699 14.022 -34.158 1.00 82.19 694 GLU A C 1
ATOM 5288 O O . GLU A 1 694 ? 25.509 14.307 -34.256 1.00 82.19 694 GLU A O 1
ATOM 5293 N N . ILE A 1 695 ? 27.186 13.343 -33.115 1.00 93.12 695 ILE A N 1
ATOM 5294 C CA . ILE A 1 695 ? 26.373 12.928 -31.966 1.00 93.12 695 ILE A CA 1
ATOM 5295 C C . ILE A 1 695 ? 26.059 14.165 -31.111 1.00 93.12 695 ILE A C 1
ATOM 5297 O O . ILE A 1 695 ? 27.014 14.783 -30.626 1.00 93.12 695 ILE A O 1
ATOM 5301 N N . PRO A 1 696 ? 24.788 14.533 -30.858 1.00 93.12 696 PRO A N 1
ATOM 5302 C CA . PRO A 1 696 ? 24.448 15.723 -30.077 1.00 93.12 696 PRO A CA 1
ATOM 5303 C C . PRO A 1 696 ? 25.066 15.714 -28.671 1.00 93.12 696 PRO A C 1
ATOM 5305 O O . PRO A 1 696 ? 25.095 14.678 -28.007 1.00 93.12 696 PRO A O 1
ATOM 5308 N N . GLU A 1 697 ? 25.499 16.874 -28.161 1.00 94.06 697 GLU A N 1
ATOM 5309 C CA . GLU A 1 697 ? 26.111 16.972 -26.821 1.00 94.06 697 GLU A CA 1
ATOM 5310 C C . GLU A 1 697 ? 25.191 16.402 -25.728 1.00 94.06 697 GLU A C 1
ATOM 5312 O O . GLU A 1 697 ? 25.621 15.591 -24.911 1.00 94.06 697 GLU A O 1
ATOM 5317 N N . LYS A 1 698 ? 23.895 16.739 -25.779 1.00 95.25 698 LYS A N 1
ATOM 5318 C CA . LYS A 1 698 ? 22.861 16.187 -24.891 1.00 95.25 698 LYS A CA 1
ATOM 5319 C C . LYS A 1 698 ? 22.826 14.654 -24.917 1.00 95.25 698 LYS A C 1
ATOM 5321 O O . LYS A 1 698 ? 22.618 14.036 -23.876 1.00 95.25 698 LYS A O 1
ATOM 5326 N N . GLN A 1 699 ? 23.036 14.036 -26.078 1.00 95.69 699 GLN A N 1
ATOM 5327 C CA . GLN A 1 699 ? 23.068 12.583 -26.175 1.00 95.69 699 GLN A CA 1
ATOM 5328 C C . GLN A 1 699 ? 24.375 12.023 -25.598 1.00 95.69 699 GLN A C 1
ATOM 5330 O O . GLN A 1 699 ? 24.326 11.072 -24.824 1.00 95.69 699 GLN A O 1
ATOM 5335 N N . ARG A 1 700 ? 25.532 12.662 -25.839 1.00 96.50 700 ARG A N 1
ATOM 5336 C CA . ARG A 1 700 ? 26.795 12.290 -25.164 1.00 96.50 700 ARG A CA 1
ATOM 5337 C C . ARG A 1 700 ? 26.684 12.387 -23.635 1.00 96.50 700 ARG A C 1
ATOM 5339 O O . ARG A 1 700 ? 27.186 11.508 -22.941 1.00 96.50 700 ARG A O 1
ATOM 5346 N N . GLN A 1 701 ? 25.969 13.386 -23.110 1.00 97.44 701 GLN A N 1
ATOM 5347 C CA . GLN A 1 701 ? 25.645 13.510 -21.681 1.00 97.44 701 GLN A CA 1
ATOM 5348 C C . GLN A 1 701 ? 24.745 12.358 -21.178 1.00 97.44 701 GLN A C 1
ATOM 5350 O O . GLN A 1 701 ? 25.013 11.797 -20.116 1.00 97.44 701 GLN A O 1
ATOM 5355 N N . LEU A 1 702 ? 23.706 11.964 -21.930 1.00 97.62 702 LEU A N 1
ATOM 5356 C CA . LEU A 1 702 ? 22.826 10.835 -21.577 1.00 97.62 702 LEU A CA 1
ATOM 5357 C C . LEU A 1 702 ? 23.554 9.483 -21.635 1.00 97.62 702 LEU A C 1
ATOM 5359 O O . LEU A 1 702 ? 23.431 8.678 -20.711 1.00 97.62 702 LEU A O 1
ATOM 5363 N N . TYR A 1 703 ? 24.370 9.261 -22.664 1.00 97.94 703 TYR A N 1
ATOM 5364 C CA . TYR A 1 703 ? 25.258 8.106 -22.776 1.00 97.94 703 TYR A CA 1
ATOM 5365 C C . TYR A 1 703 ? 26.266 8.056 -21.610 1.00 97.94 703 TYR A C 1
ATOM 5367 O O . TYR A 1 703 ? 26.457 7.004 -21.004 1.00 97.94 703 TYR A O 1
ATOM 5375 N N . ALA A 1 704 ? 26.852 9.193 -21.213 1.00 97.88 704 ALA A N 1
ATOM 5376 C CA . ALA A 1 704 ? 27.744 9.276 -20.055 1.00 97.88 704 ALA A CA 1
ATOM 5377 C C . ALA A 1 704 ? 27.035 9.002 -18.717 1.00 97.88 704 ALA A C 1
ATOM 5379 O O . ALA A 1 704 ? 27.607 8.348 -17.844 1.00 97.88 704 ALA A O 1
ATOM 5380 N N . LEU A 1 705 ? 25.783 9.448 -18.561 1.00 97.88 705 LEU A N 1
ATOM 5381 C CA . LEU A 1 705 ? 24.938 9.095 -17.419 1.00 97.88 705 LEU A CA 1
ATOM 5382 C C . LEU A 1 705 ? 24.700 7.578 -17.371 1.00 97.88 705 LEU A C 1
ATOM 5384 O O . LEU A 1 705 ? 24.989 6.957 -16.350 1.00 97.88 705 LEU A O 1
ATOM 5388 N N . LYS A 1 706 ? 24.255 6.974 -18.481 1.00 97.56 706 LYS A N 1
ATOM 5389 C CA . LYS A 1 706 ? 24.016 5.524 -18.601 1.00 97.56 706 LYS A CA 1
ATOM 5390 C C . LYS A 1 706 ? 25.282 4.715 -18.289 1.00 97.56 706 LYS A C 1
ATOM 5392 O O . LYS A 1 706 ? 25.227 3.763 -17.514 1.00 97.56 706 LYS A O 1
ATOM 5397 N N . ALA A 1 707 ? 26.429 5.162 -18.798 1.00 97.44 707 ALA A N 1
ATOM 5398 C CA . ALA A 1 707 ? 27.749 4.596 -18.538 1.00 97.44 707 ALA A CA 1
ATOM 5399 C C . ALA A 1 707 ? 28.151 4.650 -17.050 1.00 97.44 707 ALA A C 1
ATOM 5401 O O . ALA A 1 707 ? 28.571 3.636 -16.486 1.00 97.44 707 ALA A O 1
ATOM 5402 N N . PHE A 1 708 ? 27.992 5.799 -16.379 1.00 98.12 708 PHE A N 1
ATOM 5403 C CA . PHE A 1 708 ? 28.281 5.897 -14.945 1.00 98.12 708 PHE A CA 1
ATOM 5404 C C . PHE A 1 708 ? 27.309 5.062 -14.104 1.00 98.12 708 PHE A C 1
ATOM 5406 O O . PHE A 1 708 ? 27.771 4.334 -13.222 1.00 98.12 708 PHE A O 1
ATOM 5413 N N . THR A 1 709 ? 26.006 5.087 -14.410 1.00 96.44 709 THR A N 1
ATOM 5414 C CA . THR A 1 709 ? 25.002 4.222 -13.774 1.00 96.44 709 THR A CA 1
ATOM 5415 C C . THR A 1 709 ? 25.372 2.749 -13.920 1.00 96.44 709 THR A C 1
ATOM 5417 O O . THR A 1 709 ? 25.413 2.055 -12.911 1.00 96.44 709 THR A O 1
ATOM 5420 N N . HIS A 1 710 ? 25.741 2.283 -15.119 1.00 95.62 710 HIS A N 1
ATOM 5421 C CA . HIS A 1 710 ? 26.172 0.901 -15.358 1.00 95.62 710 HIS A CA 1
ATOM 5422 C C . HIS A 1 710 ? 27.350 0.496 -14.454 1.00 95.62 710 HIS A C 1
ATOM 5424 O O . HIS A 1 710 ? 27.316 -0.568 -13.837 1.00 95.62 710 HIS A O 1
ATOM 5430 N N . THR A 1 711 ? 28.360 1.363 -14.296 1.00 96.69 711 THR A N 1
ATOM 5431 C CA . THR A 1 711 ? 29.493 1.077 -13.393 1.00 96.69 711 THR A CA 1
ATOM 5432 C C . THR A 1 711 ? 29.130 1.133 -11.907 1.00 96.69 711 THR A C 1
ATOM 5434 O O . THR A 1 711 ? 29.630 0.319 -11.137 1.00 96.69 711 THR A O 1
ATOM 5437 N N . ALA A 1 712 ? 28.216 2.016 -11.495 1.00 95.88 712 ALA A N 1
ATOM 5438 C CA . ALA A 1 712 ? 27.727 2.058 -10.116 1.00 95.88 712 ALA A CA 1
ATOM 5439 C C . ALA A 1 712 ? 26.902 0.803 -9.764 1.00 95.88 712 ALA A C 1
ATOM 5441 O O . ALA A 1 712 ? 27.058 0.239 -8.680 1.00 95.88 712 ALA A O 1
ATOM 5442 N N . ASP A 1 713 ? 26.077 0.324 -10.696 1.00 94.44 713 ASP A N 1
ATOM 5443 C CA . ASP A 1 713 ? 25.305 -0.920 -10.591 1.00 94.44 713 ASP A CA 1
ATOM 5444 C C . ASP A 1 713 ? 26.198 -2.171 -10.507 1.00 94.44 713 ASP A C 1
ATOM 5446 O O . ASP A 1 713 ? 25.850 -3.160 -9.852 1.00 94.44 713 ASP A O 1
ATOM 5450 N N . TYR A 1 714 ? 27.348 -2.125 -11.182 1.00 95.56 714 TYR A N 1
ATOM 5451 C CA . TYR A 1 714 ? 28.363 -3.175 -11.194 1.00 95.56 714 TYR A CA 1
ATOM 5452 C C . TYR A 1 714 ? 29.120 -3.242 -9.860 1.00 95.56 714 TYR A C 1
ATOM 5454 O O . TYR A 1 714 ? 29.097 -4.278 -9.189 1.00 95.56 714 TYR A O 1
ATOM 5462 N N . ASP A 1 715 ? 29.686 -2.116 -9.411 1.00 95.94 715 ASP A N 1
ATOM 5463 C CA . ASP A 1 715 ? 30.384 -2.016 -8.122 1.00 95.94 715 ASP A CA 1
ATOM 5464 C C . ASP A 1 715 ? 29.444 -2.309 -6.939 1.00 95.94 715 ASP A C 1
ATOM 5466 O O . ASP A 1 715 ? 29.849 -2.942 -5.960 1.00 95.94 715 ASP A O 1
ATOM 5470 N N . THR A 1 716 ? 28.161 -1.935 -7.037 1.00 94.50 716 THR A N 1
ATOM 5471 C CA . THR A 1 716 ? 27.142 -2.287 -6.032 1.00 94.50 716 THR A CA 1
ATOM 5472 C C . THR A 1 716 ? 26.988 -3.804 -5.914 1.00 94.50 716 THR A C 1
ATOM 5474 O O . THR A 1 716 ? 27.095 -4.336 -4.805 1.00 94.50 716 THR A O 1
ATOM 5477 N N . ALA A 1 717 ? 26.832 -4.516 -7.038 1.00 94.50 717 ALA A N 1
ATOM 5478 C CA . ALA A 1 717 ? 26.709 -5.976 -7.056 1.00 94.50 717 ALA A CA 1
ATOM 5479 C C . ALA A 1 717 ? 27.961 -6.687 -6.505 1.00 94.50 717 ALA A C 1
ATOM 5481 O O . ALA A 1 717 ? 27.834 -7.653 -5.747 1.00 94.50 717 ALA A O 1
ATOM 5482 N N . ILE A 1 718 ? 29.161 -6.189 -6.827 1.00 95.38 718 ILE A N 1
ATOM 5483 C CA . ILE A 1 718 ? 30.429 -6.679 -6.260 1.00 95.38 718 ILE A CA 1
ATOM 5484 C C . ILE A 1 718 ? 30.459 -6.460 -4.743 1.00 95.38 718 ILE A C 1
ATOM 5486 O O . ILE A 1 718 ? 30.762 -7.385 -3.982 1.00 95.38 718 ILE A O 1
ATOM 5490 N N . SER A 1 719 ? 30.100 -5.256 -4.285 1.00 95.00 719 SER A N 1
ATOM 5491 C CA . SER A 1 719 ? 30.120 -4.914 -2.863 1.00 95.00 719 SER A CA 1
ATOM 5492 C C . SER A 1 719 ? 29.154 -5.779 -2.049 1.00 95.00 719 SER A C 1
ATOM 5494 O O . SER A 1 719 ? 29.532 -6.254 -0.982 1.00 95.00 719 SER A O 1
ATOM 5496 N N . ASP A 1 720 ? 27.955 -6.069 -2.566 1.00 94.00 720 ASP A N 1
ATOM 5497 C CA . ASP A 1 720 ? 26.962 -6.903 -1.884 1.00 94.00 720 ASP A CA 1
ATOM 5498 C C . ASP A 1 720 ? 27.294 -8.400 -1.937 1.00 94.00 720 ASP A C 1
ATOM 5500 O O . ASP A 1 720 ? 27.000 -9.123 -0.982 1.00 94.00 720 ASP A O 1
ATOM 5504 N N . PHE A 1 721 ? 27.977 -8.880 -2.984 1.00 94.31 721 PHE A N 1
ATOM 5505 C CA . PHE A 1 721 ? 28.545 -10.231 -2.982 1.00 94.31 721 PHE A CA 1
ATOM 5506 C C . PHE A 1 721 ? 29.578 -10.393 -1.860 1.00 94.31 721 PHE A C 1
ATOM 5508 O O . PHE A 1 721 ? 29.485 -11.337 -1.070 1.00 94.31 721 PHE A O 1
ATOM 5515 N N . PHE A 1 722 ? 30.525 -9.458 -1.734 1.00 94.25 722 PHE A N 1
ATOM 5516 C CA . PHE A 1 722 ? 31.524 -9.505 -0.665 1.00 94.25 722 PHE A CA 1
ATOM 5517 C C . PHE A 1 722 ? 30.920 -9.262 0.721 1.00 94.25 722 PHE A C 1
ATOM 5519 O O . PHE A 1 722 ? 31.262 -9.990 1.652 1.00 94.25 722 PHE A O 1
ATOM 5526 N N . ARG A 1 723 ? 29.960 -8.340 0.868 1.00 94.44 723 ARG A N 1
ATOM 5527 C CA . ARG A 1 723 ? 29.211 -8.124 2.120 1.00 94.44 723 ARG A CA 1
ATOM 5528 C C . ARG A 1 723 ? 28.551 -9.421 2.590 1.00 94.44 723 ARG A C 1
ATOM 5530 O O . ARG A 1 723 ? 28.711 -9.807 3.744 1.00 94.44 723 ARG A O 1
ATOM 5537 N N . LYS A 1 724 ? 27.920 -10.160 1.672 1.00 92.31 724 LYS A N 1
ATOM 5538 C CA . LYS A 1 724 ? 27.266 -11.448 1.940 1.00 92.31 724 LYS A CA 1
ATOM 5539 C C . LYS A 1 724 ? 28.249 -12.580 2.257 1.00 92.31 724 LYS A C 1
ATOM 5541 O O . LYS A 1 724 ? 27.907 -13.459 3.045 1.00 92.31 724 LYS A O 1
ATOM 5546 N N . LYS A 1 725 ? 29.441 -12.591 1.646 1.00 92.62 725 LYS A N 1
ATOM 5547 C CA . LYS A 1 725 ? 30.465 -13.640 1.839 1.00 92.62 725 LYS A CA 1
ATOM 5548 C C . LYS A 1 725 ? 31.369 -13.401 3.058 1.00 92.62 725 LYS A C 1
ATOM 5550 O O . LYS A 1 725 ? 31.793 -14.380 3.662 1.00 92.62 725 LYS A O 1
ATOM 5555 N N . TYR A 1 726 ? 31.655 -12.147 3.420 1.00 93.75 726 TYR A N 1
ATOM 5556 C CA . TYR A 1 726 ? 32.627 -11.783 4.466 1.00 93.75 726 TYR A CA 1
ATOM 5557 C C . TYR A 1 726 ? 32.017 -11.129 5.717 1.00 93.75 726 TYR A C 1
ATOM 5559 O O . TYR A 1 726 ? 32.670 -11.109 6.753 1.00 93.75 726 TYR A O 1
ATOM 5567 N N . ALA A 1 727 ? 30.792 -10.597 5.642 1.00 93.62 727 ALA A N 1
ATOM 5568 C CA . ALA A 1 727 ? 30.114 -9.913 6.753 1.00 93.62 727 ALA A CA 1
ATOM 5569 C C . ALA A 1 727 ? 28.607 -10.254 6.849 1.00 93.62 727 ALA A C 1
ATOM 5571 O O . ALA A 1 727 ? 27.820 -9.503 7.437 1.00 93.62 727 ALA A O 1
ATOM 5572 N N . GLY A 1 728 ? 28.207 -11.379 6.238 1.00 90.00 728 GLY A N 1
ATOM 5573 C CA . GLY A 1 728 ? 26.837 -11.914 6.186 1.00 90.00 728 GLY A CA 1
ATOM 5574 C C . GLY A 1 728 ? 26.431 -12.755 7.405 1.00 90.00 728 GLY A C 1
ATOM 5575 O O . GLY A 1 728 ? 25.344 -13.333 7.426 1.00 90.00 728 GLY A O 1
ATOM 5576 N N . ASP A 1 729 ? 27.310 -12.825 8.402 1.00 88.38 729 ASP A N 1
ATOM 5577 C CA . ASP A 1 729 ? 27.150 -13.445 9.723 1.00 88.38 729 ASP A CA 1
ATOM 5578 C C . ASP A 1 729 ? 26.330 -12.583 10.706 1.00 88.38 729 ASP A C 1
ATOM 5580 O O . ASP A 1 729 ? 26.097 -12.981 11.847 1.00 88.38 729 ASP A O 1
ATOM 5584 N N . GLY A 1 730 ? 25.886 -11.401 10.267 1.00 89.31 730 GLY A N 1
ATOM 5585 C CA . GLY A 1 730 ? 25.301 -10.358 11.102 1.00 89.31 730 GLY A CA 1
ATOM 5586 C C . GLY A 1 730 ? 26.239 -9.176 11.368 1.00 89.31 730 GLY A C 1
ATOM 5587 O O . GLY A 1 730 ? 25.793 -8.207 11.976 1.00 89.31 730 GLY A O 1
ATOM 5588 N N . THR A 1 731 ? 27.494 -9.198 10.899 1.00 92.25 731 THR A N 1
ATOM 5589 C CA . THR A 1 731 ? 28.433 -8.080 11.092 1.00 92.25 731 THR A CA 1
ATOM 5590 C C . THR A 1 731 ? 28.013 -6.841 10.297 1.00 92.25 731 THR A C 1
ATOM 5592 O O . THR A 1 731 ? 27.857 -5.776 10.888 1.00 92.25 731 THR A O 1
ATOM 5595 N N . GLN A 1 732 ? 27.772 -6.957 8.985 1.00 95.00 732 GLN A N 1
ATOM 5596 C CA . GLN A 1 732 ? 27.258 -5.853 8.144 1.00 95.00 732 GLN A CA 1
ATOM 5597 C C . GLN A 1 732 ? 25.991 -6.213 7.363 1.00 95.00 732 GLN A C 1
ATOM 5599 O O . GLN A 1 732 ? 25.275 -5.321 6.909 1.00 95.00 732 GLN A O 1
ATOM 5604 N N . GLN A 1 733 ? 25.694 -7.504 7.206 1.00 94.88 733 GLN A N 1
ATOM 5605 C CA . GLN A 1 733 ? 24.504 -8.005 6.534 1.00 94.88 733 GLN A CA 1
ATOM 5606 C C . GLN A 1 733 ? 23.925 -9.197 7.291 1.00 94.88 733 GLN A C 1
ATOM 5608 O O . GLN A 1 733 ? 24.650 -10.037 7.817 1.00 94.88 733 GLN A O 1
ATOM 5613 N N . LEU A 1 734 ? 22.598 -9.286 7.306 1.00 95.44 734 LEU A N 1
ATOM 5614 C CA . LEU A 1 734 ? 21.847 -10.392 7.879 1.00 95.44 734 LEU A CA 1
ATOM 5615 C C . LEU A 1 734 ? 20.849 -10.912 6.842 1.00 95.44 734 LEU A C 1
ATOM 5617 O O . LEU A 1 734 ? 19.975 -10.176 6.375 1.00 95.44 734 LEU A O 1
ATOM 5621 N N . SER A 1 735 ? 20.975 -12.189 6.478 1.00 95.12 735 SER A N 1
ATOM 5622 C CA . SER A 1 735 ? 20.028 -12.854 5.573 1.00 95.12 735 SER A CA 1
ATOM 5623 C C . SER A 1 735 ? 18.685 -13.089 6.269 1.00 95.12 735 SER A C 1
ATOM 5625 O O . SER A 1 735 ? 18.639 -13.561 7.404 1.00 95.12 735 SER A O 1
ATOM 5627 N N . LEU A 1 736 ? 17.583 -12.787 5.581 1.00 96.69 736 LEU A N 1
ATOM 5628 C CA . LEU A 1 736 ? 16.222 -12.908 6.104 1.00 96.69 736 LEU A CA 1
ATOM 5629 C C . LEU A 1 736 ? 15.460 -14.022 5.376 1.00 96.69 736 LEU A C 1
ATOM 5631 O O . LEU A 1 736 ? 15.687 -14.305 4.202 1.00 96.69 736 LEU A O 1
ATOM 5635 N N . ARG A 1 737 ? 14.517 -14.657 6.082 1.00 95.69 737 ARG A N 1
ATOM 5636 C CA . ARG A 1 737 ? 13.750 -15.814 5.572 1.00 95.69 737 ARG A CA 1
ATOM 5637 C C . ARG A 1 737 ? 12.904 -15.486 4.332 1.00 95.69 737 ARG A C 1
ATOM 5639 O O . ARG A 1 737 ? 12.657 -16.371 3.513 1.00 95.69 737 ARG A O 1
ATOM 5646 N N . TYR A 1 738 ? 12.424 -14.248 4.252 1.00 97.56 738 TYR A N 1
ATOM 5647 C CA . TYR A 1 738 ? 11.656 -13.617 3.175 1.00 97.56 738 TYR A CA 1
ATOM 5648 C C . TYR A 1 738 ? 11.487 -12.120 3.523 1.00 97.56 738 TYR A C 1
ATOM 5650 O O . TYR A 1 738 ? 11.867 -11.708 4.624 1.00 97.56 738 TYR A O 1
ATOM 5658 N N . GLY A 1 739 ? 10.958 -11.321 2.591 1.00 97.25 739 GLY A N 1
ATOM 5659 C CA . GLY A 1 739 ? 10.614 -9.904 2.775 1.00 97.25 739 GLY A CA 1
ATOM 5660 C C . GLY A 1 739 ? 9.340 -9.712 3.607 1.00 97.25 739 GLY A C 1
ATOM 5661 O O . GLY A 1 739 ? 9.112 -10.432 4.577 1.00 97.25 739 GLY A O 1
ATOM 5662 N N . THR A 1 740 ? 8.472 -8.770 3.233 1.00 96.50 740 THR A N 1
ATOM 5663 C CA . THR A 1 740 ? 7.188 -8.557 3.930 1.00 96.50 740 THR A CA 1
ATOM 5664 C C . THR A 1 740 ? 6.298 -9.810 3.898 1.00 96.50 740 THR A C 1
ATOM 5666 O O . THR A 1 740 ? 5.667 -10.144 4.897 1.00 96.50 740 THR A O 1
ATOM 5669 N N . ASN A 1 741 ? 6.294 -10.552 2.784 1.00 96.31 741 ASN A N 1
ATOM 5670 C CA . ASN A 1 741 ? 5.467 -11.745 2.576 1.00 96.31 741 ASN A CA 1
ATOM 5671 C C . ASN A 1 741 ? 6.305 -12.995 2.224 1.00 96.31 741 ASN A C 1
ATOM 5673 O O . ASN A 1 741 ? 7.334 -12.860 1.560 1.00 96.31 741 ASN A O 1
ATOM 5677 N N . PRO A 1 742 ? 5.856 -14.228 2.556 1.00 97.31 742 PRO A N 1
ATOM 5678 C CA . PRO A 1 742 ? 6.626 -15.468 2.350 1.00 97.31 742 PRO A CA 1
ATOM 5679 C C . PRO A 1 742 ? 7.085 -15.794 0.919 1.00 97.31 742 PRO A C 1
ATOM 5681 O O . PRO A 1 742 ? 7.997 -16.609 0.752 1.00 97.31 742 PRO A O 1
ATOM 5684 N N . HIS A 1 743 ? 6.461 -15.195 -0.100 1.00 94.69 743 HIS A N 1
ATOM 5685 C CA . HIS A 1 743 ? 6.838 -15.355 -1.508 1.00 94.69 743 HIS A CA 1
ATOM 5686 C C . HIS A 1 743 ? 7.953 -14.389 -1.951 1.00 94.69 743 HIS A C 1
ATOM 5688 O O . HIS A 1 743 ? 8.608 -14.640 -2.956 1.00 94.69 743 HIS A O 1
ATOM 5694 N N . GLN A 1 744 ? 8.196 -13.303 -1.208 1.00 96.31 744 GLN A N 1
ATOM 5695 C CA . GLN A 1 744 ? 9.205 -12.295 -1.540 1.00 96.31 744 GLN A CA 1
ATOM 5696 C C . GLN A 1 744 ? 10.579 -12.788 -1.070 1.00 96.31 744 GLN A C 1
ATOM 5698 O O . GLN A 1 744 ? 10.924 -12.660 0.106 1.00 96.31 744 GLN A O 1
ATOM 5703 N N . LYS A 1 745 ? 11.340 -13.415 -1.972 1.00 94.81 745 LYS A N 1
ATOM 5704 C CA . LYS A 1 745 ? 12.678 -13.968 -1.713 1.00 94.81 745 LYS A CA 1
ATOM 5705 C C . LYS A 1 745 ? 13.614 -13.661 -2.892 1.00 94.81 745 LYS A C 1
ATOM 5707 O O . LYS A 1 745 ? 13.138 -13.700 -4.023 1.00 94.81 745 LYS A O 1
ATOM 5712 N N . PRO A 1 746 ? 14.924 -13.447 -2.662 1.00 94.12 746 PRO A N 1
ATOM 5713 C CA . PRO A 1 746 ? 15.604 -13.375 -1.362 1.00 94.12 746 PRO A CA 1
ATOM 5714 C C . PRO A 1 746 ? 15.242 -12.104 -0.570 1.00 94.12 746 PRO A C 1
ATOM 5716 O O . PRO A 1 746 ? 14.529 -11.236 -1.062 1.00 94.12 746 PRO A O 1
ATOM 5719 N N . ALA A 1 747 ? 15.724 -12.002 0.670 1.00 96.38 747 ALA A N 1
ATOM 5720 C CA . ALA A 1 747 ? 15.660 -10.781 1.471 1.00 96.38 747 ALA A CA 1
ATOM 5721 C C . ALA A 1 747 ? 16.855 -10.707 2.436 1.00 96.38 747 ALA A C 1
ATOM 5723 O O . ALA A 1 747 ? 17.343 -11.734 2.912 1.00 96.38 747 ALA A O 1
ATOM 5724 N N . SER A 1 748 ? 17.307 -9.498 2.760 1.00 95.81 748 SER A N 1
ATOM 5725 C CA . SER A 1 748 ? 18.329 -9.242 3.781 1.00 95.81 748 SER A CA 1
ATOM 5726 C C . SER A 1 748 ? 18.203 -7.825 4.335 1.00 95.81 748 SER A C 1
ATOM 5728 O O . SER A 1 748 ? 17.693 -6.948 3.644 1.00 95.81 748 SER A O 1
ATOM 5730 N N . ALA A 1 749 ? 18.710 -7.598 5.544 1.00 95.88 749 ALA A N 1
ATOM 5731 C CA . ALA A 1 749 ? 19.007 -6.261 6.059 1.00 95.88 749 ALA A CA 1
ATOM 5732 C C . ALA A 1 749 ? 20.526 -6.049 6.043 1.00 95.88 749 ALA A C 1
ATOM 5734 O O . ALA A 1 749 ? 21.268 -6.995 6.308 1.00 95.88 749 ALA A O 1
ATOM 5735 N N . PHE A 1 750 ? 20.996 -4.844 5.721 1.00 95.62 750 PHE A N 1
ATOM 5736 C CA . PHE A 1 750 ? 22.427 -4.544 5.664 1.00 95.62 750 PHE A CA 1
ATOM 5737 C C . PHE A 1 750 ? 22.736 -3.065 5.906 1.00 95.62 750 PHE A C 1
ATOM 5739 O O . PHE A 1 750 ? 21.842 -2.220 5.911 1.00 95.62 750 PHE A O 1
ATOM 5746 N N . VAL A 1 751 ? 24.021 -2.773 6.086 1.00 93.88 751 VAL A N 1
ATOM 5747 C CA . VAL A 1 751 ? 24.613 -1.431 6.115 1.00 93.88 751 VAL A CA 1
ATOM 5748 C C . VAL A 1 751 ? 25.872 -1.403 5.243 1.00 93.88 751 VAL A C 1
ATOM 5750 O O . VAL A 1 751 ? 26.508 -2.432 5.019 1.00 93.88 751 VAL A O 1
ATOM 5753 N N . THR A 1 752 ? 26.224 -0.229 4.717 1.00 89.50 752 THR A N 1
ATOM 5754 C CA . THR A 1 752 ? 27.330 -0.076 3.754 1.00 89.50 752 THR A CA 1
ATOM 5755 C C . THR A 1 752 ? 28.695 0.096 4.418 1.00 89.50 752 THR A C 1
ATOM 5757 O O . THR A 1 752 ? 29.626 -0.628 4.081 1.00 89.50 752 THR A O 1
ATOM 5760 N N . ASN A 1 753 ? 28.802 1.037 5.365 1.00 80.56 753 ASN A N 1
ATOM 5761 C CA . ASN A 1 753 ? 30.080 1.573 5.865 1.00 80.56 753 ASN A CA 1
ATOM 5762 C C . ASN A 1 753 ? 30.263 1.431 7.395 1.00 80.56 753 ASN A C 1
ATOM 5764 O O . ASN A 1 753 ? 31.070 2.140 7.995 1.00 80.56 753 ASN A O 1
ATOM 5768 N N . ARG A 1 754 ? 29.461 0.588 8.055 1.00 86.81 754 ARG A N 1
ATOM 5769 C CA . ARG A 1 754 ? 29.455 0.348 9.513 1.00 86.81 754 ARG A CA 1
ATOM 5770 C C . ARG A 1 754 ? 29.045 -1.100 9.790 1.00 86.81 754 ARG A C 1
ATOM 5772 O O . ARG A 1 754 ? 28.627 -1.792 8.869 1.00 86.81 754 ARG A O 1
ATOM 5779 N N . ASN A 1 755 ? 29.104 -1.531 11.047 1.00 93.00 755 ASN A N 1
ATOM 5780 C CA . ASN A 1 755 ? 28.450 -2.769 11.474 1.00 93.00 755 ASN A CA 1
ATOM 5781 C C . ASN A 1 755 ? 26.941 -2.549 11.679 1.00 93.00 755 ASN A C 1
ATOM 5783 O O . ASN A 1 755 ? 26.501 -1.415 11.896 1.00 93.00 755 ASN A O 1
ATOM 5787 N N . LEU A 1 756 ? 26.147 -3.624 11.629 1.00 95.94 756 LEU A N 1
ATOM 5788 C CA . LEU A 1 756 ? 24.737 -3.577 12.023 1.00 95.94 756 LEU A CA 1
ATOM 5789 C C . LEU A 1 756 ? 24.629 -3.152 13.501 1.00 95.94 756 LEU A C 1
ATOM 5791 O O . LEU A 1 756 ? 25.389 -3.649 14.335 1.00 95.94 756 LEU A O 1
ATOM 5795 N N . PRO A 1 757 ? 23.684 -2.263 13.862 1.00 96.12 757 PRO A N 1
ATOM 5796 C CA . PRO A 1 757 ? 23.612 -1.701 15.210 1.00 96.12 757 PRO A CA 1
ATOM 5797 C C . PRO A 1 757 ? 23.016 -2.658 16.250 1.00 96.12 757 PRO A C 1
ATOM 5799 O O . PRO A 1 757 ? 22.828 -2.264 17.396 1.00 96.12 757 PRO A O 1
ATOM 5802 N N . PHE A 1 758 ? 22.701 -3.904 15.882 1.00 96.94 758 PHE A N 1
ATOM 5803 C CA . PHE A 1 758 ? 22.115 -4.890 16.784 1.00 96.94 758 PHE A CA 1
ATOM 5804 C C . PHE A 1 758 ? 22.770 -6.270 16.670 1.00 96.94 758 PHE A C 1
ATOM 5806 O O . PHE A 1 758 ? 23.216 -6.685 15.603 1.00 96.94 758 PHE A O 1
ATOM 5813 N N . LYS A 1 759 ? 22.757 -7.016 17.778 1.00 96.62 759 LYS A N 1
ATOM 5814 C CA . LYS A 1 759 ? 23.204 -8.411 17.884 1.00 96.62 759 LYS A CA 1
ATOM 5815 C C . LYS A 1 759 ? 22.019 -9.323 18.183 1.00 96.62 759 LYS A C 1
ATOM 5817 O O . LYS A 1 759 ? 21.170 -8.986 19.009 1.00 96.62 759 LYS A O 1
ATOM 5822 N N . VAL A 1 760 ? 21.976 -10.498 17.555 1.00 97.38 760 VAL A N 1
ATOM 5823 C CA . VAL A 1 760 ? 20.957 -11.524 17.832 1.00 97.38 760 VAL A CA 1
ATOM 5824 C C . VAL A 1 760 ? 21.412 -12.383 19.013 1.00 97.38 760 VAL A C 1
ATOM 5826 O O . VAL A 1 760 ? 22.371 -13.137 18.896 1.00 97.38 760 VAL A O 1
ATOM 5829 N N . LEU A 1 761 ? 20.723 -12.276 20.153 1.00 97.25 761 LEU A N 1
ATOM 5830 C CA . LEU A 1 761 ? 20.989 -13.073 21.362 1.00 97.25 761 LEU A CA 1
ATOM 5831 C C . LEU A 1 761 ? 20.091 -14.320 21.477 1.00 97.25 761 LEU A C 1
ATOM 5833 O O . LEU A 1 761 ? 20.349 -15.200 22.302 1.00 97.25 761 LEU A O 1
ATOM 5837 N N . GLY A 1 762 ? 19.028 -14.390 20.671 1.00 95.56 762 GLY A N 1
ATOM 5838 C CA . GLY A 1 762 ? 18.094 -15.513 20.601 1.00 95.56 762 GLY A CA 1
ATOM 5839 C C . GLY A 1 762 ? 17.132 -15.389 19.417 1.00 95.56 762 GLY A C 1
ATOM 5840 O O . GLY A 1 762 ? 16.837 -14.282 18.962 1.00 95.56 762 GLY A O 1
ATOM 5841 N N . GLY A 1 763 ? 16.643 -16.526 18.913 1.00 96.06 763 GLY A N 1
ATOM 5842 C CA . GLY A 1 763 ? 15.730 -16.577 17.768 1.00 96.06 763 GLY A CA 1
ATOM 5843 C C . GLY A 1 763 ? 16.376 -16.164 16.437 1.00 96.06 763 GLY A C 1
ATOM 5844 O O . GLY A 1 763 ? 17.576 -16.313 16.234 1.00 96.06 763 GLY A O 1
ATOM 5845 N N . SER A 1 764 ? 15.556 -15.689 15.493 1.00 95.44 764 SER A N 1
ATOM 5846 C CA . SER A 1 764 ? 16.018 -15.115 14.216 1.00 95.44 764 SER A CA 1
ATOM 5847 C C . SER A 1 764 ? 14.992 -14.104 13.677 1.00 95.44 764 SER A C 1
ATOM 5849 O O . SER A 1 764 ? 13.807 -14.450 13.566 1.00 95.44 764 SER A O 1
ATOM 5851 N N . PRO A 1 765 ? 15.387 -12.861 13.343 1.00 96.81 765 PRO A N 1
ATOM 5852 C CA . PRO A 1 765 ? 14.435 -11.848 12.899 1.00 96.81 765 PRO A CA 1
ATOM 5853 C C . PRO A 1 765 ? 13.841 -12.179 11.521 1.00 96.81 765 PRO A C 1
ATOM 5855 O O . PRO A 1 765 ? 14.491 -12.767 10.654 1.00 96.81 765 PRO A O 1
ATOM 5858 N N . GLY A 1 766 ? 12.573 -11.823 11.320 1.00 97.06 766 GLY A N 1
ATOM 5859 C CA . GLY A 1 766 ? 11.972 -11.644 9.997 1.00 97.06 766 GLY A CA 1
ATOM 5860 C C . GLY A 1 766 ? 12.015 -10.177 9.561 1.00 97.06 766 GLY A C 1
ATOM 5861 O O . GLY A 1 766 ? 12.299 -9.296 10.370 1.00 97.06 766 GLY A O 1
ATOM 5862 N N . TYR A 1 767 ? 11.686 -9.906 8.296 1.00 98.31 767 TYR A N 1
ATOM 5863 C CA . TYR A 1 767 ? 11.668 -8.547 7.739 1.00 98.31 767 TYR A CA 1
ATOM 5864 C C . TYR A 1 767 ? 10.747 -7.603 8.528 1.00 98.31 767 TYR A C 1
ATOM 5866 O O . TYR A 1 767 ? 11.196 -6.562 8.996 1.00 98.31 767 TYR A O 1
ATOM 5874 N N . ILE A 1 768 ? 9.496 -8.016 8.779 1.00 98.06 768 ILE A N 1
ATOM 5875 C CA . ILE A 1 768 ? 8.536 -7.238 9.582 1.00 98.06 768 ILE A CA 1
ATOM 5876 C C . ILE A 1 768 ? 9.057 -7.009 11.008 1.00 98.06 768 ILE A C 1
ATOM 5878 O O . ILE A 1 768 ? 8.950 -5.896 11.505 1.00 98.06 768 ILE A O 1
ATOM 5882 N N . ASN A 1 769 ? 9.718 -7.995 11.634 1.00 98.12 769 ASN A N 1
ATOM 5883 C CA . ASN A 1 769 ? 10.284 -7.789 12.971 1.00 98.12 769 ASN A CA 1
ATOM 5884 C C . ASN A 1 769 ? 11.365 -6.700 12.980 1.00 98.12 769 ASN A C 1
ATOM 5886 O O . ASN A 1 769 ? 11.488 -6.005 13.979 1.00 98.12 769 ASN A O 1
ATOM 5890 N N . LEU A 1 770 ? 12.136 -6.530 11.897 1.00 98.31 770 LEU A N 1
ATOM 5891 C CA . LEU A 1 770 ? 13.084 -5.418 11.789 1.00 98.31 770 LEU A CA 1
ATOM 5892 C C . LEU A 1 770 ? 12.383 -4.081 11.513 1.00 98.31 770 LEU A C 1
ATOM 5894 O O . LEU A 1 770 ? 12.819 -3.077 12.062 1.00 98.31 770 LEU A O 1
ATOM 5898 N N . LEU A 1 771 ? 11.284 -4.055 10.748 1.00 98.19 771 LEU A N 1
ATOM 5899 C CA . LEU A 1 771 ? 10.464 -2.842 10.596 1.00 98.19 771 LEU A CA 1
ATOM 5900 C C . LEU A 1 771 ? 9.866 -2.389 11.939 1.00 98.19 771 LEU A C 1
ATOM 5902 O O . LEU A 1 771 ? 9.915 -1.203 12.255 1.00 98.19 771 LEU A O 1
ATOM 5906 N N . ASP A 1 772 ? 9.354 -3.326 12.744 1.00 98.62 772 ASP A N 1
ATOM 5907 C CA . ASP A 1 772 ? 8.873 -3.039 14.097 1.00 98.62 772 ASP A CA 1
ATOM 5908 C C . ASP A 1 772 ? 10.034 -2.568 14.999 1.00 98.62 772 ASP A C 1
ATOM 5910 O O . ASP A 1 772 ? 9.970 -1.477 15.556 1.00 98.62 772 ASP A O 1
ATOM 5914 N N . VAL A 1 773 ? 11.135 -3.332 15.096 1.00 98.50 773 VAL A N 1
ATOM 5915 C CA . VAL A 1 773 ? 12.314 -3.009 15.935 1.00 98.50 773 VAL A CA 1
ATOM 5916 C C . VAL A 1 773 ? 12.900 -1.633 15.626 1.00 98.50 773 VAL A C 1
ATOM 5918 O O . VAL A 1 773 ? 13.221 -0.890 16.552 1.00 98.50 773 VAL A O 1
ATOM 5921 N N . LEU A 1 774 ? 13.067 -1.291 14.347 1.00 97.62 774 LEU A N 1
ATOM 5922 C CA . LEU A 1 774 ? 13.759 -0.067 13.933 1.00 97.62 774 LEU A CA 1
ATOM 5923 C C . LEU A 1 774 ? 12.898 1.199 14.077 1.00 97.62 774 LEU A C 1
ATOM 5925 O O . LEU A 1 774 ? 13.453 2.292 14.012 1.00 97.62 774 LEU A O 1
ATOM 5929 N N . ASN A 1 775 ? 11.594 1.065 14.351 1.00 98.38 775 ASN A N 1
ATOM 5930 C CA . ASN A 1 775 ? 10.715 2.170 14.759 1.00 98.38 775 ASN A CA 1
ATOM 5931 C C . ASN A 1 775 ? 10.442 2.169 16.274 1.00 98.38 775 ASN A C 1
ATOM 5933 O O . ASN A 1 775 ? 10.409 3.225 16.902 1.00 98.38 775 ASN A O 1
ATOM 5937 N N . ALA A 1 776 ? 10.339 0.991 16.894 1.00 98.62 776 ALA A N 1
ATOM 5938 C CA . ALA A 1 776 ? 10.149 0.846 18.334 1.00 98.62 776 ALA A CA 1
ATOM 5939 C C . ALA A 1 776 ? 11.374 1.296 19.146 1.00 98.62 776 ALA A C 1
ATOM 5941 O O . ALA A 1 776 ? 11.225 1.925 20.194 1.00 98.62 776 ALA A O 1
ATOM 5942 N N . TRP A 1 777 ? 12.586 1.000 18.662 1.00 98.75 777 TRP A N 1
ATOM 5943 C CA . TRP A 1 777 ? 13.833 1.403 19.310 1.00 98.75 777 TRP A CA 1
ATOM 5944 C C . TRP A 1 777 ? 14.005 2.929 19.439 1.00 98.75 777 TRP A C 1
ATOM 5946 O O . TRP A 1 777 ? 14.202 3.391 20.565 1.00 98.75 777 TRP A O 1
ATOM 5956 N N . PRO A 1 778 ? 13.933 3.738 18.358 1.00 98.38 778 PRO A N 1
ATOM 5957 C CA . PRO A 1 778 ? 14.076 5.184 18.485 1.00 98.38 778 PRO A CA 1
ATOM 5958 C C . PRO A 1 778 ? 12.950 5.817 19.313 1.00 98.38 778 PRO A C 1
ATOM 5960 O O . PRO A 1 778 ? 13.247 6.733 20.069 1.00 98.38 778 PRO A O 1
ATOM 5963 N N . LEU A 1 779 ? 11.716 5.287 19.285 1.00 98.81 779 LEU A N 1
ATOM 5964 C CA . LEU A 1 779 ? 10.631 5.744 20.170 1.00 98.81 779 LEU A CA 1
ATOM 5965 C C . LEU A 1 779 ? 11.053 5.650 21.648 1.00 98.81 779 LEU A C 1
ATOM 5967 O O . LEU A 1 779 ? 11.038 6.650 22.364 1.00 98.81 779 LEU A O 1
ATOM 5971 N N . VAL A 1 780 ? 11.482 4.471 22.119 1.00 98.88 780 VAL A N 1
ATOM 5972 C CA . VAL A 1 780 ? 11.860 4.309 23.538 1.00 98.88 780 VAL A CA 1
ATOM 5973 C C . VAL A 1 780 ? 13.173 5.008 23.893 1.00 98.88 780 VAL A C 1
ATOM 5975 O O . VAL A 1 780 ? 13.334 5.429 25.036 1.00 98.88 780 VAL A O 1
ATOM 5978 N N . LYS A 1 781 ? 14.098 5.170 22.936 1.00 98.62 781 LYS A N 1
ATOM 5979 C CA . LYS A 1 781 ? 15.310 5.980 23.124 1.00 98.62 781 LYS A CA 1
ATOM 5980 C C . LYS A 1 781 ? 14.947 7.451 23.349 1.00 98.62 781 LYS A C 1
ATOM 5982 O O . LYS A 1 781 ? 15.370 8.018 24.351 1.00 98.62 781 LYS A O 1
ATOM 5987 N N . GLU A 1 782 ? 14.108 8.026 22.488 1.00 98.50 782 GLU A N 1
ATOM 5988 C CA . GLU A 1 782 ? 13.679 9.425 22.591 1.00 98.50 782 GLU A CA 1
ATOM 5989 C C . GLU A 1 782 ? 12.811 9.683 23.839 1.00 98.50 782 GLU A C 1
ATOM 5991 O O . GLU A 1 782 ? 12.962 10.731 24.455 1.00 98.50 782 GLU A O 1
ATOM 5996 N N . LEU A 1 783 ? 11.978 8.733 24.293 1.00 98.69 783 LEU A N 1
ATOM 5997 C CA . LEU A 1 783 ? 11.252 8.864 25.574 1.00 98.69 783 LEU A CA 1
ATOM 5998 C C . LEU A 1 783 ? 12.183 8.915 26.798 1.00 98.69 783 LEU A C 1
ATOM 6000 O O . LEU A 1 783 ? 11.972 9.728 27.697 1.00 98.69 783 LEU A O 1
ATOM 6004 N N . ASP A 1 784 ? 13.198 8.047 26.849 1.00 98.25 784 ASP A N 1
ATOM 6005 C CA . ASP A 1 784 ? 14.180 8.000 27.944 1.00 98.25 784 ASP A CA 1
ATOM 6006 C C . ASP A 1 784 ? 15.042 9.274 27.957 1.00 98.25 784 ASP A C 1
ATOM 6008 O O . ASP A 1 784 ? 15.259 9.875 29.007 1.00 98.25 784 ASP A O 1
ATOM 6012 N N . GLU A 1 785 ? 15.450 9.747 26.777 1.00 97.38 785 GLU A N 1
ATOM 6013 C CA . GLU A 1 785 ? 16.241 10.971 26.601 1.00 97.38 785 GLU A CA 1
ATOM 6014 C C . GLU A 1 785 ? 15.432 12.259 26.864 1.00 97.38 785 GLU A C 1
ATOM 6016 O O . GLU A 1 785 ? 15.985 13.213 27.408 1.00 97.38 785 GLU A O 1
ATOM 6021 N N . ALA A 1 786 ? 14.131 12.294 26.547 1.00 97.81 786 ALA A N 1
ATOM 6022 C CA . ALA A 1 786 ? 13.275 13.470 26.747 1.00 97.81 786 ALA A CA 1
ATOM 6023 C C . ALA A 1 786 ? 12.678 13.599 28.161 1.00 97.81 786 ALA A C 1
ATOM 6025 O O . ALA A 1 786 ? 12.345 14.711 28.573 1.00 97.81 786 ALA A O 1
ATOM 6026 N N . LEU A 1 787 ? 12.501 12.485 28.888 1.00 97.94 787 LEU A N 1
ATOM 6027 C CA . LEU A 1 787 ? 11.815 12.458 30.192 1.00 97.94 787 LEU A CA 1
ATOM 6028 C C . LEU A 1 787 ? 12.675 11.909 31.345 1.00 97.94 787 LEU A C 1
ATOM 6030 O O . LEU A 1 787 ? 12.313 12.093 32.502 1.00 97.94 787 LEU A O 1
ATOM 6034 N N . GLY A 1 788 ? 13.798 11.234 31.078 1.00 97.62 788 GLY A N 1
ATOM 6035 C CA . GLY A 1 788 ? 14.692 10.690 32.112 1.00 97.62 788 GLY A CA 1
ATOM 6036 C C . GLY A 1 788 ? 14.204 9.407 32.804 1.00 97.62 788 GLY A C 1
ATOM 6037 O O . GLY A 1 788 ? 14.878 8.897 33.707 1.00 97.62 788 GLY A O 1
ATOM 6038 N N . TYR A 1 789 ? 13.072 8.841 32.377 1.00 98.12 789 TYR A N 1
ATOM 6039 C CA . TYR A 1 789 ? 12.496 7.595 32.900 1.00 98.12 789 TYR A CA 1
ATOM 6040 C C . TYR A 1 789 ? 12.851 6.380 32.018 1.00 98.12 789 TYR A C 1
ATOM 6042 O O . TYR A 1 789 ? 13.015 6.528 30.809 1.00 98.12 789 TYR A O 1
ATOM 6050 N N . PRO A 1 790 ? 12.900 5.148 32.569 1.00 98.56 790 PRO A N 1
ATOM 6051 C CA . PRO A 1 790 ? 12.903 3.936 31.749 1.00 98.56 790 PRO A CA 1
ATOM 6052 C C . PRO A 1 790 ? 11.652 3.906 30.861 1.00 98.56 790 PRO A C 1
ATOM 6054 O O . PRO A 1 790 ? 10.550 4.129 31.363 1.00 98.56 790 PRO A O 1
ATOM 6057 N N . ALA A 1 791 ? 11.808 3.616 29.571 1.00 98.88 791 ALA A N 1
ATOM 6058 C CA . ALA A 1 791 ? 10.724 3.634 28.594 1.00 98.88 791 ALA A CA 1
ATOM 6059 C C . ALA A 1 791 ? 10.542 2.277 27.902 1.00 98.88 791 ALA A C 1
ATOM 6061 O O . ALA A 1 791 ? 11.499 1.521 27.706 1.00 98.88 791 ALA A O 1
ATOM 6062 N N . ALA A 1 792 ? 9.303 1.987 27.510 1.00 98.94 792 ALA A N 1
ATOM 6063 C CA . ALA A 1 792 ? 8.914 0.759 26.831 1.00 98.94 792 ALA A CA 1
ATOM 6064 C C . ALA A 1 792 ? 7.875 1.022 25.732 1.00 98.94 792 ALA A C 1
ATOM 6066 O O . ALA A 1 792 ? 7.025 1.904 25.861 1.00 98.94 792 ALA A O 1
ATOM 6067 N N . ALA A 1 793 ? 7.904 0.213 24.674 1.00 98.88 793 ALA A N 1
ATOM 6068 C CA . ALA A 1 793 ? 6.899 0.219 23.616 1.00 98.88 793 ALA A CA 1
ATOM 6069 C C . ALA A 1 793 ? 6.532 -1.208 23.190 1.00 98.88 793 ALA A C 1
ATOM 6071 O O . ALA A 1 793 ? 7.394 -2.081 23.104 1.00 98.88 793 ALA A O 1
ATOM 6072 N N . SER A 1 794 ? 5.248 -1.413 22.905 1.00 98.75 794 SER A N 1
ATOM 6073 C CA . SER A 1 794 ? 4.670 -2.601 22.273 1.00 98.75 794 SER A CA 1
ATOM 6074 C C . SER A 1 794 ? 4.336 -2.233 20.828 1.00 98.75 794 SER A C 1
ATOM 6076 O O . SER A 1 794 ? 3.492 -1.365 20.606 1.00 98.75 794 SER A O 1
ATOM 6078 N N . PHE A 1 795 ? 5.011 -2.833 19.846 1.00 98.56 795 PHE A N 1
ATOM 6079 C CA . PHE A 1 795 ? 4.795 -2.578 18.418 1.00 98.56 795 PHE A CA 1
ATOM 6080 C C . PHE A 1 795 ? 4.069 -3.719 17.720 1.00 98.56 795 PHE A C 1
ATOM 6082 O O . PHE A 1 795 ? 4.297 -4.898 18.001 1.00 98.56 795 PHE A O 1
ATOM 6089 N N . LYS A 1 796 ? 3.234 -3.356 16.747 1.00 97.56 796 LYS A N 1
ATOM 6090 C CA . LYS A 1 796 ? 2.574 -4.291 15.846 1.00 97.56 796 LYS A CA 1
ATOM 6091 C C . LYS A 1 796 ? 2.370 -3.637 14.480 1.00 97.56 796 LYS A C 1
ATOM 6093 O O . LYS A 1 796 ? 1.718 -2.602 14.390 1.00 97.56 796 LYS A O 1
ATOM 6098 N N . HIS A 1 797 ? 2.882 -4.261 13.419 1.00 97.00 797 HIS A N 1
ATOM 6099 C CA . HIS A 1 797 ? 2.727 -3.786 12.037 1.00 97.00 797 HIS A CA 1
ATOM 6100 C C . HIS A 1 797 ? 3.218 -2.339 11.827 1.00 97.00 797 HIS A C 1
ATOM 6102 O O . HIS A 1 797 ? 2.545 -1.525 11.200 1.00 97.00 797 HIS A O 1
ATOM 6108 N N . VAL A 1 798 ? 4.426 -2.042 12.316 1.00 97.75 798 VAL A N 1
ATOM 6109 C CA . VAL A 1 798 ? 5.118 -0.750 12.151 1.00 97.75 798 VAL A CA 1
ATOM 6110 C C . VAL A 1 798 ? 4.372 0.424 12.805 1.00 97.75 798 VAL A C 1
ATOM 6112 O O . VAL A 1 798 ? 4.398 1.555 12.328 1.00 97.75 798 VAL A O 1
ATOM 6115 N N . SER A 1 799 ? 3.676 0.175 13.915 1.00 98.50 799 SER A N 1
ATOM 6116 C CA . SER A 1 799 ? 3.120 1.215 14.791 1.00 98.50 799 SER A CA 1
ATOM 6117 C C . SER A 1 799 ? 3.018 0.721 16.240 1.00 98.50 799 SER A C 1
ATOM 6119 O O . SER A 1 799 ? 2.893 -0.488 16.467 1.00 98.50 799 SER A O 1
ATOM 6121 N N . PRO A 1 800 ? 3.061 1.623 17.236 1.00 98.50 800 PRO A N 1
ATOM 6122 C CA . PRO A 1 800 ? 2.876 1.259 18.633 1.00 98.50 800 PRO A CA 1
ATOM 6123 C C . PRO A 1 800 ? 1.419 0.857 18.913 1.00 98.50 800 PRO A C 1
ATOM 6125 O O . PRO A 1 800 ? 0.496 1.654 18.759 1.00 98.50 800 PRO A O 1
ATOM 6128 N N . ALA A 1 801 ? 1.212 -0.364 19.409 1.00 97.88 801 ALA A N 1
ATOM 6129 C CA . ALA A 1 801 ? -0.009 -0.746 20.122 1.00 97.88 801 ALA A CA 1
ATOM 6130 C C . ALA A 1 801 ? -0.119 -0.005 21.472 1.00 97.88 801 ALA A C 1
ATOM 6132 O O . ALA A 1 801 ? -1.219 0.249 21.962 1.00 97.88 801 ALA A O 1
ATOM 6133 N N . GLY A 1 802 ? 1.027 0.381 22.041 1.00 98.56 802 GLY A N 1
ATOM 6134 C CA . GLY A 1 802 ? 1.143 1.332 23.140 1.00 98.56 802 GLY A CA 1
ATOM 6135 C C . GLY A 1 802 ? 2.605 1.618 23.485 1.00 98.56 802 GLY A C 1
ATOM 6136 O O . GLY A 1 802 ? 3.493 0.811 23.207 1.00 98.56 802 GLY A O 1
ATOM 6137 N N . ALA A 1 803 ? 2.861 2.774 24.092 1.00 98.88 803 ALA A N 1
ATOM 6138 C CA . ALA A 1 803 ? 4.173 3.183 24.590 1.00 98.88 803 ALA A CA 1
ATOM 6139 C C . ALA A 1 803 ? 4.021 3.879 25.948 1.00 98.88 803 ALA A C 1
ATOM 6141 O O . ALA A 1 803 ? 2.966 4.452 26.230 1.00 98.88 803 ALA A O 1
ATOM 6142 N N . ALA A 1 804 ? 5.038 3.794 26.804 1.00 98.81 804 ALA A N 1
ATOM 6143 C CA . ALA A 1 804 ? 4.990 4.354 28.149 1.00 98.81 804 ALA A CA 1
ATOM 6144 C C . ALA A 1 804 ? 6.376 4.550 28.776 1.00 98.81 804 ALA A C 1
ATOM 6146 O O . ALA A 1 804 ? 7.363 3.946 28.352 1.00 98.81 804 ALA A O 1
ATOM 6147 N N . ILE A 1 805 ? 6.404 5.337 29.849 1.00 98.81 805 ILE A N 1
ATOM 6148 C CA . ILE A 1 805 ? 7.526 5.475 30.778 1.00 98.81 805 ILE A CA 1
ATOM 6149 C C . ILE A 1 805 ? 7.216 4.870 32.158 1.00 98.81 805 ILE A C 1
ATOM 6151 O O . ILE A 1 805 ? 6.065 4.607 32.509 1.00 98.81 805 ILE A O 1
ATOM 6155 N N . GLY A 1 806 ? 8.270 4.637 32.941 1.00 97.75 806 GLY A N 1
ATOM 6156 C CA . GLY A 1 806 ? 8.246 3.999 34.258 1.00 97.75 806 GLY A CA 1
ATOM 6157 C C . GLY A 1 806 ? 7.696 4.870 35.385 1.00 97.75 806 GLY A C 1
ATOM 6158 O O . GLY A 1 806 ? 8.426 5.193 36.319 1.00 97.75 806 GLY A O 1
ATOM 6159 N N . VAL A 1 807 ? 6.420 5.246 35.289 1.00 95.69 807 VAL A N 1
ATOM 6160 C CA . VAL A 1 807 ? 5.652 5.883 36.369 1.00 95.69 807 VAL A CA 1
ATOM 6161 C C . VAL A 1 807 ? 4.996 4.793 37.235 1.00 95.69 807 VAL A C 1
ATOM 6163 O O . VAL A 1 807 ? 4.361 3.901 36.653 1.00 95.69 807 VAL A O 1
ATOM 6166 N N . PRO A 1 808 ? 5.082 4.871 38.584 1.00 96.38 808 PRO A N 1
ATOM 6167 C CA . PRO A 1 808 ? 4.487 3.910 39.515 1.00 96.38 808 PRO A CA 1
ATOM 6168 C C . PRO A 1 808 ? 3.062 3.480 39.166 1.00 96.38 808 PRO A C 1
ATOM 6170 O O . PRO A 1 808 ? 2.245 4.284 38.716 1.00 96.38 808 PRO A O 1
ATOM 6173 N N . LEU A 1 809 ? 2.769 2.196 39.376 1.00 97.50 809 LEU A N 1
ATOM 6174 C CA . LEU A 1 809 ? 1.451 1.608 39.150 1.00 97.50 809 LEU A CA 1
ATOM 6175 C C . LEU A 1 809 ? 0.627 1.645 40.437 1.00 97.50 809 LEU A C 1
ATOM 6177 O O . LEU A 1 809 ? 1.045 1.111 41.463 1.00 97.50 809 LEU A O 1
ATOM 6181 N N . SER A 1 810 ? -0.581 2.193 40.361 1.00 96.31 810 SER A N 1
ATOM 6182 C CA . SER A 1 810 ? -1.603 2.000 41.390 1.00 96.31 810 SER A CA 1
ATOM 6183 C C . SER A 1 810 ? -2.083 0.542 41.443 1.00 96.31 810 SER A C 1
ATOM 6185 O O . SER A 1 810 ? -2.019 -0.194 40.456 1.00 96.31 810 SER A O 1
ATOM 6187 N N . GLU A 1 811 ? -2.650 0.122 42.577 1.00 94.81 811 GLU A N 1
ATOM 6188 C CA . GLU A 1 811 ? -3.207 -1.232 42.752 1.00 94.81 811 GLU A CA 1
ATOM 6189 C C . GLU A 1 811 ? -4.333 -1.569 41.754 1.00 94.81 811 GLU A C 1
ATOM 6191 O O . GLU A 1 811 ? -4.565 -2.735 41.429 1.00 94.81 811 GLU A O 1
ATOM 6196 N N . GLN A 1 812 ? -5.018 -0.553 41.221 1.00 95.19 812 GLN A N 1
ATOM 6197 C CA . GLN A 1 812 ? -6.016 -0.717 40.164 1.00 95.19 812 GLN A CA 1
ATOM 6198 C C . GLN A 1 812 ? -5.346 -0.964 38.801 1.00 95.19 812 GLN A C 1
ATOM 6200 O O . GLN A 1 812 ? -5.742 -1.878 38.080 1.00 95.19 812 GLN A O 1
ATOM 6205 N N . GLU A 1 813 ? -4.277 -0.232 38.471 1.00 96.94 813 GLU A N 1
ATOM 6206 C CA . GLU A 1 813 ? -3.484 -0.452 37.251 1.00 96.94 813 GLU A CA 1
ATOM 6207 C C . GLU A 1 813 ? -2.774 -1.819 37.269 1.00 96.94 813 GLU A C 1
ATOM 6209 O O . GLU A 1 813 ? -2.796 -2.530 36.262 1.00 96.94 813 GLU A O 1
ATOM 6214 N N . LYS A 1 814 ? -2.235 -2.256 38.420 1.00 96.31 814 LYS A N 1
ATOM 6215 C CA . LYS A 1 814 ? -1.647 -3.603 38.592 1.00 96.31 814 LYS A CA 1
ATOM 6216 C C . LYS A 1 814 ? -2.632 -4.720 38.213 1.00 96.31 814 LYS A C 1
ATOM 6218 O O . LYS A 1 814 ? -2.231 -5.703 37.583 1.00 96.31 814 LYS A O 1
ATOM 6223 N N . LYS A 1 815 ? -3.924 -4.542 38.516 1.00 94.81 815 LYS A N 1
ATOM 6224 C CA . LYS A 1 815 ? -5.018 -5.451 38.124 1.00 94.81 815 LYS A CA 1
ATOM 6225 C C . LYS A 1 815 ? -5.391 -5.319 36.648 1.00 94.81 815 LYS A C 1
ATOM 6227 O O . LYS A 1 815 ? -5.399 -6.317 35.929 1.00 94.81 815 LYS A O 1
ATOM 6232 N N . VAL A 1 816 ? -5.625 -4.097 36.161 1.00 95.75 816 VAL A N 1
ATOM 6233 C CA . VAL A 1 816 ? -6.015 -3.817 34.760 1.00 95.75 816 VAL A CA 1
ATOM 6234 C C . VAL A 1 816 ? -4.944 -4.251 33.745 1.00 95.75 816 VAL A C 1
ATOM 6236 O O . VAL A 1 816 ? -5.267 -4.585 32.596 1.00 95.75 816 VAL A O 1
ATOM 6239 N N . TYR A 1 817 ? -3.675 -4.301 34.158 1.00 95.62 817 TYR A N 1
ATOM 6240 C CA . TYR A 1 817 ? -2.550 -4.783 33.349 1.00 95.62 817 TYR A CA 1
ATOM 6241 C C . TYR A 1 817 ? -2.158 -6.242 33.641 1.00 95.62 817 TYR A C 1
ATOM 6243 O O . TYR A 1 817 ? -1.362 -6.817 32.895 1.00 95.62 817 TYR A O 1
ATOM 6251 N N . MET A 1 818 ? -2.793 -6.888 34.627 1.00 92.88 818 MET A N 1
ATOM 6252 C CA . MET A 1 818 ? -2.527 -8.266 35.059 1.00 92.88 818 MET A CA 1
ATOM 6253 C C . MET A 1 818 ? -1.042 -8.473 35.406 1.00 92.88 818 MET A C 1
ATOM 6255 O O . MET A 1 818 ? -0.343 -9.268 34.768 1.00 92.88 818 MET A O 1
ATOM 6259 N N . VAL A 1 819 ? -0.548 -7.706 36.378 1.00 95.50 819 VAL A N 1
ATOM 6260 C CA . VAL A 1 819 ? 0.838 -7.762 36.883 1.00 95.50 819 VAL A CA 1
ATOM 6261 C C . VAL A 1 819 ? 0.932 -7.735 38.415 1.00 95.50 819 VAL A C 1
ATOM 6263 O O . VAL A 1 819 ? 2.034 -7.697 38.951 1.00 95.50 819 VAL A O 1
ATOM 6266 N N . GLU A 1 820 ? -0.197 -7.790 39.130 1.00 93.88 820 GLU A N 1
ATOM 6267 C CA . GLU A 1 820 ? -0.239 -7.834 40.604 1.00 93.88 820 GLU A CA 1
ATOM 6268 C C . GLU A 1 820 ? 0.556 -9.012 41.207 1.00 93.88 820 GLU A C 1
ATOM 6270 O O . GLU A 1 820 ? 1.017 -8.927 42.340 1.00 93.88 820 GLU A O 1
ATOM 6275 N N . GLU A 1 821 ? 0.794 -10.083 40.439 1.00 92.81 821 GLU A N 1
ATOM 6276 C CA . GLU A 1 821 ? 1.557 -11.263 40.856 1.00 92.81 821 GLU A CA 1
ATOM 6277 C C . GLU A 1 821 ? 3.035 -11.253 40.391 1.00 92.81 821 GLU A C 1
ATOM 6279 O O . GLU A 1 821 ? 3.651 -12.304 40.184 1.00 92.81 821 GLU A O 1
ATOM 6284 N N . ILE A 1 822 ? 3.613 -10.065 40.170 1.00 95.25 822 ILE A N 1
ATOM 6285 C CA . ILE A 1 822 ? 5.010 -9.868 39.744 1.00 95.25 822 ILE A CA 1
ATOM 6286 C C . ILE A 1 822 ? 5.858 -9.322 40.902 1.00 95.25 822 ILE A C 1
ATOM 6288 O O . ILE A 1 822 ? 5.888 -8.127 41.186 1.00 95.25 822 ILE A O 1
ATOM 6292 N N . GLU A 1 823 ? 6.613 -10.213 41.542 1.00 93.94 823 GLU A N 1
ATOM 6293 C CA . GLU A 1 823 ? 7.615 -9.858 42.555 1.00 93.94 823 GLU A CA 1
ATOM 6294 C C . GLU A 1 823 ? 8.657 -8.878 41.982 1.00 93.94 823 GLU A C 1
ATOM 6296 O O . GLU A 1 823 ? 9.224 -9.129 40.912 1.00 93.94 823 GLU A O 1
ATOM 6301 N N . GLY A 1 824 ? 8.946 -7.797 42.713 1.00 94.81 824 GLY A N 1
ATOM 6302 C CA . GLY A 1 824 ? 9.917 -6.768 42.316 1.00 94.81 824 GLY A CA 1
ATOM 6303 C C . GLY A 1 824 ? 9.376 -5.692 41.363 1.00 94.81 824 GLY A C 1
ATOM 6304 O O . GLY A 1 824 ? 10.141 -4.831 40.932 1.00 94.81 824 GLY A O 1
ATOM 6305 N N . LEU A 1 825 ? 8.081 -5.724 41.019 1.00 95.69 825 LEU A N 1
ATOM 6306 C CA . LEU A 1 825 ? 7.457 -4.769 40.096 1.00 95.69 825 LEU A CA 1
ATOM 6307 C C . LEU A 1 825 ? 7.621 -3.310 40.543 1.00 95.69 825 LEU A C 1
ATOM 6309 O O . LEU A 1 825 ? 8.006 -2.469 39.736 1.00 95.69 825 LEU A O 1
ATOM 6313 N N . ASP A 1 826 ? 7.371 -3.008 41.818 1.00 95.50 826 ASP A N 1
ATOM 6314 C CA . ASP A 1 826 ? 7.399 -1.633 42.339 1.00 95.50 826 ASP A CA 1
ATOM 6315 C C . ASP A 1 826 ? 8.814 -1.024 42.365 1.00 95.50 826 ASP A C 1
ATOM 6317 O O . ASP A 1 826 ? 8.967 0.195 42.358 1.00 95.50 826 ASP A O 1
ATOM 6321 N N . GLN A 1 827 ? 9.855 -1.861 42.317 1.00 96.06 827 GLN A N 1
ATOM 6322 C CA . GLN A 1 827 ? 11.259 -1.446 42.225 1.00 96.06 827 GLN A CA 1
ATOM 6323 C C . GLN A 1 827 ? 11.758 -1.341 40.771 1.00 96.06 827 GLN A C 1
ATOM 6325 O O . GLN A 1 827 ? 12.827 -0.783 40.532 1.00 96.06 827 GLN A O 1
ATOM 6330 N N . SER A 1 828 ? 10.997 -1.848 39.792 1.00 97.62 828 SER A N 1
ATOM 6331 C CA . SER A 1 828 ? 11.361 -1.837 38.372 1.00 97.62 828 SER A CA 1
ATOM 6332 C C . SER A 1 828 ? 10.502 -0.861 37.566 1.00 97.62 828 SER A C 1
ATOM 6334 O O . SER A 1 828 ? 9.421 -1.190 37.071 1.00 97.62 828 SER A O 1
ATOM 6336 N N . GLY A 1 829 ? 11.035 0.343 37.346 1.00 98.06 829 GLY A N 1
ATOM 6337 C CA . GLY A 1 829 ? 10.424 1.314 36.433 1.00 98.06 829 GLY A CA 1
ATOM 6338 C C . GLY A 1 829 ? 10.302 0.792 34.993 1.00 98.06 829 GLY A C 1
ATOM 6339 O O . GLY A 1 829 ? 9.373 1.170 34.286 1.00 98.06 829 GLY A O 1
ATOM 6340 N N . LEU A 1 830 ? 11.180 -0.119 34.552 1.00 98.62 830 LEU A N 1
ATOM 6341 C CA . LEU A 1 830 ? 11.098 -0.709 33.209 1.00 98.62 830 LEU A CA 1
ATOM 6342 C C . LEU A 1 830 ? 9.961 -1.741 33.096 1.00 98.62 830 LEU A C 1
ATOM 6344 O O . LEU A 1 830 ? 9.239 -1.750 32.097 1.00 98.62 830 LEU A O 1
ATOM 6348 N N . ALA A 1 831 ? 9.735 -2.548 34.137 1.00 98.56 831 ALA A N 1
ATOM 6349 C CA . ALA A 1 831 ? 8.604 -3.470 34.201 1.00 98.56 831 ALA A CA 1
ATOM 6350 C C . ALA A 1 831 ? 7.272 -2.712 34.274 1.00 98.56 831 ALA A C 1
ATOM 6352 O O . ALA A 1 831 ? 6.313 -3.096 33.604 1.00 98.56 831 ALA A O 1
ATOM 6353 N N . GLN A 1 832 ? 7.228 -1.605 35.025 1.00 98.56 832 GLN A N 1
ATOM 6354 C CA . GLN A 1 832 ? 6.084 -0.690 35.071 1.00 98.56 832 GLN A CA 1
ATOM 6355 C C . GLN A 1 832 ? 5.821 -0.067 33.692 1.00 98.56 832 GLN A C 1
ATOM 6357 O O . GLN A 1 832 ? 4.696 -0.149 33.200 1.00 98.56 832 GLN A O 1
ATOM 6362 N N . ALA A 1 833 ? 6.853 0.461 33.021 1.00 98.81 833 ALA A N 1
ATOM 6363 C CA . ALA A 1 833 ? 6.743 0.996 31.664 1.00 98.81 833 ALA A CA 1
ATOM 6364 C C . ALA A 1 833 ? 6.183 -0.051 30.686 1.00 98.81 833 ALA A C 1
ATOM 6366 O O . ALA A 1 833 ? 5.234 0.226 29.957 1.00 98.81 833 ALA A O 1
ATOM 6367 N N . TYR A 1 834 ? 6.708 -1.281 30.689 1.00 98.75 834 TYR A N 1
ATOM 6368 C CA . TYR A 1 834 ? 6.211 -2.327 29.791 1.00 98.75 834 TYR A CA 1
ATOM 6369 C C . TYR A 1 834 ? 4.782 -2.782 30.139 1.00 98.75 834 TYR A C 1
ATOM 6371 O O . TYR A 1 834 ? 3.968 -2.983 29.235 1.00 98.75 834 TYR A O 1
ATOM 6379 N N . ALA A 1 835 ? 4.437 -2.871 31.429 1.00 98.44 835 ALA A N 1
ATOM 6380 C CA . ALA A 1 835 ? 3.072 -3.150 31.875 1.00 98.44 835 ALA A CA 1
ATOM 6381 C C . ALA A 1 835 ? 2.080 -2.078 31.393 1.00 98.44 835 ALA A C 1
ATOM 6383 O O . ALA A 1 835 ? 1.005 -2.432 30.915 1.00 98.44 835 ALA A O 1
ATOM 6384 N N . ARG A 1 836 ? 2.459 -0.792 31.442 1.00 98.50 836 ARG A N 1
ATOM 6385 C CA . ARG A 1 836 ? 1.683 0.330 30.887 1.00 98.50 836 ARG A CA 1
ATOM 6386 C C . ARG A 1 836 ? 1.580 0.261 29.357 1.00 98.50 836 ARG A C 1
ATOM 6388 O O . ARG A 1 836 ? 0.475 0.314 28.821 1.00 98.50 836 ARG A O 1
ATOM 6395 N N . ALA A 1 837 ? 2.701 0.071 28.656 1.00 98.69 837 ALA A N 1
ATOM 6396 C CA . ALA A 1 837 ? 2.772 0.051 27.190 1.00 98.69 837 ALA A CA 1
ATOM 6397 C C . ALA A 1 837 ? 1.946 -1.088 26.566 1.00 98.69 837 ALA A C 1
ATOM 6399 O O . ALA A 1 837 ? 1.136 -0.846 25.675 1.00 98.69 837 ALA A O 1
ATOM 6400 N N . ARG A 1 838 ? 2.078 -2.320 27.078 1.00 98.00 838 ARG A N 1
ATOM 6401 C CA . ARG A 1 838 ? 1.204 -3.453 26.710 1.00 98.00 838 ARG A CA 1
ATOM 6402 C C . ARG A 1 838 ? -0.218 -3.291 27.266 1.00 98.00 838 ARG A C 1
ATOM 6404 O O . ARG A 1 838 ? -1.180 -3.840 26.731 1.00 98.00 838 ARG A O 1
ATOM 6411 N N . GLY A 1 839 ? -0.338 -2.564 28.372 1.00 96.62 839 GLY A N 1
ATOM 6412 C CA . GLY A 1 839 ? -1.573 -2.299 29.094 1.00 96.62 839 GLY A CA 1
ATOM 6413 C C . GLY A 1 839 ? -2.553 -1.390 28.361 1.00 96.62 839 GLY A C 1
ATOM 6414 O O . GLY A 1 839 ? -3.751 -1.520 28.617 1.00 96.62 839 GLY A O 1
ATOM 6415 N N . ALA A 1 840 ? -2.082 -0.538 27.443 1.00 97.25 840 ALA A N 1
ATOM 6416 C CA . ALA A 1 840 ? -2.910 0.310 26.585 1.00 97.25 840 ALA A CA 1
ATOM 6417 C C . ALA A 1 840 ? -3.929 -0.532 25.793 1.00 97.25 840 ALA A C 1
ATOM 6419 O O . ALA A 1 840 ? -5.110 -0.565 26.140 1.00 97.25 840 ALA A O 1
ATOM 6420 N N . ASP A 1 841 ? -3.454 -1.316 24.822 1.00 95.62 841 ASP A N 1
ATOM 6421 C CA . ASP A 1 841 ? -4.260 -2.222 24.002 1.00 95.62 841 ASP A CA 1
ATOM 6422 C C . ASP A 1 841 ? -3.685 -3.650 24.054 1.00 95.62 841 ASP A C 1
ATOM 6424 O O . ASP A 1 841 ? -2.687 -3.983 23.401 1.00 95.62 841 ASP A O 1
ATOM 6428 N N . ARG A 1 842 ? -4.337 -4.515 24.844 1.00 92.69 842 ARG A N 1
ATOM 6429 C CA . ARG A 1 842 ? -3.921 -5.915 25.044 1.00 92.69 842 ARG A CA 1
ATOM 6430 C C . ARG A 1 842 ? -4.152 -6.799 23.813 1.00 92.69 842 ARG A C 1
ATOM 6432 O O . ARG A 1 842 ? -3.500 -7.837 23.713 1.00 92.69 842 ARG A O 1
ATOM 6439 N N . MET A 1 843 ? -5.061 -6.428 22.907 1.00 89.75 843 MET A N 1
ATOM 6440 C CA . MET A 1 843 ? -5.370 -7.215 21.707 1.00 89.75 843 MET A CA 1
ATOM 6441 C C . MET A 1 843 ? -4.424 -6.863 20.556 1.00 89.75 843 MET A C 1
ATOM 6443 O O . MET A 1 843 ? -3.836 -7.769 19.967 1.00 89.75 843 MET A O 1
ATOM 6447 N N . SER A 1 844 ? -4.164 -5.576 20.309 1.00 93.94 844 SER A N 1
ATOM 6448 C CA . SER A 1 844 ? -3.127 -5.144 19.358 1.00 93.94 844 SER A CA 1
ATOM 6449 C C . SER A 1 844 ? -1.724 -5.595 19.791 1.00 93.94 844 SER A C 1
ATOM 6451 O O . SER A 1 844 ? -0.902 -5.934 18.942 1.00 93.94 844 SER A O 1
ATOM 6453 N N . SER A 1 845 ? -1.463 -5.696 21.102 1.00 96.44 845 SER A N 1
ATOM 6454 C CA . SER A 1 845 ? -0.196 -6.223 21.643 1.00 96.44 845 SER A CA 1
ATOM 6455 C C . SER A 1 845 ? -0.042 -7.758 21.553 1.00 96.44 845 SER A C 1
ATOM 6457 O O . SER A 1 845 ? 0.922 -8.321 22.078 1.00 96.44 845 SER A O 1
ATOM 6459 N N . PHE A 1 846 ? -0.975 -8.490 20.931 1.00 93.69 846 PHE A N 1
ATOM 6460 C CA . PHE A 1 846 ? -0.870 -9.948 20.817 1.00 93.69 846 PHE A CA 1
ATOM 6461 C C . PHE A 1 846 ? 0.180 -10.354 19.769 1.00 93.69 846 PHE A C 1
ATOM 6463 O O . PHE A 1 846 ? -0.007 -10.187 18.559 1.00 93.69 846 PHE A O 1
ATOM 6470 N N . GLY A 1 847 ? 1.305 -10.918 20.220 1.00 94.62 847 GLY A N 1
ATOM 6471 C CA . GLY A 1 847 ? 2.458 -11.169 19.350 1.00 94.62 847 GLY A CA 1
ATOM 6472 C C . GLY A 1 847 ? 3.159 -9.871 18.940 1.00 94.62 847 GLY A C 1
ATOM 6473 O O . GLY A 1 847 ? 3.521 -9.720 17.776 1.00 94.62 847 GLY A O 1
ATOM 6474 N N . ASP A 1 848 ? 3.251 -8.914 19.859 1.00 97.75 848 ASP A N 1
ATOM 6475 C CA . ASP A 1 848 ? 3.981 -7.655 19.710 1.00 97.75 848 ASP A CA 1
ATOM 6476 C C . ASP A 1 848 ? 5.491 -7.846 19.520 1.00 97.75 848 ASP A C 1
ATOM 6478 O O . ASP A 1 848 ? 6.065 -8.886 19.838 1.00 97.75 848 ASP A O 1
ATOM 6482 N N . VAL A 1 849 ? 6.151 -6.801 19.041 1.00 98.50 849 VAL A N 1
ATOM 6483 C CA . VAL A 1 849 ? 7.598 -6.624 19.146 1.00 98.50 849 VAL A CA 1
ATOM 6484 C C . VAL A 1 849 ? 7.853 -5.545 20.191 1.00 98.50 849 VAL A C 1
ATOM 6486 O O . VAL A 1 849 ? 7.336 -4.437 20.088 1.00 98.50 849 VAL A O 1
ATOM 6489 N N . ILE A 1 850 ? 8.628 -5.878 21.215 1.00 98.88 850 ILE A N 1
ATOM 6490 C CA . ILE A 1 850 ? 8.838 -5.034 22.392 1.00 98.88 850 ILE A CA 1
ATOM 6491 C C . ILE A 1 850 ? 10.139 -4.246 22.229 1.00 98.88 850 ILE A C 1
ATOM 6493 O O . ILE A 1 850 ? 11.169 -4.841 21.915 1.00 98.88 850 ILE A O 1
ATOM 6497 N N . ALA A 1 851 ? 10.134 -2.946 22.518 1.00 98.88 851 ALA A N 1
ATOM 6498 C CA . ALA A 1 851 ? 11.358 -2.168 22.722 1.00 98.88 851 ALA A CA 1
ATOM 6499 C C . ALA A 1 851 ? 11.452 -1.653 24.162 1.00 98.88 851 ALA A C 1
ATOM 6501 O O . ALA A 1 851 ? 10.434 -1.312 24.763 1.00 98.88 851 ALA A O 1
ATOM 6502 N N . LEU A 1 852 ? 12.672 -1.612 24.705 1.00 98.94 852 LEU A N 1
ATOM 6503 C CA . LEU A 1 852 ? 12.985 -1.235 26.087 1.00 98.94 852 LEU A CA 1
ATOM 6504 C C . LEU A 1 852 ? 14.238 -0.344 26.114 1.00 98.94 852 LEU A C 1
ATOM 6506 O O . LEU A 1 852 ? 15.273 -0.727 25.576 1.00 98.94 852 LEU A O 1
ATOM 6510 N N . SER A 1 853 ? 14.175 0.842 26.725 1.00 98.75 853 SER A N 1
ATOM 6511 C CA . SER A 1 853 ? 15.238 1.865 26.614 1.00 98.75 853 SER A CA 1
ATOM 6512 C C . SER A 1 853 ? 16.480 1.633 27.493 1.00 98.75 853 SER A C 1
ATOM 6514 O O . SER A 1 853 ? 17.519 2.287 27.311 1.00 98.75 853 SER A O 1
ATOM 6516 N N . ARG A 1 854 ? 16.368 0.714 28.460 1.00 98.50 854 ARG A N 1
ATOM 6517 C CA . ARG A 1 854 ? 17.375 0.352 29.473 1.00 98.50 854 ARG A CA 1
ATOM 6518 C C . ARG A 1 854 ? 17.516 -1.170 29.563 1.00 98.50 854 ARG A C 1
ATOM 6520 O O . ARG A 1 854 ? 16.764 -1.905 28.928 1.00 98.50 854 ARG A O 1
ATOM 6527 N N . GLU A 1 855 ? 18.516 -1.630 30.309 1.00 98.56 855 GLU A N 1
ATOM 6528 C CA . GLU A 1 855 ? 18.782 -3.056 30.513 1.00 98.56 855 GLU A CA 1
ATOM 6529 C C . GLU A 1 855 ? 17.559 -3.800 31.071 1.00 98.56 855 GLU A C 1
ATOM 6531 O O . GLU A 1 855 ? 16.909 -3.329 32.003 1.00 98.56 855 GLU A O 1
ATOM 6536 N N . VAL A 1 856 ? 17.241 -4.958 30.484 1.00 98.81 856 VAL A N 1
ATOM 6537 C CA . VAL A 1 856 ? 16.075 -5.754 30.880 1.00 98.81 856 VAL A CA 1
ATOM 6538 C C . VAL A 1 856 ? 16.366 -6.527 32.157 1.00 98.81 856 VAL A C 1
ATOM 6540 O O . VAL A 1 856 ? 17.247 -7.387 32.179 1.00 98.81 856 VAL A O 1
ATOM 6543 N N . ASP A 1 857 ? 15.574 -6.248 33.187 1.00 98.44 857 ASP A N 1
ATOM 6544 C CA . ASP A 1 857 ? 15.648 -6.881 34.500 1.00 98.44 857 ASP A CA 1
ATOM 6545 C C . ASP A 1 857 ? 14.712 -8.096 34.658 1.00 98.44 857 ASP A C 1
ATOM 6547 O O . ASP A 1 857 ? 13.890 -8.434 33.794 1.00 98.44 857 ASP A O 1
ATOM 6551 N N . LEU A 1 858 ? 14.848 -8.777 35.799 1.00 98.25 858 LEU A N 1
ATOM 6552 C CA . LEU A 1 858 ? 14.067 -9.962 36.145 1.00 98.25 858 LEU A CA 1
ATOM 6553 C C . LEU A 1 858 ? 12.543 -9.693 36.228 1.00 98.25 858 LEU A C 1
ATOM 6555 O O . LEU A 1 858 ? 11.800 -10.494 35.655 1.00 98.25 858 LEU A O 1
ATOM 6559 N N . PRO A 1 859 ? 12.027 -8.618 36.867 1.00 98.38 859 PRO A N 1
ATOM 6560 C CA . PRO A 1 859 ? 10.597 -8.289 36.826 1.00 98.38 859 PRO A CA 1
ATOM 6561 C C . PRO A 1 859 ? 10.062 -8.086 35.401 1.00 98.38 859 PRO A C 1
ATOM 6563 O O . PRO A 1 859 ? 9.039 -8.677 35.044 1.00 98.38 859 PRO A O 1
ATOM 6566 N N . THR A 1 860 ? 10.777 -7.347 34.546 1.00 98.62 860 THR A N 1
ATOM 6567 C CA . THR A 1 860 ? 10.387 -7.133 33.142 1.00 98.62 860 THR A CA 1
ATOM 6568 C C . THR A 1 860 ? 10.350 -8.465 32.389 1.00 98.62 860 THR A C 1
ATOM 6570 O O . THR A 1 860 ? 9.355 -8.795 31.736 1.00 98.62 860 THR A O 1
ATOM 6573 N N . ALA A 1 861 ? 11.382 -9.299 32.547 1.00 98.38 861 ALA A N 1
ATOM 6574 C CA . ALA A 1 861 ? 11.435 -10.627 31.943 1.00 98.38 861 ALA A CA 1
ATOM 6575 C C . ALA A 1 861 ? 10.350 -11.585 32.474 1.00 98.38 861 ALA A C 1
ATOM 6577 O O . ALA A 1 861 ? 9.830 -12.385 31.694 1.00 98.38 861 ALA A O 1
ATOM 6578 N N . LYS A 1 862 ? 9.939 -11.488 33.750 1.00 97.88 862 LYS A N 1
ATOM 6579 C CA . LYS A 1 862 ? 8.800 -12.243 34.312 1.00 97.88 862 LYS A CA 1
ATOM 6580 C C . LYS A 1 862 ? 7.474 -11.867 33.636 1.00 97.88 862 LYS A C 1
ATOM 6582 O O . LYS A 1 862 ? 6.682 -12.767 33.346 1.00 97.88 862 LYS A O 1
ATOM 6587 N N . ILE A 1 863 ? 7.233 -10.583 33.342 1.00 97.50 863 ILE A N 1
ATOM 6588 C CA . ILE A 1 863 ? 6.035 -10.138 32.599 1.00 97.50 863 ILE A CA 1
ATOM 6589 C C . ILE A 1 863 ? 6.089 -10.667 31.162 1.00 97.50 863 ILE A C 1
ATOM 6591 O O . ILE A 1 863 ? 5.172 -11.365 30.724 1.00 97.50 863 ILE A O 1
ATOM 6595 N N . ILE A 1 864 ? 7.184 -10.396 30.438 1.00 97.44 864 ILE A N 1
ATOM 6596 C CA . ILE A 1 864 ? 7.357 -10.844 29.047 1.00 97.44 864 ILE A CA 1
ATOM 6597 C C . ILE A 1 864 ? 7.241 -12.369 28.962 1.00 97.44 864 ILE A C 1
ATOM 6599 O O . ILE A 1 864 ? 6.584 -12.880 28.059 1.00 97.44 864 ILE A O 1
ATOM 6603 N N . GLY A 1 865 ? 7.807 -13.110 29.920 1.00 95.50 865 GLY A N 1
ATOM 6604 C CA . GLY A 1 865 ? 7.744 -14.569 30.032 1.00 95.50 865 GLY A CA 1
ATOM 6605 C C . GLY A 1 865 ? 6.329 -15.138 29.899 1.00 95.50 865 GLY A C 1
ATOM 6606 O O . GLY A 1 865 ? 6.123 -16.050 29.094 1.00 95.50 865 GLY A O 1
ATOM 6607 N N . LYS A 1 866 ? 5.356 -14.544 30.604 1.00 91.81 866 LYS A N 1
ATOM 6608 C CA . LYS A 1 866 ? 3.944 -14.978 30.661 1.00 91.81 866 LYS A CA 1
ATOM 6609 C C . LYS A 1 866 ? 3.113 -14.629 29.417 1.00 91.81 866 LYS A C 1
ATOM 6611 O O . LYS A 1 866 ? 2.072 -15.241 29.191 1.00 91.81 866 LYS A O 1
ATOM 6616 N N . GLU A 1 867 ? 3.537 -13.644 28.631 1.00 92.38 867 GLU A N 1
ATOM 6617 C CA . GLU A 1 867 ? 2.727 -13.024 27.572 1.00 92.38 867 GLU A CA 1
ATOM 6618 C C . GLU A 1 867 ? 3.029 -13.561 26.155 1.00 92.38 867 GLU A C 1
ATOM 6620 O O . GLU A 1 867 ? 4.093 -14.131 25.890 1.00 92.38 867 GLU A O 1
ATOM 6625 N N . VAL A 1 868 ? 2.092 -13.390 25.212 1.00 94.56 868 VAL A N 1
ATOM 6626 C CA . VAL A 1 868 ? 2.311 -13.736 23.792 1.00 94.56 868 VAL A CA 1
ATOM 6627 C C . VAL A 1 868 ? 2.936 -12.546 23.072 1.00 94.56 868 VAL A C 1
ATOM 6629 O O . VAL A 1 868 ? 2.290 -11.513 22.908 1.00 94.56 868 VAL A O 1
ATOM 6632 N N . SER A 1 869 ? 4.180 -12.730 22.639 1.00 97.06 869 SER A N 1
ATOM 6633 C CA . SER A 1 869 ? 5.031 -11.725 22.001 1.00 97.06 869 SER A CA 1
ATOM 6634 C C . SER A 1 869 ? 5.901 -12.382 20.920 1.00 97.06 869 SER A C 1
ATOM 6636 O O . SER A 1 869 ? 6.182 -13.587 20.996 1.00 97.06 869 SER A O 1
ATOM 6638 N N . ASP A 1 870 ? 6.322 -11.620 19.916 1.00 97.69 870 ASP A N 1
ATOM 6639 C CA . ASP A 1 870 ? 7.153 -12.065 18.796 1.00 97.69 870 ASP A CA 1
ATOM 6640 C C . ASP A 1 870 ? 8.650 -11.805 18.992 1.00 97.69 870 ASP A C 1
ATOM 6642 O O . ASP A 1 870 ? 9.449 -12.651 18.574 1.00 97.69 870 ASP A O 1
ATOM 6646 N N . GLY A 1 871 ? 9.031 -10.738 19.699 1.00 98.25 871 GLY A N 1
ATOM 6647 C CA . GLY A 1 871 ? 10.426 -10.464 20.043 1.00 98.25 871 GLY A CA 1
ATOM 6648 C C . GLY A 1 871 ? 10.623 -9.268 20.969 1.00 98.25 871 GLY A C 1
ATOM 6649 O O . GLY A 1 871 ? 9.690 -8.517 21.231 1.00 98.25 871 GLY A O 1
ATOM 6650 N N . VAL A 1 872 ? 11.856 -9.077 21.439 1.00 98.81 872 VAL A N 1
ATOM 6651 C CA . VAL A 1 872 ? 12.266 -7.930 22.266 1.00 98.81 872 VAL A CA 1
ATOM 6652 C C . VAL A 1 872 ? 13.607 -7.347 21.808 1.00 98.81 872 VAL A C 1
ATOM 6654 O O . VAL A 1 872 ? 14.514 -8.091 21.426 1.00 98.81 872 VAL A O 1
ATOM 6657 N N . VAL A 1 873 ? 13.727 -6.017 21.860 1.00 98.88 873 VAL A N 1
ATOM 6658 C CA . VAL A 1 873 ? 14.966 -5.252 21.672 1.00 98.88 873 VAL A CA 1
ATOM 6659 C C . VAL A 1 873 ? 15.251 -4.355 22.883 1.00 98.88 873 VAL A C 1
ATOM 6661 O O . VAL A 1 873 ? 14.352 -3.696 23.405 1.00 98.88 873 VAL A O 1
ATOM 6664 N N . ALA A 1 874 ? 16.507 -4.333 23.330 1.00 98.81 874 ALA A N 1
ATOM 6665 C CA . ALA A 1 874 ? 16.982 -3.561 24.483 1.00 98.81 874 ALA A CA 1
ATOM 6666 C C . ALA A 1 874 ? 18.495 -3.272 24.356 1.00 98.81 874 ALA A C 1
ATOM 6668 O O . ALA A 1 874 ? 19.159 -3.952 23.570 1.00 98.81 874 ALA A O 1
ATOM 6669 N N . PRO A 1 875 ? 19.091 -2.334 25.118 1.00 98.56 875 PRO A N 1
ATOM 6670 C CA . PRO A 1 875 ? 20.543 -2.122 25.109 1.00 98.56 875 PRO A CA 1
ATOM 667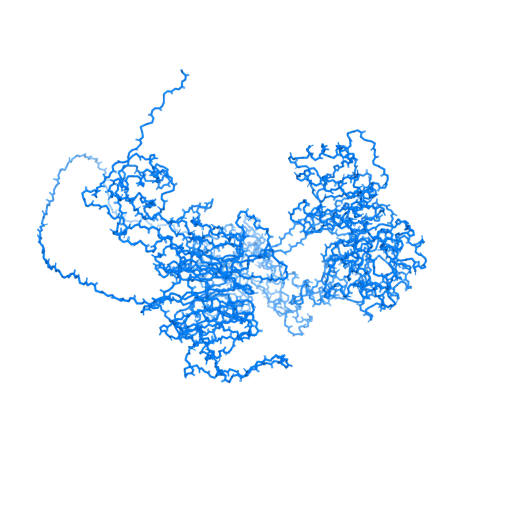1 C C . PRO A 1 875 ? 21.342 -3.213 25.847 1.00 98.56 875 PRO A C 1
ATOM 6673 O O . PRO A 1 875 ? 22.540 -3.371 25.616 1.00 98.56 875 PRO A O 1
ATOM 6676 N N . GLY A 1 876 ? 20.692 -3.978 26.728 1.00 98.56 876 GLY A N 1
ATOM 6677 C CA . GLY A 1 876 ? 21.300 -5.005 27.578 1.00 98.56 876 GLY A CA 1
ATOM 6678 C C . GLY A 1 876 ? 20.237 -5.870 28.256 1.00 98.56 876 GLY A C 1
ATOM 6679 O O . GLY A 1 876 ? 19.047 -5.556 28.188 1.00 98.56 876 GLY A O 1
ATOM 6680 N N . TYR A 1 877 ? 20.659 -6.962 28.887 1.00 98.75 877 TYR A N 1
ATOM 6681 C CA . TYR A 1 877 ? 19.801 -7.923 29.588 1.00 98.75 877 TYR A CA 1
ATOM 6682 C C . TYR A 1 877 ? 20.596 -8.513 30.756 1.00 98.75 877 TYR A C 1
ATOM 6684 O O . TYR A 1 877 ? 21.712 -8.987 30.529 1.00 98.75 877 TYR A O 1
ATOM 6692 N N . THR A 1 878 ? 20.017 -8.591 31.959 1.00 98.62 878 THR A N 1
ATOM 6693 C CA . THR A 1 878 ? 20.650 -9.374 33.036 1.00 98.62 878 THR A CA 1
ATOM 6694 C C . THR A 1 878 ? 20.670 -10.865 32.677 1.00 98.62 878 THR A C 1
ATOM 6696 O O . THR A 1 878 ? 19.908 -11.332 31.819 1.00 98.62 878 THR A O 1
ATOM 6699 N N . ALA A 1 879 ? 21.539 -11.645 33.325 1.00 98.19 879 ALA A N 1
ATOM 6700 C CA . ALA A 1 879 ? 21.685 -13.071 33.033 1.00 98.19 879 ALA A CA 1
ATOM 6701 C C . ALA A 1 879 ? 20.370 -13.847 33.251 1.00 98.19 879 ALA A C 1
ATOM 6703 O O . ALA A 1 879 ? 19.976 -14.665 32.418 1.00 98.19 879 ALA A O 1
ATOM 6704 N N . GLU A 1 880 ? 19.653 -13.541 34.333 1.00 97.50 880 GLU A N 1
ATOM 6705 C CA . GLU A 1 880 ? 18.372 -14.148 34.705 1.00 97.50 880 GLU A CA 1
ATOM 6706 C C . GLU A 1 880 ? 17.266 -13.750 33.722 1.00 97.50 880 GLU A C 1
ATOM 6708 O O . GLU A 1 880 ? 16.464 -14.590 33.302 1.00 97.50 880 GLU A O 1
ATOM 6713 N N . ALA A 1 881 ? 17.245 -12.475 33.318 1.00 98.25 881 ALA A N 1
ATOM 6714 C CA . ALA A 1 881 ? 16.301 -11.954 32.341 1.00 98.25 881 ALA A CA 1
ATOM 6715 C C . ALA A 1 881 ? 16.483 -12.640 30.978 1.00 98.25 881 ALA A C 1
ATOM 6717 O O . ALA A 1 881 ? 15.527 -13.178 30.412 1.00 98.25 881 ALA A O 1
ATOM 6718 N N . LEU A 1 882 ? 17.721 -12.699 30.480 1.00 98.25 882 LEU A N 1
ATOM 6719 C CA . LEU A 1 882 ? 18.058 -13.349 29.216 1.00 98.25 882 LEU A CA 1
ATOM 6720 C C . LEU A 1 882 ? 17.706 -14.845 29.230 1.00 98.25 882 LEU A C 1
ATOM 6722 O O . LEU A 1 882 ? 17.171 -15.362 28.246 1.00 98.25 882 LEU A O 1
ATOM 6726 N N . GLU A 1 883 ? 17.943 -15.532 30.349 1.00 97.62 883 GLU A N 1
ATOM 6727 C CA . GLU A 1 883 ? 17.627 -16.952 30.515 1.00 97.62 883 GLU A CA 1
ATOM 6728 C C . GLU A 1 883 ? 16.126 -17.266 30.561 1.00 97.62 883 GLU A C 1
ATOM 6730 O O . GLU A 1 883 ? 15.728 -18.364 30.161 1.00 97.62 883 GLU A O 1
ATOM 6735 N N . ILE A 1 884 ? 15.276 -16.339 31.012 1.00 97.94 884 ILE A N 1
ATOM 6736 C CA . ILE A 1 884 ? 13.814 -16.468 30.898 1.00 97.94 884 ILE A CA 1
ATOM 6737 C C . ILE A 1 884 ? 13.377 -16.237 29.447 1.00 97.94 884 ILE A C 1
ATOM 6739 O O . ILE A 1 884 ? 12.602 -17.021 28.891 1.00 97.94 884 ILE A O 1
ATOM 6743 N N . LEU A 1 885 ? 13.894 -15.184 28.810 1.00 98.19 885 LEU A N 1
ATOM 6744 C CA . LEU A 1 885 ? 13.479 -14.769 27.468 1.00 98.19 885 LEU A CA 1
ATOM 6745 C C . LEU A 1 885 ? 13.875 -15.795 26.397 1.00 98.19 885 LEU A C 1
ATOM 6747 O O . LEU A 1 885 ? 13.038 -16.149 25.566 1.00 98.19 885 LEU A O 1
ATOM 6751 N N . LYS A 1 886 ? 15.089 -16.359 26.462 1.00 96.50 886 LYS A N 1
ATOM 6752 C CA . LYS A 1 886 ? 15.546 -17.432 25.556 1.00 96.50 886 LYS A CA 1
ATOM 6753 C C . LYS A 1 886 ? 14.639 -18.667 25.575 1.00 96.50 886 LYS A C 1
ATOM 6755 O O . LYS A 1 886 ? 14.472 -19.315 24.546 1.00 96.50 886 LYS A O 1
ATOM 6760 N N . LYS A 1 887 ? 14.020 -18.996 26.715 1.00 96.38 887 LYS A N 1
ATOM 6761 C CA . LYS A 1 887 ? 13.162 -20.189 26.860 1.00 96.38 887 LYS A CA 1
ATOM 6762 C C . LYS A 1 887 ? 11.783 -20.018 26.208 1.00 96.38 887 LYS A C 1
ATOM 6764 O O . LYS A 1 887 ? 11.133 -21.017 25.884 1.00 96.38 887 LYS A O 1
ATOM 6769 N N . LYS A 1 888 ? 11.340 -18.783 25.930 1.00 96.75 888 LYS A N 1
ATOM 6770 C CA . LYS A 1 888 ? 10.078 -18.519 25.215 1.00 96.75 888 LYS A CA 1
ATOM 6771 C C . LYS A 1 888 ? 10.082 -19.133 23.806 1.00 96.75 888 LYS A C 1
ATOM 6773 O O . LYS A 1 888 ? 11.115 -19.277 23.153 1.00 96.75 888 LYS A O 1
ATOM 6778 N N . LYS A 1 889 ? 8.885 -19.500 23.327 1.00 94.88 889 LYS A N 1
ATOM 6779 C CA . LYS A 1 889 ? 8.651 -20.169 22.027 1.00 94.88 889 LYS A CA 1
ATOM 6780 C C . LYS A 1 889 ? 9.559 -21.396 21.779 1.00 94.88 889 LYS A C 1
ATOM 6782 O O . LYS A 1 889 ? 9.878 -21.699 20.633 1.00 94.88 889 LYS A O 1
ATOM 6787 N N . GLY A 1 890 ? 9.983 -22.093 22.840 1.00 93.81 890 GLY A N 1
ATOM 6788 C CA . GLY A 1 890 ? 10.841 -23.280 22.743 1.00 93.81 890 GLY A CA 1
ATOM 6789 C C . GLY A 1 890 ? 12.216 -22.979 22.140 1.00 93.81 890 GLY A C 1
ATOM 6790 O O . GLY A 1 890 ? 12.608 -23.623 21.169 1.00 93.81 890 GLY A O 1
ATOM 6791 N N . GLY A 1 891 ? 12.909 -21.957 22.654 1.00 94.50 891 GLY A N 1
ATOM 6792 C CA . GLY A 1 891 ? 14.235 -21.540 22.171 1.00 94.50 891 GLY A CA 1
ATOM 6793 C C . GLY A 1 891 ? 14.222 -20.580 20.975 1.00 94.50 891 GLY A C 1
ATOM 6794 O O . GLY A 1 891 ? 15.280 -20.152 20.520 1.00 94.50 891 GLY A O 1
ATOM 6795 N N . LYS A 1 892 ? 13.042 -20.254 20.426 1.00 96.56 892 LYS A N 1
ATOM 6796 C CA . LYS A 1 892 ? 12.893 -19.541 19.138 1.00 96.56 892 LYS A CA 1
ATOM 6797 C C . LYS A 1 892 ? 12.404 -18.096 19.265 1.00 96.56 892 LYS A C 1
ATOM 6799 O O . LYS A 1 892 ? 12.133 -17.461 18.248 1.00 96.56 892 LYS A O 1
ATOM 6804 N N . TYR A 1 893 ? 12.249 -17.587 20.484 1.00 98.31 893 TYR A N 1
ATOM 6805 C CA . TYR A 1 893 ? 11.862 -16.198 20.726 1.00 98.31 893 TYR A CA 1
ATOM 6806 C C . TYR A 1 893 ? 12.990 -15.235 20.339 1.00 98.31 893 TYR A C 1
ATOM 6808 O O . TYR A 1 893 ? 14.157 -15.504 20.620 1.00 98.31 893 TYR A O 1
ATOM 6816 N N . LEU A 1 894 ? 12.641 -14.140 19.661 1.00 98.50 894 LEU A N 1
ATOM 6817 C CA . LEU A 1 894 ? 13.607 -13.168 19.163 1.00 98.50 894 LEU A CA 1
ATOM 6818 C C . LEU A 1 894 ? 14.084 -12.258 20.302 1.00 98.50 894 LEU A C 1
ATOM 6820 O O . LEU A 1 894 ? 13.279 -11.572 20.928 1.00 98.50 894 LEU A O 1
ATOM 6824 N N . VAL A 1 895 ? 15.394 -12.231 20.537 1.00 98.62 895 VAL A N 1
ATOM 6825 C CA . VAL A 1 895 ? 16.038 -11.349 21.518 1.00 98.62 895 VAL A CA 1
ATOM 6826 C C . VAL A 1 895 ? 17.165 -10.600 20.817 1.00 98.62 895 VAL A C 1
ATOM 6828 O O . VAL A 1 895 ? 18.092 -11.221 20.293 1.00 98.62 895 VAL A O 1
ATOM 6831 N N . LEU A 1 896 ? 17.076 -9.271 20.793 1.00 98.56 896 LEU A N 1
ATOM 6832 C CA . LEU A 1 896 ? 18.029 -8.383 20.130 1.00 98.56 896 LEU A CA 1
ATOM 6833 C C . LEU A 1 896 ? 18.668 -7.434 21.144 1.00 98.56 896 LEU A C 1
ATOM 6835 O O . LEU A 1 896 ? 17.967 -6.790 21.926 1.00 98.56 896 LEU A O 1
ATOM 6839 N N . GLN A 1 897 ? 19.992 -7.315 21.106 1.00 98.56 897 GLN A N 1
ATOM 6840 C CA . GLN A 1 897 ? 20.712 -6.258 21.813 1.00 98.56 897 GLN A CA 1
ATOM 6841 C C . GLN A 1 897 ? 21.041 -5.136 20.830 1.00 98.56 897 GLN A C 1
ATOM 6843 O O . GLN A 1 897 ? 21.705 -5.409 19.835 1.00 98.56 897 GLN A O 1
ATOM 6848 N N . MET A 1 898 ? 20.592 -3.910 21.089 1.00 98.38 898 MET A N 1
ATOM 6849 C CA . MET A 1 898 ? 20.858 -2.729 20.258 1.00 98.38 898 MET A CA 1
ATOM 6850 C C . MET A 1 898 ? 21.981 -1.876 20.861 1.00 98.38 898 MET A C 1
ATOM 6852 O O . MET A 1 898 ? 22.054 -1.702 22.074 1.00 98.38 898 MET A O 1
ATOM 6856 N N . ASP A 1 899 ? 22.835 -1.301 20.022 1.00 97.31 899 ASP A N 1
ATOM 6857 C CA . ASP A 1 899 ? 23.806 -0.292 20.434 1.00 97.31 899 ASP A CA 1
ATOM 6858 C C . ASP A 1 899 ? 23.101 1.042 20.746 1.00 97.31 899 ASP A C 1
ATOM 6860 O O . ASP A 1 899 ? 22.548 1.698 19.858 1.00 97.31 899 ASP A O 1
ATOM 6864 N N . LYS A 1 900 ? 23.135 1.476 22.016 1.00 96.06 900 LYS A N 1
ATOM 6865 C CA . LYS A 1 900 ? 22.545 2.759 22.438 1.00 96.06 900 LYS A CA 1
ATOM 6866 C C . LYS A 1 900 ? 23.294 3.969 21.866 1.00 96.06 900 LYS A C 1
ATOM 6868 O O . LYS A 1 900 ? 22.663 5.007 21.654 1.00 96.06 900 LYS A O 1
ATOM 6873 N N . ALA A 1 901 ? 24.584 3.831 21.551 1.00 95.62 901 ALA A N 1
ATOM 6874 C CA . ALA A 1 901 ? 25.396 4.882 20.939 1.00 95.62 901 ALA A CA 1
ATOM 6875 C C . ALA A 1 901 ? 25.168 5.029 19.422 1.00 95.62 901 ALA A C 1
ATOM 6877 O O . ALA A 1 901 ? 25.626 6.009 18.832 1.00 95.62 901 ALA A O 1
ATOM 6878 N N . TYR A 1 902 ? 24.437 4.110 18.779 1.00 94.50 902 TYR A N 1
ATOM 6879 C CA . TYR A 1 902 ? 24.155 4.217 17.351 1.00 94.50 902 TYR A CA 1
ATOM 6880 C C . TYR A 1 902 ? 23.268 5.428 17.020 1.00 94.50 902 TYR A C 1
ATOM 6882 O O . TYR A 1 902 ? 22.206 5.647 17.616 1.00 94.50 902 TYR A O 1
ATOM 6890 N N . THR A 1 903 ? 23.692 6.149 15.980 1.00 92.44 903 THR A N 1
ATOM 6891 C CA . THR A 1 903 ? 22.943 7.220 15.317 1.00 92.44 903 THR A CA 1
ATOM 6892 C C . THR A 1 903 ? 22.928 6.947 13.806 1.00 92.44 903 THR A C 1
ATOM 6894 O O . THR A 1 903 ? 24.006 6.772 13.216 1.00 92.44 903 THR A O 1
ATOM 6897 N N . PRO A 1 904 ? 21.743 6.885 13.163 1.00 93.75 904 PRO A N 1
ATOM 6898 C CA . PRO A 1 904 ? 21.622 6.655 11.724 1.00 93.75 904 PRO A CA 1
ATOM 6899 C C . PRO A 1 904 ? 22.136 7.852 10.900 1.00 93.75 904 PRO A C 1
ATOM 6901 O O . PRO A 1 904 ? 22.294 8.948 11.441 1.00 93.75 904 PRO A O 1
ATOM 6904 N N . PRO A 1 905 ? 22.384 7.676 9.588 1.00 93.31 905 PRO A N 1
ATOM 6905 C CA . PRO A 1 905 ? 22.652 8.790 8.679 1.00 93.31 905 PRO A CA 1
ATOM 6906 C C . PRO A 1 905 ? 21.518 9.838 8.677 1.00 93.31 905 PRO A C 1
ATOM 6908 O O . PRO A 1 905 ? 20.365 9.488 8.943 1.00 93.31 905 PRO A O 1
ATOM 6911 N N . PRO A 1 906 ? 21.808 11.110 8.337 1.00 95.56 906 PRO A N 1
ATOM 6912 C CA . PRO A 1 906 ? 20.792 12.165 8.259 1.00 95.56 906 PRO A CA 1
ATOM 6913 C C . PRO A 1 906 ? 19.859 12.021 7.045 1.00 95.56 906 PRO A C 1
ATOM 6915 O O . PRO A 1 906 ? 18.781 12.607 7.036 1.00 95.56 906 PRO A O 1
ATOM 6918 N N . GLN A 1 907 ? 20.249 11.239 6.035 1.00 96.44 907 GLN A N 1
ATOM 6919 C CA . GLN A 1 907 ? 19.472 10.978 4.824 1.00 96.44 907 GLN A CA 1
ATOM 6920 C C . GLN A 1 907 ? 19.000 9.518 4.793 1.00 96.44 907 GLN A C 1
ATOM 6922 O O . GLN A 1 907 ? 19.781 8.605 5.066 1.00 96.44 907 GLN A O 1
ATOM 6927 N N . GLU A 1 908 ? 17.737 9.306 4.429 1.00 95.31 908 GLU A N 1
ATOM 6928 C CA . GLU A 1 908 ? 17.125 8.000 4.184 1.00 95.31 908 GLU A CA 1
ATOM 6929 C C . GLU A 1 908 ? 16.699 7.854 2.713 1.00 95.31 908 GLU A C 1
ATOM 6931 O O . GLU A 1 908 ? 16.470 8.839 2.004 1.00 95.31 908 GLU A O 1
ATOM 6936 N N . GLN A 1 909 ? 16.588 6.605 2.256 1.00 95.81 909 GLN A N 1
ATOM 6937 C CA . GLN A 1 909 ? 16.124 6.253 0.915 1.00 95.81 909 GLN A CA 1
ATOM 6938 C C . GLN A 1 909 ? 15.135 5.089 0.979 1.00 95.81 909 GLN A C 1
ATOM 6940 O O . GLN A 1 909 ? 15.262 4.201 1.823 1.00 95.81 909 GLN A O 1
ATOM 6945 N N . ARG A 1 910 ? 14.160 5.081 0.067 1.00 95.94 910 ARG A N 1
ATOM 6946 C CA . ARG A 1 910 ? 13.156 4.017 -0.081 1.00 95.94 910 ARG A CA 1
ATOM 6947 C C . ARG A 1 910 ? 12.782 3.831 -1.549 1.00 95.94 910 ARG A C 1
ATOM 6949 O O . ARG A 1 910 ? 12.695 4.809 -2.284 1.00 95.94 910 ARG A O 1
ATOM 6956 N N . THR A 1 911 ? 12.505 2.601 -1.973 1.00 96.19 911 THR A N 1
ATOM 6957 C CA . THR A 1 911 ? 12.074 2.307 -3.350 1.00 96.19 911 THR A CA 1
ATOM 6958 C C . THR A 1 911 ? 10.581 1.994 -3.384 1.00 96.19 911 THR A C 1
ATOM 6960 O O . THR A 1 911 ? 10.117 1.095 -2.684 1.00 96.19 911 THR A O 1
ATOM 6963 N N . ILE A 1 912 ? 9.825 2.716 -4.212 1.00 95.94 912 ILE A N 1
ATOM 6964 C CA . ILE A 1 912 ? 8.383 2.535 -4.419 1.00 95.94 912 ILE A CA 1
ATOM 6965 C C . ILE A 1 912 ? 8.138 2.376 -5.921 1.00 95.94 912 ILE A C 1
ATOM 6967 O O . ILE A 1 912 ? 8.469 3.265 -6.698 1.00 95.94 912 ILE A O 1
ATOM 6971 N N . TYR A 1 913 ? 7.571 1.239 -6.338 1.00 94.69 913 TYR A N 1
ATOM 6972 C CA . TYR A 1 913 ? 7.278 0.933 -7.751 1.00 94.69 913 TYR A CA 1
ATOM 6973 C C . TYR A 1 913 ? 8.486 1.154 -8.696 1.00 94.69 913 TYR A C 1
ATOM 6975 O O . TYR A 1 913 ? 8.372 1.743 -9.764 1.00 94.69 913 TYR A O 1
ATOM 6983 N N . GLY A 1 914 ? 9.678 0.723 -8.263 1.00 91.94 914 GLY A N 1
ATOM 6984 C CA . GLY A 1 914 ? 10.940 0.896 -8.999 1.00 91.94 914 GLY A CA 1
ATOM 6985 C C . GLY A 1 914 ? 11.582 2.288 -8.892 1.00 91.94 914 GLY A C 1
ATOM 6986 O O . GLY A 1 914 ? 12.749 2.435 -9.234 1.00 91.94 914 GLY A O 1
ATOM 6987 N N . ILE A 1 915 ? 10.873 3.291 -8.369 1.00 95.75 915 ILE A N 1
ATOM 6988 C CA . ILE A 1 915 ? 11.378 4.658 -8.191 1.00 95.75 915 ILE A CA 1
ATOM 6989 C C . ILE A 1 915 ? 12.004 4.791 -6.799 1.00 95.75 915 ILE A C 1
ATOM 6991 O O . ILE A 1 915 ? 11.351 4.513 -5.791 1.00 95.75 915 ILE A O 1
ATOM 6995 N N . THR A 1 916 ? 13.254 5.248 -6.722 1.00 95.81 916 THR A N 1
ATOM 6996 C CA . THR A 1 916 ? 13.906 5.579 -5.445 1.00 95.81 916 THR A CA 1
ATOM 6997 C C . THR A 1 916 ? 13.558 7.004 -5.023 1.00 95.81 916 THR A C 1
ATOM 6999 O O . THR A 1 916 ? 13.792 7.958 -5.761 1.00 95.81 916 THR A O 1
ATOM 7002 N N . LEU A 1 917 ? 13.011 7.141 -3.816 1.00 97.19 917 LEU A N 1
ATOM 7003 C CA . LEU A 1 917 ? 12.752 8.407 -3.140 1.00 97.19 917 LEU A CA 1
ATOM 7004 C C . LEU A 1 917 ? 13.799 8.615 -2.043 1.00 97.19 917 LEU A C 1
ATOM 7006 O O . LEU A 1 917 ? 14.098 7.689 -1.286 1.00 97.19 917 LEU A O 1
ATOM 7010 N N . THR A 1 918 ? 14.305 9.842 -1.937 1.00 97.31 918 THR A N 1
ATOM 7011 C CA . THR A 1 918 ? 15.380 10.236 -1.017 1.00 97.31 918 THR A CA 1
ATOM 7012 C C . THR A 1 918 ? 14.938 11.453 -0.213 1.00 97.31 918 THR A C 1
ATOM 7014 O O . THR A 1 918 ? 14.466 12.427 -0.796 1.00 97.31 918 THR A O 1
ATOM 7017 N N . GLN A 1 919 ? 15.106 11.421 1.109 1.00 97.06 919 GLN A N 1
ATOM 7018 C CA . GLN A 1 919 ? 14.767 12.538 1.999 1.00 97.06 919 GLN A CA 1
ATOM 7019 C C . GLN A 1 919 ? 15.705 12.593 3.209 1.00 97.06 919 GLN A C 1
ATOM 7021 O O . GLN A 1 919 ? 16.397 11.621 3.507 1.00 97.06 919 GLN A O 1
ATOM 7026 N N . ASN A 1 920 ? 15.714 13.709 3.939 1.00 97.81 920 ASN A N 1
ATOM 7027 C CA . ASN A 1 920 ? 16.276 13.704 5.290 1.00 97.81 920 ASN A CA 1
ATOM 7028 C C . ASN A 1 920 ? 15.356 12.890 6.213 1.00 97.81 920 ASN A C 1
ATOM 7030 O O . ASN A 1 920 ? 14.132 12.958 6.076 1.00 97.81 920 ASN A O 1
ATOM 7034 N N . ARG A 1 921 ? 15.930 12.128 7.149 1.00 96.88 921 ARG A N 1
ATOM 7035 C CA . ARG A 1 921 ? 15.145 11.407 8.163 1.00 96.88 921 ARG A CA 1
ATOM 7036 C C . ARG A 1 921 ? 14.442 12.390 9.103 1.00 96.88 921 ARG A C 1
ATOM 7038 O O . ARG A 1 921 ? 14.926 13.498 9.314 1.00 96.88 921 ARG A O 1
ATOM 7045 N N . ASN A 1 922 ? 13.358 11.961 9.749 1.00 97.38 922 ASN A N 1
ATOM 7046 C CA . ASN A 1 922 ? 12.754 12.740 10.833 1.00 97.38 922 ASN A CA 1
ATOM 7047 C C . ASN A 1 922 ? 13.629 12.652 12.102 1.00 97.38 922 ASN A C 1
ATOM 7049 O O . ASN A 1 922 ? 13.583 11.669 12.849 1.00 97.38 922 ASN A O 1
ATOM 7053 N N . ASP A 1 923 ? 14.453 13.675 12.324 1.00 96.19 923 ASP A N 1
ATOM 7054 C CA . ASP A 1 923 ? 15.336 13.847 13.481 1.00 96.19 923 ASP A CA 1
ATOM 7055 C C . ASP A 1 923 ? 14.844 14.906 14.485 1.00 96.19 923 ASP A C 1
ATOM 7057 O O . ASP A 1 923 ? 15.530 15.175 15.470 1.00 96.19 923 ASP A O 1
ATOM 7061 N N . ALA A 1 924 ? 13.629 15.436 14.297 1.00 95.81 924 ALA A N 1
ATOM 7062 C CA . ALA A 1 924 ? 13.028 16.453 15.155 1.00 95.81 924 ALA A CA 1
ATOM 7063 C C . ALA A 1 924 ? 13.005 16.031 16.635 1.00 95.81 924 ALA A C 1
ATOM 7065 O O . ALA A 1 924 ? 12.413 15.008 16.989 1.00 95.81 924 ALA A O 1
ATOM 7066 N N . LEU A 1 925 ? 13.631 16.830 17.501 1.00 95.62 925 LEU A N 1
ATOM 7067 C CA . LEU A 1 925 ? 13.677 16.578 18.940 1.00 95.62 925 LEU A CA 1
ATOM 7068 C C . LEU A 1 925 ? 12.382 17.053 19.609 1.00 95.62 925 LEU A C 1
ATOM 7070 O O . LEU A 1 925 ? 11.970 18.201 19.440 1.00 95.62 925 LEU A O 1
ATOM 7074 N N . ILE A 1 926 ? 11.766 16.167 20.390 1.00 96.88 926 ILE A N 1
ATOM 7075 C CA . ILE A 1 926 ? 10.564 16.446 21.179 1.00 96.88 926 ILE A CA 1
ATOM 7076 C C . ILE A 1 926 ? 10.960 16.455 22.657 1.00 96.88 926 ILE A C 1
ATOM 7078 O O . ILE A 1 926 ? 11.529 15.477 23.136 1.00 96.88 926 ILE A O 1
ATOM 7082 N N . SER A 1 927 ? 10.679 17.538 23.387 1.00 94.44 927 SER A N 1
ATOM 7083 C CA . SER A 1 927 ? 10.954 17.614 24.828 1.00 94.44 927 SER A CA 1
ATOM 7084 C C . SER A 1 927 ? 9.952 18.498 25.585 1.00 94.44 927 SER A C 1
ATOM 7086 O O . SER A 1 927 ? 9.427 19.461 25.011 1.00 94.44 927 SER A O 1
ATOM 7088 N N . PRO A 1 928 ? 9.740 18.244 26.895 1.00 93.62 928 PRO A N 1
ATOM 7089 C CA . PRO A 1 928 ? 8.911 19.081 27.764 1.00 93.62 928 PRO A CA 1
ATOM 7090 C C . PRO A 1 928 ? 9.260 20.573 27.722 1.00 93.62 928 PRO A C 1
ATOM 7092 O O . PRO A 1 928 ? 8.370 21.414 27.754 1.00 93.62 928 PRO A O 1
ATOM 7095 N N . SER A 1 929 ? 10.554 20.900 27.653 1.00 87.25 929 SER A N 1
ATOM 7096 C CA . SER A 1 929 ? 11.070 22.267 27.800 1.00 87.25 929 SER A CA 1
ATOM 7097 C C . SER A 1 929 ? 11.025 23.108 26.525 1.00 87.25 929 SER A C 1
ATOM 7099 O O . SER A 1 929 ? 11.173 24.327 26.606 1.00 87.25 929 SER A O 1
ATOM 7101 N N . ASN A 1 930 ? 10.904 22.473 25.353 1.00 87.06 930 ASN A N 1
ATOM 7102 C CA . ASN A 1 930 ? 11.113 23.137 24.063 1.00 87.06 930 ASN A CA 1
ATOM 7103 C C . ASN A 1 930 ? 9.905 23.006 23.125 1.00 87.06 930 ASN A C 1
ATOM 7105 O O . ASN A 1 930 ? 9.645 23.924 22.352 1.00 87.06 930 ASN A O 1
ATOM 7109 N N . THR A 1 931 ? 9.179 21.883 23.158 1.00 94.00 931 THR A N 1
ATOM 7110 C CA . THR A 1 931 ? 8.129 21.594 22.165 1.00 94.00 931 THR A CA 1
ATOM 7111 C C . THR A 1 931 ? 6.778 22.216 22.513 1.00 94.00 931 THR A C 1
ATOM 7113 O O . THR A 1 931 ? 6.017 22.539 21.607 1.00 94.00 931 THR A O 1
ATOM 7116 N N . PHE A 1 932 ? 6.474 22.405 23.801 1.00 94.75 932 PHE A N 1
ATOM 7117 C CA . PHE A 1 932 ? 5.120 22.728 24.277 1.00 94.75 932 PHE A CA 1
ATOM 7118 C C . PHE A 1 932 ? 4.975 24.159 24.826 1.00 94.75 932 PHE A C 1
ATOM 7120 O O . PHE A 1 932 ? 4.121 24.432 25.666 1.00 94.75 932 PHE A O 1
ATOM 7127 N N . ASN A 1 933 ? 5.818 25.079 24.346 1.00 90.56 933 ASN A N 1
ATOM 7128 C CA . ASN A 1 933 ? 5.908 26.450 24.859 1.00 90.56 933 ASN A CA 1
ATOM 7129 C C . ASN A 1 933 ? 4.903 27.428 24.216 1.00 90.56 933 ASN A C 1
ATOM 7131 O O . ASN A 1 933 ? 4.596 28.456 24.817 1.00 90.56 933 ASN A O 1
ATOM 7135 N N . SER A 1 934 ? 4.384 27.131 23.017 1.00 93.44 934 SER A N 1
ATOM 7136 C CA . SER A 1 934 ? 3.409 27.983 22.313 1.00 93.44 934 SER A CA 1
ATOM 7137 C C . SER A 1 934 ? 1.977 27.640 22.750 1.00 93.44 934 SER A C 1
ATOM 7139 O O . SER A 1 934 ? 1.273 26.874 22.092 1.00 93.44 934 SER A O 1
ATOM 7141 N N . ILE A 1 935 ? 1.542 28.157 23.905 1.00 95.56 935 ILE A N 1
ATOM 7142 C CA . ILE A 1 935 ? 0.150 28.004 24.364 1.00 95.56 935 ILE A CA 1
ATOM 7143 C C . ILE A 1 935 ? -0.729 29.040 23.651 1.00 95.56 935 ILE A C 1
ATOM 7145 O O . ILE A 1 935 ? -0.595 30.243 23.871 1.00 95.56 935 ILE A O 1
ATOM 7149 N N . ILE A 1 936 ? -1.649 28.564 22.811 1.00 95.00 936 ILE A N 1
ATOM 7150 C CA . ILE A 1 936 ? -2.557 29.401 22.011 1.00 95.00 936 ILE A CA 1
ATOM 7151 C C . ILE A 1 936 ? -3.833 29.741 22.793 1.00 95.00 936 ILE A C 1
ATOM 7153 O O . ILE A 1 936 ? -4.367 30.846 22.680 1.00 95.00 936 ILE A O 1
ATOM 7157 N N . VAL A 1 937 ? -4.322 28.783 23.586 1.00 92.81 937 VAL A N 1
ATOM 7158 C CA . VAL A 1 937 ? -5.548 28.882 24.389 1.00 92.81 937 VAL A CA 1
ATOM 7159 C C . VAL A 1 937 ? -5.320 28.198 25.740 1.00 92.81 937 VAL A C 1
ATOM 7161 O O . VAL A 1 937 ? -4.886 27.049 25.727 1.00 92.81 937 VAL A O 1
ATOM 7164 N N . PRO A 1 938 ? -5.664 28.821 26.881 1.00 92.06 938 PRO A N 1
ATOM 7165 C CA . PRO A 1 938 ? -5.937 30.251 27.038 1.00 92.06 938 PRO A CA 1
ATOM 7166 C C . PRO A 1 938 ? -4.705 31.098 26.684 1.00 92.06 938 PRO A C 1
ATOM 7168 O O . PRO A 1 938 ? -3.569 30.676 26.921 1.00 92.06 938 PRO A O 1
ATOM 7171 N N . LYS A 1 939 ? -4.913 32.308 26.158 1.00 86.69 939 LYS A N 1
ATOM 7172 C CA . LYS A 1 939 ? -3.814 33.267 25.946 1.00 86.69 939 LYS A CA 1
ATOM 7173 C C . LYS A 1 939 ? -3.164 33.648 27.277 1.00 86.69 939 LYS A C 1
ATOM 7175 O O . LYS A 1 939 ? -3.836 33.680 28.303 1.00 86.69 939 LYS A O 1
ATOM 7180 N N . GLU A 1 940 ? -1.862 33.939 27.242 1.00 82.31 940 GLU A N 1
ATOM 7181 C CA . GLU A 1 940 ? -1.070 34.362 28.415 1.00 82.31 940 GLU A CA 1
ATOM 7182 C C . GLU A 1 940 ? -1.105 33.352 29.587 1.00 82.31 940 GLU A C 1
ATOM 7184 O O . GLU A 1 940 ? -0.888 33.693 30.751 1.00 82.31 940 GLU A O 1
ATOM 7189 N N . SER A 1 941 ? -1.346 32.073 29.274 1.00 84.56 941 SER A N 1
ATOM 7190 C CA . SER A 1 941 ? -1.319 30.980 30.246 1.00 84.56 941 SER A CA 1
ATOM 7191 C C . SER A 1 941 ? 0.044 30.816 30.917 1.00 84.56 941 SER A C 1
ATOM 7193 O O . SER A 1 941 ? 1.101 31.002 30.314 1.00 84.56 941 SER A O 1
ATOM 7195 N N . LYS A 1 942 ? 0.013 30.350 32.170 1.00 87.62 942 LYS A N 1
ATOM 7196 C CA . LYS A 1 942 ? 1.196 29.788 32.835 1.00 87.62 942 LYS A CA 1
ATOM 7197 C C . LYS A 1 942 ? 1.692 28.546 32.071 1.00 87.62 942 LYS A C 1
ATOM 7199 O O . LYS A 1 942 ? 0.872 27.881 31.433 1.00 87.62 942 LYS A O 1
ATOM 7204 N N . PRO A 1 943 ? 2.986 28.184 32.183 1.00 90.12 943 PRO A N 1
ATOM 7205 C CA . PRO A 1 943 ? 3.494 26.916 31.668 1.00 90.12 943 PRO A CA 1
ATOM 7206 C C . PRO A 1 943 ? 2.644 25.726 32.126 1.00 90.12 943 PRO A C 1
ATOM 7208 O O . PRO A 1 943 ? 2.124 25.720 33.246 1.00 90.12 943 PRO A O 1
ATOM 7211 N N . LEU A 1 944 ? 2.517 24.722 31.258 1.00 94.88 944 LEU A N 1
ATOM 7212 C CA . LEU A 1 944 ? 1.775 23.499 31.556 1.00 94.88 944 LEU A CA 1
ATOM 7213 C C . LEU A 1 944 ? 2.308 22.793 32.821 1.00 94.88 944 LEU A C 1
ATOM 7215 O O . LEU A 1 944 ? 3.516 22.810 33.072 1.00 94.88 944 LEU A O 1
ATOM 7219 N N . PRO A 1 945 ? 1.438 22.124 33.603 1.00 95.62 945 PRO A N 1
ATOM 7220 C CA . PRO A 1 945 ? 1.878 21.312 34.732 1.00 95.62 945 PRO A CA 1
ATOM 7221 C C . PRO A 1 945 ? 2.684 20.095 34.246 1.00 95.62 945 PRO A C 1
ATOM 7223 O O . PRO A 1 945 ? 2.428 19.569 33.161 1.00 95.62 945 PRO A O 1
ATOM 7226 N N . GLU A 1 946 ? 3.632 19.616 35.060 1.00 96.00 946 GLU A N 1
ATOM 7227 C CA . GLU A 1 946 ? 4.537 18.510 34.691 1.00 96.00 946 GLU A CA 1
ATOM 7228 C C . GLU A 1 946 ? 3.807 17.270 34.139 1.00 96.00 946 GLU A C 1
ATOM 7230 O O . GLU A 1 946 ? 4.207 16.820 33.065 1.00 96.00 946 GLU A O 1
ATOM 7235 N N . PRO A 1 947 ? 2.695 16.778 34.731 1.00 97.31 947 PRO A N 1
ATOM 7236 C CA . PRO A 1 947 ? 1.985 15.621 34.189 1.00 97.31 947 PRO A CA 1
ATOM 7237 C C . PRO A 1 947 ? 1.466 15.831 32.761 1.00 97.31 947 PRO A C 1
ATOM 7239 O O . PRO A 1 947 ? 1.511 14.905 31.955 1.00 97.31 947 PRO A O 1
ATOM 7242 N N . ALA A 1 948 ? 1.035 17.050 32.422 1.00 97.44 948 ALA A N 1
ATOM 7243 C CA . ALA A 1 948 ? 0.570 17.389 31.080 1.00 97.44 948 ALA A CA 1
ATOM 7244 C C . ALA A 1 948 ? 1.734 17.484 30.083 1.00 97.44 948 ALA A C 1
ATOM 7246 O O . ALA A 1 948 ? 1.625 16.974 28.971 1.00 97.44 948 ALA A O 1
ATOM 7247 N N . LEU A 1 949 ? 2.866 18.080 30.480 1.00 97.56 949 LEU A N 1
ATOM 7248 C CA . LEU A 1 949 ? 4.082 18.109 29.657 1.00 97.56 949 LEU A CA 1
ATOM 7249 C C . LEU A 1 949 ? 4.611 16.697 29.383 1.00 97.56 949 LEU A C 1
ATOM 7251 O O . LEU A 1 949 ? 4.944 16.365 28.245 1.00 97.56 949 LEU A O 1
ATOM 7255 N N . ARG A 1 950 ? 4.650 15.855 30.418 1.00 98.31 950 ARG A N 1
ATOM 7256 C CA . ARG A 1 950 ? 5.024 14.441 30.352 1.00 98.31 950 ARG A CA 1
ATOM 7257 C C . ARG A 1 950 ? 4.113 13.672 29.396 1.00 98.31 950 ARG A C 1
ATOM 7259 O O . ARG A 1 950 ? 4.610 13.005 28.491 1.00 98.31 950 ARG A O 1
ATOM 7266 N N . ASP A 1 951 ? 2.797 13.798 29.544 1.00 98.75 951 ASP A N 1
ATOM 7267 C CA . ASP A 1 951 ? 1.843 13.002 28.765 1.00 98.75 951 ASP A CA 1
ATOM 7268 C C . ASP A 1 951 ? 1.711 13.505 27.314 1.00 98.75 951 ASP A C 1
ATOM 7270 O O . ASP A 1 951 ? 1.637 12.688 26.394 1.00 98.75 951 ASP A O 1
ATOM 7274 N N . LEU A 1 952 ? 1.829 14.818 27.060 1.00 98.62 952 LEU A N 1
ATOM 7275 C CA . LEU A 1 952 ? 1.989 15.355 25.699 1.00 98.62 952 LEU A CA 1
ATOM 7276 C C . LEU A 1 952 ? 3.312 14.918 25.053 1.00 98.62 952 LEU A C 1
ATOM 7278 O O . LEU A 1 952 ? 3.323 14.619 23.858 1.00 98.62 952 LEU A O 1
ATOM 7282 N N . THR A 1 953 ? 4.410 14.823 25.814 1.00 98.62 953 THR A N 1
ATOM 7283 C CA . THR A 1 953 ? 5.690 14.285 25.315 1.00 98.62 953 THR A CA 1
ATOM 7284 C C . THR A 1 953 ? 5.535 12.818 24.909 1.00 98.62 953 THR A C 1
ATOM 7286 O O . THR A 1 953 ? 5.915 12.454 23.795 1.00 98.62 953 THR A O 1
ATOM 7289 N N . VAL A 1 954 ? 4.905 11.992 25.756 1.00 98.88 954 VAL A N 1
ATOM 7290 C CA . VAL A 1 954 ? 4.620 10.577 25.458 1.00 98.88 954 VAL A CA 1
ATOM 7291 C C . VAL A 1 954 ? 3.753 10.434 24.205 1.00 98.88 954 VAL A C 1
ATOM 7293 O O . VAL A 1 954 ? 4.109 9.669 23.307 1.00 98.88 954 VAL A O 1
ATOM 7296 N N . ALA A 1 955 ? 2.657 11.192 24.103 1.00 98.81 955 ALA A N 1
ATOM 7297 C CA . ALA A 1 955 ? 1.781 11.156 22.934 1.00 98.81 955 ALA A CA 1
ATOM 7298 C C . ALA A 1 955 ? 2.505 11.596 21.650 1.00 98.81 955 ALA A C 1
ATOM 7300 O O . ALA A 1 955 ? 2.401 10.937 20.618 1.00 98.81 955 ALA A O 1
ATOM 7301 N N . THR A 1 956 ? 3.271 12.685 21.708 1.00 98.69 956 THR A N 1
ATOM 7302 C CA . THR A 1 956 ? 3.918 13.283 20.530 1.00 98.69 956 THR A CA 1
ATOM 7303 C C . THR A 1 956 ? 5.077 12.426 20.010 1.00 98.69 956 THR A C 1
ATOM 7305 O O . THR A 1 956 ? 5.191 12.223 18.800 1.00 98.69 956 THR A O 1
ATOM 7308 N N . ILE A 1 957 ? 5.893 11.842 20.899 1.00 98.81 957 ILE A N 1
ATOM 7309 C CA . ILE A 1 957 ? 6.944 10.890 20.499 1.00 98.81 957 ILE A CA 1
ATOM 7310 C C . ILE A 1 957 ? 6.327 9.591 19.963 1.00 98.81 957 ILE A C 1
ATOM 7312 O O . ILE A 1 957 ? 6.815 9.062 18.967 1.00 98.81 957 ILE A O 1
ATOM 7316 N N . ALA A 1 958 ? 5.217 9.101 20.531 1.00 98.81 958 ALA A N 1
ATOM 7317 C CA . ALA A 1 958 ? 4.528 7.936 19.973 1.00 98.81 958 ALA A CA 1
ATOM 7318 C C . ALA A 1 958 ? 4.054 8.178 18.526 1.00 98.81 958 ALA A C 1
ATOM 7320 O O . ALA A 1 958 ? 4.228 7.311 17.667 1.00 98.81 958 ALA A O 1
ATOM 7321 N N . LEU A 1 959 ? 3.524 9.368 18.228 1.00 98.50 959 LEU A N 1
ATOM 7322 C CA . LEU A 1 959 ? 3.045 9.727 16.888 1.00 98.50 959 LEU A CA 1
ATOM 7323 C C . LEU A 1 959 ? 4.158 9.831 15.844 1.00 98.50 959 LEU A C 1
ATOM 7325 O O . LEU A 1 959 ? 3.960 9.375 14.722 1.00 98.50 959 LEU A O 1
ATOM 7329 N N . LYS A 1 960 ? 5.344 10.325 16.223 1.00 98.56 960 LYS A N 1
ATOM 7330 C CA . LYS A 1 960 ? 6.536 10.377 15.352 1.00 98.56 960 LYS A CA 1
ATOM 7331 C C . LYS A 1 960 ? 6.915 9.013 14.747 1.00 98.56 960 LYS A C 1
ATOM 7333 O O . LYS A 1 960 ? 7.513 8.971 13.673 1.00 98.56 960 LYS A O 1
ATOM 7338 N N . PHE A 1 961 ? 6.542 7.917 15.414 1.00 98.69 961 PHE A N 1
ATOM 7339 C CA . PHE A 1 961 ? 6.779 6.531 14.991 1.00 98.69 961 PHE A CA 1
ATOM 7340 C C . PHE A 1 961 ? 5.470 5.740 14.773 1.00 98.69 961 PHE A C 1
ATOM 7342 O O . PHE A 1 961 ? 5.453 4.512 14.879 1.00 98.69 961 PHE A O 1
ATOM 7349 N N . THR A 1 962 ? 4.365 6.436 14.479 1.00 98.81 962 THR A N 1
ATOM 7350 C CA . THR A 1 962 ? 3.054 5.851 14.151 1.00 98.81 962 THR A CA 1
ATOM 7351 C C . THR A 1 962 ? 2.676 6.175 12.710 1.00 98.81 962 THR A C 1
ATOM 7353 O O . THR A 1 962 ? 2.703 7.334 12.311 1.00 98.81 962 THR A O 1
ATOM 7356 N N . GLN A 1 963 ? 2.250 5.173 11.938 1.00 98.50 963 GLN A N 1
ATOM 7357 C CA . GLN A 1 963 ? 1.829 5.343 10.542 1.00 98.50 963 GLN A CA 1
ATOM 7358 C C . GLN A 1 963 ? 0.693 6.373 10.408 1.00 98.50 963 GLN A C 1
ATOM 7360 O O . GLN A 1 963 ? -0.310 6.297 11.120 1.00 98.50 963 GLN A O 1
ATOM 7365 N N . SER A 1 964 ? 0.837 7.326 9.487 1.00 97.88 964 SER A N 1
ATOM 7366 C CA . SER A 1 964 ? -0.036 8.502 9.373 1.00 97.88 964 SER A CA 1
ATOM 7367 C C . SER A 1 964 ? -1.329 8.273 8.564 1.00 97.88 964 SER A C 1
ATOM 7369 O O . SER A 1 964 ? -1.406 7.384 7.719 1.00 97.88 964 SER A O 1
ATOM 7371 N N . ASN A 1 965 ? -2.388 9.070 8.757 1.00 97.44 965 ASN A N 1
ATOM 7372 C CA . ASN A 1 965 ? -2.527 10.063 9.830 1.00 97.44 965 ASN A CA 1
ATOM 7373 C C . ASN A 1 965 ? -2.731 9.369 11.180 1.00 97.44 965 ASN A C 1
ATOM 7375 O O . ASN A 1 965 ? -3.405 8.334 11.249 1.00 97.44 965 ASN A O 1
ATOM 7379 N N . SER A 1 966 ? -2.187 9.976 12.231 1.00 98.62 966 SER A N 1
ATOM 7380 C CA . SER A 1 966 ? -2.190 9.425 13.582 1.00 98.62 966 SER A CA 1
ATOM 7381 C C . SER A 1 966 ? -2.593 10.450 14.656 1.00 98.62 966 SER A C 1
ATOM 7383 O O . SER A 1 966 ? -2.329 11.652 14.558 1.00 98.62 966 SER A O 1
ATOM 7385 N N . VAL A 1 967 ? -3.296 9.969 15.686 1.00 98.81 967 VAL A N 1
ATOM 7386 C CA . VAL A 1 967 ? -3.767 10.739 16.856 1.00 98.81 967 VAL A CA 1
ATOM 7387 C C . VAL A 1 967 ? -3.583 9.866 18.093 1.00 98.81 967 VAL A C 1
ATOM 7389 O O . VAL A 1 967 ? -3.915 8.680 18.054 1.00 98.81 967 VAL A O 1
ATOM 7392 N N . CYS A 1 968 ? -3.048 10.433 19.176 1.00 98.88 968 CYS A N 1
ATOM 7393 C CA . CYS A 1 968 ? -2.687 9.692 20.382 1.00 98.88 968 CYS A CA 1
ATOM 7394 C C . CYS A 1 968 ? -3.158 10.421 21.641 1.00 98.88 968 CYS A C 1
ATOM 7396 O O . CYS A 1 968 ? -2.755 11.554 21.887 1.00 98.88 968 CYS A O 1
ATOM 7398 N N . TYR A 1 969 ? -3.958 9.734 22.452 1.00 98.94 969 TYR A N 1
ATOM 7399 C CA . TYR A 1 969 ? -4.358 10.117 23.800 1.00 98.94 969 TYR A CA 1
ATOM 7400 C C . TYR A 1 969 ? -3.405 9.455 24.804 1.00 98.94 969 TYR A C 1
ATOM 7402 O O . TYR A 1 969 ? -3.118 8.256 24.696 1.00 98.94 969 TYR A O 1
ATOM 7410 N N . ALA A 1 970 ? -2.939 10.218 25.789 1.00 98.88 970 ALA A N 1
ATOM 7411 C CA . ALA A 1 970 ? -2.018 9.783 26.830 1.00 98.88 970 ALA A CA 1
ATOM 7412 C C . ALA A 1 970 ? -2.434 10.297 28.217 1.00 98.88 970 ALA A C 1
ATOM 7414 O O . ALA A 1 970 ? -3.019 11.371 28.352 1.00 98.88 970 ALA A O 1
ATOM 7415 N N . LEU A 1 971 ? -2.120 9.507 29.242 1.00 98.69 971 LEU A N 1
ATOM 7416 C CA . LEU A 1 971 ? -2.349 9.802 30.657 1.00 98.69 971 LEU A CA 1
ATOM 7417 C C . LEU A 1 971 ? -1.371 8.963 31.499 1.00 98.69 971 LEU A C 1
ATOM 7419 O O . LEU A 1 971 ? -1.032 7.848 31.108 1.00 98.69 971 LEU A O 1
ATOM 7423 N N . ASN A 1 972 ? -0.930 9.455 32.659 1.00 97.62 972 ASN A N 1
ATOM 7424 C CA . ASN A 1 972 ? -0.076 8.725 33.616 1.00 97.62 972 ASN A CA 1
ATOM 7425 C C . ASN A 1 972 ? 1.220 8.143 33.008 1.00 97.62 972 ASN A C 1
ATOM 7427 O O . ASN A 1 972 ? 1.643 7.034 33.337 1.00 97.62 972 ASN A O 1
ATOM 7431 N N . GLY A 1 973 ? 1.864 8.891 32.111 1.00 98.31 973 GLY A N 1
ATOM 7432 C CA . GLY A 1 973 ? 3.121 8.510 31.470 1.00 98.31 973 GLY A CA 1
ATOM 7433 C C . GLY A 1 973 ? 2.970 7.453 30.376 1.00 98.31 973 GLY A C 1
ATOM 7434 O O . GLY A 1 973 ? 3.963 6.829 30.005 1.00 98.31 973 GLY A O 1
ATOM 7435 N N . GLN A 1 974 ? 1.758 7.214 29.865 1.00 98.75 974 GLN A N 1
ATOM 7436 C CA . GLN A 1 974 ? 1.501 6.203 28.840 1.00 98.75 974 GLN A CA 1
ATOM 7437 C C . GLN A 1 974 ? 0.491 6.635 27.779 1.00 98.75 974 GLN A C 1
ATOM 7439 O O . GLN A 1 974 ? -0.410 7.427 28.038 1.00 98.75 974 GLN A O 1
ATOM 7444 N N . VAL A 1 975 ? 0.586 6.013 26.606 1.00 98.88 975 VAL A N 1
ATOM 7445 C CA . VAL A 1 975 ? -0.516 5.928 25.642 1.00 98.88 975 VAL A CA 1
ATOM 7446 C C . VAL A 1 975 ? -1.705 5.214 26.300 1.00 98.88 975 VAL A C 1
ATOM 7448 O O . VAL A 1 975 ? -1.531 4.174 26.942 1.00 98.88 975 VAL A O 1
ATOM 7451 N N . ILE A 1 976 ? -2.912 5.750 26.108 1.00 98.69 976 ILE A N 1
ATOM 7452 C CA . ILE A 1 976 ? -4.180 5.109 26.504 1.00 98.69 976 ILE A CA 1
ATOM 7453 C C . ILE A 1 976 ? -5.100 4.826 25.308 1.00 98.69 976 ILE A C 1
ATOM 7455 O O . ILE A 1 976 ? -5.892 3.890 25.356 1.00 98.69 976 ILE A O 1
ATOM 7459 N N . GLY A 1 977 ? -4.957 5.565 24.205 1.00 98.50 977 GLY A N 1
ATOM 7460 C CA . GLY A 1 977 ? -5.693 5.311 22.967 1.00 98.50 977 GLY A CA 1
ATOM 7461 C C . GLY A 1 977 ? -5.002 5.937 21.761 1.00 98.50 977 GLY A C 1
ATOM 7462 O O . GLY A 1 977 ? -4.634 7.107 21.792 1.00 98.50 977 GLY A O 1
ATOM 7463 N N . LEU A 1 978 ? -4.784 5.155 20.703 1.00 98.44 978 LEU A N 1
ATOM 7464 C CA . LEU A 1 978 ? -3.969 5.562 19.557 1.00 98.44 978 LEU A CA 1
ATOM 7465 C C . LEU A 1 978 ? -4.560 5.049 18.243 1.00 98.44 978 LEU A C 1
ATOM 7467 O O . LEU A 1 978 ? -4.912 3.874 18.113 1.00 98.44 978 LEU A O 1
ATOM 7471 N N . GLY A 1 979 ? -4.664 5.956 17.273 1.00 98.06 979 GLY A N 1
ATOM 7472 C CA . GLY A 1 979 ? -5.087 5.683 15.905 1.00 98.06 979 GLY A CA 1
ATOM 7473 C C . GLY A 1 979 ? -3.927 5.846 14.930 1.00 98.06 979 GLY A C 1
ATOM 7474 O O . GLY A 1 979 ? -3.106 6.746 15.090 1.00 98.06 979 GLY A O 1
ATOM 7475 N N . ALA A 1 980 ? -3.879 4.963 13.932 1.00 98.00 980 ALA A N 1
ATOM 7476 C CA . ALA A 1 980 ? -2.811 4.864 12.941 1.00 98.00 980 ALA A CA 1
ATOM 7477 C C . ALA A 1 980 ? -3.381 4.547 11.548 1.00 98.00 980 ALA A C 1
ATOM 7479 O O . ALA A 1 980 ? -4.452 3.940 11.427 1.00 98.00 980 ALA A O 1
ATOM 7480 N N . GLY A 1 981 ? -2.660 4.941 10.497 1.00 95.81 981 GLY A N 1
ATOM 7481 C CA . GLY A 1 981 ? -2.961 4.644 9.094 1.00 95.81 981 GLY A CA 1
ATOM 7482 C C . GLY A 1 981 ? -4.242 5.292 8.557 1.00 95.81 981 GLY A C 1
ATOM 7483 O O . GLY A 1 981 ? -4.783 4.840 7.548 1.00 95.81 981 GLY A O 1
ATOM 7484 N N . GLN A 1 982 ? -4.788 6.303 9.241 1.00 96.81 982 GLN A N 1
ATOM 7485 C CA . GLN A 1 982 ? -6.117 6.830 8.928 1.00 96.81 982 GLN A CA 1
ATOM 7486 C C . GLN A 1 982 ? -6.082 7.923 7.856 1.00 96.81 982 GLN A C 1
ATOM 7488 O O . GLN A 1 982 ? -5.213 8.790 7.832 1.00 96.81 982 GLN A O 1
ATOM 7493 N N . GLN A 1 983 ? -7.086 7.927 6.978 1.00 96.81 983 GLN A N 1
ATOM 7494 C CA . GLN A 1 983 ? -7.184 8.883 5.863 1.00 96.81 983 GLN A CA 1
ATOM 7495 C C . GLN A 1 983 ? -7.961 10.165 6.217 1.00 96.81 983 GLN A C 1
ATOM 7497 O O . GLN A 1 983 ? -7.881 11.154 5.496 1.00 96.81 983 GLN A O 1
ATOM 7502 N N . SER A 1 984 ? -8.710 10.160 7.323 1.00 97.06 984 SER A N 1
ATOM 7503 C CA . SER A 1 984 ? -9.505 11.293 7.810 1.00 97.06 984 SER A CA 1
ATOM 7504 C C . SER A 1 984 ? -9.124 11.606 9.254 1.00 97.06 984 SER A C 1
ATOM 7506 O O . SER A 1 984 ? -9.160 10.713 10.104 1.00 97.06 984 SER A O 1
ATOM 7508 N N . ARG A 1 985 ? -8.790 12.874 9.541 1.00 98.00 985 ARG A N 1
ATOM 7509 C CA . ARG A 1 985 ? -8.377 13.326 10.882 1.00 98.00 985 ARG A CA 1
ATOM 7510 C C . ARG A 1 985 ? -9.425 12.972 11.932 1.00 98.00 985 ARG A C 1
ATOM 7512 O O . ARG A 1 985 ? -9.094 12.281 12.884 1.00 98.00 985 ARG A O 1
ATOM 7519 N N . ILE A 1 986 ? -10.691 13.332 11.709 1.00 98.25 986 ILE A N 1
ATOM 7520 C CA . ILE A 1 986 ? -11.777 13.034 12.653 1.00 98.25 986 ILE A CA 1
ATOM 7521 C C . ILE A 1 986 ? -12.032 11.531 12.823 1.00 98.25 986 ILE A C 1
ATOM 7523 O O . ILE A 1 986 ? -12.388 11.098 13.915 1.00 98.25 986 ILE A O 1
ATOM 7527 N N . HIS A 1 987 ? -11.808 10.702 11.798 1.00 98.19 987 HIS A N 1
ATOM 7528 C CA . HIS A 1 987 ? -11.904 9.246 11.971 1.00 98.19 987 HIS A CA 1
ATOM 7529 C C . HIS A 1 987 ? -10.751 8.711 12.829 1.00 98.19 987 HIS A C 1
ATOM 7531 O O . HIS A 1 987 ? -10.982 7.853 13.675 1.00 98.19 987 HIS A O 1
ATOM 7537 N N . CYS A 1 988 ? -9.549 9.279 12.697 1.00 98.56 988 CYS A N 1
ATOM 7538 C CA . CYS A 1 988 ? -8.433 8.983 13.590 1.00 98.56 988 CYS A CA 1
ATOM 7539 C C . CYS A 1 988 ? -8.701 9.440 15.030 1.00 98.56 988 CYS A C 1
ATOM 7541 O O . CYS A 1 988 ? -8.506 8.663 15.958 1.00 98.56 988 CYS A O 1
ATOM 7543 N N . THR A 1 989 ? -9.204 10.664 15.217 1.00 98.69 989 THR A N 1
ATOM 7544 C CA . THR A 1 989 ? -9.560 11.229 16.528 1.00 98.69 989 THR A CA 1
ATOM 7545 C C . THR A 1 989 ? -10.660 10.422 17.223 1.00 98.69 989 THR A C 1
ATOM 7547 O O . THR A 1 989 ? -10.605 10.252 18.442 1.00 98.69 989 THR A O 1
ATOM 7550 N N . ARG A 1 990 ? -11.637 9.903 16.459 1.00 98.62 990 ARG A N 1
ATOM 7551 C CA . ARG A 1 990 ? -12.661 8.965 16.948 1.00 98.62 990 ARG A CA 1
ATOM 7552 C C . ARG A 1 990 ? -12.029 7.641 17.357 1.00 98.62 990 ARG A C 1
ATOM 7554 O O . ARG A 1 990 ? -12.017 7.371 18.544 1.00 98.62 990 ARG A O 1
ATOM 7561 N N . LEU A 1 991 ? -11.395 6.911 16.437 1.00 98.38 991 LEU A N 1
ATOM 7562 C CA . LEU A 1 991 ? -10.789 5.596 16.699 1.00 98.38 991 LEU A CA 1
ATOM 7563 C C . LEU A 1 991 ? -9.810 5.625 17.889 1.00 98.38 991 LEU A C 1
ATOM 7565 O O . LEU A 1 991 ? -9.868 4.766 18.766 1.00 98.38 991 LEU A O 1
ATOM 7569 N N . ALA A 1 992 ? -8.940 6.636 17.955 1.00 98.56 992 ALA A N 1
ATOM 7570 C CA . ALA A 1 992 ? -8.007 6.817 19.064 1.00 98.56 992 ALA A CA 1
ATOM 7571 C C . ALA A 1 992 ? -8.726 7.106 20.397 1.00 98.56 992 ALA A C 1
ATOM 7573 O O . ALA A 1 992 ? -8.331 6.564 21.428 1.00 98.56 992 ALA A O 1
ATOM 7574 N N . GLY A 1 993 ? -9.800 7.904 20.373 1.00 98.44 993 GLY A N 1
ATOM 7575 C CA . GLY A 1 993 ? -10.630 8.182 21.547 1.00 98.44 993 GLY A CA 1
ATOM 7576 C C . GLY A 1 993 ? -11.445 6.967 21.986 1.00 98.44 993 GLY A C 1
ATOM 7577 O O . GLY A 1 993 ? -11.498 6.671 23.170 1.00 98.44 993 GLY A O 1
ATOM 7578 N N . ASP A 1 994 ? -11.998 6.202 21.045 1.00 97.56 994 ASP A N 1
ATOM 7579 C CA . ASP A 1 994 ? -12.786 4.996 21.317 1.00 97.56 994 ASP A CA 1
ATOM 7580 C C . ASP A 1 994 ? -11.902 3.919 21.990 1.00 97.56 994 ASP A C 1
ATOM 7582 O O . ASP A 1 994 ? -12.350 3.199 22.883 1.00 97.56 994 ASP A O 1
ATOM 7586 N N . LYS A 1 995 ? -10.603 3.865 21.643 1.00 98.19 995 LYS A N 1
ATOM 7587 C CA . LYS A 1 995 ? -9.604 3.072 22.382 1.00 98.19 995 LYS A CA 1
ATOM 7588 C C . LYS A 1 995 ? -9.330 3.606 23.793 1.00 98.19 995 LYS A C 1
ATOM 7590 O O . LYS A 1 995 ? -9.249 2.797 24.712 1.00 98.19 995 LYS A O 1
ATOM 7595 N N . ALA A 1 996 ? -9.206 4.923 23.978 1.00 98.56 996 ALA A N 1
ATOM 7596 C CA . ALA A 1 996 ? -9.016 5.529 25.303 1.00 98.56 996 ALA A CA 1
ATOM 7597 C C . ALA A 1 996 ? -10.233 5.295 26.222 1.00 98.56 996 ALA A C 1
ATOM 7599 O O . ALA A 1 996 ? -10.077 4.975 27.400 1.00 98.56 996 ALA A O 1
ATOM 7600 N N . ASP A 1 997 ? -11.440 5.360 25.660 1.00 98.12 997 ASP A N 1
ATOM 7601 C CA . ASP A 1 997 ? -12.700 5.069 26.342 1.00 98.12 997 ASP A CA 1
ATOM 7602 C C . ASP A 1 997 ? -12.776 3.587 26.752 1.00 98.12 997 ASP A C 1
ATOM 7604 O O . ASP A 1 997 ? -13.083 3.274 27.904 1.00 98.12 997 ASP A O 1
ATOM 7608 N N . ASN A 1 998 ? -12.408 2.659 25.859 1.00 96.81 998 ASN A N 1
ATOM 7609 C CA . ASN A 1 998 ? -12.322 1.230 26.185 1.00 96.81 998 ASN A CA 1
ATOM 7610 C C . ASN A 1 998 ? -11.216 0.926 27.215 1.00 96.81 998 ASN A C 1
ATOM 7612 O O . ASN A 1 998 ? -11.417 0.081 28.090 1.00 96.81 998 ASN A O 1
ATOM 7616 N N . TRP A 1 999 ? -10.074 1.624 27.163 1.00 98.06 999 TRP A N 1
ATOM 7617 C CA . TRP A 1 999 ? -9.040 1.563 28.201 1.00 98.06 999 TRP A CA 1
ATOM 7618 C C . TRP A 1 999 ? -9.607 2.001 29.557 1.00 98.06 999 TRP A C 1
ATOM 7620 O O . TRP A 1 999 ? -9.454 1.269 30.533 1.00 98.06 999 TRP A O 1
ATOM 7630 N N . TRP A 1 1000 ? -10.346 3.112 29.623 1.00 98.19 1000 TRP A N 1
ATOM 7631 C CA . TRP A 1 1000 ? -10.927 3.609 30.873 1.00 98.19 1000 TRP A CA 1
ATOM 7632 C C . TRP A 1 1000 ? -12.063 2.725 31.415 1.00 98.19 1000 TRP A C 1
ATOM 7634 O O . TRP A 1 1000 ? -12.148 2.485 32.622 1.00 98.19 1000 TRP A O 1
ATOM 7644 N N . MET A 1 1001 ? -12.891 2.138 30.545 1.00 97.81 1001 MET A N 1
ATOM 7645 C CA . MET A 1 1001 ? -13.916 1.154 30.932 1.00 97.81 1001 MET A CA 1
ATOM 7646 C C . MET A 1 1001 ? -13.331 -0.112 31.588 1.00 97.81 1001 MET A C 1
ATOM 7648 O O . MET A 1 1001 ? -14.043 -0.818 32.309 1.00 97.81 1001 MET A O 1
ATOM 7652 N N . ARG A 1 1002 ? -12.034 -0.406 31.400 1.00 97.50 1002 ARG A N 1
ATOM 7653 C CA . ARG A 1 1002 ? -11.361 -1.527 32.082 1.00 97.50 1002 ARG A CA 1
ATOM 7654 C C . ARG A 1 1002 ? -11.106 -1.274 33.565 1.00 97.50 1002 ARG A C 1
ATOM 7656 O O . ARG A 1 1002 ? -10.947 -2.238 34.308 1.00 97.50 1002 ARG A O 1
ATOM 7663 N N . PHE A 1 1003 ? -11.117 -0.016 34.005 1.00 97.31 1003 PHE A N 1
ATOM 7664 C CA . PHE A 1 1003 ? -10.945 0.361 35.410 1.00 97.31 1003 PHE A CA 1
ATOM 7665 C C . PHE A 1 1003 ? -12.227 0.199 36.232 1.00 97.31 1003 PHE A C 1
ATOM 7667 O O . PHE A 1 1003 ? -12.146 0.112 37.458 1.00 97.31 1003 PHE A O 1
ATOM 7674 N N . HIS A 1 1004 ? -13.395 0.111 35.586 1.00 97.25 1004 HIS A N 1
ATOM 7675 C CA . HIS A 1 1004 ? -14.675 -0.047 36.271 1.00 97.25 1004 HIS A CA 1
ATOM 7676 C C . HIS A 1 1004 ? -14.677 -1.295 37.175 1.00 97.25 1004 HIS A C 1
ATOM 7678 O O . HIS A 1 1004 ? -14.194 -2.366 36.803 1.00 97.25 1004 HIS A O 1
ATOM 7684 N N . GLU A 1 1005 ? -15.268 -1.171 38.364 1.00 94.69 1005 GLU A N 1
ATOM 7685 C CA . GLU A 1 1005 ? -15.392 -2.239 39.372 1.00 94.69 1005 GLU A CA 1
ATOM 7686 C C . GLU A 1 1005 ? -15.957 -3.560 38.813 1.00 94.69 1005 GLU A C 1
ATOM 7688 O O . GLU A 1 1005 ? -15.433 -4.629 39.118 1.00 94.69 1005 GLU A O 1
ATOM 7693 N N . ARG A 1 1006 ? -16.958 -3.504 37.918 1.00 94.75 1006 ARG A N 1
ATOM 7694 C CA . ARG A 1 1006 ? -17.519 -4.688 37.244 1.00 94.75 1006 ARG A CA 1
ATOM 7695 C C . ARG A 1 1006 ? -16.478 -5.433 36.397 1.00 94.75 1006 ARG A C 1
ATOM 7697 O O . ARG A 1 1006 ? -16.535 -6.654 36.321 1.00 94.75 1006 ARG A O 1
ATOM 7704 N N . THR A 1 1007 ? -15.516 -4.721 35.806 1.00 94.69 1007 THR A N 1
ATOM 7705 C CA . THR A 1 1007 ? -14.439 -5.297 34.985 1.00 94.69 1007 THR A CA 1
ATOM 7706 C C . THR A 1 1007 ? -13.273 -5.809 35.834 1.00 94.69 1007 THR A C 1
ATOM 7708 O O . THR A 1 1007 ? -12.712 -6.868 35.557 1.00 94.69 1007 THR A O 1
ATOM 7711 N N . THR A 1 1008 ? -12.908 -5.087 36.896 1.00 93.75 1008 THR A N 1
ATOM 7712 C CA . THR A 1 1008 ? -11.818 -5.491 37.804 1.00 93.75 1008 THR A CA 1
ATOM 7713 C C . THR A 1 1008 ? -12.237 -6.579 38.802 1.00 93.75 1008 THR A C 1
ATOM 7715 O O . THR A 1 1008 ? -11.384 -7.317 39.290 1.00 93.75 1008 THR A O 1
ATOM 7718 N N . GLY A 1 1009 ? -13.538 -6.733 39.070 1.00 93.56 1009 GLY A N 1
ATOM 7719 C CA . GLY A 1 1009 ? -14.105 -7.731 39.983 1.00 93.56 1009 GLY A CA 1
ATOM 7720 C C . GLY A 1 1009 ? -14.457 -9.099 39.376 1.00 93.56 1009 GLY A C 1
ATOM 7721 O O . GLY A 1 1009 ? -14.859 -9.984 40.140 1.00 93.56 1009 GLY A O 1
ATOM 7722 N N . ILE A 1 1010 ? -14.315 -9.278 38.050 1.00 95.69 1010 ILE A N 1
ATOM 7723 C CA . ILE A 1 1010 ? -14.779 -10.458 37.286 1.00 95.69 1010 ILE A CA 1
ATOM 7724 C C . ILE A 1 1010 ? -14.336 -11.788 37.921 1.00 95.69 1010 ILE A C 1
ATOM 7726 O O . ILE A 1 1010 ? -13.144 -12.033 38.140 1.00 95.69 1010 ILE A O 1
ATOM 7730 N N . LYS A 1 1011 ? -15.298 -12.698 38.127 1.00 95.81 1011 LYS A N 1
ATOM 7731 C CA . LYS A 1 1011 ? -15.051 -14.075 38.577 1.00 95.81 1011 LYS A CA 1
ATOM 7732 C C . LYS A 1 1011 ? -14.720 -14.963 37.380 1.00 95.81 1011 LYS A C 1
ATOM 7734 O O . LYS A 1 1011 ? -15.581 -15.327 36.581 1.00 95.81 1011 LYS A O 1
ATOM 7739 N N . TRP A 1 1012 ? -13.438 -15.277 37.227 1.00 95.88 1012 TRP A N 1
ATOM 7740 C CA . TRP A 1 1012 ? -12.925 -16.068 36.109 1.00 95.88 1012 TRP A CA 1
ATOM 7741 C C . TRP A 1 1012 ? -13.017 -17.564 36.377 1.00 95.88 1012 TRP A C 1
ATOM 7743 O O . TRP A 1 1012 ? -12.472 -18.047 37.368 1.00 95.88 1012 TRP A O 1
ATOM 7753 N N . LYS A 1 1013 ? -13.570 -18.313 35.421 1.00 96.50 1013 LYS A N 1
ATOM 7754 C CA . LYS A 1 1013 ? -13.604 -19.773 35.487 1.00 96.50 1013 LYS A CA 1
ATOM 7755 C C . LYS A 1 1013 ? -12.190 -20.352 35.598 1.00 96.50 1013 LYS A C 1
ATOM 7757 O O . LYS A 1 1013 ? -11.247 -19.900 34.940 1.00 96.50 1013 LYS A O 1
ATOM 7762 N N . LYS A 1 1014 ? -12.026 -21.382 36.432 1.00 94.50 1014 LYS A N 1
ATOM 7763 C CA . LYS A 1 1014 ? -10.730 -22.040 36.648 1.00 94.50 1014 LYS A CA 1
ATOM 7764 C C . LYS A 1 1014 ? -10.185 -22.606 35.328 1.00 94.50 1014 LYS A C 1
ATOM 7766 O O . LYS A 1 1014 ? -10.760 -23.530 34.763 1.00 94.50 1014 LYS A O 1
ATOM 7771 N N . GLY A 1 1015 ? -9.054 -22.064 34.868 1.00 92.06 1015 GLY A N 1
ATOM 7772 C CA . GLY A 1 1015 ? -8.369 -22.474 33.633 1.00 92.06 1015 GLY A CA 1
ATOM 7773 C C . GLY A 1 1015 ? -8.447 -21.483 32.461 1.00 92.06 1015 GLY A C 1
ATOM 7774 O O . GLY A 1 1015 ? -7.703 -21.663 31.498 1.00 92.06 1015 GLY A O 1
ATOM 7775 N N . THR A 1 1016 ? -9.270 -20.429 32.535 1.00 93.06 1016 THR A N 1
ATOM 7776 C CA . THR A 1 1016 ? -9.379 -19.390 31.487 1.00 93.06 1016 THR A CA 1
ATOM 7777 C C . THR A 1 1016 ? -8.041 -18.666 31.266 1.00 93.06 1016 THR A C 1
ATOM 7779 O O . THR A 1 1016 ? -7.446 -18.149 32.220 1.00 93.06 1016 THR A O 1
ATOM 7782 N N . LYS A 1 1017 ? -7.544 -18.608 30.020 1.00 90.62 1017 LYS A N 1
ATOM 7783 C CA . LYS A 1 1017 ? -6.193 -18.105 29.697 1.00 90.62 1017 LYS A CA 1
ATOM 7784 C C . LYS A 1 1017 ? -6.173 -16.579 29.588 1.00 90.62 1017 LYS A C 1
ATOM 7786 O O . LYS A 1 1017 ? -7.178 -15.957 29.266 1.00 90.62 1017 LYS A O 1
ATOM 7791 N N . ARG A 1 1018 ? -4.995 -15.958 29.760 1.00 86.69 1018 ARG A N 1
ATOM 7792 C CA . ARG A 1 1018 ? -4.811 -14.490 29.648 1.00 86.69 1018 ARG A CA 1
ATOM 7793 C C . ARG A 1 1018 ? -5.328 -13.892 28.326 1.00 86.69 1018 ARG A C 1
ATOM 7795 O O . ARG A 1 1018 ? -5.807 -12.761 28.344 1.00 86.69 1018 ARG A O 1
ATOM 7802 N N . ALA A 1 1019 ? -5.246 -14.620 27.208 1.00 86.12 1019 ALA A N 1
ATOM 7803 C CA . ALA A 1 1019 ? -5.782 -14.175 25.917 1.00 86.12 1019 ALA A CA 1
ATOM 7804 C C . ALA A 1 1019 ? -7.319 -14.120 25.944 1.00 86.12 1019 ALA A C 1
ATOM 7806 O O . ALA A 1 1019 ? -7.890 -13.047 25.765 1.00 86.12 1019 ALA A O 1
ATOM 7807 N N . ASP A 1 1020 ? -7.954 -15.245 26.280 1.00 90.69 1020 ASP A N 1
ATOM 7808 C CA . ASP A 1 1020 ? -9.403 -15.404 26.442 1.00 90.69 1020 ASP A CA 1
ATOM 7809 C C . ASP A 1 1020 ? -9.972 -14.328 27.394 1.00 90.69 1020 ASP A C 1
ATOM 7811 O O . ASP A 1 1020 ? -10.905 -13.608 27.044 1.00 90.69 1020 ASP A O 1
ATOM 7815 N N . LYS A 1 1021 ? -9.320 -14.112 28.552 1.00 93.06 1021 LYS A N 1
ATOM 7816 C CA . LYS A 1 1021 ? -9.662 -13.029 29.495 1.00 93.06 1021 LYS A CA 1
ATOM 7817 C C . LYS A 1 1021 ? -9.595 -11.636 28.869 1.00 93.06 1021 LYS A C 1
ATOM 7819 O O . LYS A 1 1021 ? -10.453 -10.806 29.144 1.00 93.06 1021 LYS A O 1
ATOM 7824 N N . SER A 1 1022 ? -8.565 -11.361 28.065 1.00 91.81 1022 SER A N 1
ATOM 7825 C CA . SER A 1 1022 ? -8.360 -10.039 27.455 1.00 91.81 1022 SER A CA 1
ATOM 7826 C C . SER A 1 1022 ? -9.446 -9.726 26.423 1.00 91.81 1022 SER A C 1
ATOM 7828 O O . SER A 1 1022 ? -9.963 -8.616 26.418 1.00 91.81 1022 SER A O 1
ATOM 7830 N N . ASN A 1 1023 ? -9.831 -10.707 25.601 1.00 92.00 1023 ASN A N 1
ATOM 7831 C CA . ASN A 1 1023 ? -10.913 -10.561 24.626 1.00 92.00 1023 ASN A CA 1
ATOM 7832 C C . ASN A 1 1023 ? -12.296 -10.460 25.298 1.00 92.00 1023 ASN A C 1
ATOM 7834 O O . ASN A 1 1023 ? -13.093 -9.601 24.932 1.00 92.00 1023 ASN A O 1
ATOM 7838 N N . ALA A 1 1024 ? -12.556 -11.268 26.332 1.00 94.75 1024 ALA A N 1
ATOM 7839 C CA . ALA A 1 1024 ? -13.812 -11.208 27.078 1.00 94.75 1024 ALA A CA 1
ATOM 7840 C C . ALA A 1 1024 ? -13.999 -9.872 27.830 1.00 94.75 1024 ALA A C 1
ATOM 7842 O O . ALA A 1 1024 ? -15.121 -9.370 27.901 1.00 94.75 1024 ALA A O 1
ATOM 7843 N N . ILE A 1 1025 ? -12.905 -9.282 28.339 1.00 95.38 1025 ILE A N 1
ATOM 7844 C CA . ILE A 1 1025 ? -12.870 -7.907 28.866 1.00 95.38 1025 ILE A CA 1
ATOM 7845 C C . ILE A 1 1025 ? -13.147 -6.886 27.757 1.00 95.38 1025 ILE A C 1
ATOM 7847 O O . ILE A 1 1025 ? -13.947 -5.980 27.969 1.00 95.38 1025 ILE A O 1
ATOM 7851 N N . ASP A 1 1026 ? -12.501 -7.006 26.594 1.00 92.50 1026 ASP A N 1
ATOM 7852 C CA . ASP A 1 1026 ? -12.638 -6.016 25.520 1.00 92.50 1026 ASP A CA 1
ATOM 7853 C C . ASP A 1 1026 ? -14.080 -5.927 25.005 1.00 92.50 1026 ASP A C 1
ATOM 7855 O O . ASP A 1 1026 ? -14.637 -4.832 24.960 1.00 92.50 1026 ASP A O 1
ATOM 7859 N N . LEU A 1 1027 ? -14.742 -7.065 24.756 1.00 93.81 1027 LEU A N 1
ATOM 7860 C CA . LEU A 1 1027 ? -16.168 -7.123 24.395 1.00 93.81 1027 LEU A CA 1
ATOM 7861 C C . LEU A 1 1027 ? -17.076 -6.462 25.449 1.00 93.81 1027 LEU A C 1
ATOM 7863 O O . LEU A 1 1027 ? -18.019 -5.750 25.099 1.00 93.81 1027 LEU A O 1
ATOM 7867 N N . LEU A 1 1028 ? -16.773 -6.647 26.741 1.00 95.31 1028 LEU A N 1
ATOM 7868 C CA . LEU A 1 1028 ? -17.514 -6.020 27.840 1.00 95.31 1028 LEU A CA 1
ATOM 7869 C C . LEU A 1 1028 ? -17.318 -4.495 27.859 1.00 95.31 1028 LEU A C 1
ATOM 7871 O O . LEU A 1 1028 ? -18.291 -3.748 27.917 1.00 95.31 1028 LEU A O 1
ATOM 7875 N N . CYS A 1 1029 ? -16.072 -4.025 27.785 1.00 95.00 1029 CYS A N 1
ATOM 7876 C CA . CYS A 1 1029 ? -15.717 -2.605 27.878 1.00 95.00 1029 CYS A CA 1
ATOM 7877 C C . CYS A 1 1029 ? -16.109 -1.793 26.634 1.00 95.00 1029 CYS A C 1
ATOM 7879 O O . CYS A 1 1029 ? -16.511 -0.633 26.761 1.00 95.00 1029 CYS A O 1
ATOM 7881 N N . SER A 1 1030 ? -16.039 -2.411 25.453 1.00 91.62 1030 SER A N 1
ATOM 7882 C CA . SER A 1 1030 ? -16.497 -1.854 24.173 1.00 91.62 1030 SER A CA 1
ATOM 7883 C C . SER A 1 1030 ? -18.021 -1.816 24.031 1.00 91.62 1030 SER A C 1
ATOM 7885 O O . SER A 1 1030 ? -18.532 -1.080 23.183 1.00 91.62 1030 SER A O 1
ATOM 7887 N N . GLY A 1 1031 ? -18.754 -2.532 24.893 1.00 89.50 1031 GLY A N 1
ATOM 7888 C CA . GLY A 1 1031 ? -20.217 -2.544 24.923 1.00 89.50 1031 GLY A CA 1
ATOM 7889 C C . GLY A 1 1031 ? -20.858 -3.194 23.696 1.00 89.50 1031 GLY A C 1
ATOM 7890 O O . GLY A 1 1031 ? -22.010 -2.900 23.400 1.00 89.50 1031 GLY A O 1
ATOM 7891 N N . ILE A 1 1032 ? -20.119 -4.058 22.993 1.00 91.25 1032 ILE A N 1
ATOM 7892 C CA . ILE A 1 1032 ? -20.608 -4.872 21.867 1.00 91.25 1032 ILE A CA 1
ATOM 7893 C C . ILE A 1 1032 ? -20.662 -6.363 22.239 1.00 91.25 1032 ILE A C 1
ATOM 7895 O O . ILE A 1 1032 ? -20.440 -7.233 21.401 1.00 91.25 1032 ILE A O 1
ATOM 7899 N N . VAL A 1 1033 ? -20.941 -6.670 23.513 1.00 93.62 1033 VAL A N 1
ATOM 7900 C CA . VAL A 1 1033 ? -21.197 -8.048 23.960 1.00 93.62 1033 VAL A CA 1
ATOM 7901 C C . VAL A 1 1033 ? -22.387 -8.605 23.168 1.00 93.62 1033 VAL A C 1
ATOM 7903 O O . VAL A 1 1033 ? -23.452 -7.985 23.203 1.00 93.62 1033 VAL A O 1
ATOM 7906 N N . PRO A 1 1034 ? -22.264 -9.766 22.499 1.00 91.88 1034 PRO A N 1
ATOM 7907 C CA . PRO A 1 1034 ? -23.371 -10.341 21.744 1.00 91.88 1034 PRO A CA 1
ATOM 7908 C C . PRO A 1 1034 ? -24.617 -10.580 22.610 1.00 91.88 1034 PRO A C 1
ATOM 7910 O O . PRO A 1 1034 ? -24.525 -10.999 23.769 1.00 91.88 1034 PRO A O 1
ATOM 7913 N N . GLU A 1 1035 ? -25.797 -10.341 22.041 1.00 90.62 1035 GLU A N 1
ATOM 7914 C CA . GLU A 1 1035 ? -27.076 -10.539 22.736 1.00 90.62 1035 GLU A CA 1
ATOM 7915 C C . GLU A 1 1035 ? -27.436 -12.028 22.866 1.00 90.62 1035 GLU A C 1
ATOM 7917 O O . GLU A 1 1035 ? -28.014 -12.451 23.865 1.00 90.62 1035 GLU A O 1
ATOM 7922 N N . SER A 1 1036 ? -27.091 -12.839 21.861 1.00 92.81 1036 SER A N 1
ATOM 7923 C CA . SER A 1 1036 ? -27.426 -14.266 21.795 1.00 92.81 1036 SER A CA 1
ATOM 7924 C C . SER A 1 1036 ? -26.499 -15.037 20.838 1.00 92.81 1036 SER A C 1
ATOM 7926 O O . SER A 1 1036 ? -25.557 -14.479 20.273 1.00 92.81 1036 SER A O 1
ATOM 7928 N N . GLY A 1 1037 ? -26.750 -16.338 20.657 1.00 94.44 1037 GLY A N 1
ATOM 7929 C CA . GLY A 1 1037 ? -26.030 -17.183 19.699 1.00 94.44 1037 GLY A CA 1
ATOM 7930 C C . GLY A 1 1037 ? -24.684 -17.725 20.195 1.00 94.44 1037 GLY A C 1
ATOM 7931 O O . GLY A 1 1037 ? -24.324 -17.612 21.365 1.00 94.44 1037 GLY A O 1
ATOM 7932 N N . ILE A 1 1038 ? -23.937 -18.358 19.284 1.00 95.62 1038 ILE A N 1
ATOM 7933 C CA . ILE A 1 1038 ? -22.723 -19.132 19.608 1.00 95.62 1038 ILE A CA 1
ATOM 7934 C C . ILE A 1 1038 ? -21.627 -18.250 20.223 1.00 95.62 1038 ILE A C 1
ATOM 7936 O O . ILE A 1 1038 ? -20.970 -18.665 21.176 1.00 95.62 1038 ILE A O 1
ATOM 7940 N N . GLU A 1 1039 ? -21.445 -17.030 19.713 1.00 93.62 1039 GLU A N 1
ATOM 7941 C CA . GLU A 1 1039 ? -20.443 -16.091 20.231 1.00 93.62 1039 GLU A CA 1
ATOM 7942 C C . GLU A 1 1039 ? -20.760 -15.670 21.672 1.00 93.62 1039 GLU A C 1
ATOM 7944 O O . GLU A 1 1039 ? -19.866 -15.654 22.518 1.00 93.62 1039 GLU A O 1
ATOM 7949 N N . ARG A 1 1040 ? -22.045 -15.450 21.990 1.00 94.94 1040 ARG A N 1
ATOM 7950 C CA . ARG A 1 1040 ? -22.494 -15.209 23.365 1.00 94.94 1040 ARG A CA 1
ATOM 7951 C C . ARG A 1 1040 ? -22.151 -16.391 24.274 1.00 94.94 1040 ARG A C 1
ATOM 7953 O O . ARG A 1 1040 ? -21.554 -16.188 25.327 1.00 94.94 1040 ARG A O 1
ATOM 7960 N N . THR A 1 1041 ? -22.454 -17.620 23.856 1.00 95.12 1041 THR A N 1
ATOM 7961 C CA . THR A 1 1041 ? -22.147 -18.826 24.643 1.00 95.12 1041 THR A CA 1
ATOM 7962 C C . THR A 1 1041 ? -20.642 -19.008 24.880 1.00 95.12 1041 THR A C 1
ATOM 7964 O O . THR A 1 1041 ? -20.234 -19.345 25.992 1.00 95.12 1041 THR A O 1
ATOM 7967 N N . GLU A 1 1042 ? -19.793 -18.761 23.877 1.00 94.75 1042 GLU A N 1
ATOM 7968 C CA . GLU A 1 1042 ? -18.333 -18.834 24.039 1.00 94.75 1042 GLU A CA 1
ATOM 7969 C C . GLU A 1 1042 ? -17.759 -17.672 24.869 1.00 94.75 1042 GLU A C 1
ATOM 7971 O O . GLU A 1 1042 ? -16.765 -17.876 25.567 1.00 94.75 1042 GLU A O 1
ATOM 7976 N N . TRP A 1 1043 ? -18.394 -16.492 24.877 1.00 95.25 1043 TRP A N 1
ATOM 7977 C CA . TRP A 1 1043 ? -18.051 -15.393 25.788 1.00 95.25 1043 TRP A CA 1
ATOM 7978 C C . TRP A 1 1043 ? -18.398 -15.742 27.246 1.00 95.25 1043 TRP A C 1
ATOM 7980 O O . TRP A 1 1043 ? -17.517 -15.703 28.108 1.00 95.25 1043 TRP A O 1
ATOM 7990 N N . GLU A 1 1044 ? -19.633 -16.179 27.524 1.00 96.00 1044 GLU A N 1
ATOM 7991 C CA . GLU A 1 1044 ? -20.111 -16.515 28.880 1.00 96.00 1044 GLU A CA 1
ATOM 7992 C C . GLU A 1 1044 ? -19.304 -17.637 29.547 1.00 96.00 1044 GLU A C 1
ATOM 7994 O O . GLU A 1 1044 ? -19.008 -17.598 30.742 1.00 96.00 1044 GLU A O 1
ATOM 7999 N N . LYS A 1 1045 ? -18.877 -18.619 28.749 1.00 95.50 1045 LYS A N 1
ATOM 8000 C CA . LYS A 1 1045 ? -18.072 -19.788 29.139 1.00 95.50 1045 LYS A CA 1
ATOM 8001 C C . LYS A 1 1045 ? -16.760 -19.458 29.868 1.00 95.50 1045 LYS A C 1
ATOM 8003 O O . LYS A 1 1045 ? -16.237 -20.334 30.563 1.00 95.50 1045 LYS A O 1
ATOM 8008 N N . ASN A 1 1046 ? -16.237 -18.235 29.732 1.00 96.50 1046 ASN A N 1
ATOM 8009 C CA . ASN A 1 1046 ? -15.008 -17.769 30.388 1.00 96.50 1046 ASN A CA 1
ATOM 8010 C C . ASN A 1 1046 ? -15.184 -17.451 31.882 1.00 96.50 1046 ASN A C 1
ATOM 8012 O O . ASN A 1 1046 ? -14.188 -17.406 32.620 1.00 96.50 1046 ASN A O 1
ATOM 8016 N N . PHE A 1 1047 ? -16.422 -17.228 32.322 1.00 97.06 1047 PHE A N 1
ATOM 8017 C CA . PHE A 1 1047 ? -16.748 -16.748 33.658 1.00 97.06 1047 PHE A CA 1
ATOM 8018 C C . PHE A 1 1047 ? -17.257 -17.865 34.579 1.00 97.06 1047 PHE A C 1
ATOM 8020 O O . PHE A 1 1047 ? -17.720 -18.922 34.145 1.00 97.06 1047 PHE A O 1
ATOM 8027 N N . GLU A 1 1048 ? -17.127 -17.619 35.877 1.00 96.50 1048 GLU A N 1
ATOM 8028 C CA . GLU A 1 1048 ? -17.810 -18.353 36.946 1.00 96.50 1048 GLU A CA 1
ATOM 8029 C C . GLU A 1 1048 ? -19.144 -17.668 37.293 1.00 96.50 1048 GLU A C 1
ATOM 8031 O O . GLU A 1 1048 ? -20.152 -18.338 37.493 1.00 96.50 1048 GLU A O 1
ATOM 8036 N N . GLU A 1 1049 ? -19.160 -16.334 37.237 1.00 95.25 1049 GLU A N 1
ATOM 8037 C CA . GLU A 1 1049 ? -20.333 -15.465 37.336 1.00 95.25 1049 GLU A CA 1
ATOM 8038 C C . GLU A 1 1049 ? -20.317 -14.523 36.120 1.00 95.25 1049 GLU A C 1
ATOM 8040 O O . GLU A 1 1049 ? -19.354 -13.774 35.935 1.00 95.25 1049 GLU A O 1
ATOM 8045 N N . VAL A 1 1050 ? -21.331 -14.598 35.250 1.00 95.81 1050 VAL A N 1
ATOM 8046 C CA . VAL A 1 1050 ? -21.377 -13.812 34.003 1.00 95.81 1050 VAL A CA 1
ATOM 8047 C C . VAL A 1 1050 ? -21.641 -12.334 34.333 1.00 95.81 1050 VAL A C 1
ATOM 8049 O O . VAL A 1 1050 ? -22.694 -12.031 34.893 1.00 95.81 1050 VAL A O 1
ATOM 8052 N N . PRO A 1 1051 ? -20.740 -11.395 33.983 1.00 95.25 1051 PRO A N 1
ATOM 8053 C CA . PRO A 1 1051 ? -20.933 -9.984 34.297 1.00 95.25 1051 PRO A CA 1
ATOM 8054 C C . PRO A 1 1051 ? -22.016 -9.360 33.407 1.00 95.25 1051 PRO A C 1
ATOM 8056 O O . PRO A 1 1051 ? -22.018 -9.545 32.190 1.00 95.25 1051 PRO A O 1
ATOM 8059 N N . THR A 1 1052 ? -22.907 -8.561 33.996 1.00 94.56 1052 THR A N 1
ATOM 8060 C CA . THR A 1 1052 ? -23.939 -7.821 33.253 1.00 94.56 1052 THR A CA 1
ATOM 8061 C C . THR A 1 1052 ? -23.299 -6.852 32.244 1.00 94.56 1052 THR A C 1
ATOM 8063 O O . THR A 1 1052 ? -22.512 -5.993 32.664 1.00 94.56 1052 THR A O 1
ATOM 8066 N N . PRO A 1 1053 ? -23.627 -6.925 30.938 1.00 95.38 1053 PRO A N 1
ATOM 8067 C CA . PRO A 1 1053 ? -23.183 -5.934 29.958 1.00 95.38 1053 PRO A CA 1
ATOM 8068 C C . PRO A 1 1053 ? -23.540 -4.509 30.396 1.00 95.38 1053 PRO A C 1
ATOM 8070 O O . PRO A 1 1053 ? -24.588 -4.295 31.003 1.00 95.38 1053 PRO A O 1
ATOM 8073 N N . PHE A 1 1054 ? -22.665 -3.538 30.126 1.00 95.19 1054 PHE A N 1
ATOM 8074 C CA . PHE A 1 1054 ? -22.926 -2.147 30.503 1.00 95.19 1054 PHE A CA 1
ATOM 8075 C C . PHE A 1 1054 ? -24.002 -1.516 29.615 1.00 95.19 1054 PHE A C 1
ATOM 8077 O O . PHE A 1 1054 ? -23.935 -1.645 28.390 1.00 95.19 1054 PHE A O 1
ATOM 8084 N N . THR A 1 1055 ? -24.940 -0.771 30.206 1.00 94.19 1055 THR A N 1
ATOM 8085 C CA . THR A 1 1055 ? -25.878 0.056 29.422 1.00 94.19 1055 THR A CA 1
ATOM 8086 C C . THR A 1 1055 ? -25.173 1.288 28.838 1.00 94.19 1055 THR A C 1
ATOM 8088 O O . THR A 1 1055 ? -24.063 1.643 29.248 1.00 94.19 1055 THR A O 1
ATOM 8091 N N . ALA A 1 1056 ? -25.801 1.974 27.877 1.00 93.25 1056 ALA A N 1
ATOM 8092 C CA . ALA A 1 1056 ? -25.239 3.198 27.299 1.00 93.25 1056 ALA A CA 1
ATOM 8093 C C . ALA A 1 1056 ? -25.045 4.296 28.365 1.00 93.25 1056 ALA A C 1
ATOM 8095 O O . ALA A 1 1056 ? -24.029 4.992 28.372 1.00 93.25 1056 ALA A O 1
ATOM 8096 N N . GLU A 1 1057 ? -25.985 4.389 29.303 1.00 95.31 1057 GLU A N 1
ATOM 8097 C CA . GLU A 1 1057 ? -26.011 5.335 30.416 1.00 95.31 1057 GLU A CA 1
ATOM 8098 C C . GLU A 1 1057 ? -24.918 5.011 31.444 1.00 95.31 1057 GLU A C 1
ATOM 8100 O O . GLU A 1 1057 ? -24.192 5.911 31.864 1.00 95.31 1057 GLU A O 1
ATOM 8105 N N . GLU A 1 1058 ? -24.739 3.729 31.800 1.00 95.50 1058 GLU A N 1
ATOM 8106 C CA . GLU A 1 1058 ? -23.645 3.283 32.676 1.00 95.50 1058 GLU A CA 1
ATOM 8107 C C . GLU A 1 1058 ? -22.274 3.627 32.083 1.00 95.50 1058 GLU A C 1
ATOM 8109 O O . GLU A 1 1058 ? -21.410 4.165 32.780 1.00 95.50 1058 GLU A O 1
ATOM 8114 N N . ARG A 1 1059 ? -22.079 3.366 30.781 1.00 95.12 1059 ARG A N 1
ATOM 8115 C CA . ARG A 1 1059 ? -20.836 3.722 30.081 1.00 95.12 1059 ARG A CA 1
ATOM 8116 C C . ARG A 1 1059 ? -20.631 5.230 30.080 1.00 95.12 1059 ARG A C 1
ATOM 8118 O O . ARG A 1 1059 ? -19.561 5.683 30.471 1.00 95.12 1059 ARG A O 1
ATOM 8125 N N . GLN A 1 1060 ? -21.641 6.019 29.712 1.00 95.19 1060 GLN A N 1
ATOM 8126 C CA . GLN A 1 1060 ? -21.527 7.478 29.685 1.00 95.19 1060 GLN A CA 1
ATOM 8127 C C . GLN A 1 1060 ? -21.193 8.059 31.071 1.00 95.19 1060 GLN A C 1
ATOM 8129 O O . GLN A 1 1060 ? -20.321 8.922 31.168 1.00 95.19 1060 GLN A O 1
ATOM 8134 N N . ALA A 1 1061 ? -21.811 7.545 32.140 1.00 96.88 1061 ALA A N 1
ATOM 8135 C CA . ALA A 1 1061 ? -21.560 7.961 33.522 1.00 96.88 1061 ALA A CA 1
ATOM 8136 C C . ALA A 1 1061 ? -20.206 7.486 34.093 1.00 96.88 1061 ALA A C 1
ATOM 8138 O O . ALA A 1 1061 ? -19.733 8.033 35.094 1.00 96.88 1061 ALA A O 1
ATOM 8139 N N . TRP A 1 1062 ? -19.565 6.476 33.490 1.00 97.44 1062 TRP A N 1
ATOM 8140 C CA . TRP A 1 1062 ? -18.184 6.095 33.806 1.00 97.44 1062 TRP A CA 1
ATOM 8141 C C . TRP A 1 1062 ? -17.161 6.905 32.996 1.00 97.44 1062 TRP A C 1
ATOM 8143 O O . TRP A 1 1062 ? -16.186 7.406 33.559 1.00 97.44 1062 TRP A O 1
ATOM 8153 N N . LEU A 1 1063 ? -17.402 7.087 31.694 1.00 96.94 1063 LEU A N 1
ATOM 8154 C CA . LEU A 1 1063 ? -16.550 7.874 30.796 1.00 96.94 1063 LEU A CA 1
ATOM 8155 C C . LEU A 1 1063 ? -16.468 9.346 31.226 1.00 96.94 1063 LEU A C 1
ATOM 8157 O O . LEU A 1 1063 ? -15.384 9.920 31.209 1.00 96.94 1063 LEU A O 1
ATOM 8161 N N . SER A 1 1064 ? -17.557 9.929 31.740 1.00 96.50 1064 SER A N 1
ATOM 8162 C CA . SER A 1 1064 ? -17.568 11.301 32.275 1.00 96.50 1064 SER A CA 1
ATOM 8163 C C . SER A 1 1064 ? -16.729 11.511 33.548 1.00 96.50 1064 SER A C 1
ATOM 8165 O O . SER A 1 1064 ? -16.700 12.624 34.068 1.00 96.50 1064 SER A O 1
ATOM 8167 N N . LYS A 1 1065 ? -16.081 10.465 34.083 1.00 97.75 1065 LYS A N 1
ATOM 8168 C CA . LYS A 1 1065 ? -15.129 10.550 35.208 1.00 97.75 1065 LYS A CA 1
ATOM 8169 C C . LYS A 1 1065 ? -13.668 10.656 34.756 1.00 97.75 1065 LYS A C 1
ATOM 8171 O O . LYS A 1 1065 ? -12.801 10.886 35.594 1.00 97.75 1065 LYS A O 1
ATOM 8176 N N . LEU A 1 1066 ? -13.386 10.462 33.466 1.00 98.12 1066 LEU A N 1
ATOM 8177 C CA . LEU A 1 1066 ? -12.052 10.631 32.897 1.00 98.12 1066 LEU A CA 1
ATOM 8178 C C . LEU A 1 1066 ? -11.734 12.133 32.780 1.00 98.12 1066 LEU A C 1
ATOM 8180 O O . LEU A 1 1066 ? -12.553 12.901 32.277 1.00 98.12 1066 LEU A O 1
ATOM 8184 N N . SER A 1 1067 ? -10.554 12.552 33.238 1.00 97.69 1067 SER A N 1
ATOM 8185 C CA . SER A 1 1067 ? -10.037 13.927 33.125 1.00 97.69 1067 SER A CA 1
ATOM 8186 C C . SER A 1 1067 ? -8.509 13.904 32.995 1.00 97.69 1067 SER A C 1
ATOM 8188 O O . SER A 1 1067 ? -7.894 12.839 33.053 1.00 97.69 1067 SER A O 1
ATOM 8190 N N . GLU A 1 1068 ? -7.905 15.080 32.832 1.00 97.94 1068 GLU A N 1
ATOM 8191 C CA . GLU A 1 1068 ? -6.458 15.327 32.718 1.00 97.94 1068 GLU A CA 1
ATOM 8192 C C . GLU A 1 1068 ? -5.762 14.628 31.541 1.00 97.94 1068 GLU A C 1
ATOM 8194 O O . GLU A 1 1068 ? -4.535 14.613 31.463 1.00 97.94 1068 GLU A O 1
ATOM 8199 N N . VAL A 1 1069 ? -6.525 14.089 30.584 1.00 98.75 1069 VAL A N 1
ATOM 8200 C CA . VAL A 1 1069 ? -5.959 13.401 29.422 1.00 98.75 1069 VAL A CA 1
ATOM 8201 C C . VAL A 1 1069 ? -5.271 14.415 28.505 1.00 98.75 1069 VAL A C 1
ATOM 8203 O O . VAL A 1 1069 ? -5.812 15.477 28.175 1.00 98.75 1069 VAL A O 1
ATOM 8206 N N . ALA A 1 1070 ? -4.067 14.065 28.072 1.00 98.75 1070 ALA A N 1
ATOM 8207 C CA . ALA A 1 1070 ? -3.329 14.761 27.035 1.00 98.75 1070 ALA A CA 1
ATOM 8208 C C . ALA A 1 1070 ? -3.621 14.112 25.675 1.00 98.75 1070 ALA A C 1
ATOM 8210 O O . ALA A 1 1070 ? -3.714 12.889 25.575 1.00 98.75 1070 ALA A O 1
ATOM 8211 N N . VAL A 1 1071 ? -3.742 14.897 24.607 1.00 98.69 1071 VAL A N 1
ATOM 8212 C CA . VAL A 1 1071 ? -3.859 14.378 23.239 1.00 98.69 1071 VAL A CA 1
ATOM 8213 C C . VAL A 1 1071 ? -2.895 15.102 22.309 1.00 98.69 1071 VAL A C 1
ATOM 8215 O O . VAL A 1 1071 ? -2.764 16.323 22.365 1.00 98.69 1071 VAL A O 1
ATOM 8218 N N . SER A 1 1072 ? -2.231 14.346 21.440 1.00 98.62 1072 SER A N 1
ATOM 8219 C CA . SER A 1 1072 ? -1.403 14.877 20.357 1.00 98.62 1072 SER A CA 1
ATOM 8220 C C . SER A 1 1072 ? -1.931 14.423 18.989 1.00 98.62 1072 SER A C 1
ATOM 8222 O O . SER A 1 1072 ? -2.648 13.418 18.885 1.00 98.62 1072 SER A O 1
ATOM 8224 N N . SER A 1 1073 ? -1.607 15.170 17.934 1.00 98.56 1073 SER A N 1
ATOM 8225 C CA . SER A 1 1073 ? -2.023 14.911 16.550 1.00 98.56 1073 SER A CA 1
ATOM 8226 C C . SER A 1 1073 ? -0.870 15.190 15.583 1.00 98.56 1073 SER A C 1
ATOM 8228 O O . SER A 1 1073 ? -0.284 16.270 15.613 1.00 98.56 1073 SER A O 1
ATOM 8230 N N . ASP A 1 1074 ? -0.554 14.244 14.689 1.00 98.19 1074 ASP A N 1
ATOM 8231 C CA . ASP A 1 1074 ? 0.605 14.354 13.782 1.00 98.19 1074 ASP A CA 1
ATOM 8232 C C . ASP A 1 1074 ? 0.505 15.503 12.755 1.00 98.19 1074 ASP A C 1
ATOM 8234 O O . ASP A 1 1074 ? 1.526 15.951 12.229 1.00 98.19 1074 ASP A O 1
ATOM 8238 N N . ALA A 1 1075 ? -0.702 16.031 12.518 1.00 98.00 1075 ALA A N 1
ATOM 8239 C CA . ALA A 1 1075 ? -0.968 17.289 11.818 1.00 98.00 1075 ALA A CA 1
ATOM 8240 C C . ALA A 1 1075 ? -2.192 18.024 12.401 1.00 98.00 1075 ALA A C 1
ATOM 8242 O O . ALA A 1 1075 ? -2.911 17.475 13.241 1.00 98.00 1075 ALA A O 1
ATOM 8243 N N . PHE A 1 1076 ? -2.430 19.253 11.927 1.00 96.75 1076 PHE A N 1
ATOM 8244 C CA . PHE A 1 1076 ? -3.503 20.147 12.378 1.00 96.75 1076 PHE A CA 1
ATOM 8245 C C . PHE A 1 1076 ? -4.908 19.521 12.350 1.00 96.75 1076 PHE A C 1
ATOM 8247 O O . PHE A 1 1076 ? -5.186 18.577 11.601 1.00 96.75 1076 PHE A O 1
ATOM 8254 N N . PHE A 1 1077 ? -5.824 20.093 13.139 1.00 97.56 1077 PHE A N 1
ATOM 8255 C CA . PHE A 1 1077 ? -7.249 19.756 13.098 1.00 97.56 1077 PHE A CA 1
ATOM 8256 C C . PHE A 1 1077 ? -7.972 20.586 12.015 1.00 97.56 1077 PHE A C 1
ATOM 8258 O O . PHE A 1 1077 ? -8.032 21.811 12.115 1.00 97.56 1077 PHE A O 1
ATOM 8265 N N . PRO A 1 1078 ? -8.553 19.964 10.965 1.00 94.88 1078 PRO A N 1
ATOM 8266 C CA . PRO A 1 1078 ? -9.238 20.713 9.909 1.00 94.88 1078 PRO A CA 1
ATOM 8267 C C . PRO A 1 1078 ? -10.547 21.367 10.364 1.00 94.88 1078 PRO A C 1
ATOM 8269 O O . PRO A 1 1078 ? -10.965 22.353 9.763 1.00 94.88 1078 PRO A O 1
ATOM 8272 N N . PHE A 1 1079 ? -11.202 20.812 11.390 1.00 97.25 1079 PHE A N 1
ATOM 8273 C CA . PHE A 1 1079 ? -12.504 21.251 11.896 1.00 97.25 1079 PHE A CA 1
ATOM 8274 C C . PHE A 1 1079 ? -12.650 20.998 13.406 1.00 97.25 1079 PHE A C 1
ATOM 8276 O O . PHE A 1 1079 ? -11.950 20.170 14.001 1.00 97.25 1079 PHE A O 1
ATOM 8283 N N . THR A 1 1080 ? -13.627 21.686 14.001 1.00 97.75 1080 THR A N 1
ATOM 8284 C CA . THR A 1 1080 ? -13.969 21.674 15.434 1.00 97.75 1080 THR A CA 1
ATOM 8285 C C . THR A 1 1080 ? -14.524 20.338 15.934 1.00 97.75 1080 THR A C 1
ATOM 8287 O O . THR A 1 1080 ? -14.503 20.074 17.135 1.00 97.75 1080 THR A O 1
ATOM 8290 N N . ASP A 1 1081 ? -14.962 19.452 15.035 1.00 97.75 1081 ASP A N 1
ATOM 8291 C CA . ASP A 1 1081 ? -15.435 18.102 15.363 1.00 97.75 1081 ASP A CA 1
ATOM 8292 C C . ASP A 1 1081 ? -14.376 17.249 16.084 1.00 97.75 1081 ASP A C 1
ATOM 8294 O O . ASP A 1 1081 ? -14.721 16.408 16.915 1.00 97.75 1081 ASP A O 1
ATOM 8298 N N . ASN A 1 1082 ? -13.092 17.517 15.830 1.00 98.38 1082 ASN A N 1
ATOM 8299 C CA . ASN A 1 1082 ? -11.969 16.924 16.552 1.00 98.38 1082 ASN A CA 1
ATOM 8300 C C . ASN A 1 1082 ? -11.947 17.385 18.008 1.00 98.38 1082 ASN A C 1
ATOM 8302 O O . ASN A 1 1082 ? -11.907 16.547 18.906 1.00 98.38 1082 ASN A O 1
ATOM 8306 N N . VAL A 1 1083 ? -12.063 18.696 18.239 1.00 98.12 1083 VAL A N 1
ATOM 8307 C CA . VAL A 1 1083 ? -12.113 19.301 19.579 1.00 98.12 1083 VAL A CA 1
ATOM 8308 C C . VAL A 1 1083 ? -13.303 18.738 20.371 1.00 98.12 1083 VAL A C 1
ATOM 8310 O O . VAL A 1 1083 ? -13.148 18.277 21.501 1.00 98.12 1083 VAL A O 1
ATOM 8313 N N . PHE A 1 1084 ? -14.477 18.640 19.737 1.00 98.25 1084 PHE A N 1
ATOM 8314 C CA . PHE A 1 1084 ? -15.660 18.022 20.342 1.00 98.25 1084 PHE A CA 1
ATOM 8315 C C . PHE A 1 1084 ? -15.545 16.504 20.564 1.00 98.25 1084 PHE A C 1
ATOM 8317 O O . PHE A 1 1084 ? -16.299 15.976 21.384 1.00 98.25 1084 PHE A O 1
ATOM 8324 N N . ARG A 1 1085 ? -14.659 15.780 19.858 1.00 98.44 1085 ARG A N 1
ATOM 8325 C CA . ARG A 1 1085 ? -14.403 14.350 20.113 1.00 98.44 1085 ARG A CA 1
ATOM 8326 C C . ARG A 1 1085 ? -13.383 14.142 21.226 1.00 98.44 1085 ARG A C 1
ATOM 8328 O O . ARG A 1 1085 ? -13.633 13.277 22.061 1.00 98.44 1085 ARG A O 1
ATOM 8335 N N . VAL A 1 1086 ? -12.291 14.910 21.269 1.00 97.94 1086 VAL A N 1
ATOM 8336 C CA . VAL A 1 1086 ? -11.266 14.760 22.320 1.00 97.94 1086 VAL A CA 1
ATOM 8337 C C . VAL A 1 1086 ? -11.835 15.107 23.698 1.00 97.94 1086 VAL A C 1
ATOM 8339 O O . VAL A 1 1086 ? -11.645 14.351 24.647 1.00 97.94 1086 VAL A O 1
ATOM 8342 N N . ALA A 1 1087 ? -12.653 16.163 23.786 1.00 97.94 1087 ALA A N 1
ATOM 8343 C CA . ALA A 1 1087 ? -13.299 16.597 25.027 1.00 97.94 1087 ALA A CA 1
ATOM 8344 C C . ALA A 1 1087 ? -14.200 15.529 25.684 1.00 97.94 1087 ALA A C 1
ATOM 8346 O O . ALA A 1 1087 ? -14.420 15.571 26.891 1.00 97.94 1087 ALA A O 1
ATOM 8347 N N . ARG A 1 1088 ? -14.714 14.557 24.913 1.00 97.06 1088 ARG A N 1
ATOM 8348 C CA . ARG A 1 1088 ? -15.567 13.466 25.429 1.00 97.06 1088 ARG A CA 1
ATOM 8349 C C . ARG A 1 1088 ? -14.785 12.374 26.161 1.00 97.06 1088 ARG A C 1
ATOM 8351 O O . ARG A 1 1088 ? -15.389 11.656 26.946 1.00 97.06 1088 ARG A O 1
ATOM 8358 N N . SER A 1 1089 ? -13.474 12.285 25.937 1.00 98.00 1089 SER A N 1
ATOM 8359 C CA . SER A 1 1089 ? -12.567 11.324 26.582 1.00 98.00 1089 SER A CA 1
ATOM 8360 C C . SER A 1 1089 ? -11.645 12.022 27.590 1.00 98.00 1089 SER A C 1
ATOM 8362 O O . SER A 1 1089 ? -10.447 11.759 27.635 1.00 98.00 1089 SER A O 1
ATOM 8364 N N . GLY A 1 1090 ? -12.190 12.969 28.362 1.00 97.56 1090 GLY A N 1
ATOM 8365 C CA . GLY A 1 1090 ? -11.489 13.614 29.478 1.00 97.56 1090 GLY A CA 1
ATOM 8366 C C . GLY A 1 1090 ? -10.296 14.499 29.112 1.00 97.56 1090 GLY A C 1
ATOM 8367 O O . GLY A 1 1090 ? -9.476 14.797 29.981 1.00 97.56 1090 GLY A O 1
ATOM 8368 N N . VAL A 1 1091 ? -10.155 14.906 27.846 1.00 98.62 1091 VAL A N 1
ATOM 8369 C CA . VAL A 1 1091 ? -8.997 15.700 27.415 1.00 98.62 1091 VAL A CA 1
ATOM 8370 C C . VAL A 1 1091 ? -9.016 17.097 28.018 1.00 98.62 1091 VAL A C 1
ATOM 8372 O O . VAL A 1 1091 ? -10.022 17.802 27.950 1.00 98.62 1091 VAL A O 1
ATOM 8375 N N . LYS A 1 1092 ? -7.862 17.497 28.562 1.00 98.25 1092 LYS A N 1
ATOM 8376 C CA . LYS A 1 1092 ? -7.570 18.845 29.072 1.00 98.25 1092 LYS A CA 1
ATOM 8377 C C . LYS A 1 1092 ? -6.418 19.536 28.355 1.00 98.25 1092 LYS A C 1
ATOM 8379 O O . LYS A 1 1092 ? -6.343 20.761 28.401 1.00 98.25 1092 LYS A O 1
ATOM 8384 N N . TYR A 1 1093 ? -5.581 18.786 27.640 1.00 98.50 1093 TYR A N 1
ATOM 8385 C CA . TYR A 1 1093 ? -4.397 19.313 26.965 1.00 98.50 1093 TYR A CA 1
ATOM 8386 C C . TYR A 1 1093 ? -4.326 18.785 25.531 1.00 98.50 1093 TYR A C 1
ATOM 8388 O O . TYR A 1 1093 ? -4.313 17.575 25.319 1.00 98.50 1093 TYR A O 1
ATOM 8396 N N . ILE A 1 1094 ? -4.276 19.685 24.550 1.00 98.50 1094 ILE A N 1
ATOM 8397 C CA . ILE A 1 1094 ? -4.087 19.376 23.128 1.00 98.50 1094 ILE A CA 1
ATOM 8398 C C . ILE A 1 1094 ? -2.704 19.875 22.706 1.00 98.50 1094 ILE A C 1
ATOM 8400 O O . ILE A 1 1094 ? -2.403 21.046 22.917 1.00 98.50 1094 ILE A O 1
ATOM 8404 N N . ALA A 1 1095 ? -1.913 19.034 22.038 1.00 98.06 1095 ALA A N 1
ATOM 8405 C CA . ALA A 1 1095 ? -0.830 19.473 21.161 1.00 98.06 1095 ALA A CA 1
ATOM 8406 C C . ALA A 1 1095 ? -1.177 19.143 19.704 1.00 98.06 1095 ALA A C 1
ATOM 8408 O O . ALA A 1 1095 ? -1.506 18.003 19.374 1.00 98.06 1095 ALA A O 1
ATOM 8409 N N . ALA A 1 1096 ? -1.112 20.128 18.814 1.00 98.00 1096 ALA A N 1
ATOM 8410 C CA . ALA A 1 1096 ? -1.232 19.884 17.380 1.00 98.00 1096 ALA A CA 1
ATOM 8411 C C . ALA A 1 1096 ? -0.532 20.991 16.579 1.00 98.00 1096 ALA A C 1
ATOM 8413 O O . ALA A 1 1096 ? -0.469 22.136 17.037 1.00 98.00 1096 ALA A O 1
ATOM 8414 N N . PRO A 1 1097 ? -0.029 20.690 15.371 1.00 96.88 1097 PRO A N 1
ATOM 8415 C CA . PRO A 1 1097 ? 0.378 21.723 14.432 1.00 96.88 1097 PRO A CA 1
ATOM 8416 C C . PRO A 1 1097 ? -0.766 22.669 14.067 1.00 96.88 1097 PRO A C 1
ATOM 8418 O O . PRO A 1 1097 ? -1.937 22.290 14.088 1.00 96.88 1097 PRO A O 1
ATOM 8421 N N . THR A 1 1098 ? -0.397 23.887 13.696 1.00 94.31 1098 THR A N 1
ATOM 8422 C CA . THR A 1 1098 ? -1.257 24.924 13.116 1.00 94.31 1098 THR A CA 1
ATOM 8423 C C . THR A 1 1098 ? -1.156 24.902 11.581 1.00 94.31 1098 THR A C 1
ATOM 8425 O O . THR A 1 1098 ? -0.503 24.031 10.992 1.00 94.31 1098 THR A O 1
ATOM 8428 N N . GLY A 1 1099 ? -1.836 25.830 10.908 1.00 90.81 1099 GLY A N 1
ATOM 8429 C CA . GLY A 1 1099 ? -1.891 25.954 9.449 1.00 90.81 1099 GLY A CA 1
ATOM 8430 C C . GLY A 1 1099 ? -3.234 25.552 8.828 1.00 90.81 1099 GLY A C 1
ATOM 8431 O O . GLY A 1 1099 ? -3.321 25.414 7.606 1.00 90.81 1099 GLY A O 1
ATOM 8432 N N . SER A 1 1100 ? -4.285 25.366 9.631 1.00 91.56 1100 SER A N 1
ATOM 8433 C CA . SER A 1 1100 ? -5.650 25.165 9.136 1.00 91.56 1100 SER A CA 1
ATOM 8434 C C . SER A 1 1100 ? -6.315 26.508 8.838 1.00 91.56 1100 SER A C 1
ATOM 8436 O O . SER A 1 1100 ? -6.271 27.429 9.651 1.00 91.56 1100 SER A O 1
ATOM 8438 N N . GLN A 1 1101 ? -7.068 26.600 7.737 1.00 92.31 1101 GLN A N 1
ATOM 8439 C CA . GLN A 1 1101 ? -7.944 27.759 7.488 1.00 92.31 1101 GLN A CA 1
ATOM 8440 C C . GLN A 1 1101 ? -9.022 27.930 8.581 1.00 92.31 1101 GLN A C 1
ATOM 8442 O O . GLN A 1 1101 ? -9.581 29.013 8.726 1.00 92.31 1101 GLN A O 1
ATOM 8447 N N . ASN A 1 1102 ? -9.282 26.882 9.375 1.00 93.69 1102 ASN A N 1
ATOM 8448 C CA . ASN A 1 1102 ? -10.253 26.869 10.470 1.00 93.69 1102 ASN A CA 1
ATOM 8449 C C . ASN A 1 1102 ? -9.607 26.856 11.872 1.00 93.69 1102 ASN A C 1
ATOM 8451 O O . ASN A 1 1102 ? -10.313 26.590 12.849 1.00 93.69 1102 ASN A O 1
ATOM 8455 N N . ASP A 1 1103 ? -8.298 27.116 12.002 1.00 96.12 1103 ASP A N 1
ATOM 8456 C CA . ASP A 1 1103 ? -7.585 27.061 13.294 1.00 96.12 1103 ASP A CA 1
ATOM 8457 C C . ASP A 1 1103 ? -8.282 27.916 14.365 1.00 96.12 1103 ASP A C 1
ATOM 8459 O O . ASP A 1 1103 ? -8.590 27.424 15.448 1.00 96.12 1103 ASP A O 1
ATOM 8463 N N . GLN A 1 1104 ? -8.674 29.150 14.027 1.00 97.12 1104 GLN A N 1
ATOM 8464 C CA . GLN A 1 1104 ? -9.377 30.053 14.945 1.00 97.12 1104 GLN A CA 1
ATOM 8465 C C . GLN A 1 1104 ? -10.709 29.483 15.469 1.00 97.12 1104 GLN A C 1
ATOM 8467 O O . GLN A 1 1104 ? -11.070 29.728 16.620 1.00 97.12 1104 GLN A O 1
ATOM 8472 N N . ALA A 1 1105 ? -11.435 28.700 14.664 1.00 96.75 1105 ALA A N 1
ATOM 8473 C CA . ALA A 1 1105 ? -12.659 28.036 15.114 1.00 96.75 1105 ALA A CA 1
ATOM 8474 C C . ALA A 1 1105 ? -12.346 26.875 16.073 1.00 96.75 1105 ALA A C 1
ATOM 8476 O O . ALA A 1 1105 ? -13.065 26.668 17.055 1.00 96.75 1105 ALA A O 1
ATOM 8477 N N . CYS A 1 1106 ? -11.253 26.145 15.825 1.00 97.12 1106 CYS A N 1
ATOM 8478 C CA . CYS A 1 1106 ? -10.762 25.101 16.723 1.00 97.12 1106 CYS A CA 1
ATOM 8479 C C . CYS A 1 1106 ? -10.298 25.697 18.060 1.00 97.12 1106 CYS A C 1
ATOM 8481 O O . CYS A 1 1106 ? -10.673 25.173 19.107 1.00 97.12 1106 CYS A O 1
ATOM 8483 N N . PHE A 1 1107 ? -9.583 26.826 18.043 1.00 97.44 1107 PHE A N 1
ATOM 8484 C CA . PHE A 1 1107 ? -9.157 27.556 19.240 1.00 97.44 1107 PHE A CA 1
ATOM 8485 C C . PHE A 1 1107 ? -10.353 28.033 20.076 1.00 97.44 1107 PHE A C 1
ATOM 8487 O O . PHE A 1 1107 ? -10.433 27.699 21.254 1.00 97.44 1107 PHE A O 1
ATOM 8494 N N . LEU A 1 1108 ? -11.337 28.707 19.467 1.00 97.12 1108 LEU A N 1
ATOM 8495 C CA . LEU A 1 1108 ? -12.554 29.152 20.166 1.00 97.12 1108 LEU A CA 1
ATOM 8496 C C . LEU A 1 1108 ? -13.353 27.979 20.761 1.00 97.12 1108 LEU A C 1
ATOM 8498 O O . LEU A 1 1108 ? -13.837 28.069 21.885 1.00 97.12 1108 LEU A O 1
ATOM 8502 N N . SER A 1 1109 ? -13.450 26.854 20.044 1.00 97.44 1109 SER A N 1
ATOM 8503 C CA . SER A 1 1109 ? -14.102 25.640 20.569 1.00 97.44 1109 SER A CA 1
ATOM 8504 C C . SER A 1 1109 ? -13.324 25.023 21.737 1.00 97.44 1109 SER A C 1
ATOM 8506 O O . SER A 1 1109 ? -13.917 24.455 22.647 1.00 97.44 1109 SER A O 1
ATOM 8508 N N . THR A 1 1110 ? -11.994 25.133 21.714 1.00 97.12 1110 THR A N 1
ATOM 8509 C CA . THR A 1 1110 ? -11.093 24.627 22.762 1.00 97.12 1110 THR A CA 1
ATOM 8510 C C . THR A 1 1110 ? -11.220 25.471 24.036 1.00 97.12 1110 THR A C 1
ATOM 8512 O O . THR A 1 1110 ? -11.358 24.928 25.131 1.00 97.12 1110 THR A O 1
ATOM 8515 N N . GLU A 1 1111 ? -11.304 26.795 23.876 1.00 96.38 1111 GLU A N 1
ATOM 8516 C CA . GLU A 1 1111 ? -11.525 27.771 24.949 1.00 96.38 1111 GLU A CA 1
ATOM 8517 C C . GLU A 1 1111 ? -12.884 27.561 25.637 1.00 96.38 1111 GLU A C 1
ATOM 8519 O O . GLU A 1 1111 ? -12.952 27.431 26.859 1.00 96.38 1111 GLU A O 1
ATOM 8524 N N . GLN A 1 1112 ? -13.957 27.413 24.850 1.00 97.00 1112 GLN A N 1
ATOM 8525 C CA . GLN A 1 1112 ? -15.320 27.156 25.343 1.00 97.00 1112 GLN A CA 1
ATOM 8526 C C . GLN A 1 1112 ? -15.465 25.849 26.140 1.00 97.00 1112 GLN A C 1
ATOM 8528 O O . GLN A 1 1112 ? -16.388 25.725 26.943 1.00 97.00 1112 GLN A O 1
ATOM 8533 N N . LEU A 1 1113 ? -14.575 24.876 25.928 1.00 96.88 1113 LEU A N 1
ATOM 8534 C CA . LEU A 1 1113 ? -14.584 23.581 26.617 1.00 96.88 1113 LEU A CA 1
ATOM 8535 C C . LEU A 1 1113 ? -13.617 23.524 27.814 1.00 96.88 1113 LEU A C 1
ATOM 8537 O O . LEU A 1 1113 ? -13.543 22.495 28.489 1.00 96.88 1113 LEU A O 1
ATOM 8541 N N . GLY A 1 1114 ? -12.888 24.610 28.103 1.00 95.94 1114 GLY A N 1
ATOM 8542 C CA . GLY A 1 1114 ? -11.907 24.650 29.190 1.00 95.94 1114 GLY A CA 1
ATOM 8543 C C . GLY A 1 1114 ? -10.762 23.656 28.977 1.00 95.94 1114 GLY A C 1
ATOM 8544 O O . GLY A 1 1114 ? -10.408 22.911 29.894 1.00 95.94 1114 GLY A O 1
ATOM 8545 N N . ILE A 1 1115 ? -10.246 23.609 27.747 1.00 97.81 1115 ILE A N 1
ATOM 8546 C CA . ILE A 1 1115 ? -9.130 22.767 27.309 1.00 97.81 1115 ILE A CA 1
ATOM 8547 C C . ILE A 1 1115 ? -7.982 23.689 26.878 1.00 97.81 1115 ILE A C 1
ATOM 8549 O O . ILE A 1 1115 ? -8.212 24.730 26.265 1.00 97.81 1115 ILE A O 1
ATOM 8553 N N . THR A 1 1116 ? -6.742 23.316 27.188 1.00 98.12 1116 THR A N 1
ATOM 8554 C CA . THR A 1 1116 ? -5.552 24.069 26.778 1.00 98.12 1116 THR A CA 1
ATOM 8555 C C . THR A 1 1116 ? -5.088 23.611 25.394 1.00 98.12 1116 THR A C 1
ATOM 8557 O O . THR A 1 1116 ? -4.818 22.424 25.201 1.00 98.12 1116 THR A O 1
ATOM 8560 N N . PHE A 1 1117 ? -4.964 24.537 24.437 1.00 97.88 1117 PHE A N 1
ATOM 8561 C CA . PHE A 1 1117 ? -4.376 24.278 23.118 1.00 97.88 1117 PHE A CA 1
ATOM 8562 C C . PHE A 1 1117 ? -2.918 24.732 23.082 1.00 97.88 1117 PHE A C 1
ATOM 8564 O O . PHE A 1 1117 ? -2.624 25.912 23.288 1.00 97.88 1117 PHE A O 1
ATOM 8571 N N . VAL A 1 1118 ? -2.026 23.810 22.738 1.00 96.88 1118 VAL A N 1
ATOM 8572 C CA . VAL A 1 1118 ? -0.610 24.064 22.488 1.00 96.88 1118 VAL A CA 1
ATOM 8573 C C . VAL A 1 1118 ? -0.304 23.825 21.015 1.00 96.88 1118 VAL A C 1
ATOM 8575 O O . VAL A 1 1118 ? -0.622 22.779 20.447 1.00 96.88 1118 VAL A O 1
ATOM 8578 N N . GLU A 1 1119 ? 0.323 24.808 20.389 1.00 94.88 1119 GLU A N 1
ATOM 8579 C CA . GLU A 1 1119 ? 0.844 24.687 19.038 1.00 94.88 1119 GLU A CA 1
ATOM 8580 C C . GLU A 1 1119 ? 2.125 23.845 19.038 1.00 94.88 1119 GLU A C 1
ATOM 8582 O O . GLU A 1 1119 ? 3.097 24.135 19.732 1.00 94.88 1119 GLU A O 1
ATOM 8587 N N . GLN A 1 1120 ? 2.129 22.813 18.200 1.00 92.44 1120 GLN A N 1
ATOM 8588 C CA . GLN A 1 1120 ? 3.290 21.978 17.924 1.00 92.44 1120 GLN A CA 1
ATOM 8589 C C . GLN A 1 1120 ? 3.838 22.350 16.543 1.00 92.44 1120 GLN A C 1
ATOM 8591 O O . GLN A 1 1120 ? 3.359 21.844 15.532 1.00 92.44 1120 GLN A O 1
ATOM 8596 N N . HIS A 1 1121 ? 4.865 23.201 16.472 1.00 87.12 1121 HIS A N 1
ATOM 8597 C CA . HIS A 1 1121 ? 5.394 23.744 15.204 1.00 87.12 1121 HIS A CA 1
ATOM 8598 C C . HIS A 1 1121 ? 5.925 22.699 14.185 1.00 87.12 1121 HIS A C 1
ATOM 8600 O O . HIS A 1 1121 ? 6.348 23.065 13.090 1.00 87.12 1121 HIS A O 1
ATOM 8606 N N . ILE A 1 1122 ? 5.939 21.403 14.525 1.00 92.44 1122 ILE A N 1
ATOM 8607 C CA . ILE A 1 1122 ? 6.493 20.313 13.714 1.00 92.44 1122 ILE A CA 1
ATOM 8608 C C . ILE A 1 1122 ? 5.396 19.293 13.386 1.00 92.44 1122 ILE A C 1
ATOM 8610 O O . ILE A 1 1122 ? 4.834 18.655 14.278 1.00 92.44 1122 ILE A O 1
ATOM 8614 N N . ARG A 1 1123 ? 5.125 19.098 12.090 1.00 96.44 1123 ARG A N 1
ATOM 8615 C CA . ARG A 1 1123 ? 4.235 18.046 11.571 1.00 96.44 1123 ARG A CA 1
ATOM 8616 C C . ARG A 1 1123 ? 4.976 16.706 11.516 1.00 96.44 1123 ARG A C 1
ATOM 8618 O O . ARG A 1 1123 ? 6.059 16.634 10.943 1.00 96.44 1123 ARG A O 1
ATOM 8625 N N . LEU A 1 1124 ? 4.382 15.648 12.063 1.00 97.88 1124 LEU A N 1
ATOM 8626 C CA . LEU A 1 1124 ? 5.039 14.359 12.324 1.00 97.88 1124 LEU A CA 1
ATOM 8627 C C . LEU A 1 1124 ? 4.526 13.226 11.420 1.00 97.88 1124 LEU A C 1
ATOM 8629 O O . LEU A 1 1124 ? 4.242 12.133 11.896 1.00 97.88 1124 LEU A O 1
ATOM 8633 N N . PHE A 1 1125 ? 4.399 13.478 10.114 1.00 98.38 1125 PHE A N 1
ATOM 8634 C CA . PHE A 1 1125 ? 3.979 12.428 9.182 1.00 98.38 1125 PHE A CA 1
ATOM 8635 C C . PHE A 1 1125 ? 5.015 11.299 9.071 1.00 98.38 1125 PHE A C 1
ATOM 8637 O O . PHE A 1 1125 ? 6.205 11.557 8.877 1.00 98.38 1125 PHE A O 1
ATOM 8644 N N . HIS A 1 1126 ? 4.539 10.055 9.142 1.00 98.12 1126 HIS A N 1
ATOM 8645 C CA . HIS A 1 1126 ? 5.338 8.836 9.065 1.00 98.12 1126 HIS A CA 1
ATOM 8646 C C . HIS A 1 1126 ? 4.648 7.787 8.173 1.00 98.12 1126 HIS A C 1
ATOM 8648 O O . HIS A 1 1126 ? 3.468 7.472 8.344 1.00 98.12 1126 HIS A O 1
ATOM 8654 N N . HIS A 1 1127 ? 5.406 7.266 7.207 1.00 95.62 1127 HIS A N 1
ATOM 8655 C CA . HIS A 1 1127 ? 5.014 6.325 6.152 1.00 95.62 1127 HIS A CA 1
ATOM 8656 C C . HIS A 1 1127 ? 6.229 5.477 5.754 1.00 95.62 1127 HIS A C 1
ATOM 8658 O O . HIS A 1 1127 ? 7.369 5.849 6.122 1.00 95.62 1127 HIS A O 1
#

pLDDT: mean 84.08, std 20.45, range [20.7, 98.94]

InterPro domains:
  IPR001680 WD40 repeat [PF00400] (105-140)
  IPR001680 WD40 repeat [PF00400] (195-229)
  IPR001680 WD40 repeat [PF00400] (265-300)
  IPR001680 WD40 repeat [PF00400] (353-387)
  IPR001680 WD40 repeat [PS50082] (104-140)
  IPR001680 WD40 repeat [PS50082] (167-189)
  IPR001680 WD40 repeat [PS50082] (198-239)
  IPR001680 WD40 repeat [PS50082] (267-309)
  IPR001680 WD40 repeat [PS50082] (354-396)
  IPR001680 WD40 repeat [SM00320] (98-140)
  IPR001680 WD40 repeat [SM00320] (142-180)
  IPR001680 WD40 repeat [SM00320] (191-230)
  IPR001680 WD40 repeat [SM00320] (260-300)
  IPR001680 WD40 repeat [SM00320] (303-341)
  IPR001680 WD40 repeat [SM00320] (347-387)
  IPR002695 Bifunctional purine biosynthesis protein PurH-like [MF_00139] (536-1127)
  IPR002695 Bifunctional purine biosynthesis protein PurH-like [PF01808] (667-995)
  IPR002695 Bifunctional purine biosynthesis protein PurH-like [PTHR11692] (535-1127)
  IPR002695 Bifunctional purine biosynthesis protein PurH-like [SM00798] (667-996)
  IPR002695 Bifunctional purine biosynthesis protein PurH-like [TIGR00355] (537-1072)

Sequence (1127 aa):
MAAQTGERASQVRINLKARDSEIELPAESQGSIVVSTDVKRYQLSTLVNKLLGPDKPIPFEFLINGQFLRTSLDDFLTQNGVSAETTLNVEYVKALVPPLHVASYEHDDWVSSVDVSASSDGLSSRILSGSFDGSIRVWDESSQVIATGQWHRSSAQSAKFITPSSIVSAGNDRSIRVWDFKDSDEKDGGELTPKLELLGHKSIVGRIAVNAPSSRILSASSDHTIGLWTTSKSSAPAAPESTSSNKRRKLSGPALSMPQRGALSMLTGHHNHVKDVTFDARDATVAYSGSMDHTIKTWDLTTSSCVTTTPTTYSIFSICHLPSHSLLAAGNTNSTIDLIDLRAQATRLSSLTCIGHTNWIRSISPSPTNAYRFVSASSDSTCKIWDLRSTSQNAAGNAIAKAVYTIERESQKGVKPARGSESAVFGVCWDEKVGIVSGAEDKKRFLAQSIGGLYVLLNTQAMTDDRGRHVLQGVIVWGVTLGHKYATAFQALNWTTSIIANRFSARRIDYTLSSISAFRIDIPKSNDDMPSEAPQKIAILSVYDKTGLLDLAKGLIKQNVRLLASGGTARLIREAGFPVEDVSAITKAPEMLSGRVKTLHPAVHAGILARDLASDEKDLAEQNINKVDYVICNLYPFKDTVAKINVTIPEAVEEIDIGGVTLIRAAAKNHSRVTILSDPEDYHDFLKELAEGEIPEKQRQLYALKAFTHTADYDTAISDFFRKKYAGDGTQQLSLRYGTNPHQKPASAFVTNRNLPFKVLGGSPGYINLLDVLNAWPLVKELDEALGYPAAASFKHVSPAGAAIGVPLSEQEKKVYMVEEIEGLDQSGLAQAYARARGADRMSSFGDVIALSREVDLPTAKIIGKEVSDGVVAPGYTAEALEILKKKKGGKYLVLQMDKAYTPPPQEQRTIYGITLTQNRNDALISPSNTFNSIIVPKESKPLPEPALRDLTVATIALKFTQSNSVCYALNGQVIGLGAGQQSRIHCTRLAGDKADNWWMRFHERTTGIKWKKGTKRADKSNAIDLLCSGIVPESGIERTEWEKNFEEVPTPFTAEERQAWLSKLSEVAVSSDAFFPFTDNVFRVARSGVKYIAAPTGSQNDQACFLSTEQLGITFVEQHIRLFHH